Protein AF-0000000079918088 (afdb_homodimer)

Organism: NCBI:txid1990687

pLDDT: mean 91.18, std 10.27, range [28.56, 98.88]

Radius of gyration: 33.59 Å; Cα contacts (8 Å, |Δi|>4): 1574; chains: 2; bounding box: 77×83×151 Å

Sequence (794 aa):
MRFIFMSEGETPPGHTHEHRYRELVDEVLLAEEVGFDAFGTSEQHVAIGTATTSAPEVLYPYLMALTSRIRFVHLVTLLPTRINHALRVAERLATEDILSNGRVELGVGRGNTTLALRAFEVSPTENKAQQIEGLEVIRRALHNDVFSFVGEHYKIPPRSLVPRGIQTPYPPIHMATGSPESVRTAAELGVGAIVGGFYLGFEFLENMLRIYDDARDGATHTYPVQAQKLVAVGGGMHCAETRDEAVKWARSLTESVALSTDAYQRLSKLSDDYQYMGAVKHLDFNDERYMFEDSSGFIVGDPDDCVAQVQRFADLGADSLVMRIDGLPHRELMKSIELFGKYVIPKFKNPRAVVRTPAAVLDDIRAARPAHYAEVEAFESAQKETTGNSVEVGEARMRFIFMSEGETPPGHTHEHRYRELVDEVLLAEEVGFDAFGTSEQHVAIGTATTSAPEVLYPYLMALTSRIRFVHLVTLLPTRINHALRVAERLATEDILSNGRVELGVGRGNTTLALRAFEVSPTENKAQQIEGLEVIRRALHNDVFSFVGEHYKIPPRSLVPRGIQTPYPPIHMATGSPESVRTAAELGVGAIVGGFYLGFEFLENMLRIYDDARDGATHTYPVQAQKLVAVGGGMHCAETRDEAVKWARSLTESVALSTDAYQRLSKLSDDYQYMGAVKHLDFNDERYMFEDSSGFIVGDPDDCVAQVQRFADLGADSLVMRIDGLPHRELMKSIELFGKYVIPKFKNPRAVVRTPAAVLDDIRAARPAHYAEVEAFESAQKETTGNSVEVGEAR

Secondary structure (DSSP, 8-state):
-EEEEE------TT--HHHHHHHHHHHHHHHHHTT--EEEE----S-TTT---S-HHHHHHHHHHH-SS-EEEEEEEE--TTT--HHHHHHHHHHHHHHTTS-EEEEEE----HHHHHHTT--TTTHHHHHHHHHHHHHHHHH-SSEEEESSS-EEEEE--SS--SSSS-S-EEEEE-SHHHHHHHHHHT-EEEEE-TT--HHHHHHHHHHHHHHHHH---SS-----EEEEE-SEEEE-SSHHHHHHHHHHHHHHHHHHHHHHHHHHHH-GGGGGGGGGGG--TT-HHIIIIISSSEEEESHHHHHHHHHHHHHTT-SEEEEE--SS-HHHHHHHHHHHHHHTHHHHH-GGGSPPPHHHHHHHHHHHHHHHHHHHHHHHHHHHHHHHHTTTTTTT-/-EEEEE------TT--HHHHHHHHHHHHHHHHHTT--EEEE----S-TTT---S-HHHHHHHHHHH-SS-EEEEEEEE--TTT--HHHHHHHHHHHHHHTTS-EEEEEE----HHHHHHTT--TTTHHHHHHHHHHHHHHHHH-SSEEEESSS-EEEEE--SS--SSSS-S-EEEEE-SHHHHHHHHHHT-EEEEE-TT--HHHHHHHHHHHHHHHHH---SS-----EEEEE-SEEEE-SSHHHHHHHHHHHHHHHHHHHHHHHHHHHH-GGGGGGGGGGG--TT-HHIIIIISSSEEEESHHHHHHHHHHHHHTT-SEEEEE--SS-HHHHHHHHHHHHHHTHHHHH-GGGSPPPHHHHHHHHHHHHHHHHHHHHHHHHHHHHHHHHHHTTTTT-

Structure (mmCIF, N/CA/C/O backbone):
data_AF-0000000079918088-model_v1
#
loop_
_entity.id
_entity.type
_entity.pdbx_description
1 polymer 'LLM class flavin-dependent oxidoreductase'
#
loop_
_atom_site.group_PDB
_atom_site.id
_atom_site.type_symbol
_atom_site.label_atom_id
_atom_site.label_alt_id
_atom_site.label_comp_id
_atom_site.label_asym_id
_atom_site.label_entity_id
_atom_site.label_seq_id
_atom_site.pdbx_PDB_ins_code
_atom_site.Cartn_x
_atom_site.Cartn_y
_atom_site.Cartn_z
_atom_site.occupancy
_atom_site.B_iso_or_equiv
_atom_site.auth_seq_id
_atom_site.auth_comp_id
_atom_site.auth_asym_id
_atom_site.auth_atom_id
_atom_site.pdbx_PDB_model_num
ATOM 1 N N . MET A 1 1 ? 6.457 22.484 17.672 1 94.5 1 MET A N 1
ATOM 2 C CA . MET A 1 1 ? 5.664 22.516 16.453 1 94.5 1 MET A CA 1
ATOM 3 C C . MET A 1 1 ? 6.105 21.438 15.484 1 94.5 1 MET A C 1
ATOM 5 O O . MET A 1 1 ? 7.305 21.219 15.273 1 94.5 1 MET A O 1
ATOM 9 N N . ARG A 1 2 ? 5.141 20.688 14.922 1 97.56 2 ARG A N 1
ATOM 10 C CA . ARG A 1 2 ? 5.41 19.672 13.914 1 97.56 2 ARG A CA 1
ATOM 11 C C . ARG A 1 2 ? 5.148 20.203 12.516 1 97.56 2 ARG A C 1
ATOM 13 O O . ARG A 1 2 ? 4.172 20.922 12.289 1 97.56 2 ARG A O 1
ATOM 20 N N . PHE A 1 3 ? 6.023 19.844 11.602 1 98.69 3 PHE A N 1
ATOM 21 C CA . PHE A 1 3 ? 5.922 20.297 10.219 1 98.69 3 PHE A CA 1
ATOM 22 C C . PHE A 1 3 ? 5.668 19.125 9.289 1 98.69 3 PHE A C 1
ATOM 24 O O . PHE A 1 3 ? 6.531 18.266 9.117 1 98.69 3 PHE A O 1
ATOM 31 N N . ILE A 1 4 ? 4.512 19.125 8.672 1 98.81 4 ILE A N 1
ATOM 32 C CA . ILE A 1 4 ? 4.09 18.031 7.805 1 98.81 4 ILE A CA 1
ATOM 33 C C . ILE A 1 4 ? 4.086 18.5 6.352 1 98.81 4 ILE A C 1
ATOM 35 O O . ILE A 1 4 ? 3.391 19.453 5.996 1 98.81 4 ILE A O 1
ATOM 39 N N . PHE A 1 5 ? 4.883 17.875 5.527 1 98.81 5 PHE A N 1
ATOM 40 C CA . PHE A 1 5 ? 4.91 18.062 4.082 1 98.81 5 PHE A CA 1
ATOM 41 C C . PHE A 1 5 ? 3.754 17.328 3.416 1 98.81 5 PHE A C 1
ATOM 43 O O . PHE A 1 5 ? 3.68 16.094 3.469 1 98.81 5 PHE A O 1
ATOM 50 N N . MET A 1 6 ? 2.852 18.078 2.828 1 98.5 6 MET A N 1
ATOM 51 C CA . MET A 1 6 ? 1.74 17.469 2.102 1 98.5 6 MET A CA 1
ATOM 52 C C . MET A 1 6 ? 1.882 17.703 0.6 1 98.5 6 MET A C 1
ATOM 54 O O . MET A 1 6 ? 2.236 18.797 0.167 1 98.5 6 MET A O 1
ATOM 58 N N . SER A 1 7 ? 1.634 16.719 -0.163 1 97.56 7 SER A N 1
ATOM 59 C CA . SER A 1 7 ? 1.56 16.812 -1.617 1 97.56 7 SER A CA 1
ATOM 60 C C . SER A 1 7 ? 0.504 15.867 -2.18 1 97.56 7 SER A C 1
ATOM 62 O O . SER A 1 7 ? 0.25 14.805 -1.608 1 97.56 7 SER A O 1
ATOM 64 N N . GLU A 1 8 ? -0.082 16.266 -3.229 1 94.62 8 GLU A N 1
ATOM 65 C CA . GLU A 1 8 ? -1.061 15.414 -3.9 1 94.62 8 GLU A CA 1
ATOM 66 C C . GLU A 1 8 ? -0.537 14.93 -5.25 1 94.62 8 GLU A C 1
ATOM 68 O O . GLU A 1 8 ? -1.305 14.43 -6.078 1 94.62 8 GLU A O 1
ATOM 73 N N . GLY A 1 9 ? 0.716 15.156 -5.465 1 94.69 9 GLY A N 1
ATOM 74 C CA . GLY A 1 9 ? 1.315 14.711 -6.715 1 94.69 9 GLY A CA 1
ATOM 75 C C . GLY A 1 9 ? 0.743 15.422 -7.93 1 94.69 9 GLY A C 1
ATOM 76 O O . GLY A 1 9 ? 0.465 14.781 -8.945 1 94.69 9 GLY A O 1
ATOM 77 N N . GLU A 1 10 ? 0.461 16.672 -7.773 1 92.5 10 GLU A N 1
ATOM 78 C CA . GLU A 1 10 ? -0.076 17.406 -8.906 1 92.5 10 GLU A CA 1
ATOM 79 C C . GLU A 1 10 ? 0.817 17.266 -10.133 1 92.5 10 GLU A C 1
ATOM 81 O O . GLU A 1 10 ? 2.033 17.453 -10.047 1 92.5 10 GLU A O 1
ATOM 86 N N . THR A 1 11 ? 0.196 16.875 -11.234 1 89.88 11 THR A N 1
ATOM 87 C CA . THR A 1 11 ? 0.924 16.609 -12.469 1 89.88 11 THR A CA 1
ATOM 88 C C . THR A 1 11 ? 0.431 17.516 -13.594 1 89.88 11 THR A C 1
ATOM 90 O O . THR A 1 11 ? -0.7 17.375 -14.062 1 89.88 11 THR A O 1
ATOM 93 N N . PRO A 1 12 ? 1.243 18.438 -13.992 1 84.81 12 PRO A N 1
ATOM 94 C CA . PRO A 1 12 ? 0.819 19.344 -15.07 1 84.81 12 PRO A CA 1
ATOM 95 C C . PRO A 1 12 ? 0.65 18.625 -16.406 1 84.81 12 PRO A C 1
ATOM 97 O O . PRO A 1 12 ? 1.329 17.625 -16.672 1 84.81 12 PRO A O 1
ATOM 100 N N . PRO A 1 13 ? -0.231 19.219 -17.219 1 86.25 13 PRO A N 1
ATOM 101 C CA . PRO A 1 13 ? -0.379 18.656 -18.562 1 86.25 13 PRO A CA 1
ATOM 102 C C . PRO A 1 13 ? 0.953 18.531 -19.297 1 86.25 13 PRO A C 1
ATOM 104 O O . PRO A 1 13 ? 1.807 19.422 -19.203 1 86.25 13 PRO A O 1
ATOM 107 N N . GLY A 1 14 ? 1.109 17.469 -19.969 1 85.75 14 GLY A N 1
ATOM 108 C CA . GLY A 1 14 ? 2.33 17.219 -20.719 1 85.75 14 GLY A CA 1
ATOM 109 C C . GLY A 1 14 ? 3.324 16.359 -19.984 1 85.75 14 GLY A C 1
ATOM 110 O O . GLY A 1 14 ? 4.262 15.82 -20.578 1 85.75 14 GLY A O 1
ATOM 111 N N . HIS A 1 15 ? 3.105 16.188 -18.688 1 88.06 15 HIS A N 1
ATOM 112 C CA . HIS A 1 15 ? 3.969 15.32 -17.891 1 88.06 15 HIS A CA 1
ATOM 113 C C . HIS A 1 15 ? 3.34 13.945 -17.688 1 88.06 15 HIS A C 1
ATOM 115 O O . HIS A 1 15 ? 2.16 13.75 -17.984 1 88.06 15 HIS A O 1
ATOM 121 N N . THR A 1 16 ? 4.141 13 -17.266 1 91 16 THR A N 1
ATOM 122 C CA . THR A 1 16 ? 3.641 11.672 -16.938 1 91 16 THR A CA 1
ATOM 123 C C . THR A 1 16 ? 3.527 11.492 -15.43 1 91 16 THR A C 1
ATOM 125 O O . THR A 1 16 ? 4.324 12.047 -14.672 1 91 16 THR A O 1
ATOM 128 N N . HIS A 1 17 ? 2.598 10.719 -15.031 1 94.06 17 HIS A N 1
ATOM 129 C CA . HIS A 1 17 ? 2.465 10.406 -13.609 1 94.06 17 HIS A CA 1
ATOM 130 C C . HIS A 1 17 ? 3.697 9.68 -13.086 1 94.06 17 HIS A C 1
ATOM 132 O O . HIS A 1 17 ? 4.117 9.891 -11.953 1 94.06 17 HIS A O 1
ATOM 138 N N . GLU A 1 18 ? 4.262 8.852 -13.953 1 93.06 18 GLU A N 1
ATOM 139 C CA . GLU A 1 18 ? 5.484 8.141 -13.594 1 93.06 18 GLU A CA 1
ATOM 140 C C . GLU A 1 18 ? 6.586 9.117 -13.18 1 93.06 18 GLU A C 1
ATOM 142 O O . GLU A 1 18 ? 7.184 8.961 -12.109 1 93.06 18 GLU A O 1
ATOM 147 N N . HIS A 1 19 ? 6.824 10.031 -14.031 1 93 19 HIS A N 1
ATOM 148 C CA . HIS A 1 19 ? 7.871 11.008 -13.742 1 93 19 HIS A CA 1
ATOM 149 C C . HIS A 1 19 ? 7.539 11.82 -12.492 1 93 19 HIS A C 1
ATOM 151 O O . HIS A 1 19 ? 8.422 12.102 -11.68 1 93 19 HIS A O 1
ATOM 157 N N . ARG A 1 20 ? 6.309 12.156 -12.312 1 94.88 20 ARG A N 1
ATOM 158 C CA . ARG A 1 20 ? 5.898 12.938 -11.156 1 94.88 20 ARG A CA 1
ATOM 159 C C . ARG A 1 20 ? 6.125 12.156 -9.859 1 94.88 20 ARG A C 1
ATOM 161 O O . ARG A 1 20 ? 6.551 12.727 -8.852 1 94.88 20 ARG A O 1
ATOM 168 N N . TYR A 1 21 ? 5.816 10.875 -9.891 1 96.38 21 TYR A N 1
ATOM 169 C CA . TYR A 1 21 ? 6.02 10.047 -8.703 1 96.38 21 TYR A CA 1
ATOM 170 C C . TYR A 1 21 ? 7.5 9.961 -8.344 1 96.38 21 TYR A C 1
ATOM 172 O O . TYR A 1 21 ? 7.863 9.969 -7.168 1 96.38 21 TYR A O 1
ATOM 180 N N . ARG A 1 22 ? 8.367 9.875 -9.359 1 95.44 22 ARG A N 1
ATOM 181 C CA . ARG A 1 22 ? 9.797 9.891 -9.086 1 95.44 22 ARG A CA 1
ATOM 182 C C . ARG A 1 22 ? 10.211 11.195 -8.414 1 95.44 22 ARG A C 1
ATOM 184 O O . ARG A 1 22 ? 10.977 11.188 -7.453 1 95.44 22 ARG A O 1
ATOM 191 N N . GLU A 1 23 ? 9.664 12.258 -8.922 1 96.44 23 GLU A N 1
ATOM 192 C CA . GLU A 1 23 ? 9.938 13.562 -8.328 1 96.44 23 GLU A CA 1
ATOM 193 C C . GLU A 1 23 ? 9.438 13.625 -6.891 1 96.44 23 GLU A C 1
ATOM 195 O O . GLU A 1 23 ? 10.109 14.164 -6.012 1 96.44 23 GLU A O 1
ATOM 200 N N . LEU A 1 24 ? 8.266 13.094 -6.73 1 98 24 LEU A N 1
ATOM 201 C CA . LEU A 1 24 ? 7.672 13.102 -5.398 1 98 24 LEU A CA 1
ATOM 202 C C . LEU A 1 24 ? 8.539 12.328 -4.414 1 98 24 LEU A C 1
ATOM 204 O O . LEU A 1 24 ? 8.711 12.75 -3.266 1 98 24 LEU A O 1
ATOM 208 N N . VAL A 1 25 ? 9.07 11.172 -4.852 1 98.12 25 VAL A N 1
ATOM 209 C CA . VAL A 1 25 ? 9.977 10.391 -4.012 1 98.12 25 VAL A CA 1
ATOM 210 C C . VAL A 1 25 ? 11.172 11.25 -3.602 1 98.12 25 VAL A C 1
ATOM 212 O O . VAL A 1 25 ? 11.531 11.305 -2.422 1 98.12 25 VAL A O 1
ATOM 215 N N . ASP A 1 26 ? 11.773 12.008 -4.566 1 97.69 26 ASP A N 1
ATOM 216 C CA . ASP A 1 26 ? 12.898 12.898 -4.281 1 97.69 26 ASP A CA 1
ATOM 217 C C . ASP A 1 26 ? 12.508 13.953 -3.246 1 97.69 26 ASP A C 1
ATOM 219 O O . ASP A 1 26 ? 13.297 14.266 -2.348 1 97.69 26 ASP A O 1
ATOM 223 N N . GLU A 1 27 ? 11.352 14.469 -3.377 1 98.75 27 GLU A N 1
ATOM 224 C CA . GLU A 1 27 ? 10.867 15.523 -2.49 1 98.75 27 GLU A CA 1
ATOM 225 C C . GLU A 1 27 ? 10.734 15.023 -1.056 1 98.75 27 GLU A C 1
ATOM 227 O O . GLU A 1 27 ? 11.148 15.703 -0.115 1 98.75 27 GLU A O 1
ATOM 232 N N . VAL A 1 28 ? 10.219 13.844 -0.898 1 98.81 28 VAL A N 1
ATOM 233 C CA . VAL A 1 28 ? 10.008 13.289 0.435 1 98.81 28 VAL A CA 1
ATOM 234 C C . VAL A 1 28 ? 11.352 12.938 1.073 1 98.81 28 VAL A C 1
ATOM 236 O O . VAL A 1 28 ? 11.555 13.164 2.268 1 98.81 28 VAL A O 1
ATOM 239 N N . LEU A 1 29 ? 12.25 12.32 0.276 1 98.62 29 LEU A N 1
ATOM 240 C CA . LEU A 1 29 ? 13.578 12.008 0.794 1 98.62 29 LEU A CA 1
ATOM 241 C C . LEU A 1 29 ? 14.289 13.266 1.273 1 98.62 29 LEU A C 1
ATOM 243 O O . LEU A 1 29 ? 14.914 13.266 2.336 1 98.62 29 LEU A O 1
ATOM 247 N N . LEU A 1 30 ? 14.172 14.375 0.504 1 98.56 30 LEU A N 1
ATOM 248 C CA . LEU A 1 30 ? 14.766 15.648 0.909 1 98.56 30 LEU A CA 1
ATOM 249 C C . LEU A 1 30 ? 14.094 16.188 2.168 1 98.56 30 LEU A C 1
ATOM 251 O O . LEU A 1 30 ? 14.766 16.703 3.062 1 98.56 30 LEU A O 1
ATOM 255 N N . ALA A 1 31 ? 12.797 16.109 2.23 1 98.81 31 ALA A N 1
ATOM 256 C CA . ALA A 1 31 ? 12.062 16.578 3.402 1 98.81 31 ALA A CA 1
ATOM 257 C C . ALA A 1 31 ? 12.57 15.898 4.676 1 98.81 31 ALA A C 1
ATOM 259 O O . ALA A 1 31 ? 12.75 16.562 5.703 1 98.81 31 ALA A O 1
ATOM 260 N N . GLU A 1 32 ? 12.75 14.57 4.629 1 98.5 32 GLU A N 1
ATOM 261 C CA . GLU A 1 32 ? 13.32 13.875 5.781 1 98.5 32 GLU A CA 1
ATOM 262 C C . GLU A 1 32 ? 14.695 14.43 6.145 1 98.5 32 GLU A C 1
ATOM 264 O O . GLU A 1 32 ? 14.984 14.656 7.32 1 98.5 32 GLU A O 1
ATOM 269 N N . GLU A 1 33 ? 15.492 14.664 5.16 1 97.44 33 GLU A N 1
ATOM 270 C CA . GLU A 1 33 ? 16.875 15.102 5.359 1 97.44 33 GLU A CA 1
ATOM 271 C C . GLU A 1 33 ? 16.922 16.469 6.055 1 97.44 33 GLU A C 1
ATOM 273 O O . GLU A 1 33 ? 17.797 16.703 6.891 1 97.44 33 GLU A O 1
ATOM 278 N N . VAL A 1 34 ? 15.938 17.312 5.73 1 97.56 34 VAL A N 1
ATOM 279 C CA . VAL A 1 34 ? 16.109 18.688 6.16 1 97.56 34 VAL A CA 1
ATOM 280 C C . VAL A 1 34 ? 15.172 18.984 7.34 1 97.56 34 VAL A C 1
ATOM 282 O O . VAL A 1 34 ? 14.984 20.141 7.715 1 97.56 34 VAL A O 1
ATOM 285 N N . GLY A 1 35 ? 14.477 17.984 7.875 1 96.81 35 GLY A N 1
ATOM 286 C CA . GLY A 1 35 ? 13.961 18.172 9.219 1 96.81 35 GLY A CA 1
ATOM 287 C C . GLY A 1 35 ? 12.445 18.141 9.281 1 96.81 35 GLY A C 1
ATOM 288 O O . GLY A 1 35 ? 11.859 18.297 10.359 1 96.81 35 GLY A O 1
ATOM 289 N N . PHE A 1 36 ? 11.758 17.891 8.164 1 98.69 36 PHE A N 1
ATOM 290 C CA . PHE A 1 36 ? 10.312 17.703 8.242 1 98.69 36 PHE A CA 1
ATOM 291 C C . PHE A 1 36 ? 9.961 16.516 9.109 1 98.69 36 PHE A C 1
ATOM 293 O O . PHE A 1 36 ? 10.688 15.516 9.125 1 98.69 36 PHE A O 1
ATOM 300 N N . ASP A 1 37 ? 8.883 16.609 9.82 1 98.69 37 ASP A N 1
ATOM 301 C CA . ASP A 1 37 ? 8.508 15.594 10.789 1 98.69 37 ASP A CA 1
ATOM 302 C C . ASP A 1 37 ? 7.719 14.461 10.125 1 98.69 37 ASP A C 1
ATOM 304 O O . ASP A 1 37 ? 7.785 13.312 10.57 1 98.69 37 ASP A O 1
ATOM 308 N N . ALA A 1 38 ? 6.953 14.844 9.125 1 98.88 38 ALA A N 1
ATOM 309 C CA . ALA A 1 38 ? 6.078 13.852 8.5 1 98.88 38 ALA A CA 1
ATOM 310 C C . ALA A 1 38 ? 5.762 14.234 7.059 1 98.88 38 ALA A C 1
ATOM 312 O O . ALA A 1 38 ? 5.914 15.391 6.668 1 98.88 38 ALA A O 1
ATOM 313 N N . PHE A 1 39 ? 5.484 13.312 6.301 1 98.88 39 PHE A N 1
ATOM 314 C CA . PHE A 1 39 ? 4.898 13.445 4.973 1 98.88 39 PHE A CA 1
ATOM 315 C C . PHE A 1 39 ? 3.477 12.898 4.949 1 98.88 39 PHE A C 1
ATOM 317 O O . PHE A 1 39 ? 3.174 11.914 5.629 1 98.88 39 PHE A O 1
ATOM 324 N N . GLY A 1 40 ? 2.617 13.516 4.164 1 98.62 40 GLY A N 1
ATOM 325 C CA . GLY A 1 40 ? 1.285 12.977 3.941 1 98.62 40 GLY A CA 1
ATOM 326 C C . GLY A 1 40 ? 0.677 13.414 2.623 1 98.62 40 GLY A C 1
ATOM 327 O O . GLY A 1 40 ? 1.138 14.383 2.014 1 98.62 40 GLY A O 1
ATOM 328 N N . THR A 1 41 ? -0.298 12.656 2.137 1 96.75 41 THR A N 1
ATOM 329 C CA . THR A 1 41 ? -1.066 13.031 0.954 1 96.75 41 THR A CA 1
ATOM 330 C C . THR A 1 41 ? -2.547 12.719 1.152 1 96.75 41 THR A C 1
ATOM 332 O O . THR A 1 41 ? -2.91 11.914 2.014 1 96.75 41 THR A O 1
ATOM 335 N N . SER A 1 42 ? -3.387 13.477 0.457 1 93.75 42 SER A N 1
ATOM 336 C CA . SER A 1 42 ? -4.816 13.188 0.438 1 93.75 42 SER A CA 1
ATOM 337 C C . SER A 1 42 ? -5.125 12 -0.468 1 93.75 42 SER A C 1
ATOM 339 O O . SER A 1 42 ? -4.383 11.719 -1.412 1 93.75 42 SER A O 1
ATOM 341 N N . GLU A 1 43 ? -6.09 11.273 -0.11 1 95.94 43 GLU A N 1
ATOM 342 C CA . GLU A 1 43 ? -6.68 10.289 -1.016 1 95.94 43 GLU A CA 1
ATOM 343 C C . GLU A 1 43 ? -7.633 10.961 -2.006 1 95.94 43 GLU A C 1
ATOM 345 O O . GLU A 1 43 ? -8.688 11.461 -1.617 1 95.94 43 GLU A O 1
ATOM 350 N N . GLN A 1 44 ? -7.238 11.023 -3.258 1 92.25 44 GLN A N 1
ATOM 351 C CA . GLN A 1 44 ? -8.031 11.656 -4.309 1 92.25 44 GLN A CA 1
ATOM 352 C C . GLN A 1 44 ? -8.328 10.672 -5.441 1 92.25 44 GLN A C 1
ATOM 354 O O . GLN A 1 44 ? -7.434 9.953 -5.891 1 92.25 44 GLN A O 1
ATOM 359 N N . HIS A 1 45 ? -9.586 10.648 -5.82 1 93.06 45 HIS A N 1
ATOM 360 C CA . HIS A 1 45 ? -10 9.68 -6.828 1 93.06 45 HIS A CA 1
ATOM 361 C C . HIS A 1 45 ? -10.469 10.367 -8.102 1 93.06 45 HIS A C 1
ATOM 363 O O . HIS A 1 45 ? -11.234 11.336 -8.039 1 93.06 45 HIS A O 1
ATOM 369 N N . VAL A 1 46 ? -9.992 9.852 -9.227 1 89.62 46 VAL A N 1
ATOM 370 C CA . VAL A 1 46 ? -10.391 10.289 -10.562 1 89.62 46 VAL A CA 1
ATOM 371 C C . VAL A 1 46 ? -10.281 11.812 -10.656 1 89.62 46 VAL A C 1
ATOM 373 O O . VAL A 1 46 ? -11.148 12.469 -11.242 1 89.62 46 VAL A O 1
ATOM 376 N N . ALA A 1 47 ? -9.305 12.391 -10.016 1 82.19 47 ALA A N 1
ATOM 377 C CA . ALA A 1 47 ? -9.086 13.836 -9.969 1 82.19 47 ALA A CA 1
ATOM 378 C C . ALA A 1 47 ? -8.195 14.289 -11.117 1 82.19 47 ALA A C 1
ATOM 380 O O . ALA A 1 47 ? -7.004 14.547 -10.93 1 82.19 47 ALA A O 1
ATOM 381 N N . ILE A 1 48 ? -8.797 14.531 -12.164 1 76.56 48 ILE A N 1
ATOM 382 C CA . ILE A 1 48 ? -8.055 14.844 -13.383 1 76.56 48 ILE A CA 1
ATOM 383 C C . ILE A 1 48 ? -7.391 16.203 -13.258 1 76.56 48 ILE A C 1
ATOM 385 O O . ILE A 1 48 ? -8.047 17.188 -12.914 1 76.56 48 ILE A O 1
ATOM 389 N N . GLY A 1 49 ? -6.113 16.25 -13.445 1 74.19 49 GLY A N 1
ATOM 390 C CA . GLY A 1 49 ? -5.383 17.516 -13.555 1 74.19 49 GLY A CA 1
ATOM 391 C C . GLY A 1 49 ? -5.016 18.109 -12.203 1 74.19 49 GLY A C 1
ATOM 392 O O . GLY A 1 49 ? -4.359 19.141 -12.141 1 74.19 49 GLY A O 1
ATOM 393 N N . THR A 1 50 ? -5.375 17.531 -11.125 1 77 50 THR A N 1
ATOM 394 C CA . THR A 1 50 ? -5.156 18.156 -9.828 1 77 50 THR A CA 1
ATOM 395 C C . THR A 1 50 ? -4.383 17.234 -8.898 1 77 50 THR A C 1
ATOM 397 O O . THR A 1 50 ? -3.307 17.594 -8.406 1 77 50 THR A O 1
ATOM 400 N N . ALA A 1 51 ? -4.855 16.062 -8.703 1 88.94 51 ALA A N 1
ATOM 401 C CA . ALA A 1 51 ? -4.258 15.148 -7.734 1 88.94 51 ALA A CA 1
ATOM 402 C C . ALA A 1 51 ? -4.082 13.75 -8.336 1 88.94 51 ALA A C 1
ATOM 404 O O . ALA A 1 51 ? -4.938 13.281 -9.086 1 88.94 51 ALA A O 1
ATOM 405 N N . THR A 1 52 ? -2.963 13.133 -8.008 1 93.12 52 THR A N 1
ATOM 406 C CA . THR A 1 52 ? -2.695 11.805 -8.562 1 93.12 52 THR A CA 1
ATOM 407 C C . THR A 1 52 ? -2.533 10.781 -7.441 1 93.12 52 THR A C 1
ATOM 409 O O . THR A 1 52 ? -2.205 9.617 -7.699 1 93.12 52 THR A O 1
ATOM 412 N N . THR A 1 53 ? -2.75 11.203 -6.25 1 95.38 53 THR A N 1
ATOM 413 C CA . THR A 1 53 ? -2.553 10.328 -5.102 1 95.38 53 THR A CA 1
ATOM 414 C C . THR A 1 53 ? -3.863 9.656 -4.707 1 95.38 53 THR A C 1
ATOM 416 O O . THR A 1 53 ? -4.465 10 -3.688 1 95.38 53 THR A O 1
ATOM 419 N N . SER A 1 54 ? -4.27 8.656 -5.434 1 95.06 54 SER A N 1
ATOM 420 C CA . SER A 1 54 ? -5.516 7.941 -5.168 1 95.06 54 SER A CA 1
ATOM 421 C C . SER A 1 54 ? -5.309 6.832 -4.148 1 95.06 54 SER A C 1
ATOM 423 O O . SER A 1 54 ? -6.266 6.355 -3.535 1 95.06 54 SER A O 1
ATOM 425 N N . ALA A 1 55 ? -4.02 6.398 -3.969 1 97.25 55 ALA A N 1
ATOM 426 C CA . ALA A 1 55 ? -3.723 5.25 -3.115 1 97.25 55 ALA A CA 1
ATOM 427 C C . ALA A 1 55 ? -2.527 5.531 -2.209 1 97.25 55 ALA A C 1
ATOM 429 O O . ALA A 1 55 ? -1.501 4.855 -2.297 1 97.25 55 ALA A O 1
ATOM 430 N N . PRO A 1 56 ? -2.711 6.43 -1.256 1 98 56 PRO A N 1
ATOM 431 C CA . PRO A 1 56 ? -1.615 6.695 -0.321 1 98 56 PRO A CA 1
ATOM 432 C C . PRO A 1 56 ? -1.128 5.438 0.394 1 98 56 PRO A C 1
ATOM 434 O O . PRO A 1 56 ? 0.059 5.324 0.71 1 98 56 PRO A O 1
ATOM 437 N N . GLU A 1 57 ? -2.018 4.477 0.686 1 97.62 57 GLU A N 1
ATOM 438 C CA . GLU A 1 57 ? -1.683 3.246 1.393 1 97.62 57 GLU A CA 1
ATOM 439 C C . GLU A 1 57 ? -0.699 2.398 0.591 1 97.62 57 GLU A C 1
ATOM 441 O O . GLU A 1 57 ? -0.064 1.492 1.136 1 97.62 57 GLU A O 1
ATOM 446 N N . VAL A 1 58 ? -0.604 2.639 -0.682 1 97.38 58 VAL A N 1
ATOM 447 C CA . VAL A 1 58 ? 0.346 1.962 -1.558 1 97.38 58 VAL A CA 1
ATOM 448 C C . VAL A 1 58 ? 1.643 2.766 -1.635 1 97.38 58 VAL A C 1
ATOM 450 O O . VAL A 1 58 ? 2.736 2.203 -1.547 1 97.38 58 VAL A O 1
ATOM 453 N N . LEU A 1 59 ? 1.564 4.09 -1.767 1 97.81 59 LEU A N 1
ATOM 454 C CA . LEU A 1 59 ? 2.695 4.996 -1.936 1 97.81 59 LEU A CA 1
ATOM 455 C C . LEU A 1 59 ? 3.564 5.023 -0.682 1 97.81 59 LEU A C 1
ATOM 457 O O . LEU A 1 59 ? 4.793 5.008 -0.773 1 97.81 59 LEU A O 1
ATOM 461 N N . TYR A 1 60 ? 2.969 5.031 0.474 1 98.69 60 TYR A N 1
ATOM 462 C CA . TYR A 1 60 ? 3.674 5.238 1.733 1 98.69 60 TYR A CA 1
ATOM 463 C C . TYR A 1 60 ? 4.652 4.102 2.008 1 98.69 60 TYR A C 1
ATOM 465 O O . TYR A 1 60 ? 5.816 4.34 2.328 1 98.69 60 TYR A O 1
ATOM 473 N N . PRO A 1 61 ? 4.176 2.812 1.857 1 98.38 61 PRO A N 1
ATOM 474 C CA . PRO A 1 61 ? 5.125 1.736 2.152 1 98.38 61 PRO A CA 1
ATOM 475 C C . PRO A 1 61 ? 6.383 1.809 1.293 1 98.38 61 PRO A C 1
ATOM 477 O O . PRO A 1 61 ? 7.48 1.51 1.772 1 98.38 61 PRO A O 1
ATOM 480 N N . TYR A 1 62 ? 6.297 2.205 0.038 1 98.44 62 TYR A N 1
ATOM 481 C CA . TYR A 1 62 ? 7.469 2.41 -0.801 1 98.44 62 TYR A CA 1
ATOM 482 C C . TYR A 1 62 ? 8.414 3.436 -0.18 1 98.44 62 TYR A C 1
ATOM 484 O O . TYR A 1 62 ? 9.617 3.201 -0.083 1 98.44 62 TYR A O 1
ATOM 492 N N . LEU A 1 63 ? 7.859 4.535 0.284 1 98.62 63 LEU A N 1
ATOM 493 C CA . LEU A 1 63 ? 8.633 5.613 0.89 1 98.62 63 LEU A CA 1
ATOM 494 C C . LEU A 1 63 ? 9.164 5.199 2.258 1 98.62 63 LEU A C 1
ATOM 496 O O . LEU A 1 63 ? 10.258 5.613 2.654 1 98.62 63 LEU A O 1
ATOM 500 N N . MET A 1 64 ? 8.367 4.363 3.014 1 98.44 64 MET A N 1
ATOM 501 C CA . MET A 1 64 ? 8.805 3.854 4.309 1 98.44 64 MET A CA 1
ATOM 502 C C . MET A 1 64 ? 10.086 3.043 4.172 1 98.44 64 MET A C 1
ATOM 504 O O . MET A 1 64 ? 10.969 3.113 5.035 1 98.44 64 MET A O 1
ATOM 508 N N . ALA A 1 65 ? 10.195 2.252 3.104 1 97.88 65 ALA A N 1
ATOM 509 C CA . ALA A 1 65 ? 11.383 1.431 2.863 1 97.88 65 ALA A CA 1
ATOM 510 C C . ALA A 1 65 ? 12.602 2.301 2.58 1 97.88 65 ALA A C 1
ATOM 512 O O . ALA A 1 65 ? 13.734 1.894 2.848 1 97.88 65 ALA A O 1
ATOM 513 N N . LEU A 1 66 ? 12.398 3.576 2.066 1 97.56 66 LEU A N 1
ATOM 514 C CA . LEU A 1 66 ? 13.484 4.441 1.615 1 97.56 66 LEU A CA 1
ATOM 515 C C . LEU A 1 66 ? 13.828 5.477 2.68 1 97.56 66 LEU A C 1
ATOM 517 O O . LEU A 1 66 ? 14.758 6.273 2.5 1 97.56 66 LEU A O 1
ATOM 521 N N . THR A 1 67 ? 13.023 5.551 3.793 1 97.94 67 THR A N 1
ATOM 522 C CA . THR A 1 67 ? 13.227 6.527 4.855 1 97.94 67 THR A CA 1
ATOM 523 C C . THR A 1 67 ? 13.367 5.84 6.211 1 97.94 67 THR A C 1
ATOM 525 O O . THR A 1 67 ? 13.125 4.637 6.324 1 97.94 67 THR A O 1
ATOM 528 N N . SER A 1 68 ? 13.758 6.613 7.266 1 95.75 68 SER A N 1
ATOM 529 C CA . SER A 1 68 ? 14.031 5.965 8.547 1 95.75 68 SER A CA 1
ATOM 530 C C . SER A 1 68 ? 13.453 6.773 9.703 1 95.75 68 SER A C 1
ATOM 532 O O . SER A 1 68 ? 13.305 6.258 10.812 1 95.75 68 SER A O 1
ATOM 534 N N . ARG A 1 69 ? 13.109 8.008 9.445 1 96.31 69 ARG A N 1
ATOM 535 C CA . ARG A 1 69 ? 12.742 8.867 10.562 1 96.31 69 ARG A CA 1
ATOM 536 C C . ARG A 1 69 ? 11.383 9.523 10.328 1 96.31 69 ARG A C 1
ATOM 538 O O . ARG A 1 69 ? 10.555 9.594 11.242 1 96.31 69 ARG A O 1
ATOM 545 N N . ILE A 1 70 ? 11.195 10.102 9.117 1 98.44 70 ILE A N 1
ATOM 546 C CA . ILE A 1 70 ? 10 10.875 8.82 1 98.44 70 ILE A CA 1
ATOM 547 C C . ILE A 1 70 ? 8.758 10.008 9.016 1 98.44 70 ILE A C 1
ATOM 549 O O . ILE A 1 70 ? 8.773 8.812 8.695 1 98.44 70 ILE A O 1
ATOM 553 N N . ARG A 1 71 ? 7.746 10.531 9.625 1 98.69 71 ARG A N 1
ATOM 554 C CA . ARG A 1 71 ? 6.484 9.812 9.812 1 98.69 71 ARG A CA 1
ATOM 555 C C . ARG A 1 71 ? 5.578 9.984 8.594 1 98.69 71 ARG A C 1
ATOM 557 O O . ARG A 1 71 ? 5.848 10.812 7.723 1 98.69 71 ARG A O 1
ATOM 564 N N . PHE A 1 72 ? 4.566 9.141 8.516 1 98.88 72 PHE A N 1
ATOM 565 C CA . PHE A 1 72 ? 3.615 9.172 7.41 1 98.88 72 PHE A CA 1
ATOM 566 C C . PHE A 1 72 ? 2.193 9.352 7.926 1 98.88 72 PHE A C 1
ATOM 568 O O . PHE A 1 72 ? 1.711 8.539 8.719 1 98.88 72 PHE A O 1
ATOM 575 N N . VAL A 1 73 ? 1.489 10.422 7.508 1 98.81 73 VAL A N 1
ATOM 576 C CA . VAL A 1 73 ? 0.133 10.719 7.957 1 98.81 73 VAL A CA 1
ATOM 577 C C . VAL A 1 73 ? -0.832 10.633 6.777 1 98.81 73 VAL A C 1
ATOM 579 O O . VAL A 1 73 ? -0.67 11.352 5.781 1 98.81 73 VAL A O 1
ATOM 582 N N . HIS A 1 74 ? -1.798 9.727 6.805 1 98.75 74 HIS A N 1
ATOM 583 C CA . HIS A 1 74 ? -2.877 9.781 5.824 1 98.75 74 HIS A CA 1
ATOM 584 C C . HIS A 1 74 ? -3.682 11.062 5.961 1 98.75 74 HIS A C 1
ATOM 586 O O . HIS A 1 74 ? -4.289 11.312 7.008 1 98.75 74 HIS A O 1
ATOM 592 N N . LEU A 1 75 ? -3.803 11.938 4.891 1 97.75 75 LEU A N 1
ATOM 593 C CA . LEU A 1 75 ? -4.445 13.25 4.965 1 97.75 75 LEU A CA 1
ATOM 594 C C . LEU A 1 75 ? -5.504 13.398 3.881 1 97.75 75 LEU A C 1
ATOM 596 O O . LEU A 1 75 ? -5.359 14.219 2.973 1 97.75 75 LEU A O 1
ATOM 600 N N . VAL A 1 76 ? -6.375 12.664 3.832 1 97.12 76 VAL A N 1
ATOM 601 C CA . VAL A 1 76 ? -6.902 11.703 4.801 1 97.12 76 VAL A CA 1
ATOM 602 C C . VAL A 1 76 ? -7.457 10.484 4.07 1 97.12 76 VAL A C 1
ATOM 604 O O . VAL A 1 76 ? -7.742 10.547 2.873 1 97.12 76 VAL A O 1
ATOM 607 N N . THR A 1 77 ? -7.598 9.383 4.672 1 98.25 77 THR A N 1
ATOM 608 C CA . THR A 1 77 ? -8.32 8.203 4.195 1 98.25 77 THR A CA 1
ATOM 609 C C . THR A 1 77 ? -9.828 8.438 4.246 1 98.25 77 THR A C 1
ATOM 611 O O . THR A 1 77 ? -10.352 8.891 5.262 1 98.25 77 THR A O 1
ATOM 614 N N . LEU A 1 78 ? -10.562 8.18 3.154 1 97.38 78 LEU A N 1
ATOM 615 C CA . LEU A 1 78 ? -12 8.391 3.076 1 97.38 78 LEU A CA 1
ATOM 616 C C . LEU A 1 78 ? -12.75 7.172 3.604 1 97.38 78 LEU A C 1
ATOM 618 O O . LEU A 1 78 ? -12.492 6.043 3.182 1 97.38 78 LEU A O 1
ATOM 622 N N . LEU A 1 79 ? -13.789 7.395 4.445 1 96.69 79 LEU A N 1
ATOM 623 C CA . LEU A 1 79 ? -14.352 6.258 5.168 1 96.69 79 LEU A CA 1
ATOM 624 C C . LEU A 1 79 ? -15.797 6.012 4.746 1 96.69 79 LEU A C 1
ATOM 626 O O . LEU A 1 79 ? -16.578 5.43 5.504 1 96.69 79 LEU A O 1
ATOM 630 N N . PRO A 1 80 ? -16.25 6.57 3.678 1 94.56 80 PRO A N 1
ATOM 631 C CA . PRO A 1 80 ? -17.453 5.906 3.18 1 94.56 80 PRO A CA 1
ATOM 632 C C . PRO A 1 80 ? -17.25 4.418 2.914 1 94.56 80 PRO A C 1
ATOM 634 O O . PRO A 1 80 ? -16.203 4.023 2.387 1 94.56 80 PRO A O 1
ATOM 637 N N . THR A 1 81 ? -18.219 3.58 3.223 1 93.5 81 THR A N 1
ATOM 638 C CA . THR A 1 81 ? -18.062 2.131 3.25 1 93.5 81 THR A CA 1
ATOM 639 C C . THR A 1 81 ? -17.703 1.597 1.866 1 93.5 81 THR A C 1
ATOM 641 O O . THR A 1 81 ? -17 0.601 1.743 1 93.5 81 THR A O 1
ATOM 644 N N . ARG A 1 82 ? -18.125 2.266 0.839 1 93.5 82 ARG A N 1
ATOM 645 C CA . ARG A 1 82 ? -17.906 1.779 -0.521 1 93.5 82 ARG A CA 1
ATOM 646 C C . ARG A 1 82 ? -16.531 2.189 -1.038 1 93.5 82 ARG A C 1
ATOM 648 O O . ARG A 1 82 ? -16.062 1.66 -2.047 1 93.5 82 ARG A O 1
ATOM 655 N N . ILE A 1 83 ? -15.898 3.145 -0.412 1 95.62 83 ILE A N 1
ATOM 656 C CA . ILE A 1 83 ? -14.562 3.576 -0.819 1 95.62 83 ILE A CA 1
ATOM 657 C C . ILE A 1 83 ? -13.508 2.787 -0.05 1 95.62 83 ILE A C 1
ATOM 659 O O . ILE A 1 83 ? -12.641 2.146 -0.651 1 95.62 83 ILE A O 1
ATOM 663 N N . ASN A 1 84 ? -13.625 2.82 1.208 1 97.5 84 ASN A N 1
ATOM 664 C CA . ASN A 1 84 ? -12.766 2.047 2.102 1 97.5 84 ASN A CA 1
ATOM 665 C C . ASN A 1 84 ? -13.57 1.386 3.217 1 97.5 84 ASN A C 1
ATOM 667 O O . ASN A 1 84 ? -14.117 2.07 4.082 1 97.5 84 ASN A O 1
ATOM 671 N N . HIS A 1 85 ? -13.594 0.07 3.229 1 97.25 85 HIS A N 1
ATOM 672 C CA . HIS A 1 85 ? -14.133 -0.604 4.406 1 97.25 85 HIS A CA 1
ATOM 673 C C . HIS A 1 85 ? -13.234 -0.38 5.621 1 97.25 85 HIS A C 1
ATOM 675 O O . HIS A 1 85 ? -12.016 -0.546 5.543 1 97.25 85 HIS A O 1
ATOM 681 N N . ALA A 1 86 ? -13.859 -0.037 6.766 1 97.94 86 ALA A N 1
ATOM 682 C CA . ALA A 1 86 ? -13.109 0.341 7.957 1 97.94 86 ALA A CA 1
ATOM 683 C C . ALA A 1 86 ? -12.164 -0.776 8.391 1 97.94 86 ALA A C 1
ATOM 685 O O . ALA A 1 86 ? -11.039 -0.514 8.82 1 97.94 86 ALA A O 1
ATOM 686 N N . LEU A 1 87 ? -12.602 -2.008 8.281 1 96.88 87 LEU A N 1
ATOM 687 C CA . LEU A 1 87 ? -11.766 -3.143 8.648 1 96.88 87 LEU A CA 1
ATOM 688 C C . LEU A 1 87 ? -10.531 -3.219 7.758 1 96.88 87 LEU A C 1
ATOM 690 O O . LEU A 1 87 ? -9.438 -3.545 8.234 1 96.88 87 LEU A O 1
ATOM 694 N N . ARG A 1 88 ? -10.656 -2.979 6.449 1 98.12 88 ARG A N 1
ATOM 695 C CA . ARG A 1 88 ? -9.523 -2.941 5.531 1 98.12 88 ARG A CA 1
ATOM 696 C C . ARG A 1 88 ? -8.547 -1.835 5.914 1 98.12 88 ARG A C 1
ATOM 698 O O . ARG A 1 88 ? -7.328 -2.023 5.852 1 98.12 88 ARG A O 1
ATOM 705 N N . VAL A 1 89 ? -9.109 -0.693 6.285 1 98.56 89 VAL A N 1
ATOM 706 C CA . VAL A 1 89 ? -8.266 0.425 6.688 1 98.56 89 VAL A CA 1
ATOM 707 C C . VAL A 1 89 ? -7.441 0.033 7.91 1 98.56 89 VAL A C 1
ATOM 709 O O . VAL A 1 89 ? -6.242 0.31 7.973 1 98.56 89 VAL A O 1
ATOM 712 N N . ALA A 1 90 ? -8.078 -0.594 8.898 1 98.31 90 ALA A N 1
ATOM 713 C CA . ALA A 1 90 ? -7.371 -1.044 10.094 1 98.31 90 ALA A CA 1
ATOM 714 C C . ALA A 1 90 ? -6.25 -2.016 9.727 1 98.31 90 ALA A C 1
ATOM 716 O O . ALA A 1 90 ? -5.141 -1.919 10.258 1 98.31 90 ALA A O 1
ATOM 717 N N . GLU A 1 91 ? -6.512 -2.943 8.852 1 97.75 91 GLU A N 1
ATOM 718 C CA . GLU A 1 91 ? -5.523 -3.932 8.43 1 97.75 91 GLU A CA 1
ATOM 719 C C . GLU A 1 91 ? -4.355 -3.268 7.707 1 97.75 91 GLU A C 1
ATOM 721 O O . GLU A 1 91 ? -3.193 -3.596 7.965 1 97.75 91 GLU A O 1
ATOM 726 N N . ARG A 1 92 ? -4.652 -2.396 6.789 1 98.56 92 ARG A N 1
ATOM 727 C CA . ARG A 1 92 ? -3.613 -1.677 6.062 1 98.56 92 ARG A CA 1
ATOM 728 C C . ARG A 1 92 ? -2.756 -0.848 7.016 1 98.56 92 ARG A C 1
ATOM 730 O O . ARG A 1 92 ? -1.53 -0.822 6.891 1 98.56 92 ARG A O 1
ATOM 737 N N . LEU A 1 93 ? -3.451 -0.173 7.949 1 98.56 93 LEU A N 1
ATOM 738 C CA . LEU A 1 93 ? -2.736 0.662 8.906 1 98.56 93 LEU A CA 1
ATOM 739 C C . LEU A 1 93 ? -1.81 -0.181 9.773 1 98.56 93 LEU A C 1
ATOM 741 O O . LEU A 1 93 ? -0.669 0.211 10.039 1 98.56 93 LEU A O 1
ATOM 745 N N . ALA A 1 94 ? -2.293 -1.29 10.258 1 97.69 94 ALA A N 1
ATOM 746 C CA . ALA A 1 94 ? -1.462 -2.186 11.062 1 97.69 94 ALA A CA 1
ATOM 747 C C . ALA A 1 94 ? -0.245 -2.658 10.273 1 97.69 94 ALA A C 1
ATOM 749 O O . ALA A 1 94 ? 0.861 -2.734 10.812 1 97.69 94 ALA A O 1
ATOM 750 N N . THR A 1 95 ? -0.437 -3.012 9.023 1 98.06 95 THR A N 1
ATOM 751 C CA . THR A 1 95 ? 0.66 -3.424 8.156 1 98.06 95 THR A CA 1
ATOM 752 C C . THR A 1 95 ? 1.665 -2.289 7.98 1 98.06 95 THR A C 1
ATOM 754 O O . THR A 1 95 ? 2.873 -2.5 8.102 1 98.06 95 THR A O 1
ATOM 757 N N . GLU A 1 96 ? 1.197 -1.071 7.699 1 98.56 96 GLU A N 1
ATOM 758 C CA . GLU A 1 96 ? 2.062 0.1 7.59 1 98.56 96 GLU A CA 1
ATOM 759 C C . GLU A 1 96 ? 2.83 0.343 8.883 1 98.56 96 GLU A C 1
ATOM 761 O O . GLU A 1 96 ? 4 0.728 8.852 1 98.56 96 GLU A O 1
ATOM 766 N N . ASP A 1 97 ? 2.105 0.201 9.992 1 98.31 97 ASP A N 1
ATOM 767 C CA . ASP A 1 97 ? 2.711 0.391 11.305 1 98.31 97 ASP A CA 1
ATOM 768 C C . ASP A 1 97 ? 3.918 -0.524 11.492 1 98.31 97 ASP A C 1
ATOM 770 O O . ASP A 1 97 ? 4.98 -0.076 11.922 1 98.31 97 ASP A O 1
ATOM 774 N N . ILE A 1 98 ? 3.799 -1.757 11.078 1 97.31 98 ILE A N 1
ATOM 775 C CA . ILE A 1 98 ? 4.879 -2.732 11.18 1 97.31 98 ILE A CA 1
ATOM 776 C C . ILE A 1 98 ? 6.008 -2.354 10.227 1 97.31 98 ILE A C 1
ATOM 778 O O . ILE A 1 98 ? 7.168 -2.244 10.633 1 97.31 98 ILE A O 1
ATOM 782 N N . LEU A 1 99 ? 5.664 -2.09 8.945 1 97.5 99 LEU A N 1
ATOM 783 C CA . LEU A 1 99 ? 6.664 -1.847 7.914 1 97.5 99 LEU A CA 1
ATOM 784 C C . LEU A 1 99 ? 7.457 -0.577 8.211 1 97.5 99 LEU A C 1
ATOM 786 O O . LEU A 1 99 ? 8.641 -0.49 7.895 1 97.5 99 LEU A O 1
ATOM 790 N N . SER A 1 100 ? 6.844 0.401 8.852 1 97.62 100 SER A N 1
ATOM 791 C CA . SER A 1 100 ? 7.48 1.686 9.125 1 97.62 100 SER A CA 1
ATOM 792 C C . SER A 1 100 ? 8.156 1.688 10.492 1 97.62 100 SER A C 1
ATOM 794 O O . SER A 1 100 ? 8.797 2.668 10.875 1 97.62 100 SER A O 1
ATOM 796 N N . ASN A 1 101 ? 7.996 0.575 11.211 1 96.38 101 ASN A N 1
ATOM 797 C CA . ASN A 1 101 ? 8.469 0.505 12.586 1 96.38 101 ASN A CA 1
ATOM 798 C C . ASN A 1 101 ? 7.844 1.598 13.453 1 96.38 101 ASN A C 1
ATOM 800 O O . ASN A 1 101 ? 8.555 2.314 14.156 1 96.38 101 ASN A O 1
ATOM 804 N N . GLY A 1 102 ? 6.516 1.819 13.281 1 97.56 102 GLY A N 1
ATOM 805 C CA . GLY A 1 102 ? 5.75 2.682 14.164 1 97.56 102 GLY A CA 1
ATOM 806 C C . GLY A 1 102 ? 5.703 4.125 13.703 1 97.56 102 GLY A C 1
ATOM 807 O O . GLY A 1 102 ? 5.578 5.043 14.516 1 97.56 102 GLY A O 1
ATOM 808 N N . ARG A 1 103 ? 5.785 4.414 12.398 1 98.38 103 ARG A N 1
ATOM 809 C CA . ARG A 1 103 ? 5.891 5.793 11.93 1 98.38 103 ARG A CA 1
ATOM 810 C C . ARG A 1 103 ? 4.645 6.207 11.156 1 98.38 103 ARG A C 1
ATOM 812 O O . ARG A 1 103 ? 4.688 7.145 10.352 1 98.38 103 ARG A O 1
ATOM 819 N N . VAL A 1 104 ? 3.506 5.477 11.297 1 98.69 104 VAL A N 1
ATOM 820 C CA . VAL A 1 104 ? 2.324 5.812 10.516 1 98.69 104 VAL A CA 1
ATOM 821 C C . VAL A 1 104 ? 1.26 6.43 11.414 1 98.69 104 VAL A C 1
ATOM 823 O O . VAL A 1 104 ? 1.179 6.109 12.602 1 98.69 104 VAL A O 1
ATOM 826 N N . GLU A 1 105 ? 0.486 7.406 10.906 1 98.81 105 GLU A N 1
ATOM 827 C CA . GLU A 1 105 ? -0.691 8.031 11.508 1 98.81 105 GLU A CA 1
ATO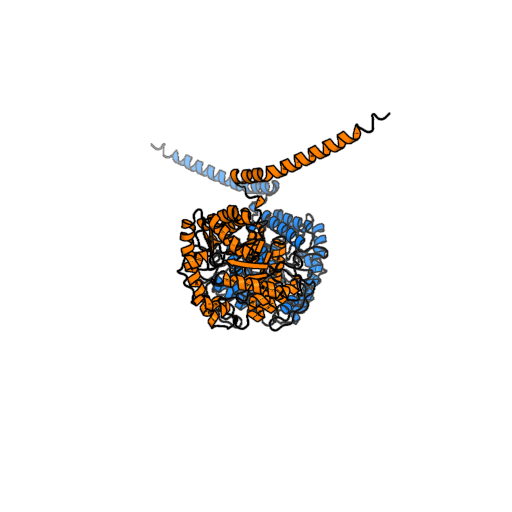M 828 C C . GLU A 1 105 ? -1.871 8.023 10.539 1 98.81 105 GLU A C 1
ATOM 830 O O . GLU A 1 105 ? -1.683 7.941 9.32 1 98.81 105 GLU A O 1
ATOM 835 N N . LEU A 1 106 ? -3.049 8.062 11.102 1 98.81 106 LEU A N 1
ATOM 836 C CA . LEU A 1 106 ? -4.242 7.957 10.273 1 98.81 106 LEU A CA 1
ATOM 837 C C . LEU A 1 106 ? -5.102 9.211 10.391 1 98.81 106 LEU A C 1
ATOM 839 O O . LEU A 1 106 ? -5.621 9.508 11.469 1 98.81 106 LEU A O 1
ATOM 843 N N . GLY A 1 107 ? -5.199 9.992 9.352 1 98.75 107 GLY A N 1
ATOM 844 C CA . GLY A 1 107 ? -6.281 10.953 9.203 1 98.75 107 GLY A CA 1
ATOM 845 C C . GLY A 1 107 ? -7.48 10.391 8.469 1 98.75 107 GLY A C 1
ATOM 846 O O . GLY A 1 107 ? -7.328 9.656 7.484 1 98.75 107 GLY A O 1
ATOM 847 N N . VAL A 1 108 ? -8.672 10.711 8.891 1 98.38 108 VAL A N 1
ATOM 848 C CA . VAL A 1 108 ? -9.875 10.188 8.25 1 98.38 108 VAL A CA 1
ATOM 849 C C . VAL A 1 108 ? -10.773 11.352 7.832 1 98.38 108 VAL A C 1
ATOM 851 O O . VAL A 1 108 ? -10.711 12.438 8.414 1 98.38 108 VAL A O 1
ATOM 854 N N . GLY A 1 109 ? -11.594 11.125 6.84 1 96.06 109 GLY A N 1
ATOM 855 C CA . GLY A 1 109 ? -12.57 12.086 6.352 1 96.06 109 GLY A CA 1
ATOM 856 C C . GLY A 1 109 ? -13.711 11.438 5.594 1 96.06 109 GLY A C 1
ATOM 857 O O . GLY A 1 109 ? -13.688 10.234 5.336 1 96.06 109 GLY A O 1
ATOM 858 N N . ARG A 1 110 ? -14.695 12.172 5.25 1 89.31 110 ARG A N 1
ATOM 859 C CA . ARG A 1 110 ? -15.898 11.625 4.633 1 89.31 110 ARG A CA 1
ATOM 860 C C . ARG A 1 110 ? -15.859 11.789 3.117 1 89.31 110 ARG A C 1
ATOM 862 O O . ARG A 1 110 ? -16.656 11.172 2.398 1 89.31 110 ARG A O 1
ATOM 869 N N . GLY A 1 111 ? -14.922 12.453 2.617 1 83.94 111 GLY A N 1
ATOM 870 C CA . GLY A 1 111 ? -14.883 12.758 1.195 1 83.94 111 GLY A CA 1
ATOM 871 C C . GLY A 1 111 ? -15.648 14.016 0.833 1 83.94 111 GLY A C 1
ATOM 872 O O . GLY A 1 111 ? -16.719 14.281 1.396 1 83.94 111 GLY A O 1
ATOM 873 N N . ASN A 1 112 ? -15.062 14.898 -0.103 1 72.88 112 ASN A N 1
ATOM 874 C CA . ASN A 1 112 ? -15.703 16.188 -0.357 1 72.88 112 ASN A CA 1
ATOM 875 C C . ASN A 1 112 ? -15.719 16.516 -1.845 1 72.88 112 ASN A C 1
ATOM 877 O O . ASN A 1 112 ? -15.891 17.672 -2.223 1 72.88 112 ASN A O 1
ATOM 881 N N . THR A 1 113 ? -15.461 15.516 -2.625 1 77.44 113 THR A N 1
ATOM 882 C CA . THR A 1 113 ? -15.57 15.758 -4.059 1 77.44 113 THR A CA 1
ATOM 883 C C . THR A 1 113 ? -16.734 14.969 -4.652 1 77.44 113 THR A C 1
ATOM 885 O O . THR A 1 113 ? -16.766 13.742 -4.555 1 77.44 113 THR A O 1
ATOM 888 N N . THR A 1 114 ? -17.547 15.695 -5.285 1 77.88 114 THR A N 1
ATOM 889 C CA . THR A 1 114 ? -18.719 15.062 -5.867 1 77.88 114 THR A CA 1
ATOM 890 C C . THR A 1 114 ? -18.328 14.055 -6.938 1 77.88 114 THR A C 1
ATOM 892 O O . THR A 1 114 ? -18.984 13.023 -7.105 1 77.88 114 THR A O 1
ATOM 895 N N . LEU A 1 115 ? -17.297 14.344 -7.605 1 79.06 115 LEU A N 1
ATOM 896 C CA . LEU A 1 115 ? -16.797 13.438 -8.641 1 79.06 115 LEU A CA 1
ATOM 897 C C . LEU A 1 115 ? -16.453 12.078 -8.055 1 79.06 115 LEU A C 1
ATOM 899 O O . LEU A 1 115 ? -16.891 11.047 -8.578 1 79.06 115 LEU A O 1
ATOM 903 N N . ALA A 1 116 ? -15.766 12.086 -6.992 1 83.81 116 ALA A N 1
ATOM 904 C CA . ALA A 1 116 ? -15.375 10.844 -6.344 1 83.81 116 ALA A CA 1
ATOM 905 C C . ALA A 1 116 ? -16.578 10.133 -5.73 1 83.81 116 ALA A C 1
ATOM 907 O O . ALA A 1 116 ? -16.75 8.922 -5.891 1 83.81 116 ALA A O 1
ATOM 908 N N . LEU A 1 117 ? -17.406 10.906 -5.066 1 86.19 117 LEU A N 1
ATOM 909 C CA . LEU A 1 117 ? -18.562 10.312 -4.398 1 86.19 117 LEU A CA 1
ATOM 910 C C . LEU A 1 117 ? -19.484 9.625 -5.402 1 86.19 117 LEU A C 1
ATOM 912 O O . LEU A 1 117 ? -19.938 8.508 -5.164 1 86.19 117 LEU A O 1
ATOM 916 N N . ARG A 1 118 ? -19.656 10.25 -6.496 1 86.69 118 ARG A N 1
ATOM 917 C CA . ARG A 1 118 ? -20.516 9.68 -7.523 1 86.69 118 ARG A CA 1
ATOM 918 C C . ARG A 1 118 ? -19.875 8.438 -8.148 1 86.69 118 ARG A C 1
ATOM 920 O O . ARG A 1 118 ? -20.562 7.461 -8.438 1 86.69 118 ARG A O 1
ATOM 927 N N . ALA A 1 119 ? -18.578 8.508 -8.328 1 89.5 119 ALA A N 1
ATOM 928 C CA . ALA A 1 119 ? -17.859 7.371 -8.914 1 89.5 119 ALA A CA 1
ATOM 929 C C . ALA A 1 119 ? -17.984 6.129 -8.031 1 89.5 119 ALA A C 1
ATOM 931 O O . ALA A 1 119 ? -18.016 5.004 -8.531 1 89.5 119 ALA A O 1
ATOM 932 N N . PHE A 1 120 ? -18.094 6.316 -6.75 1 93.25 120 PHE A N 1
ATOM 933 C CA . PHE A 1 120 ? -18.172 5.211 -5.805 1 93.25 120 PHE A CA 1
ATOM 934 C C . PHE A 1 120 ? -19.609 5.004 -5.332 1 93.25 120 PHE A C 1
ATOM 936 O O . PHE A 1 120 ? -19.875 4.188 -4.445 1 93.25 120 PHE A O 1
ATOM 943 N N . GLU A 1 121 ? -20.562 5.828 -5.828 1 91.44 121 GLU A N 1
ATOM 944 C CA . GLU A 1 121 ? -21.984 5.734 -5.484 1 91.44 121 GLU A CA 1
ATOM 945 C C . GLU A 1 121 ? -22.203 5.965 -3.992 1 91.44 121 GLU A C 1
ATOM 947 O O . GLU A 1 121 ? -22.906 5.203 -3.34 1 91.44 121 GLU A O 1
ATOM 952 N N . VAL A 1 122 ? -21.547 6.945 -3.508 1 90.38 122 VAL A N 1
ATOM 953 C CA . VAL A 1 122 ? -21.703 7.32 -2.107 1 90.38 122 VAL A CA 1
ATOM 954 C C . VAL A 1 122 ? -22.625 8.531 -1.995 1 90.38 122 VAL A C 1
ATOM 956 O O . VAL A 1 122 ? -22.422 9.539 -2.684 1 90.38 122 VAL A O 1
ATOM 959 N N . SER A 1 123 ? -23.656 8.422 -1.136 1 87.81 123 SER A N 1
ATOM 960 C CA . SER A 1 123 ? -24.547 9.539 -0.882 1 87.81 123 SER A CA 1
ATOM 961 C C . SER A 1 123 ? -23.922 10.547 0.082 1 87.81 123 SER A C 1
ATOM 963 O O . SER A 1 123 ? -23.438 10.164 1.152 1 87.81 123 SER A O 1
ATOM 965 N N . PRO A 1 124 ? -23.938 11.797 -0.244 1 84.62 124 PRO A N 1
ATOM 966 C CA . PRO A 1 124 ? -23.391 12.828 0.647 1 84.62 124 PRO A CA 1
ATOM 967 C C . PRO A 1 124 ? -24.156 12.93 1.965 1 84.62 124 PRO A C 1
ATOM 969 O O . PRO A 1 124 ? -23.641 13.469 2.945 1 84.62 124 PRO A O 1
ATOM 972 N N . THR A 1 125 ? -25.312 12.406 2 1 85.44 125 THR A N 1
ATOM 973 C CA . THR A 1 125 ? -26.125 12.539 3.199 1 85.44 125 THR A CA 1
ATOM 974 C C . THR A 1 125 ? -25.781 11.438 4.207 1 85.44 125 THR A C 1
ATOM 976 O O . THR A 1 125 ? -26.172 11.523 5.375 1 85.44 125 THR A O 1
ATOM 979 N N . GLU A 1 126 ? -25.047 10.43 3.754 1 87.94 126 GLU A N 1
ATOM 980 C CA . GLU A 1 126 ? -24.797 9.289 4.633 1 87.94 126 GLU A CA 1
ATOM 981 C C . GLU A 1 126 ? -23.328 9.203 5.016 1 87.94 126 GLU A C 1
ATOM 983 O O . GLU A 1 126 ? -22.953 8.438 5.906 1 87.94 126 GLU A O 1
ATOM 988 N N . ASN A 1 127 ? -22.516 9.977 4.371 1 90.12 127 ASN A N 1
ATOM 989 C CA . ASN A 1 127 ? -21.078 9.75 4.477 1 90.12 127 ASN A CA 1
ATOM 990 C C . ASN A 1 127 ? -20.547 10.18 5.836 1 90.12 127 ASN A C 1
ATOM 992 O O . ASN A 1 127 ? -19.547 9.641 6.312 1 90.12 127 ASN A O 1
ATOM 996 N N . LYS A 1 128 ? -21.219 11.133 6.535 1 91.31 128 LYS A N 1
ATOM 997 C CA . LYS A 1 128 ? -20.781 11.508 7.871 1 91.31 128 LYS A CA 1
ATOM 998 C C . LYS A 1 128 ? -20.969 10.359 8.859 1 91.31 128 LYS A C 1
ATOM 1000 O O . LYS A 1 128 ? -20.047 10.016 9.602 1 91.31 128 LYS A O 1
ATOM 1005 N N . ALA A 1 129 ? -22.188 9.773 8.852 1 94.19 129 ALA A N 1
ATOM 1006 C CA . ALA A 1 129 ? -22.469 8.648 9.742 1 94.19 129 ALA A CA 1
ATOM 1007 C C . ALA A 1 129 ? -21.547 7.473 9.453 1 94.19 129 ALA A C 1
ATOM 1009 O O . ALA A 1 129 ? -21.094 6.781 10.375 1 94.19 129 ALA A O 1
ATOM 1010 N N . GLN A 1 130 ? -21.25 7.238 8.188 1 95.62 130 GLN A N 1
ATOM 1011 C CA . GLN A 1 130 ? -20.344 6.172 7.789 1 95.62 130 GLN A CA 1
ATOM 1012 C C . GLN A 1 130 ? -18.938 6.422 8.336 1 95.62 130 GLN A C 1
ATOM 1014 O O . GLN A 1 130 ? -18.281 5.5 8.82 1 95.62 130 GLN A O 1
ATOM 1019 N N . GLN A 1 131 ? -18.5 7.652 8.281 1 96.38 131 GLN A N 1
ATOM 1020 C CA . GLN A 1 131 ? -17.188 8.016 8.789 1 96.38 131 GLN A CA 1
ATOM 1021 C C . GLN A 1 131 ? -17.078 7.75 10.289 1 96.38 131 GLN A C 1
ATOM 1023 O O . GLN A 1 131 ? -16.094 7.176 10.758 1 96.38 131 GLN A O 1
ATOM 1028 N N . ILE A 1 132 ? -18.047 8.141 11.023 1 96.38 132 ILE A N 1
ATOM 1029 C CA . ILE A 1 132 ? -18.016 8.047 12.484 1 96.38 132 ILE A CA 1
ATOM 1030 C C . ILE A 1 132 ? -18.047 6.578 12.906 1 96.38 132 ILE A C 1
ATOM 1032 O O . ILE A 1 132 ? -17.25 6.152 13.75 1 96.38 132 ILE A O 1
ATOM 1036 N N . GLU A 1 133 ? -18.922 5.762 12.289 1 97.31 133 GLU A N 1
ATOM 1037 C CA . GLU A 1 133 ? -18.938 4.336 12.594 1 97.31 133 GLU A CA 1
ATOM 1038 C C . GLU A 1 133 ? -17.625 3.666 12.188 1 97.31 133 GLU A C 1
ATOM 1040 O O . GLU A 1 133 ? -17.109 2.814 12.914 1 97.31 133 GLU A O 1
ATOM 1045 N N . GLY A 1 134 ? -17.188 4.051 10.992 1 98.12 134 GLY A N 1
ATOM 1046 C CA . GLY A 1 134 ? -15.938 3.49 10.523 1 98.12 134 GLY A CA 1
ATOM 1047 C C . GLY A 1 134 ? -14.773 3.771 11.461 1 98.12 134 GLY A C 1
ATOM 1048 O O . GLY A 1 134 ? -13.961 2.885 11.734 1 98.12 134 GLY A O 1
ATOM 1049 N N . LEU A 1 135 ? -14.695 4.996 11.945 1 98.06 135 LEU A N 1
ATOM 1050 C CA . LEU A 1 135 ? -13.641 5.375 12.883 1 98.06 135 LEU A CA 1
ATOM 1051 C C . LEU A 1 135 ? -13.711 4.523 14.148 1 98.06 135 LEU A C 1
ATOM 1053 O O . LEU A 1 135 ? -12.68 4.082 14.656 1 98.06 135 LEU A O 1
ATOM 1057 N N . GLU A 1 136 ? -14.883 4.273 14.609 1 97.56 136 GLU A N 1
ATOM 1058 C CA . GLU A 1 136 ? -15.047 3.434 15.797 1 97.56 136 GLU A CA 1
ATOM 1059 C C . GLU A 1 136 ? -14.617 1.996 15.516 1 97.56 136 GLU A C 1
ATOM 1061 O O . GLU A 1 136 ? -13.953 1.369 16.344 1 97.56 136 GLU A O 1
ATOM 1066 N N . VAL A 1 137 ? -15 1.5 14.391 1 97.81 137 VAL A N 1
ATOM 1067 C CA . VAL A 1 137 ? -14.594 0.154 14 1 97.81 137 VAL A CA 1
ATOM 1068 C C . VAL A 1 137 ? -13.07 0.062 13.984 1 97.81 137 VAL A C 1
ATOM 1070 O O . VAL A 1 137 ? -12.492 -0.89 14.516 1 97.81 137 VAL A O 1
ATOM 1073 N N . ILE A 1 138 ? -12.398 1.034 13.391 1 98.56 138 ILE A N 1
ATOM 1074 C CA . ILE A 1 138 ? -10.945 1.059 13.289 1 98.56 138 ILE A CA 1
ATOM 1075 C C . ILE A 1 138 ? -10.328 1.066 14.688 1 98.56 138 ILE A C 1
ATOM 1077 O O . ILE A 1 138 ? -9.414 0.287 14.977 1 98.56 138 ILE A O 1
ATOM 1081 N N . ARG A 1 139 ? -10.805 1.907 15.57 1 97.56 139 ARG A N 1
ATOM 1082 C CA . ARG A 1 139 ? -10.25 2.029 16.906 1 97.56 139 ARG A CA 1
ATOM 1083 C C . ARG A 1 139 ? -10.438 0.741 17.703 1 97.56 139 ARG A C 1
ATOM 1085 O O . ARG A 1 139 ? -9.523 0.276 18.375 1 97.56 139 ARG A O 1
ATOM 1092 N N . ARG A 1 140 ? -11.633 0.125 17.594 1 96.69 140 ARG A N 1
ATOM 1093 C CA . ARG A 1 140 ? -11.883 -1.134 18.297 1 96.69 140 ARG A CA 1
ATOM 1094 C C . ARG A 1 140 ? -10.961 -2.234 17.781 1 96.69 140 ARG A C 1
ATOM 1096 O O . ARG A 1 140 ? -10.406 -3.004 18.578 1 96.69 140 ARG A O 1
ATOM 1103 N N . ALA A 1 141 ? -10.852 -2.289 16.469 1 96.81 141 ALA A N 1
ATOM 1104 C CA . ALA A 1 141 ? -10.055 -3.342 15.852 1 96.81 141 ALA A CA 1
ATOM 1105 C C . ALA A 1 141 ? -8.586 -3.229 16.266 1 96.81 141 ALA A C 1
ATOM 1107 O O . ALA A 1 141 ? -7.914 -4.242 16.469 1 96.81 141 ALA A O 1
ATOM 1108 N N . LEU A 1 142 ? -8.062 -2.012 16.391 1 96.62 142 LEU A N 1
ATOM 1109 C CA . LEU A 1 142 ? -6.652 -1.79 16.672 1 96.62 142 LEU A CA 1
ATOM 1110 C C . LEU A 1 142 ? -6.387 -1.874 18.172 1 96.62 142 LEU A C 1
ATOM 1112 O O . LEU A 1 142 ? -5.316 -2.318 18.594 1 96.62 142 LEU A O 1
ATOM 1116 N N . HIS A 1 143 ? -7.297 -1.444 18.984 1 94.81 143 HIS A N 1
ATOM 1117 C CA . HIS A 1 143 ? -7.102 -1.321 20.422 1 94.81 143 HIS A CA 1
ATOM 1118 C C . HIS A 1 143 ? -7.336 -2.654 21.125 1 94.81 143 HIS A C 1
ATOM 1120 O O . HIS A 1 143 ? -6.617 -2.998 22.078 1 94.81 143 HIS A O 1
ATOM 1126 N N . ASN A 1 144 ? -8.352 -3.428 20.703 1 93.56 144 ASN A N 1
ATOM 1127 C CA . ASN A 1 144 ? -8.789 -4.621 21.422 1 93.56 144 ASN A CA 1
ATOM 1128 C C . ASN A 1 144 ? -8.219 -5.891 20.797 1 93.56 144 ASN A C 1
ATOM 1130 O O . ASN A 1 144 ? -8 -5.953 19.578 1 93.56 144 ASN A O 1
ATOM 1134 N N . ASP A 1 145 ? -7.992 -6.871 21.625 1 90.69 145 ASP A N 1
ATOM 1135 C CA . ASP A 1 145 ? -7.578 -8.18 21.109 1 90.69 145 ASP A CA 1
ATOM 1136 C C . ASP A 1 145 ? -8.68 -8.82 20.281 1 90.69 145 ASP A C 1
ATOM 1138 O O . ASP A 1 145 ? -8.422 -9.312 19.172 1 90.69 145 ASP A O 1
ATOM 1142 N N . VAL A 1 146 ? -9.898 -8.805 20.844 1 94.69 146 VAL A N 1
ATOM 1143 C CA . VAL A 1 146 ? -11.117 -9.227 20.156 1 94.69 146 VAL A CA 1
ATOM 1144 C C . VAL A 1 146 ? -12.094 -8.055 20.094 1 94.69 146 VAL A C 1
ATOM 1146 O O . VAL A 1 146 ? -12.289 -7.332 21.062 1 94.69 146 VAL A O 1
ATOM 1149 N N . PHE A 1 147 ? -12.703 -7.832 18.938 1 94.81 147 PHE A N 1
ATOM 1150 C CA . PHE A 1 147 ? -13.633 -6.719 18.766 1 94.81 147 PHE A CA 1
ATOM 1151 C C . PHE A 1 147 ? -14.867 -7.152 17.984 1 94.81 147 PHE A C 1
ATOM 1153 O O . PHE A 1 147 ? -14.875 -8.211 17.359 1 94.81 147 PHE A O 1
ATOM 1160 N N . SER A 1 148 ? -15.891 -6.477 18.109 1 96.06 148 SER A N 1
ATOM 1161 C CA . SER A 1 148 ? -17.125 -6.57 17.328 1 96.06 148 SER A CA 1
ATOM 1162 C C . SER A 1 148 ? -17.797 -5.207 17.188 1 96.06 148 SER A C 1
ATOM 1164 O O . SER A 1 148 ? -17.422 -4.254 17.875 1 96.06 148 SER A O 1
ATOM 1166 N N . PHE A 1 149 ? -18.719 -5.102 16.266 1 95.81 149 PHE A N 1
ATOM 1167 C CA . PHE A 1 149 ? -19.422 -3.842 16.078 1 95.81 149 PHE A CA 1
ATOM 1168 C C . PHE A 1 149 ? -20.766 -4.07 15.414 1 95.81 149 PHE A C 1
ATOM 1170 O O . PHE A 1 149 ? -20.875 -4.875 14.492 1 95.81 149 PHE A O 1
ATOM 1177 N N . VAL A 1 150 ? -21.75 -3.443 15.914 1 97.06 150 VAL A N 1
ATOM 1178 C CA . VAL A 1 150 ? -23.078 -3.422 15.289 1 97.06 150 VAL A CA 1
ATOM 1179 C C . VAL A 1 150 ? -23.578 -1.984 15.211 1 97.06 150 VAL A C 1
ATOM 1181 O O . VAL A 1 150 ? -23.797 -1.335 16.234 1 97.06 150 VAL A O 1
ATOM 1184 N N . GLY A 1 151 ? -23.672 -1.473 14.078 1 96.62 151 GLY A N 1
ATOM 1185 C CA . GLY A 1 151 ? -24.266 -0.174 13.797 1 96.62 151 GLY A CA 1
ATOM 1186 C C . GLY A 1 151 ? -25.094 -0.161 12.531 1 96.62 151 GLY A C 1
ATOM 1187 O O . GLY A 1 151 ? -25.531 -1.213 12.055 1 96.62 151 GLY A O 1
ATOM 1188 N N . GLU A 1 152 ? -25.422 0.97 12.023 1 96.06 152 GLU A N 1
ATOM 1189 C CA . GLU A 1 152 ? -26.219 1.12 10.812 1 96.06 152 GLU A CA 1
ATOM 1190 C C . GLU A 1 152 ? -25.453 0.647 9.578 1 96.06 152 GLU A C 1
ATOM 1192 O O . GLU A 1 152 ? -26.016 0.013 8.695 1 96.06 152 GLU A O 1
ATOM 1197 N N . HIS A 1 153 ? -24.156 0.847 9.555 1 95.5 153 HIS A N 1
ATOM 1198 C CA . HIS A 1 153 ? -23.391 0.669 8.328 1 95.5 153 HIS A CA 1
ATOM 1199 C C . HIS A 1 153 ? -22.453 -0.525 8.438 1 95.5 153 HIS A C 1
ATOM 1201 O O . HIS A 1 153 ? -21.938 -1.009 7.43 1 95.5 153 HIS A O 1
ATOM 1207 N N . TYR A 1 154 ? -22.203 -1.004 9.656 1 95.5 154 TYR A N 1
ATOM 1208 C CA . TYR A 1 154 ? -21.328 -2.145 9.898 1 95.5 154 TYR A CA 1
ATOM 1209 C C . TYR A 1 154 ? -21.984 -3.145 10.844 1 95.5 154 TYR A C 1
ATOM 1211 O O . TYR A 1 154 ? -22.625 -2.758 11.82 1 95.5 154 TYR A O 1
ATOM 1219 N N . LYS A 1 155 ? -21.938 -4.457 10.57 1 96.19 155 LYS A N 1
ATOM 1220 C CA . LYS A 1 155 ? -22.25 -5.586 11.445 1 96.19 155 LYS A CA 1
ATOM 1221 C C . LYS A 1 155 ? -21.125 -6.625 11.422 1 96.19 155 LYS A C 1
ATOM 1223 O O . LYS A 1 155 ? -21.203 -7.605 10.68 1 96.19 155 LYS A O 1
ATOM 1228 N N . ILE A 1 156 ? -20.109 -6.391 12.234 1 94.19 156 ILE A N 1
ATOM 1229 C CA . ILE A 1 156 ? -18.922 -7.246 12.281 1 94.19 156 ILE A CA 1
ATOM 1230 C C . ILE A 1 156 ? -19 -8.156 13.508 1 94.19 156 ILE A C 1
ATOM 1232 O O . ILE A 1 156 ? -19.016 -7.672 14.641 1 94.19 156 ILE A O 1
ATOM 1236 N N . PRO A 1 157 ? -19.062 -9.477 13.336 1 94.12 157 PRO A N 1
ATOM 1237 C CA . PRO A 1 157 ? -19.031 -10.391 14.484 1 94.12 157 PRO A CA 1
ATOM 1238 C C . PRO A 1 157 ? -17.688 -10.391 15.203 1 94.12 157 PRO A C 1
ATOM 1240 O O . PRO A 1 157 ? -16.734 -9.75 14.742 1 94.12 157 PRO A O 1
ATOM 1243 N N . PRO A 1 158 ? -17.547 -11.016 16.328 1 93.75 158 PRO A N 1
ATOM 1244 C CA . PRO A 1 158 ? -16.281 -11.047 17.047 1 93.75 158 PRO A CA 1
ATOM 1245 C C . PRO A 1 158 ? -15.125 -11.562 16.188 1 93.75 158 PRO A C 1
ATOM 1247 O O . PRO A 1 158 ? -15.227 -12.648 15.609 1 93.75 158 PRO A O 1
ATOM 1250 N N . ARG A 1 159 ? -14.148 -10.75 16.031 1 92.62 159 ARG A N 1
ATOM 1251 C CA . ARG A 1 159 ? -12.93 -11.039 15.273 1 92.62 159 ARG A CA 1
ATOM 1252 C C . ARG A 1 159 ? -11.703 -10.469 15.977 1 92.62 159 ARG A C 1
ATOM 1254 O O . ARG A 1 159 ? -11.828 -9.719 16.953 1 92.62 159 ARG A O 1
ATOM 1261 N N . SER A 1 160 ? -10.547 -10.891 15.57 1 92.75 160 SER A N 1
ATOM 1262 C CA . SER A 1 160 ? -9.266 -10.297 15.945 1 92.75 160 SER A CA 1
ATOM 1263 C C . SER A 1 160 ? -8.508 -9.805 14.719 1 92.75 160 SER A C 1
ATOM 1265 O O . SER A 1 160 ? -8.469 -10.477 13.688 1 92.75 160 SER A O 1
ATOM 1267 N N . LEU A 1 161 ? -8.055 -8.57 14.852 1 93.81 161 LEU A N 1
ATOM 1268 C CA . LEU A 1 161 ? -7.332 -7.977 13.734 1 93.81 161 LEU A CA 1
ATOM 1269 C C . LEU A 1 161 ? -6.02 -8.719 13.484 1 93.81 161 LEU A C 1
ATOM 1271 O O . LEU A 1 161 ? -5.293 -9.039 14.43 1 93.81 161 LEU A O 1
ATOM 1275 N N . VAL A 1 162 ? -5.656 -9.039 12.242 1 92.56 162 VAL A N 1
ATOM 1276 C CA . VAL A 1 162 ? -4.402 -9.617 11.789 1 92.56 162 VAL A CA 1
ATOM 1277 C C . VAL A 1 162 ? -3.912 -8.883 10.539 1 92.56 162 VAL A C 1
ATOM 1279 O O . VAL A 1 162 ? -4.652 -8.742 9.562 1 92.56 162 VAL A O 1
ATOM 1282 N N . PRO A 1 163 ? -2.682 -8.383 10.555 1 95 163 PRO A N 1
ATOM 1283 C CA . PRO A 1 163 ? -1.681 -8.469 11.625 1 95 163 PRO A CA 1
ATOM 1284 C C . PRO A 1 163 ? -1.942 -7.484 12.758 1 95 163 PRO A C 1
ATOM 1286 O O . PRO A 1 163 ? -2.791 -6.602 12.633 1 95 163 PRO A O 1
ATOM 1289 N N . ARG A 1 164 ? -1.263 -7.691 13.844 1 93 164 ARG A N 1
ATOM 1290 C CA . ARG A 1 164 ? -1.247 -6.723 14.938 1 93 164 ARG A CA 1
ATOM 1291 C C . ARG A 1 164 ? -0.111 -5.719 14.758 1 93 164 ARG A C 1
ATOM 1293 O O . ARG A 1 164 ? 1.032 -6.105 14.508 1 93 164 ARG A O 1
ATOM 1300 N N . GLY A 1 165 ? -0.466 -4.43 14.875 1 93.62 165 GLY A N 1
ATOM 1301 C CA . GLY A 1 165 ? 0.523 -3.369 14.742 1 93.62 165 GLY A CA 1
ATOM 1302 C C . GLY A 1 165 ? 1.422 -3.242 15.961 1 93.62 165 GLY A C 1
ATOM 1303 O O . GLY A 1 165 ? 1.367 -4.074 16.859 1 93.62 165 GLY A O 1
ATOM 1304 N N . ILE A 1 166 ? 2.291 -2.199 16 1 93.25 166 ILE A N 1
ATOM 1305 C CA . ILE A 1 166 ? 3.303 -2.145 17.047 1 93.25 166 ILE A CA 1
ATOM 1306 C C . ILE A 1 166 ? 3.057 -0.928 17.938 1 93.25 166 ILE A C 1
ATOM 1308 O O . ILE A 1 166 ? 3.402 -0.938 19.125 1 93.25 166 ILE A O 1
ATOM 1312 N N . GLN A 1 167 ? 2.449 0.164 17.438 1 94.88 167 GLN A N 1
ATOM 1313 C CA . GLN A 1 167 ? 2.184 1.34 18.266 1 94.88 167 GLN A CA 1
ATOM 1314 C C . GLN A 1 167 ? 1.069 1.067 19.266 1 94.88 167 GLN A C 1
ATOM 1316 O O . GLN A 1 167 ? 0.088 0.393 18.953 1 94.88 167 GLN A O 1
ATOM 1321 N N . THR A 1 168 ? 1.194 1.503 20.375 1 91.31 168 THR A N 1
ATOM 1322 C CA . THR A 1 168 ? 0.198 1.401 21.438 1 91.31 168 THR A CA 1
ATOM 1323 C C . THR A 1 168 ? -0.323 2.783 21.828 1 91.31 168 THR A C 1
ATOM 1325 O O . THR A 1 168 ? 0.447 3.742 21.906 1 91.31 168 THR A O 1
ATOM 1328 N N . PRO A 1 169 ? -1.512 2.906 22.125 1 92.62 169 PRO A N 1
ATOM 1329 C CA . PRO A 1 169 ? -2.578 1.912 21.984 1 92.62 169 PRO A CA 1
ATOM 1330 C C . PRO A 1 169 ? -2.912 1.608 20.531 1 92.62 169 PRO A C 1
ATOM 1332 O O . PRO A 1 169 ? -3.479 0.555 20.234 1 92.62 169 PRO A O 1
ATOM 1335 N N . TYR A 1 170 ? -2.752 2.422 19.672 1 95.06 170 TYR A N 1
ATOM 1336 C CA . TYR A 1 170 ? -2.814 2.359 18.219 1 95.06 170 TYR A CA 1
ATOM 1337 C C . TYR A 1 170 ? -2.18 3.594 17.594 1 95.06 170 TYR A C 1
ATOM 1339 O O . TYR A 1 170 ? -1.871 4.562 18.297 1 95.06 170 TYR A O 1
ATOM 1347 N N . PRO A 1 171 ? -1.857 3.547 16.266 1 97.69 171 PRO A N 1
ATOM 1348 C CA . PRO A 1 171 ? -1.304 4.746 15.633 1 97.69 171 PRO A CA 1
ATOM 1349 C C . PRO A 1 171 ? -2.174 5.984 15.852 1 97.69 171 PRO A C 1
ATOM 1351 O O . PRO A 1 171 ? -3.402 5.879 15.898 1 97.69 171 PRO A O 1
ATOM 1354 N N . PRO A 1 172 ? -1.549 7.203 16.031 1 98.25 172 PRO A N 1
ATOM 1355 C CA . PRO A 1 172 ? -2.334 8.43 16.203 1 98.25 172 PRO A CA 1
ATOM 1356 C C . PRO A 1 172 ? -3.396 8.602 15.125 1 98.25 172 PRO A C 1
ATOM 1358 O O . PRO A 1 172 ? -3.143 8.312 13.953 1 98.25 172 PRO A O 1
ATOM 1361 N N . ILE A 1 173 ? -4.543 8.992 15.555 1 98.56 173 ILE A N 1
ATOM 1362 C CA . ILE A 1 173 ? -5.668 9.195 14.648 1 98.56 173 ILE A CA 1
ATOM 1363 C C . ILE A 1 173 ? -6.066 10.672 14.648 1 98.56 173 ILE A C 1
ATOM 1365 O O . ILE A 1 173 ? -6.113 11.312 15.703 1 98.56 173 ILE A O 1
ATOM 1369 N N . HIS A 1 174 ? -6.312 11.219 13.484 1 98.69 174 HIS A N 1
ATOM 1370 C CA . HIS A 1 174 ? -6.809 12.562 13.25 1 98.69 174 HIS A CA 1
ATOM 1371 C C . HIS A 1 174 ? -8.086 12.547 12.414 1 98.69 174 HIS A C 1
ATOM 1373 O O . HIS A 1 174 ? -8.398 11.539 11.781 1 98.69 174 HIS A O 1
ATOM 1379 N N . MET A 1 175 ? -8.812 13.625 12.492 1 98.06 175 MET A N 1
ATOM 1380 C CA . MET A 1 175 ? -10.031 13.75 11.703 1 98.06 175 MET A CA 1
ATOM 1381 C C . MET A 1 175 ? -10.055 15.078 10.945 1 98.06 175 MET A C 1
ATOM 1383 O O . MET A 1 175 ? -9.766 16.125 11.516 1 98.06 175 MET A O 1
ATOM 1387 N N . ALA A 1 176 ? -10.281 14.977 9.633 1 96.38 176 ALA A N 1
ATOM 1388 C CA . ALA A 1 176 ? -10.516 16.203 8.875 1 96.38 176 ALA A CA 1
ATOM 1389 C C . ALA A 1 176 ? -11.75 16.938 9.383 1 96.38 176 ALA A C 1
ATOM 1391 O O . ALA A 1 176 ? -12.797 16.328 9.609 1 96.38 176 ALA A O 1
ATOM 1392 N N . THR A 1 177 ? -11.594 18.266 9.586 1 93.69 177 THR A N 1
ATOM 1393 C CA . THR A 1 177 ? -12.695 19.062 10.109 1 93.69 177 THR A CA 1
ATOM 1394 C C . THR A 1 177 ? -12.898 20.312 9.266 1 93.69 177 THR A C 1
ATOM 1396 O O . THR A 1 177 ? -11.93 20.938 8.812 1 93.69 177 THR A O 1
ATOM 1399 N N . GLY A 1 178 ? -14.156 20.562 8.961 1 84.56 178 GLY A N 1
ATOM 1400 C CA . GLY A 1 178 ? -14.461 21.75 8.164 1 84.56 178 GLY A CA 1
ATOM 1401 C C . GLY A 1 178 ? -15.5 22.641 8.812 1 84.56 178 GLY A C 1
ATOM 1402 O O . GLY A 1 178 ? -15.828 23.703 8.281 1 84.56 178 GLY A O 1
ATOM 1403 N N . SER A 1 179 ? -16.016 22.266 9.992 1 87.12 179 SER A N 1
ATOM 1404 C CA . SER A 1 179 ? -17.016 23.016 10.719 1 87.12 179 SER A CA 1
ATOM 1405 C C . SER A 1 179 ? -16.766 22.984 12.219 1 87.12 179 SER A C 1
ATOM 1407 O O . SER A 1 179 ? -16.047 22.109 12.711 1 87.12 179 SER A O 1
ATOM 1409 N N . PRO A 1 180 ? -17.375 23.984 12.914 1 91.5 180 PRO A N 1
ATOM 1410 C CA . PRO A 1 180 ? -17.266 23.922 14.375 1 91.5 180 PRO A CA 1
ATOM 1411 C C . PRO A 1 180 ? -17.75 22.578 14.938 1 91.5 180 PRO A C 1
ATOM 1413 O O . PRO A 1 180 ? -17.141 22.047 15.875 1 91.5 180 PRO A O 1
ATOM 1416 N N . GLU A 1 181 ? -18.75 22.078 14.328 1 92.69 181 GLU A N 1
ATOM 1417 C CA . GLU A 1 181 ? -19.312 20.828 14.812 1 92.69 181 GLU A CA 1
ATOM 1418 C C . GLU A 1 181 ? -18.328 19.672 14.625 1 92.69 181 GLU A C 1
ATOM 1420 O O . GLU A 1 181 ? -18.172 18.828 15.516 1 92.69 181 GLU A O 1
ATOM 1425 N N . SER A 1 182 ? -17.703 19.625 13.461 1 93.62 182 SER A N 1
ATOM 1426 C CA . SER A 1 182 ? -16.75 18.547 13.219 1 93.62 182 SER A CA 1
ATOM 1427 C C . SER A 1 182 ? -15.516 18.703 14.102 1 93.62 182 SER A C 1
ATOM 1429 O O . SER A 1 182 ? -14.922 17.703 14.516 1 93.62 182 SER A O 1
ATOM 1431 N N . VAL A 1 183 ? -15.109 19.922 14.398 1 96.25 183 VAL A N 1
ATOM 1432 C CA . VAL A 1 183 ? -14 20.172 15.312 1 96.25 183 VAL A CA 1
ATOM 1433 C C . VAL A 1 183 ? -14.352 19.656 16.703 1 96.25 183 VAL A C 1
ATOM 1435 O O . VAL A 1 183 ? -13.555 18.984 17.359 1 96.25 183 VAL A O 1
ATOM 1438 N N . ARG A 1 184 ? -15.547 19.969 17.156 1 97.06 184 ARG A N 1
ATOM 1439 C CA . ARG A 1 184 ? -16.016 19.484 18.453 1 97.06 184 ARG A CA 1
ATOM 1440 C C . ARG A 1 184 ? -16.031 17.969 18.5 1 97.06 184 ARG A C 1
ATOM 1442 O O . ARG A 1 184 ? -15.617 17.375 19.5 1 97.06 184 ARG A O 1
ATOM 1449 N N . THR A 1 185 ? -16.469 17.391 17.438 1 96.56 185 THR A N 1
ATOM 1450 C CA . THR A 1 185 ? -16.562 15.93 17.375 1 96.56 185 THR A CA 1
ATOM 1451 C C . THR A 1 185 ? -15.172 15.297 17.516 1 96.56 185 THR A C 1
ATOM 1453 O O . THR A 1 185 ? -14.992 14.344 18.266 1 96.56 185 THR A O 1
ATOM 1456 N N . ALA A 1 186 ? -14.203 15.82 16.781 1 97.94 186 ALA A N 1
ATOM 1457 C CA . ALA A 1 186 ? -12.844 15.305 16.891 1 97.94 186 ALA A CA 1
ATOM 1458 C C . ALA A 1 186 ? -12.312 15.422 18.312 1 97.94 186 ALA A C 1
ATOM 1460 O O . ALA A 1 186 ? -11.727 14.469 18.844 1 97.94 186 ALA A O 1
ATOM 1461 N N . ALA A 1 187 ? -12.57 16.547 18.922 1 98.19 187 ALA A N 1
ATOM 1462 C CA . ALA A 1 187 ? -12.117 16.812 20.281 1 98.19 187 ALA A CA 1
ATOM 1463 C C . ALA A 1 187 ? -12.766 15.836 21.266 1 98.19 187 ALA A C 1
ATOM 1465 O O . ALA A 1 187 ? -12.094 15.289 22.141 1 98.19 187 ALA A O 1
ATOM 1466 N N . GLU A 1 188 ? -14.031 15.664 21.125 1 97.62 188 GLU A N 1
ATOM 1467 C CA . GLU A 1 188 ? -14.789 14.805 22.016 1 97.62 188 GLU A CA 1
ATOM 1468 C C . GLU A 1 188 ? -14.359 13.344 21.859 1 97.62 188 GLU A C 1
ATOM 1470 O O . GLU A 1 188 ? -14.391 12.578 22.828 1 97.62 188 GLU A O 1
ATOM 1475 N N . LEU A 1 189 ? -13.914 12.992 20.703 1 96.69 189 LEU A N 1
ATOM 1476 C CA . LEU A 1 189 ? -13.414 11.641 20.453 1 96.69 189 LEU A CA 1
ATOM 1477 C C . LEU A 1 189 ? -11.992 11.484 20.984 1 96.69 189 LEU A C 1
ATOM 1479 O O . LEU A 1 189 ? -11.477 10.367 21.062 1 96.69 189 LEU A O 1
ATOM 1483 N N . GLY A 1 190 ? -11.359 12.617 21.281 1 97.31 190 GLY A N 1
ATOM 1484 C CA . GLY A 1 190 ? -10 12.594 21.781 1 97.31 190 GLY A CA 1
ATOM 1485 C C . GLY A 1 190 ? -8.961 12.375 20.703 1 97.31 190 GLY A C 1
ATOM 1486 O O . GLY A 1 190 ? -7.867 11.875 20.969 1 97.31 190 GLY A O 1
ATOM 1487 N N . VAL A 1 191 ? -9.297 12.602 19.453 1 98 191 VAL A N 1
ATOM 1488 C CA . VAL A 1 191 ? -8.359 12.43 18.344 1 98 191 VAL A CA 1
ATOM 1489 C C . VAL A 1 191 ? -7.914 13.797 17.828 1 98 191 VAL A C 1
ATOM 1491 O O . VAL A 1 191 ? -8.469 14.828 18.219 1 98 191 VAL A O 1
ATOM 1494 N N . GLY A 1 192 ? -6.867 13.852 17.047 1 98.5 192 GLY A N 1
ATOM 1495 C CA . GLY A 1 192 ? -6.43 15.109 16.453 1 98.5 192 GLY A CA 1
ATOM 1496 C C . GLY A 1 192 ? -7.441 15.703 15.5 1 98.5 192 GLY A C 1
ATOM 1497 O O . GLY A 1 192 ? -8.203 14.977 14.859 1 98.5 192 GLY A O 1
ATOM 1498 N N . ALA A 1 193 ? -7.453 16.984 15.391 1 98.62 193 ALA A N 1
ATOM 1499 C CA . ALA A 1 193 ? -8.289 17.688 14.422 1 98.62 193 ALA A CA 1
ATOM 1500 C C . ALA A 1 193 ? -7.438 18.359 13.352 1 98.62 193 ALA A C 1
ATOM 1502 O O . ALA A 1 193 ? -6.57 19.188 13.656 1 98.62 193 ALA A O 1
ATOM 1503 N N . ILE A 1 194 ? -7.66 17.906 12.141 1 98.12 194 ILE A N 1
ATOM 1504 C CA . ILE A 1 194 ? -7.094 18.641 11.016 1 98.12 194 ILE A CA 1
ATOM 1505 C C . ILE A 1 194 ? -8 19.812 10.648 1 98.12 194 ILE A C 1
ATOM 1507 O O . ILE A 1 194 ? -9.07 19.625 10.055 1 98.12 194 ILE A O 1
ATOM 1511 N N . VAL A 1 195 ? -7.578 20.969 10.961 1 94.88 195 VAL A N 1
ATOM 1512 C CA . VAL A 1 195 ? -8.422 22.156 10.836 1 94.88 195 VAL A CA 1
ATOM 1513 C C . VAL A 1 195 ? -8.055 22.922 9.57 1 94.88 195 VAL A C 1
ATOM 1515 O O . VAL A 1 195 ? -6.938 23.422 9.438 1 94.88 195 VAL A O 1
ATOM 1518 N N . GLY A 1 196 ? -9.047 22.891 8.719 1 86.31 196 GLY A N 1
ATOM 1519 C CA . GLY A 1 196 ? -8.891 23.719 7.539 1 86.31 196 GLY A CA 1
ATOM 1520 C C . GLY A 1 196 ? -9.336 25.156 7.754 1 86.31 196 GLY A C 1
ATOM 1521 O O . GLY A 1 196 ? -10.328 25.406 8.445 1 86.31 196 GLY A O 1
ATOM 1522 N N . GLY A 1 197 ? -8.539 26.172 7.395 1 78.38 197 GLY A N 1
ATOM 1523 C CA . GLY A 1 197 ? -8.898 27.578 7.566 1 78.38 197 GLY A CA 1
ATOM 1524 C C . GLY A 1 197 ? -9.805 28.109 6.469 1 78.38 197 GLY A C 1
ATOM 1525 O O . GLY A 1 197 ? -10.461 29.125 6.641 1 78.38 197 GLY A O 1
ATOM 1526 N N . PHE A 1 198 ? -9.961 27.344 5.324 1 79.31 198 PHE A N 1
ATOM 1527 C CA . PHE A 1 198 ? -10.789 27.688 4.176 1 79.31 198 PHE A CA 1
ATOM 1528 C C . PHE A 1 198 ? -10.523 29.125 3.723 1 79.31 198 PHE A C 1
ATOM 1530 O O . PHE A 1 198 ? -11.43 29.812 3.252 1 79.31 198 PHE A O 1
ATOM 1537 N N . TYR A 1 199 ? -9.414 29.594 4.074 1 87.94 199 TYR A N 1
ATOM 1538 C CA . TYR A 1 199 ? -8.938 30.922 3.693 1 87.94 199 TYR A CA 1
ATOM 1539 C C . TYR A 1 199 ? -9.758 32 4.375 1 87.94 199 TYR A C 1
ATOM 1541 O O . TYR A 1 199 ? -9.891 33.125 3.848 1 87.94 199 TYR A O 1
ATOM 1549 N N . LEU A 1 200 ? -10.375 31.703 5.492 1 87.69 200 LEU A N 1
ATOM 1550 C CA . LEU A 1 200 ? -11.266 32.656 6.156 1 87.69 200 LEU A CA 1
ATOM 1551 C C . LEU A 1 200 ? -10.523 33.469 7.211 1 87.69 200 LEU A C 1
ATOM 1553 O O . LEU A 1 200 ? -11.133 34.188 7.984 1 87.69 200 LEU A O 1
ATOM 1557 N N . GLY A 1 201 ? -9.227 33.219 7.305 1 91.5 201 GLY A N 1
ATOM 1558 C CA . GLY A 1 201 ? -8.391 34.125 8.109 1 91.5 201 GLY A CA 1
ATOM 1559 C C . GLY A 1 201 ? -8.055 33.531 9.469 1 91.5 201 GLY A C 1
ATOM 1560 O O . GLY A 1 201 ? -8.594 32.5 9.859 1 91.5 201 GLY A O 1
ATOM 1561 N N . PHE A 1 202 ? -7.18 34.188 10.164 1 95 202 PHE A N 1
ATOM 1562 C CA . PHE A 1 202 ? -6.621 33.688 11.422 1 95 202 PHE A CA 1
ATOM 1563 C C . PHE A 1 202 ? -7.652 33.781 12.539 1 95 202 PHE A C 1
ATOM 1565 O O . PHE A 1 202 ? -7.602 33 13.5 1 95 202 PHE A O 1
ATOM 1572 N N . GLU A 1 203 ? -8.609 34.719 12.422 1 93.38 203 GLU A N 1
ATOM 1573 C CA . GLU A 1 203 ? -9.656 34.781 13.438 1 93.38 203 GLU A CA 1
ATOM 1574 C C . GLU A 1 203 ? -10.539 33.531 13.422 1 93.38 203 GLU A C 1
ATOM 1576 O O . GLU A 1 203 ? -10.883 33 14.477 1 93.38 203 GLU A O 1
ATOM 1581 N N . PHE A 1 204 ? -10.852 33.219 12.234 1 91.81 204 PHE A N 1
ATOM 1582 C CA . PHE A 1 204 ? -11.617 31.969 12.094 1 91.81 204 PHE A CA 1
ATOM 1583 C C . PHE A 1 204 ? -10.852 30.797 12.656 1 91.81 204 PHE A C 1
ATOM 1585 O O . PHE A 1 204 ? -11.398 29.984 13.414 1 91.81 204 PHE A O 1
ATOM 1592 N N . LEU A 1 205 ? -9.633 30.703 12.305 1 95.31 205 LEU A N 1
ATOM 1593 C CA . LEU A 1 205 ? -8.781 29.625 12.773 1 95.31 205 LEU A CA 1
ATOM 1594 C C . LEU A 1 205 ? -8.695 29.609 14.297 1 95.31 205 LEU A C 1
ATOM 1596 O O . LEU A 1 205 ? -8.82 28.547 14.922 1 95.31 205 LEU A O 1
ATOM 1600 N N . GLU A 1 206 ? -8.5 30.766 14.852 1 96.5 206 GLU A N 1
ATOM 1601 C CA . GLU A 1 206 ? -8.438 30.875 16.312 1 96.5 206 GLU A CA 1
ATOM 1602 C C . GLU A 1 206 ? -9.703 30.344 16.969 1 96.5 206 GLU A C 1
ATOM 1604 O O . GLU A 1 206 ? -9.633 29.641 17.969 1 96.5 206 GLU A O 1
ATOM 1609 N N . ASN A 1 207 ? -10.797 30.703 16.438 1 95.94 207 ASN A N 1
ATOM 1610 C CA . ASN A 1 207 ? -12.078 30.234 16.953 1 95.94 207 ASN A CA 1
ATOM 1611 C C . ASN A 1 207 ? -12.18 28.703 16.891 1 95.94 207 ASN A C 1
ATOM 1613 O O . ASN A 1 207 ? -12.609 28.078 17.859 1 95.94 207 ASN A O 1
ATOM 1617 N N . MET A 1 208 ? -11.781 28.141 15.781 1 96.19 208 MET A N 1
ATOM 1618 C CA . MET A 1 208 ? -11.844 26.703 15.609 1 96.19 208 MET A CA 1
ATOM 1619 C C . MET A 1 208 ? -10.938 26 16.625 1 96.19 208 MET A C 1
ATOM 1621 O O . MET A 1 208 ? -11.336 25 17.219 1 96.19 208 MET A O 1
ATOM 1625 N N . LEU A 1 209 ? -9.734 26.5 16.812 1 97.81 209 LEU A N 1
ATOM 1626 C CA . LEU A 1 209 ? -8.781 25.891 17.734 1 97.81 209 LEU A CA 1
ATOM 1627 C C . LEU A 1 209 ? -9.273 26.016 19.172 1 97.81 209 LEU A C 1
ATOM 1629 O O . LEU A 1 209 ? -9.07 25.094 19.969 1 97.81 209 LEU A O 1
ATOM 1633 N N . ARG A 1 210 ? -9.938 27.109 19.469 1 97.75 210 ARG A N 1
ATOM 1634 C CA . ARG A 1 210 ? -10.523 27.281 20.797 1 97.75 210 ARG A CA 1
ATOM 1635 C C . ARG A 1 210 ? -11.641 26.266 21.047 1 97.75 210 ARG A C 1
ATOM 1637 O O . ARG A 1 210 ? -11.727 25.688 22.125 1 97.75 210 ARG A O 1
ATOM 1644 N N . ILE A 1 211 ? -12.492 26.109 20.062 1 97.5 211 ILE A N 1
ATOM 1645 C CA . ILE A 1 211 ? -13.57 25.125 20.156 1 97.5 211 ILE A CA 1
ATOM 1646 C C . ILE A 1 211 ? -12.992 23.75 20.438 1 97.5 211 ILE A C 1
ATOM 1648 O O . ILE A 1 211 ? -13.516 23 21.266 1 97.5 211 ILE A O 1
ATOM 1652 N N . TYR A 1 212 ? -11.922 23.391 19.75 1 98.19 212 TYR A N 1
ATOM 1653 C CA . TYR A 1 212 ? -11.273 22.094 19.969 1 98.19 212 TYR A CA 1
ATOM 1654 C C . TYR A 1 212 ? -10.836 21.938 21.422 1 98.19 212 TYR A C 1
ATOM 1656 O O . TYR A 1 212 ? -11.133 20.938 22.062 1 98.19 212 TYR A O 1
ATOM 1664 N N . ASP A 1 213 ? -10.125 22.953 21.984 1 97.94 213 ASP A N 1
ATOM 1665 C CA . ASP A 1 213 ? -9.617 22.906 23.344 1 97.94 213 ASP A CA 1
ATOM 1666 C C . ASP A 1 213 ? -10.758 22.781 24.359 1 97.94 213 ASP A C 1
ATOM 1668 O O . ASP A 1 213 ? -10.711 21.953 25.266 1 97.94 213 ASP A O 1
ATOM 1672 N N . ASP A 1 214 ? -11.781 23.578 24.156 1 97.62 214 ASP A N 1
ATOM 1673 C CA . ASP A 1 214 ? -12.914 23.578 25.078 1 97.62 214 ASP A CA 1
ATOM 1674 C C . ASP A 1 214 ? -13.625 22.234 25.078 1 97.62 214 ASP A C 1
ATOM 1676 O O . ASP A 1 214 ? -13.953 21.688 26.141 1 97.62 214 ASP A O 1
ATOM 1680 N N . ALA A 1 215 ? -13.836 21.734 23.875 1 97.69 215 ALA A N 1
ATOM 1681 C CA . ALA A 1 215 ? -14.562 20.484 23.734 1 97.69 215 ALA A CA 1
ATOM 1682 C C . ALA A 1 215 ? -13.75 19.312 24.281 1 97.69 215 ALA A C 1
ATOM 1684 O O . ALA A 1 215 ? -14.305 18.391 24.891 1 97.69 215 ALA A O 1
ATOM 1685 N N . ARG A 1 216 ? -12.5 19.281 24.031 1 96.75 216 ARG A N 1
ATOM 1686 C CA . ARG A 1 216 ? -11.617 18.234 24.531 1 96.75 216 ARG A CA 1
ATOM 1687 C C . ARG A 1 216 ? -11.641 18.172 26.047 1 96.75 216 ARG A C 1
ATOM 1689 O O . ARG A 1 216 ? -11.766 17.094 26.625 1 96.75 216 ARG A O 1
ATOM 1696 N N . ASP A 1 217 ? -11.547 19.281 26.703 1 94.44 217 ASP A N 1
ATOM 1697 C CA . ASP A 1 217 ? -11.453 19.375 28.156 1 94.44 217 ASP A CA 1
ATOM 1698 C C . ASP A 1 217 ? -12.766 18.984 28.812 1 94.44 217 ASP A C 1
ATOM 1700 O O . ASP A 1 217 ? -12.773 18.5 29.953 1 94.44 217 ASP A O 1
ATOM 1704 N N . GLY A 1 218 ? -13.836 19.125 28.125 1 93.56 218 GLY A N 1
ATOM 1705 C CA . GLY A 1 218 ? -15.148 18.844 28.688 1 93.56 218 GLY A CA 1
ATOM 1706 C C . GLY A 1 218 ? -15.617 17.422 28.438 1 93.56 218 GLY A C 1
ATOM 1707 O O . GLY A 1 218 ? -16.656 17 28.953 1 93.56 218 GLY A O 1
ATOM 1708 N N . ALA A 1 219 ? -14.836 16.703 27.719 1 94.62 219 ALA A N 1
ATOM 1709 C CA . ALA A 1 219 ? -15.328 15.406 27.266 1 94.62 219 ALA A CA 1
ATOM 1710 C C . ALA A 1 219 ? -14.711 14.266 28.094 1 94.62 219 ALA A C 1
ATOM 1712 O O . ALA A 1 219 ? -13.641 14.43 28.672 1 94.62 219 ALA A O 1
ATOM 1713 N N . THR A 1 220 ? -15.484 13.156 28.172 1 94.25 220 THR A N 1
ATOM 1714 C CA . THR A 1 220 ? -14.945 11.875 28.641 1 94.25 220 THR A CA 1
ATOM 1715 C C . THR A 1 220 ? -14.508 11.016 27.453 1 94.25 220 THR A C 1
ATOM 1717 O O . THR A 1 220 ? -15.227 10.906 26.453 1 94.25 220 THR A O 1
ATOM 1720 N N . HIS A 1 221 ? -13.344 10.5 27.609 1 92.5 221 HIS A N 1
ATOM 1721 C CA . HIS A 1 221 ? -12.773 9.773 26.484 1 92.5 221 HIS A CA 1
ATOM 1722 C C . HIS A 1 221 ? -12.68 8.281 26.797 1 92.5 221 HIS A C 1
ATOM 1724 O O . HIS A 1 221 ? -12.18 7.887 27.844 1 92.5 221 HIS A O 1
ATOM 1730 N N . THR A 1 222 ? -13.164 7.465 25.875 1 89 222 THR A N 1
ATOM 1731 C CA . THR A 1 222 ? -13.156 6.008 25.969 1 89 222 THR A CA 1
ATOM 1732 C C . THR A 1 222 ? -11.75 5.453 25.766 1 89 222 THR A C 1
ATOM 1734 O O . THR A 1 222 ? -11.383 4.441 26.375 1 89 222 THR A O 1
ATOM 1737 N N . TYR A 1 223 ? -10.977 6.047 24.875 1 92.5 223 TYR A N 1
ATOM 1738 C CA . TYR A 1 223 ? -9.602 5.66 24.562 1 92.5 223 TYR A CA 1
ATOM 1739 C C . TYR A 1 223 ? -8.617 6.703 25.062 1 92.5 223 TYR A C 1
ATOM 1741 O O . TYR A 1 223 ? -9 7.832 25.375 1 92.5 223 TYR A O 1
ATOM 1749 N N . PRO A 1 224 ? -7.316 6.297 25.297 1 91.5 224 PRO A N 1
ATOM 1750 C CA . PRO A 1 224 ? -6.324 7.324 25.609 1 91.5 224 PRO A CA 1
ATOM 1751 C C . PRO A 1 224 ? -6.34 8.484 24.625 1 91.5 224 PRO A C 1
ATOM 1753 O O . PRO A 1 224 ? -6.398 8.266 23.406 1 91.5 224 PRO A O 1
ATOM 1756 N N . VAL A 1 225 ? -6.281 9.664 25.109 1 94.75 225 VAL A N 1
ATOM 1757 C CA . VAL A 1 225 ? -6.422 10.883 24.328 1 94.75 225 VAL A CA 1
ATOM 1758 C C . VAL A 1 225 ? -5.184 11.078 23.453 1 94.75 225 VAL A C 1
ATOM 1760 O O . VAL A 1 225 ? -4.055 10.945 23.938 1 94.75 225 VAL A O 1
ATOM 1763 N N . GLN A 1 226 ? -5.383 11.312 22.203 1 95.75 226 GLN A N 1
ATOM 1764 C CA . GLN A 1 226 ? -4.332 11.625 21.234 1 95.75 226 GLN A CA 1
ATOM 1765 C C . GLN A 1 226 ? -4.535 13.008 20.625 1 95.75 226 GLN A C 1
ATOM 1767 O O . GLN A 1 226 ? -4.238 13.219 19.453 1 95.75 226 GLN A O 1
ATOM 1772 N N . ALA A 1 227 ? -4.934 13.859 21.406 1 94.88 227 ALA A N 1
ATOM 1773 C CA . ALA A 1 227 ? -5.312 15.203 20.969 1 94.88 227 ALA A CA 1
ATOM 1774 C C . ALA A 1 227 ? -4.141 15.922 20.312 1 94.88 227 ALA A C 1
ATOM 1776 O O . ALA A 1 227 ? -3.029 15.93 20.844 1 94.88 227 ALA A O 1
ATOM 1777 N N . GLN A 1 228 ? -4.422 16.484 19.188 1 97.38 228 GLN A N 1
ATOM 1778 C CA . GLN A 1 228 ? -3.484 17.312 18.422 1 97.38 228 GLN A CA 1
ATOM 1779 C C . GLN A 1 228 ? -4.223 18.297 17.531 1 97.38 228 GLN A C 1
ATOM 1781 O O . GLN A 1 228 ? -5.18 17.938 16.844 1 97.38 228 GLN A O 1
ATOM 1786 N N . LYS A 1 229 ? -3.844 19.516 17.594 1 98.38 229 LYS A N 1
ATOM 1787 C CA . LYS A 1 229 ? -4.348 20.547 16.688 1 98.38 229 LYS A CA 1
ATOM 1788 C C . LYS A 1 229 ? -3.465 20.656 15.445 1 98.38 229 LYS A C 1
ATOM 1790 O O . LYS A 1 229 ? -2.395 21.266 15.484 1 98.38 229 LYS A O 1
ATOM 1795 N N . LEU A 1 230 ? -3.904 20.078 14.344 1 98.5 230 LEU A N 1
ATOM 1796 C CA . LEU A 1 230 ? -3.223 20.188 13.055 1 98.5 230 LEU A CA 1
ATOM 1797 C C . LEU A 1 230 ? -3.867 21.25 12.18 1 98.5 230 LEU A C 1
ATOM 1799 O O . LEU A 1 230 ? -5.055 21.156 11.852 1 98.5 230 LEU A O 1
ATOM 1803 N N . VAL A 1 231 ? -3.133 22.234 11.82 1 97.94 231 VAL A N 1
ATOM 1804 C CA . VAL A 1 231 ? -3.658 23.297 10.961 1 97.94 231 VAL A CA 1
ATOM 1805 C C . VAL A 1 231 ? -3.215 23.062 9.516 1 97.94 231 VAL A C 1
ATOM 1807 O O . VAL A 1 231 ? -2.025 22.875 9.25 1 97.94 231 VAL A O 1
ATOM 1810 N N . ALA A 1 232 ? -4.176 23.062 8.648 1 96.75 232 ALA A N 1
ATOM 1811 C CA . ALA A 1 232 ? -3.887 22.844 7.23 1 96.75 232 ALA A CA 1
ATOM 1812 C C . ALA A 1 232 ? -3.623 24.172 6.516 1 96.75 232 ALA A C 1
ATOM 1814 O O . ALA A 1 232 ? -4.473 25.062 6.52 1 96.75 232 ALA A O 1
ATOM 1815 N N . VAL A 1 233 ? -2.486 24.281 5.961 1 96 233 VAL A N 1
ATOM 1816 C CA . VAL A 1 233 ? -2.139 25.344 5.023 1 96 233 VAL A CA 1
ATOM 1817 C C . VAL A 1 233 ? -2.314 24.844 3.59 1 96 233 VAL A C 1
ATOM 1819 O O . VAL A 1 233 ? -1.334 24.531 2.912 1 96 233 VAL A O 1
ATOM 1822 N N . GLY A 1 234 ? -3.551 24.875 3.154 1 92.5 234 GLY A N 1
ATOM 1823 C CA . GLY A 1 234 ? -3.957 24.172 1.953 1 92.5 234 GLY A CA 1
ATOM 1824 C C . GLY A 1 234 ? -3.629 24.922 0.676 1 92.5 234 GLY A C 1
ATOM 1825 O O . GLY A 1 234 ? -3.51 24.312 -0.392 1 92.5 234 GLY A O 1
ATOM 1826 N N . GLY A 1 235 ? -3.533 26.219 0.773 1 91.62 235 GLY A N 1
ATOM 1827 C CA . GLY A 1 235 ? -3.236 27 -0.415 1 91.62 235 GLY A CA 1
ATOM 1828 C C . GLY A 1 235 ? -1.834 26.781 -0.944 1 91.62 235 GLY A C 1
ATOM 1829 O O . GLY A 1 235 ? -1.62 26.75 -2.158 1 91.62 235 GLY A O 1
ATOM 1830 N N . GLY A 1 236 ? -0.912 26.688 0.087 1 94.94 236 GLY A N 1
ATOM 1831 C CA . GLY A 1 236 ? 0.443 26.391 -0.346 1 94.94 236 GLY A CA 1
ATOM 1832 C C . GLY A 1 236 ? 1.506 27.016 0.542 1 94.94 236 GLY A C 1
ATOM 1833 O O . GLY A 1 236 ? 1.34 28.125 1.03 1 94.94 236 GLY A O 1
ATOM 1834 N N . MET A 1 237 ? 2.533 26.297 0.701 1 97.69 237 MET A N 1
ATOM 1835 C CA . MET A 1 237 ? 3.766 26.812 1.298 1 97.69 237 MET A CA 1
ATOM 1836 C C . MET A 1 237 ? 4.871 26.906 0.254 1 97.69 237 MET A C 1
ATOM 1838 O O . MET A 1 237 ? 5.141 25.953 -0.472 1 97.69 237 MET A O 1
ATOM 1842 N N . HIS A 1 238 ? 5.43 28.031 0.115 1 98.25 238 HIS A N 1
ATOM 1843 C CA . HIS A 1 238 ? 6.562 28.219 -0.784 1 98.25 238 HIS A CA 1
ATOM 1844 C C . HIS A 1 238 ? 7.59 29.172 -0.18 1 98.25 238 HIS A C 1
ATOM 1846 O O . HIS A 1 238 ? 7.301 30.359 0.029 1 98.25 238 HIS A O 1
ATOM 1852 N N . CYS A 1 239 ? 8.711 28.625 0.073 1 98.5 239 CYS A N 1
ATOM 1853 C CA . CYS A 1 239 ? 9.859 29.359 0.592 1 98.5 239 CYS A CA 1
ATOM 1854 C C . CYS A 1 239 ? 10.93 29.531 -0.482 1 98.5 239 CYS A C 1
ATOM 1856 O O . CYS A 1 239 ? 11.383 28.547 -1.076 1 98.5 239 CYS A O 1
ATOM 1858 N N . ALA A 1 240 ? 11.258 30.75 -0.795 1 98.12 240 ALA A N 1
ATOM 1859 C CA . ALA A 1 240 ? 12.297 31.062 -1.775 1 98.12 240 ALA A CA 1
ATOM 1860 C C . ALA A 1 240 ? 13.375 31.953 -1.167 1 98.12 240 ALA A C 1
ATOM 1862 O O . ALA A 1 240 ? 13.297 32.344 0.005 1 98.12 240 ALA A O 1
ATOM 1863 N N . GLU A 1 241 ? 14.406 32.281 -1.979 1 96.94 241 GLU A N 1
ATOM 1864 C CA . GLU A 1 241 ? 15.523 33.062 -1.482 1 96.94 241 GLU A CA 1
ATOM 1865 C C . GLU A 1 241 ? 15.078 34.5 -1.179 1 96.94 241 GLU A C 1
ATOM 1867 O O . GLU A 1 241 ? 15.609 35.125 -0.262 1 96.94 241 GLU A O 1
ATOM 1872 N N . THR A 1 242 ? 14.117 34.938 -1.964 1 97.88 242 THR A N 1
ATOM 1873 C CA . THR A 1 242 ? 13.562 36.25 -1.734 1 97.88 242 THR A CA 1
ATOM 1874 C C . THR A 1 242 ? 12.039 36.219 -1.691 1 97.88 242 THR A C 1
ATOM 1876 O O . THR A 1 242 ? 11.422 35.344 -2.305 1 97.88 242 THR A O 1
ATOM 1879 N N . ARG A 1 243 ? 11.523 37.188 -0.968 1 96.44 243 ARG A N 1
ATOM 1880 C CA . ARG A 1 243 ? 10.07 37.312 -0.9 1 96.44 243 ARG A CA 1
ATOM 1881 C C . ARG A 1 243 ? 9.477 37.5 -2.291 1 96.44 243 ARG A C 1
ATOM 1883 O O . ARG A 1 243 ? 8.453 36.875 -2.611 1 96.44 243 ARG A O 1
ATOM 1890 N N . ASP A 1 244 ? 10.133 38.281 -3.162 1 96.81 244 ASP A N 1
ATOM 1891 C CA . ASP A 1 244 ? 9.625 38.531 -4.5 1 96.81 244 ASP A CA 1
ATOM 1892 C C . ASP A 1 244 ? 9.539 37.25 -5.328 1 96.81 244 ASP A C 1
ATOM 1894 O O . ASP A 1 244 ? 8.555 37.031 -6.035 1 96.81 244 ASP A O 1
ATOM 1898 N N . GLU A 1 245 ? 10.523 36.5 -5.23 1 96.31 245 GLU A N 1
ATOM 1899 C CA . GLU A 1 245 ? 10.523 35.25 -5.949 1 96.31 245 GLU A CA 1
ATOM 1900 C C . GLU A 1 245 ? 9.422 34.312 -5.441 1 96.31 245 GLU A C 1
ATOM 1902 O O . GLU A 1 245 ? 8.727 33.656 -6.23 1 96.31 245 GLU A O 1
ATOM 1907 N N . ALA A 1 246 ? 9.266 34.219 -4.145 1 97.12 246 ALA A N 1
ATOM 1908 C CA . ALA A 1 246 ? 8.234 33.375 -3.547 1 97.12 246 ALA A CA 1
ATOM 1909 C C . ALA A 1 246 ? 6.844 33.781 -4.008 1 97.12 246 ALA A C 1
ATOM 1911 O O . ALA A 1 246 ? 6.031 32.938 -4.391 1 97.12 246 ALA A O 1
ATOM 1912 N N . VAL A 1 247 ? 6.621 35.062 -3.957 1 95.56 247 VAL A N 1
ATOM 1913 C CA . VAL A 1 247 ? 5.312 35.625 -4.312 1 95.56 247 VAL A CA 1
ATOM 1914 C C . VAL A 1 247 ? 5.031 35.375 -5.789 1 95.56 247 VAL A C 1
ATOM 1916 O O . VAL A 1 247 ? 3.902 35.031 -6.168 1 95.56 247 VAL A O 1
ATOM 1919 N N . LYS A 1 248 ? 6.023 35.531 -6.605 1 94.5 248 LYS A N 1
ATOM 1920 C CA . LYS A 1 248 ? 5.875 35.25 -8.039 1 94.5 248 LYS A CA 1
ATOM 1921 C C . LYS A 1 248 ? 5.359 33.844 -8.289 1 94.5 248 LYS A C 1
ATOM 1923 O O . LYS A 1 248 ? 4.41 33.656 -9.055 1 94.5 248 LYS A O 1
ATOM 1928 N N . TRP A 1 249 ? 5.922 32.906 -7.668 1 93.12 249 TRP A N 1
ATOM 1929 C CA . TRP A 1 249 ? 5.523 31.516 -7.84 1 93.12 249 TRP A CA 1
ATOM 1930 C C . TRP A 1 249 ? 4.168 31.25 -7.195 1 93.12 249 TRP A C 1
ATOM 1932 O O . TRP A 1 249 ? 3.336 30.531 -7.754 1 93.12 249 TRP A O 1
ATOM 1942 N N . ALA A 1 250 ? 3.928 31.844 -6.07 1 92.81 250 ALA A N 1
ATOM 1943 C CA . ALA A 1 250 ? 2.717 31.578 -5.297 1 92.81 250 ALA A CA 1
ATOM 1944 C C . ALA A 1 250 ? 1.48 32.094 -6.02 1 92.81 250 ALA A C 1
ATOM 1946 O O . ALA A 1 250 ? 0.366 31.625 -5.781 1 92.81 250 ALA A O 1
ATOM 1947 N N . ARG A 1 251 ? 1.642 33.062 -6.895 1 91.19 251 ARG A N 1
ATOM 1948 C CA . ARG A 1 251 ? 0.53 33.562 -7.688 1 91.19 251 ARG A CA 1
ATOM 1949 C C . ARG A 1 251 ? -0.129 32.438 -8.492 1 91.19 251 ARG A C 1
ATOM 1951 O O . ARG A 1 251 ? -1.354 32.406 -8.633 1 91.19 251 ARG A O 1
ATOM 1958 N N . SER A 1 252 ? 0.644 31.578 -9 1 87.25 252 SER A N 1
ATOM 1959 C CA . SER A 1 252 ? 0.09 30.453 -9.75 1 87.25 252 SER A CA 1
ATOM 1960 C C . SER A 1 252 ? -0.689 29.516 -8.844 1 87.25 252 SER A C 1
ATOM 1962 O O . SER A 1 252 ? -1.655 28.875 -9.281 1 87.25 252 SER A O 1
ATOM 1964 N N . LEU A 1 253 ? -0.318 29.406 -7.617 1 88.69 253 LEU A N 1
ATOM 1965 C CA . LEU A 1 253 ? -1.012 28.547 -6.664 1 88.69 253 LEU A CA 1
ATOM 1966 C C . LEU A 1 253 ? -2.393 29.109 -6.336 1 88.69 253 LEU A C 1
ATOM 1968 O O . LEU A 1 253 ? -3.354 28.344 -6.188 1 88.69 253 LEU A O 1
ATOM 1972 N N . THR A 1 254 ? -2.471 30.391 -6.266 1 83.25 254 THR A N 1
ATOM 1973 C CA . THR A 1 254 ? -3.746 31.016 -5.961 1 83.25 254 THR A CA 1
ATOM 1974 C C . THR A 1 254 ? -4.762 30.75 -7.066 1 83.25 254 THR A C 1
ATOM 1976 O O . THR A 1 254 ? -5.957 30.609 -6.797 1 83.25 254 THR A O 1
ATOM 1979 N N . GLU A 1 255 ? -4.301 30.609 -8.211 1 76.88 255 GLU A N 1
ATOM 1980 C CA . GLU A 1 255 ? -5.18 30.312 -9.336 1 76.88 255 GLU A CA 1
ATOM 1981 C C . GLU A 1 255 ? -5.77 28.906 -9.211 1 76.88 255 GLU A C 1
ATOM 1983 O O . GLU A 1 255 ? -6.957 28.703 -9.469 1 76.88 255 GLU A O 1
ATOM 1988 N N . SER A 1 256 ? -4.965 28.031 -8.812 1 76.25 256 SER A N 1
ATOM 1989 C CA . SER A 1 256 ? -5.41 26.656 -8.617 1 76.25 256 SER A CA 1
ATOM 1990 C C . SER A 1 256 ? -6.418 26.547 -7.477 1 76.25 256 SER A C 1
ATOM 1992 O O . SER A 1 256 ? -7.383 25.781 -7.555 1 76.25 256 SER A O 1
ATOM 1994 N N . VAL A 1 257 ? -6.18 27.297 -6.465 1 78.56 257 VAL A N 1
ATOM 1995 C CA . VAL A 1 257 ? -7.066 27.297 -5.305 1 78.56 257 VAL A CA 1
ATOM 1996 C C . VAL A 1 257 ? -8.438 27.828 -5.711 1 78.56 257 VAL A C 1
ATOM 1998 O O . VAL A 1 257 ? -9.469 27.312 -5.277 1 78.56 257 VAL A O 1
ATOM 2001 N N . ALA A 1 258 ? -8.43 28.812 -6.508 1 73.75 258 ALA A N 1
ATOM 2002 C CA . ALA A 1 258 ? -9.695 29.391 -6.961 1 73.75 258 ALA A CA 1
ATOM 2003 C C . ALA A 1 258 ? -10.539 28.359 -7.684 1 73.75 258 ALA A C 1
ATOM 2005 O O . ALA A 1 258 ? -11.75 28.266 -7.465 1 73.75 258 ALA A O 1
ATOM 2006 N N . LEU A 1 259 ? -9.906 27.531 -8.375 1 66.69 259 LEU A N 1
ATOM 2007 C CA . LEU A 1 259 ? -10.602 26.469 -9.102 1 66.69 259 LEU A CA 1
ATOM 2008 C C . LEU A 1 259 ? -11.172 25.422 -8.133 1 66.69 259 LEU A C 1
ATOM 2010 O O . LEU A 1 259 ? -12.297 24.969 -8.305 1 66.69 259 LEU A O 1
ATOM 2014 N N . SER A 1 260 ? -10.469 25.125 -7.148 1 69.31 260 SER A N 1
ATOM 2015 C CA . SER A 1 260 ? -10.883 24.125 -6.168 1 69.31 260 SER A CA 1
ATOM 2016 C C . SER A 1 260 ? -12.047 24.641 -5.324 1 69.31 260 SER A C 1
ATOM 2018 O O . SER A 1 260 ? -12.922 23.859 -4.918 1 69.31 260 SER A O 1
ATOM 2020 N N . THR A 1 261 ? -12.102 25.938 -5.082 1 68.56 261 THR A N 1
ATOM 2021 C CA . THR A 1 261 ? -13.133 26.516 -4.234 1 68.56 261 THR A CA 1
ATOM 2022 C C . THR A 1 261 ? -14.484 26.484 -4.93 1 68.56 261 THR A C 1
ATOM 2024 O O . THR A 1 261 ? -15.531 26.406 -4.273 1 68.56 261 THR A O 1
ATOM 2027 N N . ASP A 1 262 ? -14.422 26.422 -6.215 1 69.25 262 ASP A N 1
ATOM 2028 C CA . ASP A 1 262 ? -15.672 26.234 -6.945 1 69.25 262 ASP A CA 1
ATOM 2029 C C . ASP A 1 262 ? -16.328 24.891 -6.59 1 69.25 262 ASP A C 1
ATOM 2031 O O . ASP A 1 262 ? -17.547 24.812 -6.465 1 69.25 262 ASP A O 1
ATOM 2035 N N . ALA A 1 263 ? -15.484 24 -6.32 1 67.12 263 ALA A N 1
ATOM 2036 C CA . ALA A 1 263 ? -15.992 22.688 -5.926 1 67.12 263 ALA A CA 1
ATOM 2037 C C . ALA A 1 263 ? -16.641 22.75 -4.547 1 67.12 263 ALA A C 1
ATOM 2039 O O . ALA A 1 263 ? -17.672 22.109 -4.316 1 67.12 263 ALA A O 1
ATOM 2040 N N . TYR A 1 264 ? -16.125 23.562 -3.688 1 69.81 264 TYR A N 1
ATOM 2041 C CA . TYR A 1 264 ? -16.672 23.719 -2.348 1 69.81 264 TYR A CA 1
ATOM 2042 C C . TYR A 1 264 ? -18.062 24.328 -2.402 1 69.81 264 TYR A C 1
ATOM 2044 O O . TYR A 1 264 ? -18.969 23.922 -1.671 1 69.81 264 TYR A O 1
ATOM 2052 N N . GLN A 1 265 ? -18.188 25.234 -3.258 1 70.94 265 GLN A N 1
ATOM 2053 C CA . GLN A 1 265 ? -19.469 25.891 -3.396 1 70.94 265 GLN A CA 1
ATOM 2054 C C . GLN A 1 265 ? -20.547 24.906 -3.877 1 70.94 265 GLN A C 1
ATOM 2056 O O . GLN A 1 265 ? -21.672 24.922 -3.387 1 70.94 265 GLN A O 1
ATOM 2061 N N . ARG A 1 266 ? -20.141 24.109 -4.727 1 71.31 266 ARG A N 1
ATOM 2062 C CA . ARG A 1 266 ? -21.078 23.125 -5.25 1 71.31 266 ARG A CA 1
ATOM 2063 C C . ARG A 1 266 ? -21.484 22.141 -4.168 1 71.31 266 ARG A C 1
ATOM 2065 O O . ARG A 1 266 ? -22.672 21.828 -4.016 1 71.31 266 ARG A O 1
ATOM 2072 N N . LEU A 1 267 ? -20.578 21.766 -3.398 1 69.31 267 LEU A N 1
ATOM 2073 C CA . LEU A 1 267 ? -20.844 20.797 -2.33 1 69.31 267 LEU A CA 1
ATOM 2074 C C . LEU A 1 267 ? -21.75 21.406 -1.271 1 69.31 267 LEU A C 1
ATOM 2076 O O . LEU A 1 267 ? -22.625 20.719 -0.731 1 69.31 267 LEU A O 1
ATOM 2080 N N . SER A 1 268 ? -21.531 22.625 -0.953 1 72.5 268 SER A N 1
ATOM 2081 C CA . SER A 1 268 ? -22.297 23.297 0.085 1 72.5 268 SER A CA 1
ATOM 2082 C C . SER A 1 268 ? -23.781 23.344 -0.266 1 72.5 268 SER A C 1
ATOM 2084 O O . SER A 1 268 ? -24.641 23.453 0.62 1 72.5 268 SER A O 1
ATOM 2086 N N . LYS A 1 269 ? -24.109 23.141 -1.515 1 75.25 269 LYS A N 1
ATOM 2087 C CA . LYS A 1 269 ? -25.5 23.156 -1.967 1 75.25 269 LYS A CA 1
ATOM 2088 C C . LYS A 1 269 ? -26.109 21.75 -1.932 1 75.25 269 LYS A C 1
ATOM 2090 O O . LYS A 1 269 ? -27.328 21.609 -1.97 1 75.25 269 LYS A O 1
ATOM 2095 N N . LEU A 1 270 ? -25.25 20.812 -1.802 1 71.56 270 LEU A N 1
ATOM 2096 C CA . LEU A 1 270 ? -25.75 19.438 -1.903 1 71.56 270 LEU A CA 1
ATOM 2097 C C . LEU A 1 270 ? -26.156 18.906 -0.535 1 71.56 270 LEU A C 1
ATOM 2099 O O . LEU A 1 270 ? -27.016 18.031 -0.44 1 71.56 270 LEU A O 1
ATOM 2103 N N . SER A 1 271 ? -25.516 19.375 0.525 1 69.69 271 SER A N 1
ATOM 2104 C CA . SER A 1 271 ? -25.828 18.906 1.871 1 69.69 271 SER A CA 1
ATOM 2105 C C . SER A 1 271 ? -25.562 19.984 2.914 1 69.69 271 SER A C 1
ATOM 2107 O O . SER A 1 271 ? -24.609 20.75 2.797 1 69.69 271 SER A O 1
ATOM 2109 N N . ASP A 1 272 ? -26.375 19.969 3.877 1 69.69 272 ASP A N 1
ATOM 2110 C CA . ASP A 1 272 ? -26.234 20.922 4.984 1 69.69 272 ASP A CA 1
ATOM 2111 C C . ASP A 1 272 ? -24.906 20.703 5.719 1 69.69 272 ASP A C 1
ATOM 2113 O O . ASP A 1 272 ? -24.344 21.656 6.277 1 69.69 272 ASP A O 1
ATOM 2117 N N . ASP A 1 273 ? -24.453 19.594 5.543 1 67.69 273 ASP A N 1
ATOM 2118 C CA . ASP A 1 273 ? -23.234 19.234 6.266 1 67.69 273 ASP A CA 1
ATOM 2119 C C . ASP A 1 273 ? -22.031 19.953 5.672 1 67.69 273 ASP A C 1
ATOM 2121 O O . ASP A 1 273 ? -20.984 20.078 6.324 1 67.69 273 ASP A O 1
ATOM 2125 N N . TYR A 1 274 ? -22.25 20.516 4.48 1 68.38 274 TYR A N 1
ATOM 2126 C CA . TYR A 1 274 ? -21.141 21.172 3.805 1 68.38 274 TYR A CA 1
ATOM 2127 C C . TYR A 1 274 ? -21.359 22.688 3.752 1 68.38 274 TYR A C 1
ATOM 2129 O O . TYR A 1 274 ? -20.656 23.406 3.043 1 68.38 274 TYR A O 1
ATOM 2137 N N . GLN A 1 275 ? -22.297 23.188 4.434 1 69.75 275 GLN A N 1
ATOM 2138 C CA . GLN A 1 275 ? -22.703 24.594 4.352 1 69.75 275 GLN A CA 1
ATOM 2139 C C . GLN A 1 275 ? -21.531 25.516 4.648 1 69.75 275 GLN A C 1
ATOM 2141 O O . GLN A 1 275 ? -21.422 26.578 4.039 1 69.75 275 GLN A O 1
ATOM 2146 N N . TYR A 1 276 ? -20.703 25.125 5.496 1 69 276 TYR A N 1
ATOM 2147 C CA . TYR A 1 276 ? -19.609 25.984 5.938 1 69 276 TYR A CA 1
ATOM 2148 C C . TYR A 1 276 ? -18.594 26.203 4.816 1 69 276 TYR A C 1
ATOM 2150 O O . TYR A 1 276 ? -17.938 27.234 4.766 1 69 276 TYR A O 1
ATOM 2158 N N . MET A 1 277 ? -18.562 25.312 3.936 1 68.75 277 MET A N 1
ATOM 2159 C CA . MET A 1 277 ? -17.625 25.422 2.816 1 68.75 277 MET A CA 1
ATOM 2160 C C . MET A 1 277 ? -18.078 26.516 1.845 1 68.75 277 MET A C 1
ATOM 2162 O O . MET A 1 277 ? -17.281 26.984 1.026 1 68.75 277 MET A O 1
ATOM 2166 N N . GLY A 1 278 ? -19.297 26.938 2.023 1 71.94 278 GLY A N 1
ATOM 2167 C CA . GLY A 1 278 ? -19.859 27.969 1.149 1 71.94 278 GLY A CA 1
ATOM 2168 C C . GLY A 1 278 ? -19.391 29.359 1.495 1 71.94 278 GLY A C 1
ATOM 2169 O O . GLY A 1 278 ? -19.516 30.281 0.683 1 71.94 278 GLY A O 1
ATOM 2170 N N . ALA A 1 279 ? -18.797 29.562 2.633 1 71.81 279 ALA A N 1
ATOM 2171 C CA . ALA A 1 279 ? -18.359 30.891 3.07 1 71.81 279 ALA A CA 1
ATOM 2172 C C . ALA A 1 279 ? -17.219 31.406 2.201 1 71.81 279 ALA A C 1
ATOM 2174 O O . ALA A 1 279 ? -16.938 32.594 2.168 1 71.81 279 ALA A O 1
ATOM 2175 N N . VAL A 1 280 ? -16.719 30.516 1.43 1 76.38 280 VAL A N 1
ATOM 2176 C CA . VAL A 1 280 ? -15.57 30.859 0.597 1 76.38 280 VAL A CA 1
ATOM 2177 C C . VAL A 1 280 ? -16.016 31.719 -0.581 1 76.38 280 VAL A C 1
ATOM 2179 O O . VAL A 1 280 ? -15.211 32.375 -1.217 1 76.38 280 VAL A O 1
ATOM 2182 N N . LYS A 1 281 ? -17.266 31.75 -0.819 1 73.81 281 LYS A N 1
ATOM 2183 C CA . LYS A 1 281 ? -17.812 32.469 -1.977 1 73.81 281 LYS A CA 1
ATOM 2184 C C . LYS A 1 281 ? -17.547 33.969 -1.877 1 73.81 281 LYS A C 1
ATOM 2186 O O . LYS A 1 281 ? -17.516 34.656 -2.893 1 73.81 281 LYS A O 1
ATOM 2191 N N . HIS A 1 282 ? -17.281 34.438 -0.731 1 76.62 282 HIS A N 1
ATOM 2192 C CA . HIS A 1 282 ? -17.141 35.875 -0.542 1 76.62 282 HIS A CA 1
ATOM 2193 C C . HIS A 1 282 ? -15.68 36.312 -0.59 1 76.62 282 HIS A C 1
ATOM 2195 O O . HIS A 1 282 ? -15.367 37.5 -0.527 1 76.62 282 HIS A O 1
ATOM 2201 N N . LEU A 1 283 ? -14.883 35.406 -0.814 1 81.94 283 LEU A N 1
ATOM 2202 C CA . LEU A 1 283 ? -13.461 35.688 -0.782 1 81.94 283 LEU A CA 1
ATOM 2203 C C . LEU A 1 283 ? -12.969 36.188 -2.146 1 81.94 283 LEU A C 1
ATOM 2205 O O . LEU A 1 283 ? -13.414 35.656 -3.18 1 81.94 283 LEU A O 1
ATOM 2209 N N . ASP A 1 284 ? -12.148 37.25 -2.105 1 83.31 284 ASP A N 1
ATOM 2210 C CA . ASP A 1 284 ? -11.438 37.688 -3.303 1 83.31 284 ASP A CA 1
ATOM 2211 C C . ASP A 1 284 ? -10.07 37.031 -3.406 1 83.31 284 ASP A C 1
ATOM 2213 O O . ASP A 1 284 ? -9.094 37.5 -2.822 1 83.31 284 ASP A O 1
ATOM 2217 N N . PHE A 1 285 ? -9.969 36.062 -4.23 1 81.62 285 PHE A N 1
ATOM 2218 C CA . PHE A 1 285 ? -8.742 35.281 -4.355 1 81.62 285 PHE A CA 1
ATOM 2219 C C . PHE A 1 285 ? -7.676 36.062 -5.105 1 81.62 285 PHE A C 1
ATOM 2221 O O . PHE A 1 285 ? -6.512 35.656 -5.145 1 81.62 285 PHE A O 1
ATOM 2228 N N . ASN A 1 286 ? -8.07 37.219 -5.613 1 83.56 286 ASN A N 1
ATOM 2229 C CA . ASN A 1 286 ? -7.113 38.062 -6.309 1 83.56 286 ASN A CA 1
ATOM 2230 C C . ASN A 1 286 ? -6.438 39.031 -5.352 1 83.56 286 ASN A C 1
ATOM 2232 O O . ASN A 1 286 ? -5.48 39.719 -5.727 1 83.56 286 ASN A O 1
ATOM 2236 N N . ASP A 1 287 ? -6.953 39.094 -4.172 1 89.88 287 ASP A N 1
ATOM 2237 C CA . ASP A 1 287 ? -6.301 39.906 -3.145 1 89.88 287 ASP A CA 1
ATOM 2238 C C . ASP A 1 287 ? -5.066 39.188 -2.592 1 89.88 287 ASP A C 1
ATOM 2240 O O . ASP A 1 287 ? -5.156 38.469 -1.599 1 89.88 287 ASP A O 1
ATOM 2244 N N . GLU A 1 288 ? -4.051 39.5 -3.148 1 89.81 288 GLU A N 1
ATOM 2245 C CA . GLU A 1 288 ? -2.797 38.812 -2.84 1 89.81 288 GLU A CA 1
ATOM 2246 C C . GLU A 1 288 ? -2.395 39.031 -1.386 1 89.81 288 GLU A C 1
ATOM 2248 O O . GLU A 1 288 ? -1.932 38.094 -0.716 1 89.81 288 GLU A O 1
ATOM 2253 N N . ARG A 1 289 ? -2.508 40.25 -0.988 1 90.62 289 ARG A N 1
ATOM 2254 C CA . ARG A 1 289 ? -2.139 40.562 0.389 1 90.62 289 ARG A CA 1
ATOM 2255 C C . ARG A 1 289 ? -2.939 39.719 1.376 1 90.62 289 ARG A C 1
ATOM 2257 O O . ARG A 1 289 ? -2.371 39.125 2.291 1 90.62 289 ARG A O 1
ATOM 2264 N N . TYR A 1 290 ? -4.188 39.719 1.175 1 92.38 290 TYR A N 1
ATOM 2265 C CA . TYR A 1 290 ? -5.031 38.906 2.061 1 92.38 290 TYR A CA 1
ATOM 2266 C C . TYR A 1 290 ? -4.676 37.438 1.969 1 92.38 290 TYR A C 1
ATOM 2268 O O . TYR A 1 290 ? -4.539 36.75 2.99 1 92.38 290 TYR A O 1
ATOM 2276 N N . MET A 1 291 ? -4.504 36.969 0.743 1 91.44 291 MET A N 1
ATOM 2277 C CA . MET A 1 291 ? -4.277 35.531 0.541 1 91.44 291 MET A CA 1
ATOM 2278 C C . MET A 1 291 ? -2.973 35.094 1.192 1 91.44 291 MET A C 1
ATOM 2280 O O . MET A 1 291 ? -2.936 34.094 1.89 1 91.44 291 MET A O 1
ATOM 2284 N N . PHE A 1 292 ? -1.945 35.875 1.092 1 93.06 292 PHE A N 1
ATOM 2285 C CA . PHE A 1 292 ? -0.621 35.438 1.501 1 93.06 292 PHE A CA 1
ATOM 2286 C C . PHE A 1 292 ? -0.325 35.844 2.936 1 93.06 292 PHE A C 1
ATOM 2288 O O . PHE A 1 292 ? 0.574 35.281 3.576 1 93.06 292 PHE A O 1
ATOM 2295 N N . GLU A 1 293 ? -1.144 36.75 3.492 1 91.12 293 GLU A N 1
ATOM 2296 C CA . GLU A 1 293 ? -0.773 37.281 4.809 1 91.12 293 GLU A CA 1
ATOM 2297 C C . GLU A 1 293 ? -1.86 36.969 5.84 1 91.12 293 GLU A C 1
ATOM 2299 O O . GLU A 1 293 ? -1.567 36.781 7.02 1 91.12 293 GLU A O 1
ATOM 2304 N N . ASP A 1 294 ? -3.129 36.938 5.348 1 92.94 294 ASP A N 1
ATOM 2305 C CA . ASP A 1 294 ? -4.168 37 6.371 1 92.94 294 ASP A CA 1
ATOM 2306 C C . ASP A 1 294 ? -5.141 35.844 6.238 1 92.94 294 ASP A C 1
ATOM 2308 O O . ASP A 1 294 ? -5.934 35.594 7.141 1 92.94 294 ASP A O 1
ATOM 2312 N N . SER A 1 295 ? -5.086 35.094 5.211 1 92.5 295 SER A N 1
ATOM 2313 C CA . SER A 1 295 ? -6.098 34.062 4.934 1 92.5 295 SER A CA 1
ATOM 2314 C C . SER A 1 295 ? -5.875 32.812 5.781 1 92.5 295 SER A C 1
ATOM 2316 O O . SER A 1 295 ? -6.758 31.969 5.887 1 92.5 295 SER A O 1
ATOM 2318 N N . SER A 1 296 ? -4.641 32.625 6.328 1 94.31 296 SER A N 1
ATOM 2319 C CA . SER A 1 296 ? -4.18 31.453 7.035 1 94.31 296 SER A CA 1
ATOM 2320 C C . SER A 1 296 ? -4.082 30.25 6.098 1 94.31 296 SER A C 1
ATOM 2322 O O . SER A 1 296 ? -4.008 29.109 6.551 1 94.31 296 SER A O 1
ATOM 2324 N N . GLY A 1 297 ? -4.129 30.547 4.793 1 94.56 297 GLY A N 1
ATOM 2325 C CA . GLY A 1 297 ? -4.113 29.453 3.828 1 94.56 297 GLY A CA 1
ATOM 2326 C C . GLY A 1 297 ? -2.783 29.312 3.117 1 94.56 297 GLY A C 1
ATOM 2327 O O . GLY A 1 297 ? -2.574 28.344 2.379 1 94.56 297 GLY A O 1
ATOM 2328 N N . PHE A 1 298 ? -1.87 30.25 3.365 1 96.19 298 PHE A N 1
ATOM 2329 C CA . PHE A 1 298 ? -0.585 30.234 2.678 1 96.19 298 PHE A CA 1
ATOM 2330 C C . PHE A 1 298 ? 0.551 30.562 3.639 1 96.19 298 PHE A C 1
ATOM 2332 O O . PHE A 1 298 ? 0.343 31.25 4.641 1 96.19 298 PHE A O 1
ATOM 2339 N N . ILE A 1 299 ? 1.693 30.031 3.428 1 97.62 299 ILE A N 1
ATOM 2340 C CA . ILE A 1 299 ? 2.984 30.469 3.949 1 97.62 299 ILE A CA 1
ATOM 2341 C C . ILE A 1 299 ? 3.943 30.75 2.795 1 97.62 299 ILE A C 1
ATOM 2343 O O . ILE A 1 299 ? 4.441 29.812 2.158 1 97.62 299 ILE A O 1
ATOM 2347 N N . VAL A 1 300 ? 4.156 32.031 2.543 1 97.88 300 VAL A N 1
ATOM 2348 C CA . VAL A 1 300 ? 4.879 32.375 1.331 1 97.88 300 VAL A CA 1
ATOM 2349 C C . VAL A 1 300 ? 5.891 33.5 1.647 1 97.88 300 VAL A C 1
ATOM 2351 O O . VAL A 1 300 ? 5.547 34.5 2.283 1 97.88 300 VAL A O 1
ATOM 2354 N N . GLY A 1 301 ? 7.125 33.312 1.201 1 98.12 301 GLY A N 1
ATOM 2355 C CA . GLY A 1 301 ? 8.141 34.344 1.354 1 98.12 301 GLY A CA 1
ATOM 2356 C C . GLY A 1 301 ? 9.547 33.781 1.505 1 98.12 301 GLY A C 1
ATOM 2357 O O . GLY A 1 301 ? 9.781 32.625 1.19 1 98.12 301 GLY A O 1
ATOM 2358 N N . ASP A 1 302 ? 10.445 34.625 1.798 1 97.81 302 ASP A N 1
ATOM 2359 C CA . ASP A 1 302 ? 11.766 34.156 2.178 1 97.81 302 ASP A CA 1
ATOM 2360 C C . ASP A 1 302 ? 11.742 33.5 3.561 1 97.81 302 ASP A C 1
ATOM 2362 O O . ASP A 1 302 ? 10.695 33.438 4.207 1 97.81 302 ASP A O 1
ATOM 2366 N N . PRO A 1 303 ? 12.812 32.875 4.078 1 97.38 303 PRO A N 1
ATOM 2367 C CA . PRO A 1 303 ? 12.797 32.156 5.355 1 97.38 303 PRO A CA 1
ATOM 2368 C C . PRO A 1 303 ? 12.305 33.031 6.512 1 97.38 303 PRO A C 1
ATOM 2370 O O . PRO A 1 303 ? 11.555 32.562 7.371 1 97.38 303 PRO A O 1
ATOM 2373 N N . ASP A 1 304 ? 12.672 34.312 6.535 1 97.19 304 ASP A N 1
ATOM 2374 C CA . ASP A 1 304 ? 12.227 35.188 7.613 1 97.19 304 ASP A CA 1
ATOM 2375 C C . ASP A 1 304 ? 10.711 35.406 7.566 1 97.19 304 ASP A C 1
ATOM 2377 O O . ASP A 1 304 ? 10.047 35.406 8.609 1 97.19 304 ASP A O 1
ATOM 2381 N N . ASP A 1 305 ? 10.203 35.625 6.383 1 97.62 305 ASP A N 1
ATOM 2382 C CA . ASP A 1 305 ? 8.758 35.719 6.211 1 97.62 305 ASP A CA 1
ATOM 2383 C C . ASP A 1 305 ? 8.062 34.438 6.719 1 97.62 305 ASP A C 1
ATOM 2385 O O . ASP A 1 305 ? 7.055 34.531 7.422 1 97.62 305 ASP A O 1
ATOM 2389 N N . CYS A 1 306 ? 8.578 33.312 6.316 1 98.44 306 CYS A N 1
ATOM 2390 C CA . CYS A 1 306 ? 7.984 32.031 6.688 1 98.44 306 CYS A CA 1
ATOM 2391 C C . CYS A 1 306 ? 8.016 31.844 8.203 1 98.44 306 CYS A C 1
ATOM 2393 O O . CYS A 1 306 ? 7.047 31.375 8.789 1 98.44 306 CYS A O 1
ATOM 2395 N N . VAL A 1 307 ? 9.141 32.188 8.852 1 97.56 307 VAL A N 1
ATOM 2396 C CA . VAL A 1 307 ? 9.25 32.094 10.305 1 97.56 307 VAL A CA 1
ATOM 2397 C C . VAL A 1 307 ? 8.156 32.906 10.969 1 97.56 307 VAL A C 1
ATOM 2399 O O . VAL A 1 307 ? 7.496 32.438 11.898 1 97.56 307 VAL A O 1
ATOM 2402 N N . ALA A 1 308 ? 8.023 34.156 10.469 1 97.75 308 ALA A N 1
ATOM 2403 C CA . ALA A 1 308 ? 7.02 35.062 11.039 1 97.75 308 ALA A CA 1
ATOM 2404 C C . ALA A 1 308 ? 5.621 34.469 10.891 1 97.75 308 ALA A C 1
ATOM 2406 O O . ALA A 1 308 ? 4.805 34.562 11.812 1 97.75 308 ALA A O 1
ATOM 2407 N N . GLN A 1 309 ? 5.352 33.969 9.789 1 97.38 309 GLN A N 1
ATOM 2408 C CA . GLN A 1 309 ? 4.035 33.375 9.539 1 97.38 309 GLN A CA 1
ATOM 2409 C C . GLN A 1 309 ? 3.818 32.125 10.398 1 97.38 309 GLN A C 1
ATOM 2411 O O . GLN A 1 309 ? 2.746 31.953 10.977 1 97.38 309 GLN A O 1
ATOM 2416 N N . VAL A 1 310 ? 4.793 31.203 10.438 1 98.31 310 VAL A N 1
ATOM 2417 C CA . VAL A 1 310 ? 4.699 30.016 11.273 1 98.31 310 VAL A CA 1
ATOM 2418 C C . VAL A 1 310 ? 4.465 30.422 12.727 1 98.31 310 VAL A C 1
ATOM 2420 O O . VAL A 1 310 ? 3.701 29.781 13.445 1 98.31 310 VAL A O 1
ATOM 2423 N N . GLN A 1 311 ? 5.145 31.5 13.156 1 97.81 311 GLN A N 1
ATOM 2424 C CA . GLN A 1 311 ? 4.992 31.984 14.523 1 97.81 311 GLN A CA 1
ATOM 2425 C C . GLN A 1 311 ? 3.539 32.312 14.828 1 97.81 311 GLN A C 1
ATOM 2427 O O . GLN A 1 311 ? 3.066 32.125 15.945 1 97.81 311 GLN A O 1
ATOM 2432 N N . ARG A 1 312 ? 2.816 32.906 13.883 1 97.38 312 ARG A N 1
ATOM 2433 C CA . ARG A 1 312 ? 1.408 33.219 14.086 1 97.38 312 ARG A CA 1
ATOM 2434 C C . ARG A 1 312 ? 0.6 31.969 14.414 1 97.38 312 ARG A C 1
ATOM 2436 O O . ARG A 1 312 ? -0.264 32 15.297 1 97.38 312 ARG A O 1
ATOM 2443 N N . PHE A 1 313 ? 0.849 30.891 13.664 1 97.94 313 PHE A N 1
ATOM 2444 C CA . PHE A 1 313 ? 0.168 29.641 13.945 1 97.94 313 PHE A CA 1
ATOM 2445 C C . PHE A 1 313 ? 0.555 29.109 15.32 1 97.94 313 PHE A C 1
ATOM 2447 O O . PHE A 1 313 ? -0.297 28.609 16.062 1 97.94 313 PHE A O 1
ATOM 2454 N N . ALA A 1 314 ? 1.855 29.172 15.625 1 97.31 314 ALA A N 1
ATOM 2455 C CA . ALA A 1 314 ? 2.344 28.719 16.922 1 97.31 314 ALA A CA 1
ATOM 2456 C C . ALA A 1 314 ? 1.674 29.484 18.062 1 97.31 314 ALA A C 1
ATOM 2458 O O . ALA A 1 314 ? 1.3 28.906 19.078 1 97.31 314 ALA A O 1
ATOM 2459 N N . ASP A 1 315 ? 1.516 30.766 17.875 1 97.44 315 ASP A N 1
ATOM 2460 C CA . ASP A 1 315 ? 0.917 31.625 18.891 1 97.44 315 ASP A CA 1
ATOM 2461 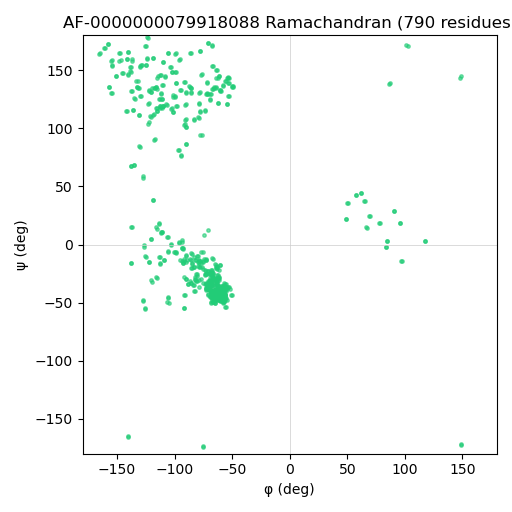C C . ASP A 1 315 ? -0.541 31.234 19.141 1 97.44 315 ASP A C 1
ATOM 2463 O O . ASP A 1 315 ? -1.062 31.453 20.25 1 97.44 315 ASP A O 1
ATOM 2467 N N . LEU A 1 316 ? -1.176 30.734 18.125 1 96.88 316 LEU A N 1
ATOM 2468 C CA . LEU A 1 316 ? -2.566 30.312 18.25 1 96.88 316 LEU A CA 1
ATOM 2469 C C . LEU A 1 316 ? -2.66 28.938 18.906 1 96.88 316 LEU A C 1
ATOM 2471 O O . LEU A 1 316 ? -3.758 28.453 19.203 1 96.88 316 LEU A O 1
ATOM 2475 N N . GLY A 1 317 ? -1.55 28.297 19.062 1 97.12 317 GLY A N 1
ATOM 2476 C CA . GLY A 1 317 ? -1.547 27.031 19.766 1 97.12 317 GLY A CA 1
ATOM 2477 C C . GLY A 1 317 ? -1.621 25.828 18.828 1 97.12 317 GLY A C 1
ATOM 2478 O O . GLY A 1 317 ? -1.946 24.719 19.25 1 97.12 317 GLY A O 1
ATOM 2479 N N . ALA A 1 318 ? -1.304 26.031 17.578 1 97.75 318 ALA A N 1
ATOM 2480 C CA . ALA A 1 318 ? -1.223 24.906 16.641 1 97.75 318 ALA A CA 1
ATOM 2481 C C . ALA A 1 318 ? -0.11 23.938 17.047 1 97.75 318 ALA A C 1
ATOM 2483 O O . ALA A 1 318 ? 0.977 24.359 17.453 1 97.75 318 ALA A O 1
ATOM 2484 N N . ASP A 1 319 ? -0.4 22.641 17.016 1 98 319 ASP A N 1
ATOM 2485 C CA . ASP A 1 319 ? 0.604 21.625 17.328 1 98 319 ASP A CA 1
ATOM 2486 C C . ASP A 1 319 ? 1.377 21.234 16.062 1 98 319 ASP A C 1
ATOM 2488 O O . ASP A 1 319 ? 2.539 20.828 16.156 1 98 319 ASP A O 1
ATOM 2492 N N . SER A 1 320 ? 0.705 21.234 14.945 1 98.38 320 SER A N 1
ATOM 2493 C CA . SER A 1 320 ? 1.264 20.812 13.664 1 98.38 320 SER A CA 1
ATOM 2494 C C . SER A 1 320 ? 0.782 21.719 12.531 1 98.38 320 SER A C 1
ATOM 2496 O O . SER A 1 320 ? -0.344 22.219 12.562 1 98.38 320 SER A O 1
ATOM 2498 N N . LEU A 1 321 ? 1.622 21.906 11.594 1 98.56 321 LEU A N 1
ATOM 2499 C CA . LEU A 1 321 ? 1.245 22.531 10.336 1 98.56 321 LEU A CA 1
ATOM 2500 C C . LEU A 1 321 ? 1.289 21.531 9.195 1 98.56 321 LEU A C 1
ATOM 2502 O O . LEU A 1 321 ? 2.32 20.891 8.961 1 98.56 321 LEU A O 1
ATOM 2506 N N . VAL A 1 322 ? 0.163 21.281 8.57 1 98.69 322 VAL A N 1
ATOM 2507 C CA . VAL A 1 322 ? 0.085 20.5 7.34 1 98.69 322 VAL A CA 1
ATOM 2508 C C . VAL A 1 322 ? 0.225 21.438 6.133 1 98.69 322 VAL A C 1
ATOM 2510 O O . VAL A 1 322 ? -0.71 22.156 5.789 1 98.69 322 VAL A O 1
ATOM 2513 N N . MET A 1 323 ? 1.347 21.375 5.477 1 98.38 323 MET A N 1
ATOM 2514 C CA . MET A 1 323 ? 1.664 22.375 4.465 1 98.38 323 MET A CA 1
ATOM 2515 C C . MET A 1 323 ? 1.69 21.766 3.072 1 98.38 323 MET A C 1
ATOM 2517 O O . MET A 1 323 ? 2.498 20.875 2.799 1 98.38 323 MET A O 1
ATOM 2521 N N . ARG A 1 324 ? 0.856 22.25 2.275 1 96.94 324 ARG A N 1
ATOM 2522 C CA . ARG A 1 324 ? 0.856 21.797 0.892 1 96.94 324 ARG A CA 1
ATOM 2523 C C . ARG A 1 324 ? 2.045 22.359 0.125 1 96.94 324 ARG A C 1
ATOM 2525 O O . ARG A 1 324 ? 2.182 23.578 -0.001 1 96.94 324 ARG A O 1
ATOM 2532 N N . ILE A 1 325 ? 2.91 21.594 -0.315 1 97.62 325 ILE A N 1
ATOM 2533 C CA . ILE A 1 325 ? 4.039 21.906 -1.185 1 97.62 325 ILE A CA 1
ATOM 2534 C C . ILE A 1 325 ? 3.908 21.156 -2.5 1 97.62 325 ILE A C 1
ATOM 2536 O O . ILE A 1 325 ? 4.371 20.016 -2.611 1 97.62 325 ILE A O 1
ATOM 2540 N N . ASP A 1 326 ? 3.277 21.766 -3.432 1 95.69 326 ASP A N 1
ATOM 2541 C CA . ASP A 1 326 ? 2.873 21.141 -4.688 1 95.69 326 ASP A CA 1
ATOM 2542 C C . ASP A 1 326 ? 2.584 22.188 -5.758 1 95.69 326 ASP A C 1
ATOM 2544 O O . ASP A 1 326 ? 2.607 23.391 -5.477 1 95.69 326 ASP A O 1
ATOM 2548 N N . GLY A 1 327 ? 2.426 21.797 -6.992 1 92.44 327 GLY A N 1
ATOM 2549 C CA . GLY A 1 327 ? 1.865 22.656 -8.031 1 92.44 327 GLY A CA 1
ATOM 2550 C C . GLY A 1 327 ? 2.895 23.562 -8.68 1 92.44 327 GLY A C 1
ATOM 2551 O O . GLY A 1 327 ? 2.543 24.453 -9.453 1 92.44 327 GLY A O 1
ATOM 2552 N N . LEU A 1 328 ? 4.121 23.453 -8.312 1 94.75 328 LEU A N 1
ATOM 2553 C CA . LEU A 1 328 ? 5.215 24.203 -8.906 1 94.75 328 LEU A CA 1
ATOM 2554 C C . LEU A 1 328 ? 6.238 23.266 -9.547 1 94.75 328 LEU A C 1
ATOM 2556 O O . LEU A 1 328 ? 6.223 22.062 -9.297 1 94.75 328 LEU A O 1
ATOM 2560 N N . PRO A 1 329 ? 7.059 23.797 -10.453 1 93.19 329 PRO A N 1
ATOM 2561 C CA . PRO A 1 329 ? 8.102 22.938 -11.031 1 93.19 329 PRO A CA 1
ATOM 2562 C C . PRO A 1 329 ? 8.977 22.281 -9.977 1 93.19 329 PRO A C 1
ATOM 2564 O O . PRO A 1 329 ? 9.297 22.891 -8.961 1 93.19 329 PRO A O 1
ATOM 2567 N N . HIS A 1 330 ? 9.344 21.078 -10.273 1 95.94 330 HIS A N 1
ATOM 2568 C CA . HIS A 1 330 ? 10.062 20.234 -9.328 1 95.94 330 HIS A CA 1
ATOM 2569 C C . HIS A 1 330 ? 11.258 20.969 -8.734 1 95.94 330 HIS A C 1
ATOM 2571 O O . HIS A 1 330 ? 11.508 20.891 -7.527 1 95.94 330 HIS A O 1
ATOM 2577 N N . ARG A 1 331 ? 11.992 21.672 -9.57 1 95.38 331 ARG A N 1
ATOM 2578 C CA . ARG A 1 331 ? 13.18 22.391 -9.109 1 95.38 331 ARG A CA 1
ATOM 2579 C C . ARG A 1 331 ? 12.812 23.406 -8.031 1 95.38 331 ARG A C 1
ATOM 2581 O O . ARG A 1 331 ? 13.539 23.562 -7.043 1 95.38 331 ARG A O 1
ATOM 2588 N N . GLU A 1 332 ? 11.734 24.078 -8.172 1 96.25 332 GLU A N 1
ATOM 2589 C CA . GLU A 1 332 ? 11.297 25.078 -7.207 1 96.25 332 GLU A CA 1
ATOM 2590 C C . GLU A 1 332 ? 10.781 24.422 -5.926 1 96.25 332 GLU A C 1
ATOM 2592 O O . GLU A 1 332 ? 10.977 24.953 -4.832 1 96.25 332 GLU A O 1
ATOM 2597 N N . LEU A 1 333 ? 10.094 23.344 -6.074 1 97.94 333 LEU A N 1
ATOM 2598 C CA . LEU A 1 333 ? 9.625 22.609 -4.902 1 97.94 333 LEU A CA 1
ATOM 2599 C C . LEU A 1 333 ? 10.797 22.125 -4.059 1 97.94 333 LEU A C 1
ATOM 2601 O O . LEU A 1 333 ? 10.789 22.266 -2.834 1 97.94 333 LEU A O 1
ATOM 2605 N N . MET A 1 334 ? 11.789 21.562 -4.719 1 98.5 334 MET A N 1
ATOM 2606 C CA . MET A 1 334 ? 12.969 21.078 -4.016 1 98.5 334 MET A CA 1
ATOM 2607 C C . MET A 1 334 ? 13.664 22.219 -3.27 1 98.5 334 MET A C 1
ATOM 2609 O O . MET A 1 334 ? 14.055 22.062 -2.115 1 98.5 334 MET A O 1
ATOM 2613 N N . LYS A 1 335 ? 13.797 23.359 -3.941 1 97.62 335 LYS A N 1
ATOM 2614 C CA . LYS A 1 335 ? 14.391 24.531 -3.316 1 97.62 335 LYS A CA 1
ATOM 2615 C C . LYS A 1 335 ? 13.586 24.984 -2.102 1 97.62 335 LYS A C 1
ATOM 2617 O O . LYS A 1 335 ? 14.148 25.297 -1.055 1 97.62 335 LYS A O 1
ATOM 2622 N N . SER A 1 336 ? 12.32 25.031 -2.258 1 98.69 336 SER A N 1
ATOM 2623 C CA . SER A 1 336 ? 11.414 25.438 -1.185 1 98.69 336 SER A CA 1
ATOM 2624 C C . SER A 1 336 ? 11.539 24.516 0.022 1 98.69 336 SER A C 1
ATOM 2626 O O . SER A 1 336 ? 11.625 24.969 1.16 1 98.69 336 SER A O 1
ATOM 2628 N N . ILE A 1 337 ? 11.508 23.203 -0.225 1 98.88 337 ILE A N 1
ATOM 2629 C CA . ILE A 1 337 ? 11.641 22.203 0.827 1 98.88 337 ILE A CA 1
ATOM 2630 C C . ILE A 1 337 ? 12.969 22.391 1.554 1 98.88 337 ILE A C 1
ATOM 2632 O O . ILE A 1 337 ? 13.016 22.391 2.787 1 98.88 337 ILE A O 1
ATOM 2636 N N . GLU A 1 338 ? 13.992 22.594 0.823 1 98.44 338 GLU A N 1
ATOM 2637 C CA . GLU A 1 338 ? 15.328 22.734 1.401 1 98.44 338 GLU A CA 1
ATOM 2638 C C . GLU A 1 338 ? 15.422 23.984 2.268 1 98.44 338 GLU A C 1
ATOM 2640 O O . GLU A 1 338 ? 15.891 23.922 3.406 1 98.44 338 GLU A O 1
ATOM 2645 N N . LEU A 1 339 ? 15 25.125 1.738 1 98.38 339 LEU A N 1
ATOM 2646 C CA . LEU A 1 339 ? 15.086 26.391 2.453 1 98.38 339 LEU A CA 1
ATOM 2647 C C . LEU A 1 339 ? 14.25 26.359 3.73 1 98.38 339 LEU A C 1
ATOM 2649 O O . LEU A 1 339 ? 14.727 26.75 4.797 1 98.38 339 LEU A O 1
ATOM 2653 N N . PHE A 1 340 ? 13.055 25.906 3.617 1 98.69 340 PHE A N 1
ATOM 2654 C CA . PHE A 1 340 ? 12.172 25.844 4.781 1 98.69 340 PHE A CA 1
ATOM 2655 C C . PHE A 1 340 ? 12.758 24.906 5.844 1 98.69 340 PHE A C 1
ATOM 2657 O O . PHE A 1 340 ? 12.758 25.25 7.027 1 98.69 340 PHE A O 1
ATOM 2664 N N . GLY A 1 341 ? 13.195 23.734 5.457 1 98.38 341 GLY A N 1
ATOM 2665 C CA . GLY A 1 341 ? 13.758 22.75 6.363 1 98.38 341 GLY A CA 1
ATOM 2666 C C . GLY A 1 341 ? 15 23.25 7.086 1 98.38 341 GLY A C 1
ATOM 2667 O O . GLY A 1 341 ? 15.117 23.094 8.305 1 98.38 341 GLY A O 1
ATOM 2668 N N . LYS A 1 342 ? 15.891 23.922 6.402 1 95.75 342 LYS A N 1
ATOM 2669 C CA . LYS A 1 342 ? 17.188 24.312 6.945 1 95.75 342 LYS A CA 1
ATOM 2670 C C . LYS A 1 342 ? 17.078 25.578 7.773 1 95.75 342 LYS A C 1
ATOM 2672 O O . LYS A 1 342 ? 17.812 25.75 8.758 1 95.75 342 LYS A O 1
ATOM 2677 N N . TYR A 1 343 ? 16.109 26.422 7.375 1 95.75 343 TYR A N 1
ATOM 2678 C CA . TYR A 1 343 ? 16.219 27.75 7.949 1 95.75 343 TYR A CA 1
ATOM 2679 C C . TYR A 1 343 ? 14.953 28.125 8.719 1 95.75 343 TYR A C 1
ATOM 2681 O O . TYR A 1 343 ? 14.953 29.078 9.5 1 95.75 343 TYR A O 1
ATOM 2689 N N . VAL A 1 344 ? 13.859 27.438 8.547 1 98 344 VAL A N 1
ATOM 2690 C CA . VAL A 1 344 ? 12.625 27.766 9.25 1 98 344 VAL A CA 1
ATOM 2691 C C . VAL A 1 344 ? 12.375 26.766 10.367 1 98 344 VAL A C 1
ATOM 2693 O O . VAL A 1 344 ? 12.234 27.141 11.531 1 98 344 VAL A O 1
ATOM 2696 N N . ILE A 1 345 ? 12.43 25.469 10.094 1 98.06 345 ILE A N 1
ATOM 2697 C CA . ILE A 1 345 ? 12.062 24.391 11.016 1 98.06 345 ILE A CA 1
ATOM 2698 C C . ILE A 1 345 ? 12.93 24.453 12.266 1 98.06 345 ILE A C 1
ATOM 2700 O O . ILE A 1 345 ? 12.422 24.391 13.383 1 98.06 345 ILE A O 1
ATOM 2704 N N . PRO A 1 346 ? 14.258 24.703 12.18 1 94 346 PRO A N 1
ATOM 2705 C CA . PRO A 1 346 ? 15.094 24.688 13.383 1 94 346 PRO A CA 1
ATOM 2706 C C . PRO A 1 346 ? 14.703 25.766 14.383 1 94 346 PRO A C 1
ATOM 2708 O O . PRO A 1 346 ? 14.898 25.594 15.594 1 94 346 PRO A O 1
ATOM 2711 N N . LYS A 1 347 ? 14.133 26.828 13.938 1 94.69 347 LYS A N 1
ATOM 2712 C CA . LYS A 1 347 ? 13.75 27.922 14.82 1 94.69 347 LYS A CA 1
ATOM 2713 C C . LYS A 1 347 ? 12.609 27.5 15.742 1 94.69 347 LYS A C 1
ATOM 2715 O O . LYS A 1 347 ? 12.391 28.125 16.797 1 94.69 347 LYS A O 1
ATOM 2720 N N . PHE A 1 348 ? 11.914 26.531 15.352 1 96.5 348 PHE A N 1
ATOM 2721 C CA . PHE A 1 348 ? 10.758 26.109 16.125 1 96.5 348 PHE A CA 1
ATOM 2722 C C . PHE A 1 348 ? 11.016 24.766 16.812 1 96.5 348 PHE A C 1
ATOM 2724 O O . PHE A 1 348 ? 10.273 24.359 17.703 1 96.5 348 PHE A O 1
ATOM 2731 N N . LYS A 1 349 ? 12.047 24.047 16.438 1 91.38 349 LYS A N 1
ATOM 2732 C CA . LYS A 1 349 ? 12.352 22.75 17.016 1 91.38 349 LYS A CA 1
ATOM 2733 C C . LYS A 1 349 ? 13.539 22.828 17.969 1 91.38 349 LYS A C 1
ATOM 2735 O O . LYS A 1 349 ? 13.531 22.188 19.031 1 91.38 349 LYS A O 1
ATOM 2740 N N . ASN A 1 350 ? 14.57 23.516 17.516 1 84 350 ASN A N 1
ATOM 2741 C CA . ASN A 1 350 ? 15.797 23.641 18.297 1 84 350 ASN A CA 1
ATOM 2742 C C . ASN A 1 350 ? 16.344 25.062 18.234 1 84 350 ASN A C 1
ATOM 2744 O O . ASN A 1 350 ? 17.469 25.281 17.781 1 84 350 ASN A O 1
ATOM 2748 N N . PRO A 1 351 ? 15.547 25.891 18.844 1 83 351 PRO A N 1
ATOM 2749 C CA . PRO A 1 351 ? 15.969 27.297 18.703 1 83 351 PRO A CA 1
ATOM 2750 C C . PRO A 1 351 ? 17.344 27.562 19.312 1 83 351 PRO A C 1
ATOM 2752 O O . PRO A 1 351 ? 18.094 28.391 18.797 1 83 351 PRO A O 1
ATOM 2755 N N . ARG A 1 352 ? 17.734 26.828 20.297 1 79.75 352 ARG A N 1
ATOM 2756 C CA . ARG A 1 352 ? 19.016 27.062 20.953 1 79.75 352 ARG A CA 1
ATOM 2757 C C . ARG A 1 352 ? 20.172 26.594 20.062 1 79.75 352 ARG A C 1
ATOM 2759 O O . ARG A 1 352 ? 21.312 27 20.266 1 79.75 352 ARG A O 1
ATOM 2766 N N . ALA A 1 353 ? 19.828 25.734 19.203 1 76.94 353 ALA A N 1
ATOM 2767 C CA . ALA A 1 353 ? 20.859 25.203 18.312 1 76.94 353 ALA A CA 1
ATOM 2768 C C . ALA A 1 353 ? 21.062 26.109 17.109 1 76.94 353 ALA A C 1
ATOM 2770 O O . ALA A 1 353 ? 22.016 25.938 16.344 1 76.94 353 ALA A O 1
ATOM 2771 N N . VAL A 1 354 ? 20.203 27.078 16.984 1 80.94 354 VAL A N 1
ATOM 2772 C CA . VAL A 1 354 ? 20.375 28.016 15.891 1 80.94 354 VAL A CA 1
ATOM 2773 C C . VAL A 1 354 ? 21.453 29.031 16.234 1 80.94 354 VAL A C 1
ATOM 2775 O O . VAL A 1 354 ? 21.359 29.75 17.234 1 80.94 354 VAL A O 1
ATOM 2778 N N . VAL A 1 355 ? 22.484 29.094 15.414 1 82.25 355 VAL A N 1
ATOM 2779 C CA . VAL A 1 355 ? 23.656 29.922 15.703 1 82.25 355 VAL A CA 1
ATOM 2780 C C . VAL A 1 355 ? 23.281 31.391 15.625 1 82.25 355 VAL A C 1
ATOM 2782 O O . VAL A 1 355 ? 22.672 31.828 14.648 1 82.25 355 VAL A O 1
ATOM 2785 N N . ARG A 1 356 ? 23.641 32.094 16.672 1 86.31 356 ARG A N 1
ATOM 2786 C CA . ARG A 1 356 ? 23.422 33.531 16.766 1 86.31 356 ARG A CA 1
ATOM 2787 C C . ARG A 1 356 ? 24.656 34.312 16.344 1 86.31 356 ARG A C 1
ATOM 2789 O O . ARG A 1 356 ? 25.75 33.75 16.234 1 86.31 356 ARG A O 1
ATOM 2796 N N . THR A 1 357 ? 24.344 35.562 15.992 1 87.5 357 THR A N 1
ATOM 2797 C CA . THR A 1 357 ? 25.5 36.406 15.672 1 87.5 357 THR A CA 1
ATOM 2798 C C . THR A 1 357 ? 26.406 36.562 16.891 1 87.5 357 THR A C 1
ATOM 2800 O O . THR A 1 357 ? 25.922 36.594 18.031 1 87.5 357 THR A O 1
ATOM 2803 N N . PRO A 1 358 ? 27.703 36.594 16.578 1 82.19 358 PRO A N 1
ATOM 2804 C CA . PRO A 1 358 ? 28.609 36.844 17.719 1 82.19 358 PRO A CA 1
ATOM 2805 C C . PRO A 1 358 ? 28.234 38.062 18.516 1 82.19 358 PRO A C 1
ATOM 2807 O O . PRO A 1 358 ? 28.297 38.062 19.75 1 82.19 358 PRO A O 1
ATOM 2810 N N . ALA A 1 359 ? 27.812 39.031 17.797 1 91.38 359 ALA A N 1
ATOM 2811 C CA . ALA A 1 359 ? 27.438 40.281 18.469 1 91.38 359 ALA A CA 1
ATOM 2812 C C . ALA A 1 359 ? 26.281 40.031 19.438 1 91.38 359 ALA A C 1
ATOM 2814 O O . ALA A 1 359 ? 26.297 40.562 20.562 1 91.38 359 ALA A O 1
ATOM 2815 N N . ALA A 1 360 ? 25.344 39.281 19.031 1 87.81 360 ALA A N 1
ATOM 2816 C CA . ALA A 1 360 ? 24.188 39 19.891 1 87.81 360 ALA A CA 1
ATOM 2817 C C . ALA A 1 360 ? 24.594 38.219 21.109 1 87.81 360 ALA A C 1
ATOM 2819 O O . ALA A 1 360 ? 24.109 38.469 22.219 1 87.81 360 ALA A O 1
ATOM 2820 N N . VAL A 1 361 ? 25.438 37.281 20.953 1 86.75 361 VAL A N 1
ATOM 2821 C CA . VAL A 1 361 ? 25.922 36.438 22.062 1 86.75 361 VAL A CA 1
ATOM 2822 C C . VAL A 1 361 ? 26.766 37.281 23.016 1 86.75 361 VAL A C 1
ATOM 2824 O O . VAL A 1 361 ? 26.625 37.156 24.234 1 86.75 361 VAL A O 1
ATOM 2827 N N . LEU A 1 362 ? 27.578 38 22.438 1 88.31 362 LEU A N 1
ATOM 2828 C CA . LEU A 1 362 ? 28.453 38.844 23.234 1 88.31 362 LEU A CA 1
ATOM 2829 C C . LEU A 1 362 ? 27.641 39.844 24.062 1 88.31 362 LEU A C 1
ATOM 2831 O O . LEU A 1 362 ? 27.984 40.156 25.203 1 88.31 362 LEU A O 1
ATOM 2835 N N . ASP A 1 363 ? 26.609 40.312 23.484 1 92 363 ASP A N 1
ATOM 2836 C CA . ASP A 1 363 ? 25.719 41.219 24.219 1 92 363 ASP A CA 1
ATOM 2837 C C . ASP A 1 363 ? 25.125 40.531 25.438 1 92 363 ASP A C 1
ATOM 2839 O O . ASP A 1 363 ? 25.062 41.094 26.531 1 92 363 ASP A O 1
ATOM 2843 N N . ASP A 1 364 ? 24.734 39.344 25.312 1 89.38 364 ASP A N 1
ATOM 2844 C CA . ASP A 1 364 ? 24.188 38.562 26.422 1 89.38 364 ASP A CA 1
ATOM 2845 C C . ASP A 1 364 ? 25.25 38.312 27.484 1 89.38 364 ASP A C 1
ATOM 2847 O O . ASP A 1 364 ? 24.969 38.375 28.688 1 89.38 364 ASP A O 1
ATOM 2851 N N . ILE A 1 365 ? 26.422 37.938 26.984 1 88.81 365 ILE A N 1
ATOM 2852 C CA . ILE A 1 365 ? 27.531 37.719 27.891 1 88.81 365 ILE A CA 1
ATOM 2853 C C . ILE A 1 365 ? 27.812 38.969 28.703 1 88.81 365 ILE A C 1
ATOM 2855 O O . ILE A 1 365 ? 27.953 38.906 29.938 1 88.81 365 ILE A O 1
ATOM 2859 N N . ARG A 1 366 ? 27.844 40.094 28.078 1 92.5 366 ARG A N 1
ATOM 2860 C CA . ARG A 1 366 ? 28.109 41.375 28.734 1 92.5 366 ARG A CA 1
ATOM 2861 C C . ARG A 1 366 ? 27.016 41.688 29.75 1 92.5 366 ARG A C 1
ATOM 2863 O O . ARG A 1 366 ? 27.312 42.188 30.844 1 92.5 366 ARG A O 1
ATOM 2870 N N . ALA A 1 367 ? 25.844 41.375 29.406 1 92.56 367 ALA A N 1
ATOM 2871 C CA . ALA A 1 367 ? 24.719 41.656 30.281 1 92.56 367 ALA A CA 1
ATOM 2872 C C . ALA A 1 367 ? 24.75 40.781 31.531 1 92.56 367 ALA A C 1
ATOM 2874 O O . ALA A 1 367 ? 24.25 41.156 32.594 1 92.56 367 ALA A O 1
ATOM 2875 N N . ALA A 1 368 ? 25.406 39.656 31.391 1 89.75 368 ALA A N 1
ATOM 2876 C CA . ALA A 1 368 ? 25.422 38.688 32.469 1 89.75 368 ALA A CA 1
ATOM 2877 C C . ALA A 1 368 ? 26.641 38.906 33.375 1 89.75 368 ALA A C 1
ATOM 2879 O O . ALA A 1 368 ? 26.703 38.375 34.5 1 89.75 368 ALA A O 1
ATOM 2880 N N . ARG A 1 369 ? 27.578 39.625 32.906 1 89.88 369 ARG A N 1
ATOM 2881 C CA . ARG A 1 369 ? 28.875 39.75 33.562 1 89.88 369 ARG A CA 1
ATOM 2882 C C . ARG A 1 369 ? 28.719 40.312 34.969 1 89.88 369 ARG A C 1
ATOM 2884 O O . ARG A 1 369 ? 29.328 39.812 35.906 1 89.88 369 ARG A O 1
ATOM 2891 N N . PRO A 1 370 ? 27.844 41.375 35.188 1 91.44 370 PRO A N 1
ATOM 2892 C CA . PRO A 1 370 ? 27.75 41.938 36.531 1 91.44 370 PRO A CA 1
ATOM 2893 C C . PRO A 1 370 ? 27.297 40.906 37.562 1 91.44 370 PRO A C 1
ATOM 2895 O O . PRO A 1 370 ? 27.828 40.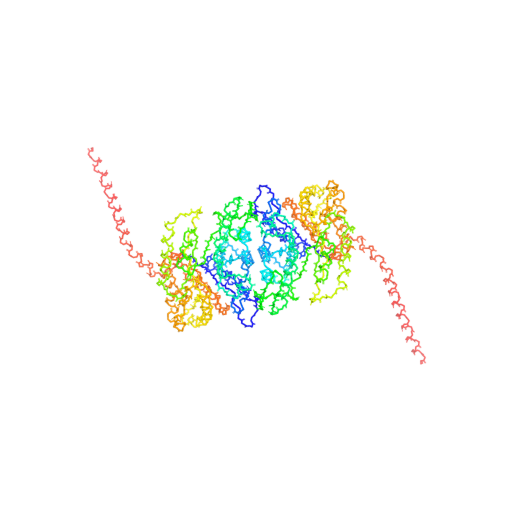875 38.688 1 91.44 370 PRO A O 1
ATOM 2898 N N . ALA A 1 371 ? 26.391 40.156 37.281 1 89.12 371 ALA A N 1
ATOM 2899 C CA . ALA A 1 371 ? 25.906 39.156 38.188 1 89.12 371 ALA A CA 1
ATOM 2900 C C . ALA A 1 371 ? 27.016 38.156 38.562 1 89.12 371 ALA A C 1
ATOM 2902 O O . ALA A 1 371 ? 27.125 37.688 39.688 1 89.12 371 ALA A O 1
ATOM 2903 N N . HIS A 1 372 ? 27.781 37.781 37.562 1 87.19 372 HIS A N 1
ATOM 2904 C CA . HIS A 1 372 ? 28.891 36.875 37.781 1 87.19 372 HIS A CA 1
ATOM 2905 C C . HIS A 1 372 ? 29.906 37.469 38.75 1 87.19 372 HIS A C 1
ATOM 2907 O O . HIS A 1 372 ? 30.344 36.781 39.688 1 87.19 372 HIS A O 1
ATOM 2913 N N . TYR A 1 373 ? 30.172 38.688 38.594 1 90.44 373 TYR A N 1
ATOM 2914 C CA . TYR A 1 373 ? 31.188 39.344 39.406 1 90.44 373 TYR A CA 1
ATOM 2915 C C . TYR A 1 373 ? 30.641 39.594 40.812 1 90.44 373 TYR A C 1
ATOM 2917 O O . TYR A 1 373 ? 31.391 39.531 41.812 1 90.44 373 TYR A O 1
ATOM 2925 N N . ALA A 1 374 ? 29.375 39.844 40.938 1 89.88 374 ALA A N 1
ATOM 2926 C CA . ALA A 1 374 ? 28.734 39.938 42.25 1 89.88 374 ALA A CA 1
ATOM 2927 C C . ALA A 1 374 ? 28.812 38.594 43 1 89.88 374 ALA A C 1
ATOM 2929 O O . ALA A 1 374 ? 29.047 38.562 44.219 1 89.88 374 ALA A O 1
ATOM 2930 N N . GLU A 1 375 ? 28.672 37.531 42.25 1 90.31 375 GLU A N 1
ATOM 2931 C CA . GLU A 1 375 ? 28.797 36.188 42.812 1 90.31 375 GLU A CA 1
ATOM 2932 C C . GLU A 1 375 ? 30.219 35.906 43.281 1 90.31 375 GLU A C 1
ATOM 2934 O O . GLU A 1 375 ? 30.438 35.312 44.344 1 90.31 375 GLU A O 1
ATOM 2939 N N . VAL A 1 376 ? 31.125 36.344 42.438 1 88.12 376 VAL A N 1
ATOM 2940 C CA . VAL A 1 376 ? 32.531 36.188 42.812 1 88.12 376 VAL A CA 1
ATOM 2941 C C . VAL A 1 376 ? 32.844 36.969 44.062 1 88.12 376 VAL A C 1
ATOM 2943 O O . VAL A 1 376 ? 33.469 36.438 45 1 88.12 376 VAL A O 1
ATOM 2946 N N . GLU A 1 377 ? 32.406 38.219 44.25 1 90.88 377 GLU A N 1
ATOM 2947 C CA . GLU A 1 377 ? 32.625 39.062 45.438 1 90.88 377 GLU A CA 1
ATOM 2948 C C . GLU A 1 377 ? 31.984 38.469 46.688 1 90.88 377 GLU A C 1
ATOM 2950 O O . GLU A 1 377 ? 32.594 38.5 47.75 1 90.88 377 GLU A O 1
ATOM 2955 N N . ALA A 1 378 ? 30.875 38.031 46.562 1 89.06 378 ALA A N 1
ATOM 2956 C CA . ALA A 1 378 ? 30.172 37.406 47.688 1 89.06 378 ALA A CA 1
ATOM 2957 C C . ALA A 1 378 ? 30.922 36.156 48.188 1 89.06 378 ALA A C 1
ATOM 2959 O O . ALA A 1 378 ? 31.016 35.938 49.406 1 89.06 378 ALA A O 1
ATOM 2960 N N . PHE A 1 379 ? 31.453 35.469 47.156 1 88.62 379 PHE A N 1
ATOM 2961 C CA . PHE A 1 379 ? 32.219 34.281 47.469 1 88.62 379 PHE A CA 1
ATOM 2962 C C . PHE A 1 379 ? 33.5 34.625 48.219 1 88.62 379 PHE A C 1
ATOM 2964 O O . PHE A 1 379 ? 33.812 34 49.219 1 88.62 379 PHE A O 1
ATOM 2971 N N . GLU A 1 380 ? 34.125 35.688 47.719 1 90.12 380 GLU A N 1
ATOM 2972 C CA . GLU A 1 380 ? 35.406 36.125 48.312 1 90.12 380 GLU A CA 1
ATOM 2973 C C . GLU A 1 380 ? 35.188 36.719 49.719 1 90.12 380 GLU A C 1
ATOM 2975 O O . GLU A 1 380 ? 35.969 36.5 50.625 1 90.12 380 GLU A O 1
ATOM 2980 N N . SER A 1 381 ? 34.188 37.375 50.062 1 89.69 381 SER A N 1
ATOM 2981 C CA . SER A 1 381 ? 33.844 37.969 51.344 1 89.69 381 SER A CA 1
ATOM 2982 C C . SER A 1 381 ? 33.5 36.875 52.375 1 89.69 381 SER A C 1
ATOM 2984 O O . SER A 1 381 ? 33.875 36.969 53.531 1 89.69 381 SER A O 1
ATOM 2986 N N . ALA A 1 382 ? 32.969 35.875 51.906 1 88.38 382 ALA A N 1
ATOM 2987 C CA . ALA A 1 382 ? 32.594 34.75 52.781 1 88.38 382 ALA A CA 1
ATOM 2988 C C . ALA A 1 382 ? 33.844 34 53.219 1 88.38 382 ALA A C 1
ATOM 2990 O O . ALA A 1 382 ? 33.938 33.531 54.375 1 88.38 382 ALA A O 1
ATOM 2991 N N . GLN A 1 383 ? 34.688 34.031 52.281 1 80.62 383 GLN A N 1
ATOM 2992 C CA . GLN A 1 383 ? 35.938 33.344 52.594 1 80.62 383 GLN A CA 1
ATOM 2993 C C . GLN A 1 383 ? 36.75 34.156 53.594 1 80.62 383 GLN A C 1
ATOM 2995 O O . GLN A 1 383 ? 37.375 33.562 54.5 1 80.62 383 GLN A O 1
ATOM 3000 N N . LYS A 1 384 ? 36.75 35.406 53.625 1 84.56 384 LYS A N 1
ATOM 3001 C CA . LYS A 1 384 ? 37.5 36.281 54.531 1 84.56 384 LYS A CA 1
ATOM 3002 C C . LYS A 1 384 ? 36.906 36.219 55.938 1 84.56 384 LYS A C 1
ATOM 3004 O O . LYS A 1 384 ? 37.625 36.188 56.938 1 84.56 384 LYS A O 1
ATOM 3009 N N . GLU A 1 385 ? 35.656 36.125 56.031 1 77.19 385 GLU A N 1
ATOM 3010 C CA . GLU A 1 385 ? 35 36 57.344 1 77.19 385 GLU A CA 1
ATOM 3011 C C . GLU A 1 385 ? 35.281 34.656 58 1 77.19 385 GLU A C 1
ATOM 3013 O O . GLU A 1 385 ? 35.469 34.562 59.188 1 77.19 385 GLU A O 1
ATOM 3018 N N . THR A 1 386 ? 35.5 33.625 57.25 1 75 386 THR A N 1
ATOM 3019 C CA . THR A 1 386 ? 35.781 32.312 57.812 1 75 386 THR A CA 1
ATOM 3020 C C . THR A 1 386 ? 37.219 32.219 58.219 1 75 386 THR A C 1
ATOM 3022 O O . THR A 1 386 ? 37.531 31.562 59.25 1 75 386 THR A O 1
ATOM 3025 N N . THR A 1 387 ? 38.094 32.875 57.562 1 74.56 387 THR A N 1
ATOM 3026 C CA . THR A 1 387 ? 39.5 32.844 57.906 1 74.56 387 THR A CA 1
ATOM 3027 C C . THR A 1 387 ? 39.781 33.812 59.062 1 74.56 387 THR A C 1
ATOM 3029 O O . THR A 1 387 ? 40.656 33.531 59.906 1 74.56 387 THR A O 1
ATOM 3032 N N . GLY A 1 388 ? 39.094 34.844 59.156 1 66.56 388 GLY A N 1
ATOM 3033 C CA . GLY A 1 388 ? 39.25 35.781 60.25 1 66.56 388 GLY A CA 1
ATOM 3034 C C . GLY A 1 388 ? 38.719 35.219 61.562 1 66.56 388 GLY A C 1
ATOM 3035 O O . GLY A 1 388 ? 39.312 35.5 62.625 1 66.56 388 GLY A O 1
ATOM 3036 N N . ASN A 1 389 ? 37.781 34.5 61.688 1 63.81 389 ASN A N 1
ATOM 3037 C CA . ASN A 1 389 ? 37.25 33.906 62.938 1 63.81 389 ASN A CA 1
ATOM 3038 C C . ASN A 1 389 ? 38.125 32.719 63.406 1 63.81 389 ASN A C 1
ATOM 3040 O O . ASN A 1 389 ? 38.062 32.344 64.562 1 63.81 389 ASN A O 1
ATOM 3044 N N . SER A 1 390 ? 38.875 32.125 62.688 1 58.03 390 SER A N 1
ATOM 3045 C CA . SER A 1 390 ? 39.719 31.016 63.156 1 58.03 390 SER A CA 1
ATOM 3046 C C . SER A 1 390 ? 41 31.547 63.812 1 58.03 390 SER A C 1
ATOM 3048 O O . SER A 1 390 ? 41.688 30.812 64.5 1 58.03 390 SER A O 1
ATOM 3050 N N . VAL A 1 391 ? 41.469 32.781 63.812 1 58.09 391 VAL A N 1
ATOM 3051 C CA . VAL A 1 391 ? 42.656 33.312 64.438 1 58.09 391 VAL A CA 1
ATOM 3052 C C . VAL A 1 391 ? 42.344 33.812 65.875 1 58.09 391 VAL A C 1
ATOM 3054 O O . VAL A 1 391 ? 43.188 33.781 66.75 1 58.09 391 VAL A O 1
ATOM 3057 N N . GLU A 1 392 ? 41.188 34.25 66.125 1 52.38 392 GLU A N 1
ATOM 3058 C CA . GLU A 1 392 ? 40.969 34.812 67.5 1 52.38 392 GLU A CA 1
ATOM 3059 C C . GLU A 1 392 ? 40.781 33.688 68.5 1 52.38 392 GLU A C 1
ATOM 3061 O O . GLU A 1 392 ? 40.875 33.938 69.75 1 52.38 392 GLU A O 1
ATOM 3066 N N . VAL A 1 393 ? 40.531 32.5 68.25 1 53.78 393 VAL A N 1
ATOM 3067 C CA . VAL A 1 393 ? 40.375 31.469 69.25 1 53.78 393 VAL A CA 1
ATOM 3068 C C . VAL A 1 393 ? 41.719 30.906 69.688 1 53.78 393 VAL A C 1
ATOM 3070 O O . VAL A 1 393 ? 41.844 30.25 70.688 1 53.78 393 VAL A O 1
ATOM 3073 N N . GLY A 1 394 ? 42.719 31.141 68.812 1 45.84 394 GLY A N 1
ATOM 3074 C CA . GLY A 1 394 ? 43.969 30.469 69.188 1 45.84 394 GLY A CA 1
ATOM 3075 C C . GLY A 1 394 ? 44.75 31.234 70.25 1 45.84 394 GLY A C 1
ATOM 3076 O O . GLY A 1 394 ? 45.75 30.719 70.75 1 45.84 394 GLY A O 1
ATOM 3077 N N . GLU A 1 395 ? 44.594 32.562 70.312 1 42.91 395 GLU A N 1
ATOM 3078 C CA . GLU A 1 395 ? 45.594 33.188 71.188 1 42.91 395 GLU A CA 1
ATOM 3079 C C . GLU A 1 395 ? 45.094 33.25 72.625 1 42.91 395 GLU A C 1
ATOM 3081 O O . GLU A 1 395 ? 45.781 33.75 73.5 1 42.91 395 GLU A O 1
ATOM 3086 N N . ALA A 1 396 ? 43.938 33.062 73 1 41.06 396 ALA A N 1
ATOM 3087 C CA . ALA A 1 396 ? 43.594 33.219 74.438 1 41.06 396 ALA A CA 1
ATOM 3088 C C . ALA A 1 396 ? 44.125 32.031 75.25 1 41.06 396 ALA A C 1
ATOM 3090 O O . ALA A 1 396 ? 43.906 31.953 76.438 1 41.06 396 ALA A O 1
ATOM 3091 N N . ARG A 1 397 ? 45 31.062 74.625 1 28.56 397 ARG A N 1
ATOM 3092 C CA . ARG A 1 397 ? 45.75 30.422 75.75 1 28.56 397 ARG A CA 1
ATOM 3093 C C . ARG A 1 397 ? 47.031 31.188 76.062 1 28.56 397 ARG A C 1
ATOM 3095 O O . ARG A 1 397 ? 47.719 31.656 75.125 1 28.56 397 ARG A O 1
ATOM 3102 N N . MET B 1 1 ? 9.812 -21.578 -17.906 1 94.5 1 MET B N 1
ATOM 3103 C CA . MET B 1 1 ? 9 -21.734 -16.703 1 94.5 1 MET B CA 1
ATOM 3104 C C . MET B 1 1 ? 9.266 -20.594 -15.727 1 94.5 1 MET B C 1
ATOM 3106 O O . MET B 1 1 ? 10.414 -20.219 -15.5 1 94.5 1 MET B O 1
ATOM 3110 N N . ARG B 1 2 ? 8.188 -20.016 -15.188 1 97.62 2 ARG B N 1
ATOM 3111 C CA . ARG B 1 2 ? 8.297 -18.953 -14.18 1 97.62 2 ARG B CA 1
ATOM 3112 C C . ARG B 1 2 ? 8.109 -19.531 -12.773 1 97.62 2 ARG B C 1
ATOM 3114 O O . ARG B 1 2 ? 7.246 -20.375 -12.555 1 97.62 2 ARG B O 1
ATOM 3121 N N . PHE B 1 3 ? 8.914 -19.047 -11.859 1 98.69 3 PHE B N 1
ATOM 3122 C CA . PHE B 1 3 ? 8.867 -19.5 -10.477 1 98.69 3 PHE B CA 1
ATOM 3123 C C . PHE B 1 3 ? 8.445 -18.375 -9.547 1 98.69 3 PHE B C 1
ATOM 3125 O O . PHE B 1 3 ? 9.172 -17.391 -9.375 1 98.69 3 PHE B O 1
ATOM 3132 N N . ILE B 1 4 ? 7.293 -18.547 -8.93 1 98.81 4 ILE B N 1
ATOM 3133 C CA . ILE B 1 4 ? 6.715 -17.531 -8.062 1 98.81 4 ILE B CA 1
ATOM 3134 C C . ILE B 1 4 ? 6.77 -17.984 -6.609 1 98.81 4 ILE B C 1
ATOM 3136 O O . ILE B 1 4 ? 6.219 -19.031 -6.258 1 98.81 4 ILE B O 1
ATOM 3140 N N . PHE B 1 5 ? 7.469 -17.234 -5.785 1 98.81 5 PHE B N 1
ATOM 3141 C CA . PHE B 1 5 ? 7.516 -17.422 -4.34 1 98.81 5 PHE B CA 1
ATOM 3142 C C . PHE B 1 5 ? 6.258 -16.859 -3.682 1 98.81 5 PHE B C 1
ATOM 3144 O O . PHE B 1 5 ? 6.008 -15.656 -3.736 1 98.81 5 PHE B O 1
ATOM 3151 N N . MET B 1 6 ? 5.477 -17.734 -3.098 1 98.5 6 MET B N 1
ATOM 3152 C CA . MET B 1 6 ? 4.285 -17.297 -2.373 1 98.5 6 MET B CA 1
ATOM 3153 C C . MET B 1 6 ? 4.453 -17.5 -0.873 1 98.5 6 MET B C 1
ATOM 3155 O O . MET B 1 6 ? 4.965 -18.531 -0.437 1 98.5 6 MET B O 1
ATOM 3159 N N . SER B 1 7 ? 4.059 -16.562 -0.117 1 97.56 7 SER B N 1
ATOM 3160 C CA . SER B 1 7 ? 3.992 -16.672 1.338 1 97.56 7 SER B CA 1
ATOM 3161 C C . SER B 1 7 ? 2.809 -15.883 1.894 1 97.56 7 SER B C 1
ATOM 3163 O O . SER B 1 7 ? 2.406 -14.875 1.321 1 97.56 7 SER B O 1
ATOM 3165 N N . GLU B 1 8 ? 2.279 -16.375 2.939 1 94.62 8 GLU B N 1
ATOM 3166 C CA . GLU B 1 8 ? 1.185 -15.672 3.607 1 94.62 8 GLU B CA 1
ATOM 3167 C C . GLU B 1 8 ? 1.625 -15.117 4.957 1 94.62 8 GLU B C 1
ATOM 3169 O O . GLU B 1 8 ? 0.789 -14.742 5.785 1 94.62 8 GLU B O 1
ATOM 3174 N N . GLY B 1 9 ? 2.906 -15.156 5.184 1 94.75 9 GLY B N 1
ATOM 3175 C CA . GLY B 1 9 ? 3.43 -14.641 6.438 1 94.75 9 GLY B CA 1
ATOM 3176 C C . GLY B 1 9 ? 2.953 -15.422 7.652 1 94.75 9 GLY B C 1
ATOM 3177 O O . GLY B 1 9 ? 2.572 -14.828 8.664 1 94.75 9 GLY B O 1
ATOM 3178 N N . GLU B 1 10 ? 2.85 -16.688 7.492 1 92.44 10 GLU B N 1
ATOM 3179 C CA . GLU B 1 10 ? 2.414 -17.516 8.625 1 92.44 10 GLU B CA 1
ATOM 3180 C C . GLU B 1 10 ? 3.268 -17.234 9.859 1 92.44 10 GLU B C 1
ATOM 3182 O O . GLU B 1 10 ? 4.496 -17.234 9.781 1 92.44 10 GLU B O 1
ATOM 3187 N N . THR B 1 11 ? 2.588 -16.953 10.953 1 89.94 11 THR B N 1
ATOM 3188 C CA . THR B 1 11 ? 3.262 -16.578 12.195 1 89.94 11 THR B CA 1
ATOM 3189 C C . THR B 1 11 ? 2.898 -17.547 13.312 1 89.94 11 THR B C 1
ATOM 3191 O O . THR B 1 11 ? 1.756 -17.578 13.773 1 89.94 11 THR B O 1
ATOM 3194 N N . PRO B 1 12 ? 3.826 -18.328 13.727 1 84.75 12 PRO B N 1
ATOM 3195 C CA . PRO B 1 12 ? 3.533 -19.281 14.797 1 84.75 12 PRO B CA 1
ATOM 3196 C C . PRO B 1 12 ? 3.254 -18.609 16.141 1 84.75 12 PRO B C 1
ATOM 3198 O O . PRO B 1 12 ? 3.777 -17.516 16.406 1 84.75 12 PRO B O 1
ATOM 3201 N N . PRO B 1 13 ? 2.477 -19.328 16.953 1 86.38 13 PRO B N 1
ATOM 3202 C CA . PRO B 1 13 ? 2.24 -18.797 18.281 1 86.38 13 PRO B CA 1
ATOM 3203 C C . PRO B 1 13 ? 3.533 -18.469 19.031 1 86.38 13 PRO B C 1
ATOM 3205 O O . PRO B 1 13 ? 4.508 -19.219 18.938 1 86.38 13 PRO B O 1
ATOM 3208 N N . GLY B 1 14 ? 3.531 -17.391 19.703 1 85.94 14 GLY B N 1
ATOM 3209 C CA . GLY B 1 14 ? 4.699 -16.969 20.453 1 85.94 14 GLY B CA 1
ATOM 3210 C C . GLY B 1 14 ? 5.559 -15.961 19.719 1 85.94 14 GLY B C 1
ATOM 3211 O O . GLY B 1 14 ? 6.402 -15.297 20.328 1 85.94 14 GLY B O 1
ATOM 3212 N N . HIS B 1 15 ? 5.324 -15.82 18.422 1 88.12 15 HIS B N 1
ATOM 3213 C CA . HIS B 1 15 ? 6.059 -14.844 17.625 1 88.12 15 HIS B CA 1
ATOM 3214 C C . HIS B 1 15 ? 5.238 -13.578 17.406 1 88.12 15 HIS B C 1
ATOM 3216 O O . HIS B 1 15 ? 4.043 -13.547 17.719 1 88.12 15 HIS B O 1
ATOM 3222 N N . THR B 1 16 ? 5.895 -12.531 17 1 91 16 THR B N 1
ATOM 3223 C CA . THR B 1 16 ? 5.211 -11.289 16.672 1 91 16 THR B CA 1
ATOM 3224 C C . THR B 1 16 ? 5.082 -11.125 15.164 1 91 16 THR B C 1
ATOM 3226 O O . THR B 1 16 ? 5.953 -11.562 14.414 1 91 16 THR B O 1
ATOM 3229 N N . HIS B 1 17 ? 4.055 -10.508 14.758 1 94.12 17 HIS B N 1
ATOM 3230 C CA . HIS B 1 17 ? 3.887 -10.219 13.336 1 94.12 17 HIS B CA 1
ATOM 3231 C C . HIS B 1 17 ? 5.004 -9.32 12.828 1 94.12 17 HIS B C 1
ATOM 3233 O O . HIS B 1 17 ? 5.457 -9.477 11.688 1 94.12 17 HIS B O 1
ATOM 3239 N N . GLU B 1 18 ? 5.434 -8.414 13.688 1 93.06 18 GLU B N 1
ATOM 3240 C CA . GLU B 1 18 ? 6.547 -7.535 13.336 1 93.06 18 GLU B CA 1
ATOM 3241 C C . GLU B 1 18 ? 7.777 -8.336 12.922 1 93.06 18 GLU B C 1
ATOM 3243 O O . GLU B 1 18 ? 8.352 -8.102 11.859 1 93.06 18 GLU B O 1
ATOM 3248 N N . HIS B 1 19 ? 8.141 -9.211 13.781 1 93 19 HIS B N 1
ATOM 3249 C CA . HIS B 1 19 ? 9.32 -10.023 13.5 1 93 19 HIS B CA 1
ATOM 3250 C C . HIS B 1 19 ? 9.117 -10.875 12.25 1 93 19 HIS B C 1
ATOM 3252 O O . HIS B 1 19 ? 10.039 -11.023 11.445 1 93 19 HIS B O 1
ATOM 3258 N N . ARG B 1 20 ? 7.957 -11.391 12.07 1 94.88 20 ARG B N 1
ATOM 3259 C CA . ARG B 1 20 ? 7.668 -12.219 10.906 1 94.88 20 ARG B CA 1
ATOM 3260 C C . ARG B 1 20 ? 7.789 -11.414 9.617 1 94.88 20 ARG B C 1
ATOM 3262 O O . ARG B 1 20 ? 8.297 -11.914 8.609 1 94.88 20 ARG B O 1
ATOM 3269 N N . TYR B 1 21 ? 7.289 -10.188 9.641 1 96.31 21 TYR B N 1
ATOM 3270 C CA . TYR B 1 21 ? 7.383 -9.344 8.453 1 96.31 21 TYR B CA 1
ATOM 3271 C C . TYR B 1 21 ? 8.836 -9.047 8.109 1 96.31 21 TYR B C 1
ATOM 3273 O O . TYR B 1 21 ? 9.203 -8.992 6.93 1 96.31 21 TYR B O 1
ATOM 3281 N N . ARG B 1 22 ? 9.672 -8.836 9.133 1 95.5 22 ARG B N 1
ATOM 3282 C CA . ARG B 1 22 ? 11.094 -8.648 8.867 1 95.5 22 ARG B CA 1
ATOM 3283 C C . ARG B 1 22 ? 11.695 -9.875 8.195 1 95.5 22 ARG B C 1
ATOM 3285 O O . ARG B 1 22 ? 12.469 -9.758 7.238 1 95.5 22 ARG B O 1
ATOM 3292 N N . GLU B 1 23 ? 11.312 -11.008 8.703 1 96.5 23 GLU B N 1
ATOM 3293 C CA . GLU B 1 23 ? 11.773 -12.258 8.109 1 96.5 23 GLU B CA 1
ATOM 3294 C C . GLU B 1 23 ? 11.289 -12.391 6.664 1 96.5 23 GLU B C 1
ATOM 3296 O O . GLU B 1 23 ? 12.047 -12.82 5.789 1 96.5 23 GLU B O 1
ATOM 3301 N N . LEU B 1 24 ? 10.062 -12.039 6.504 1 98.06 24 LEU B N 1
ATOM 3302 C CA . LEU B 1 24 ? 9.484 -12.133 5.168 1 98.06 24 LEU B CA 1
ATOM 3303 C C . LEU B 1 24 ? 10.234 -11.242 4.184 1 98.06 24 LEU B C 1
ATOM 3305 O O . LEU B 1 24 ? 10.469 -11.633 3.039 1 98.06 24 LEU B O 1
ATOM 3309 N N . VAL B 1 25 ? 10.594 -10.016 4.625 1 98.12 25 VAL B N 1
ATOM 3310 C CA . VAL B 1 25 ? 11.375 -9.109 3.791 1 98.12 25 VAL B CA 1
ATOM 3311 C C . VAL B 1 25 ? 12.688 -9.789 3.387 1 98.12 25 VAL B C 1
ATOM 3313 O O . VAL B 1 25 ? 13.055 -9.789 2.211 1 98.12 25 VAL B O 1
ATOM 3316 N N . ASP B 1 26 ? 13.391 -10.453 4.355 1 97.75 26 ASP B N 1
ATOM 3317 C CA . ASP B 1 26 ? 14.633 -11.172 4.074 1 97.75 26 ASP B CA 1
ATOM 3318 C C . ASP B 1 26 ? 14.406 -12.273 3.039 1 97.75 26 ASP B C 1
ATOM 3320 O O . ASP B 1 26 ? 15.234 -12.469 2.145 1 97.75 26 ASP B O 1
ATOM 3324 N N . GLU B 1 27 ? 13.328 -12.953 3.158 1 98.75 27 GLU B N 1
ATOM 3325 C CA . GLU B 1 27 ? 13.016 -14.062 2.271 1 98.75 27 GLU B CA 1
ATOM 3326 C C . GLU B 1 27 ? 12.82 -13.586 0.834 1 98.75 27 GLU B C 1
ATOM 3328 O O . GLU B 1 27 ? 13.336 -14.203 -0.104 1 98.75 27 GLU B O 1
ATOM 3333 N N . VAL B 1 28 ? 12.133 -12.484 0.677 1 98.81 28 VAL B N 1
ATOM 3334 C CA . VAL B 1 28 ? 11.844 -11.969 -0.657 1 98.81 28 VAL B CA 1
ATOM 3335 C C . VAL B 1 28 ? 13.125 -11.43 -1.288 1 98.81 28 VAL B C 1
ATOM 3337 O O . VAL B 1 28 ? 13.375 -11.625 -2.48 1 98.81 28 VAL B O 1
ATOM 3340 N N . LEU B 1 29 ? 13.93 -10.695 -0.494 1 98.62 29 LEU B N 1
ATOM 3341 C CA . LEU B 1 29 ? 15.203 -10.195 -1.006 1 98.62 29 LEU B CA 1
ATOM 3342 C C . LEU B 1 29 ? 16.094 -11.336 -1.479 1 98.62 29 LEU B C 1
ATOM 3344 O O . LEU B 1 29 ? 16.703 -11.25 -2.541 1 98.62 29 LEU B O 1
ATOM 3348 N N . LEU B 1 30 ? 16.125 -12.453 -0.704 1 98.56 30 LEU B N 1
ATOM 3349 C CA . LEU B 1 30 ? 16.906 -13.625 -1.105 1 98.56 30 LEU B CA 1
ATOM 3350 C C . LEU B 1 30 ? 16.328 -14.25 -2.369 1 98.56 30 LEU B C 1
ATOM 3352 O O . LEU B 1 30 ? 17.062 -14.664 -3.258 1 98.56 30 LEU B O 1
ATOM 3356 N N . ALA B 1 31 ? 15.023 -14.352 -2.439 1 98.81 31 ALA B N 1
ATOM 3357 C CA . ALA B 1 31 ? 14.375 -14.93 -3.615 1 98.81 31 ALA B CA 1
ATOM 3358 C C . ALA B 1 31 ? 14.781 -14.188 -4.883 1 98.81 31 ALA B C 1
ATOM 3360 O O . ALA B 1 31 ? 15.07 -14.805 -5.91 1 98.81 31 ALA B O 1
ATOM 3361 N N . GLU B 1 32 ? 14.773 -12.844 -4.84 1 98.5 32 GLU B N 1
ATOM 3362 C CA . GLU B 1 32 ? 15.242 -12.07 -5.992 1 98.5 32 GLU B CA 1
ATOM 3363 C C . GLU B 1 32 ? 16.688 -12.422 -6.344 1 98.5 32 GLU B C 1
ATOM 3365 O O . GLU B 1 32 ? 17.016 -12.602 -7.516 1 98.5 32 GLU B O 1
ATOM 3370 N N . GLU B 1 33 ? 17.5 -12.547 -5.352 1 97.44 33 GLU B N 1
ATOM 3371 C CA . GLU B 1 33 ? 18.938 -12.781 -5.543 1 97.44 33 GLU B CA 1
ATOM 3372 C C . GLU B 1 33 ? 19.188 -14.117 -6.238 1 97.44 33 GLU B C 1
ATOM 3374 O O . GLU B 1 33 ? 20.078 -14.227 -7.07 1 97.44 33 GLU B O 1
ATOM 3379 N N . VAL B 1 34 ? 18.328 -15.094 -5.926 1 97.62 34 VAL B N 1
ATOM 3380 C CA . VAL B 1 34 ? 18.703 -16.438 -6.355 1 97.62 34 VAL B CA 1
ATOM 3381 C C . VAL B 1 34 ? 17.828 -16.859 -7.539 1 97.62 34 VAL B C 1
ATOM 3383 O O . VAL B 1 34 ? 17.812 -18.031 -7.922 1 97.62 34 VAL B O 1
ATOM 3386 N N . GLY B 1 35 ? 17 -15.984 -8.078 1 96.88 35 GLY B N 1
ATOM 3387 C CA . GLY B 1 35 ? 16.516 -16.234 -9.43 1 96.88 35 GLY B CA 1
ATOM 3388 C C . GLY B 1 35 ? 15.008 -16.422 -9.5 1 96.88 35 GLY B C 1
ATOM 3389 O O . GLY B 1 35 ? 14.461 -16.672 -10.578 1 96.88 35 GLY B O 1
ATOM 3390 N N . PHE B 1 36 ? 14.281 -16.281 -8.383 1 98.69 36 PHE B N 1
ATOM 3391 C CA . PHE B 1 36 ? 12.828 -16.312 -8.469 1 98.69 36 PHE B CA 1
ATOM 3392 C C . PHE B 1 36 ? 12.312 -15.172 -9.344 1 98.69 36 PHE B C 1
ATOM 3394 O O . PHE B 1 36 ? 12.891 -14.078 -9.359 1 98.69 36 PHE B O 1
ATOM 3401 N N . ASP B 1 37 ? 11.266 -15.422 -10.055 1 98.69 37 ASP B N 1
ATOM 3402 C CA . ASP B 1 37 ? 10.75 -14.461 -11.031 1 98.69 37 ASP B CA 1
ATOM 3403 C C . ASP B 1 37 ? 9.805 -13.461 -10.367 1 98.69 37 ASP B C 1
ATOM 3405 O O . ASP B 1 37 ? 9.711 -12.305 -10.805 1 98.69 37 ASP B O 1
ATOM 3409 N N . ALA B 1 38 ? 9.094 -13.945 -9.375 1 98.88 38 ALA B N 1
ATOM 3410 C CA . ALA B 1 38 ? 8.086 -13.094 -8.75 1 98.88 38 ALA B CA 1
ATOM 3411 C C . ALA B 1 38 ? 7.82 -13.523 -7.312 1 98.88 38 ALA B C 1
ATOM 3413 O O . ALA B 1 38 ? 8.148 -14.641 -6.918 1 98.88 38 ALA B O 1
ATOM 3414 N N . PHE B 1 39 ? 7.402 -12.641 -6.559 1 98.88 39 PHE B N 1
ATOM 3415 C CA . PHE B 1 39 ? 6.832 -12.867 -5.234 1 98.88 39 PHE B CA 1
ATOM 3416 C C . PHE B 1 39 ? 5.348 -12.523 -5.219 1 98.88 39 PHE B C 1
ATOM 3418 O O . PHE B 1 39 ? 4.91 -11.594 -5.898 1 98.88 39 PHE B O 1
ATOM 3425 N N . GLY B 1 40 ? 4.578 -13.266 -4.43 1 98.62 40 GLY B N 1
ATOM 3426 C CA . GLY B 1 40 ? 3.182 -12.922 -4.215 1 98.62 40 GLY B CA 1
ATOM 3427 C C . GLY B 1 40 ? 2.635 -13.453 -2.902 1 98.62 40 GLY B C 1
ATOM 3428 O O . GLY B 1 40 ? 3.223 -14.344 -2.293 1 98.62 40 GLY B O 1
ATOM 3429 N N . THR B 1 41 ? 1.566 -12.836 -2.424 1 96.81 41 THR B N 1
ATOM 3430 C CA . THR B 1 41 ? 0.853 -13.312 -1.246 1 96.81 41 THR B CA 1
ATOM 3431 C C . THR B 1 41 ? -0.656 -13.227 -1.454 1 96.81 41 THR B C 1
ATOM 3433 O O . THR B 1 41 ? -1.126 -12.484 -2.32 1 96.81 41 THR B O 1
ATOM 3436 N N . SER B 1 42 ? -1.383 -14.094 -0.756 1 93.81 42 SER B N 1
ATOM 3437 C CA . SER B 1 42 ? -2.84 -14.016 -0.745 1 93.81 42 SER B CA 1
ATOM 3438 C C . SER B 1 42 ? -3.326 -12.891 0.159 1 93.81 42 SER B C 1
ATOM 3440 O O . SER B 1 42 ? -2.641 -12.508 1.112 1 93.81 42 SER B O 1
ATOM 3442 N N . GLU B 1 43 ? -4.379 -12.297 -0.211 1 96 43 GLU B N 1
ATOM 3443 C CA . GLU B 1 43 ? -5.109 -11.414 0.692 1 96 43 GLU B CA 1
ATOM 3444 C C . GLU B 1 43 ? -5.957 -12.211 1.677 1 96 43 GLU B C 1
ATOM 3446 O O . GLU B 1 43 ? -6.926 -12.867 1.282 1 96 43 GLU B O 1
ATOM 3451 N N . GLN B 1 44 ? -5.574 -12.227 2.926 1 92.25 44 GLN B N 1
ATOM 3452 C CA . GLN B 1 44 ? -6.277 -12.961 3.973 1 92.25 44 GLN B CA 1
ATOM 3453 C C . GLN B 1 44 ? -6.711 -12.031 5.102 1 92.25 44 GLN B C 1
ATOM 3455 O O . GLN B 1 44 ? -5.934 -11.188 5.555 1 92.25 44 GLN B O 1
ATOM 3460 N N . HIS B 1 45 ? -7.969 -12.203 5.488 1 93.06 45 HIS B N 1
ATOM 3461 C CA . HIS B 1 45 ? -8.516 -11.297 6.492 1 93.06 45 HIS B CA 1
ATOM 3462 C C . HIS B 1 45 ? -8.891 -12.047 7.766 1 93.06 45 HIS B C 1
ATOM 3464 O O . HIS B 1 45 ? -9.508 -13.117 7.703 1 93.06 45 HIS B O 1
ATOM 3470 N N . VAL B 1 46 ? -8.508 -11.461 8.891 1 89.69 46 VAL B N 1
ATOM 3471 C CA . VAL B 1 46 ? -8.844 -11.953 10.219 1 89.69 46 VAL B CA 1
ATOM 3472 C C . VAL B 1 46 ? -8.516 -13.445 10.32 1 89.69 46 VAL B C 1
ATOM 3474 O O . VAL B 1 46 ? -9.281 -14.211 10.898 1 89.69 46 VAL B O 1
ATOM 3477 N N . ALA B 1 47 ? -7.461 -13.875 9.688 1 82.44 47 ALA B N 1
ATOM 3478 C CA . ALA B 1 47 ? -7.039 -15.273 9.648 1 82.44 47 ALA B CA 1
ATOM 3479 C C . ALA B 1 47 ? -6.098 -15.594 10.805 1 82.44 47 ALA B C 1
ATOM 3481 O O . ALA B 1 47 ? -4.879 -15.672 10.617 1 82.44 47 ALA B O 1
ATOM 3482 N N . ILE B 1 48 ? -6.652 -15.922 11.836 1 76.75 48 ILE B N 1
ATOM 3483 C CA . ILE B 1 48 ? -5.879 -16.125 13.062 1 76.75 48 ILE B CA 1
ATOM 3484 C C . ILE B 1 48 ? -5.02 -17.375 12.93 1 76.75 48 ILE B C 1
ATOM 3486 O O . ILE B 1 48 ? -5.523 -18.438 12.586 1 76.75 48 ILE B O 1
ATOM 3490 N N . GLY B 1 49 ? -3.75 -17.234 13.141 1 74.25 49 GLY B N 1
ATOM 3491 C CA . GLY B 1 49 ? -2.844 -18.375 13.25 1 74.25 49 GLY B CA 1
ATOM 3492 C C . GLY B 1 49 ? -2.379 -18.891 11.906 1 74.25 49 GLY B C 1
ATOM 3493 O O . GLY B 1 49 ? -1.577 -19.828 11.852 1 74.25 49 GLY B O 1
ATOM 3494 N N . THR B 1 50 ? -2.803 -18.375 10.82 1 77.31 50 THR B N 1
ATOM 3495 C CA . THR B 1 50 ? -2.477 -18.969 9.531 1 77.31 50 THR B CA 1
ATOM 3496 C C . THR B 1 50 ? -1.844 -17.938 8.602 1 77.31 50 THR B C 1
ATOM 3498 O O . THR B 1 50 ? -0.701 -18.094 8.172 1 77.31 50 THR B O 1
ATOM 3501 N N . ALA B 1 51 ? -2.504 -16.859 8.383 1 88.94 51 ALA B N 1
ATOM 3502 C CA . ALA B 1 51 ? -2.045 -15.867 7.418 1 88.94 51 ALA B CA 1
ATOM 3503 C C . ALA B 1 51 ? -2.078 -14.469 8.016 1 88.94 51 ALA B C 1
ATOM 3505 O O . ALA B 1 51 ? -2.996 -14.125 8.766 1 88.94 51 ALA B O 1
ATOM 3506 N N . THR B 1 52 ? -1.063 -13.68 7.699 1 93.19 52 THR B N 1
ATOM 3507 C CA . THR B 1 52 ? -0.993 -12.336 8.25 1 93.19 52 THR B CA 1
ATOM 3508 C C . THR B 1 52 ? -0.977 -11.289 7.137 1 93.19 52 THR B C 1
ATOM 3510 O O . THR B 1 52 ? -0.82 -10.094 7.395 1 93.19 52 THR B O 1
ATOM 3513 N N . THR B 1 53 ? -1.128 -11.75 5.941 1 95.31 53 THR B N 1
ATOM 3514 C CA . THR B 1 53 ? -1.05 -10.852 4.793 1 95.31 53 THR B CA 1
ATOM 3515 C C . THR B 1 53 ? -2.439 -10.367 4.391 1 95.31 53 THR B C 1
ATOM 3517 O O . THR B 1 53 ? -2.971 -10.781 3.357 1 95.31 53 THR B O 1
ATOM 3520 N N . SER B 1 54 ? -2.998 -9.453 5.133 1 95.12 54 SER B N 1
ATOM 3521 C CA . SER B 1 54 ? -4.328 -8.922 4.863 1 95.12 54 SER B CA 1
ATOM 3522 C C . SER B 1 54 ? -4.273 -7.789 3.842 1 95.12 54 SER B C 1
ATOM 3524 O O . SER B 1 54 ? -5.285 -7.457 3.219 1 95.12 54 SER B O 1
ATOM 3526 N N . ALA B 1 55 ? -3.055 -7.176 3.674 1 97.25 55 ALA B N 1
ATOM 3527 C CA . ALA B 1 55 ? -2.924 -5.996 2.822 1 97.25 55 ALA B CA 1
ATOM 3528 C C . ALA B 1 55 ? -1.694 -6.102 1.924 1 97.25 55 ALA B C 1
ATOM 3530 O O . ALA B 1 55 ? -0.777 -5.285 2.016 1 97.25 55 ALA B O 1
ATOM 3531 N N . PRO B 1 56 ? -1.741 -7.023 0.973 1 98 56 PRO B N 1
ATOM 3532 C CA . PRO B 1 56 ? -0.614 -7.133 0.044 1 98 56 PRO B CA 1
ATOM 3533 C C . PRO B 1 56 ? -0.31 -5.816 -0.671 1 98 56 PRO B C 1
ATOM 3535 O O . PRO B 1 56 ? 0.85 -5.535 -0.984 1 98 56 PRO B O 1
ATOM 3538 N N . GLU B 1 57 ? -1.327 -4.996 -0.969 1 97.62 57 GLU B N 1
ATOM 3539 C CA . GLU B 1 57 ? -1.167 -3.729 -1.678 1 97.62 57 GLU B CA 1
ATOM 3540 C C . GLU B 1 57 ? -0.321 -2.748 -0.872 1 97.62 57 GLU B C 1
ATOM 3542 O O . GLU B 1 57 ? 0.179 -1.76 -1.414 1 97.62 57 GLU B O 1
ATOM 3547 N N . VAL B 1 58 ? -0.199 -2.967 0.403 1 97.31 58 VAL B N 1
ATOM 3548 C CA . VAL B 1 58 ? 0.641 -2.16 1.282 1 97.31 58 VAL B CA 1
ATOM 3549 C C . VAL B 1 58 ? 2.039 -2.77 1.364 1 97.31 58 VAL B C 1
ATOM 3551 O O . VAL B 1 58 ? 3.041 -2.055 1.282 1 97.31 58 VAL B O 1
ATOM 3554 N N . LEU B 1 59 ? 2.15 -4.09 1.494 1 97.81 59 LEU B N 1
ATOM 3555 C CA . LEU B 1 59 ? 3.398 -4.824 1.669 1 97.81 59 LEU B CA 1
ATOM 3556 C C . LEU B 1 59 ? 4.266 -4.727 0.42 1 97.81 59 LEU B C 1
ATOM 3558 O O . LEU B 1 59 ? 5.48 -4.535 0.516 1 97.81 59 LEU B O 1
ATOM 3562 N N . TYR B 1 60 ? 3.684 -4.82 -0.741 1 98.69 60 TYR B N 1
ATOM 3563 C CA . TYR B 1 60 ? 4.418 -4.922 -1.996 1 98.69 60 TYR B CA 1
ATOM 3564 C C . TYR B 1 60 ? 5.223 -3.656 -2.266 1 98.69 60 TYR B C 1
ATOM 3566 O O . TYR B 1 60 ? 6.41 -3.723 -2.584 1 98.69 60 TYR B O 1
ATOM 3574 N N . PRO B 1 61 ? 4.559 -2.449 -2.111 1 98.38 61 PRO B N 1
ATOM 3575 C CA . PRO B 1 61 ? 5.344 -1.248 -2.402 1 98.38 61 PRO B CA 1
ATOM 3576 C C . PRO B 1 61 ? 6.594 -1.138 -1.535 1 98.38 61 PRO B C 1
ATOM 3578 O O . PRO B 1 61 ? 7.641 -0.681 -2.008 1 98.38 61 PRO B O 1
ATOM 3581 N N . TYR B 1 62 ? 6.562 -1.543 -0.279 1 98.44 62 TYR B N 1
ATOM 3582 C CA . TYR B 1 62 ? 7.754 -1.576 0.566 1 98.44 62 TYR B CA 1
ATOM 3583 C C . TYR B 1 62 ? 8.836 -2.455 -0.05 1 98.44 62 TYR B C 1
ATOM 3585 O O . TYR B 1 62 ? 10 -2.049 -0.14 1 98.44 62 TYR B O 1
ATOM 3593 N N . LEU B 1 63 ? 8.453 -3.619 -0.516 1 98.62 63 LEU B N 1
ATOM 3594 C CA . LEU B 1 63 ? 9.383 -4.574 -1.116 1 98.62 63 LEU B CA 1
ATOM 3595 C C . LEU B 1 63 ? 9.852 -4.086 -2.48 1 98.62 63 LEU B C 1
ATOM 3597 O O . LEU B 1 63 ? 11 -4.336 -2.873 1 98.62 63 LEU B O 1
ATOM 3601 N N . MET B 1 64 ? 8.953 -3.367 -3.24 1 98.44 64 MET B N 1
ATOM 3602 C CA . MET B 1 64 ? 9.32 -2.799 -4.535 1 98.44 64 MET B CA 1
ATOM 3603 C C . MET B 1 64 ? 10.477 -1.812 -4.387 1 98.44 64 MET B C 1
ATOM 3605 O O . MET B 1 64 ? 11.367 -1.758 -5.242 1 98.44 64 MET B O 1
ATOM 3609 N N . ALA B 1 65 ? 10.453 -1.015 -3.312 1 97.94 65 ALA B N 1
ATOM 3610 C CA . ALA B 1 65 ? 11.508 -0.033 -3.064 1 97.94 65 ALA B CA 1
ATOM 3611 C C . ALA B 1 65 ? 12.836 -0.718 -2.775 1 97.94 65 ALA B C 1
ATOM 3613 O O . ALA B 1 65 ? 13.906 -0.151 -3.033 1 97.94 65 ALA B O 1
ATOM 3614 N N . LEU B 1 66 ? 12.82 -2.016 -2.275 1 97.62 66 LEU B N 1
ATOM 3615 C CA . LEU B 1 66 ? 14.016 -2.717 -1.819 1 97.62 66 LEU B CA 1
ATOM 3616 C C . LEU B 1 66 ? 14.508 -3.691 -2.881 1 97.62 66 LEU B C 1
ATOM 3618 O O . LEU B 1 66 ? 15.531 -4.359 -2.691 1 97.62 66 LEU B O 1
ATOM 3622 N N . THR B 1 67 ? 13.742 -3.871 -4 1 97.94 67 THR B N 1
ATOM 3623 C CA . THR B 1 67 ? 14.086 -4.812 -5.062 1 97.94 67 THR B CA 1
ATOM 3624 C C . THR B 1 67 ? 14.133 -4.109 -6.414 1 97.94 67 THR B C 1
ATOM 3626 O O . THR B 1 67 ? 13.727 -2.949 -6.531 1 97.94 67 THR B O 1
ATOM 3629 N N . SER B 1 68 ? 14.625 -4.824 -7.473 1 95.81 68 SER B N 1
ATOM 3630 C CA . SER B 1 68 ? 14.812 -4.148 -8.75 1 95.81 68 SER B CA 1
ATOM 3631 C C . SER B 1 68 ? 14.359 -5.027 -9.914 1 95.81 68 SER B C 1
ATOM 3633 O O . SER B 1 68 ? 14.148 -4.539 -11.023 1 95.81 68 SER B O 1
ATOM 3635 N N . ARG B 1 69 ? 14.195 -6.297 -9.656 1 96.31 69 ARG B N 1
ATOM 3636 C CA . ARG B 1 69 ? 13.969 -7.203 -10.773 1 96.31 69 ARG B CA 1
ATOM 3637 C C . ARG B 1 69 ? 12.719 -8.047 -10.547 1 96.31 69 ARG B C 1
ATOM 3639 O O . ARG B 1 69 ? 11.914 -8.227 -11.469 1 96.31 69 ARG B O 1
ATOM 3646 N N . ILE B 1 70 ? 12.617 -8.648 -9.344 1 98.44 70 ILE B N 1
ATOM 3647 C CA . ILE B 1 70 ? 11.539 -9.586 -9.055 1 98.44 70 ILE B CA 1
ATOM 3648 C C . ILE B 1 70 ? 10.188 -8.906 -9.258 1 98.44 70 ILE B C 1
ATOM 3650 O O . ILE B 1 70 ? 10.031 -7.723 -8.938 1 98.44 70 ILE B O 1
ATOM 3654 N N . ARG B 1 71 ? 9.258 -9.57 -9.867 1 98.69 71 ARG B N 1
ATOM 3655 C CA . ARG B 1 71 ? 7.91 -9.039 -10.055 1 98.69 71 ARG B CA 1
ATOM 3656 C C . ARG B 1 71 ? 7.031 -9.344 -8.844 1 98.69 71 ARG B C 1
ATOM 3658 O O . ARG B 1 71 ? 7.414 -10.125 -7.973 1 98.69 71 ARG B O 1
ATOM 3665 N N . PHE B 1 72 ? 5.91 -8.648 -8.773 1 98.88 72 PHE B N 1
ATOM 3666 C CA . PHE B 1 72 ? 4.965 -8.82 -7.676 1 98.88 72 PHE B CA 1
ATOM 3667 C C . PHE B 1 72 ? 3.586 -9.203 -8.203 1 98.88 72 PHE B C 1
ATOM 3669 O O . PHE B 1 72 ? 2.998 -8.477 -9.008 1 98.88 72 PHE B O 1
ATOM 3676 N N . VAL B 1 73 ? 3.039 -10.359 -7.777 1 98.81 73 VAL B N 1
ATOM 3677 C CA . VAL B 1 73 ? 1.741 -10.852 -8.234 1 98.81 73 VAL B CA 1
ATOM 3678 C C . VAL B 1 73 ? 0.768 -10.906 -7.059 1 98.81 73 VAL B C 1
ATOM 3680 O O . VAL B 1 73 ? 1.026 -11.578 -6.062 1 98.81 73 VAL B O 1
ATOM 3683 N N . HIS B 1 74 ? -0.319 -10.141 -7.098 1 98.75 74 HIS B N 1
ATOM 3684 C CA . HIS B 1 74 ? -1.385 -10.352 -6.125 1 98.75 74 HIS B CA 1
ATOM 3685 C C . HIS B 1 74 ? -1.994 -11.742 -6.27 1 98.75 74 HIS B C 1
ATOM 3687 O O . HIS B 1 74 ? -2.549 -12.078 -7.32 1 98.75 74 HIS B O 1
ATOM 3693 N N . LEU B 1 75 ? -1.998 -12.625 -5.195 1 97.75 75 LEU B N 1
ATOM 3694 C CA . LEU B 1 75 ? -2.439 -14.016 -5.281 1 97.75 75 LEU B CA 1
ATOM 3695 C C . LEU B 1 75 ? -3.479 -14.32 -4.207 1 97.75 75 LEU B C 1
ATOM 3697 O O . LEU B 1 75 ? -3.229 -15.125 -3.307 1 97.75 75 LEU B O 1
ATOM 3701 N N . VAL B 1 76 ? -4.445 -13.711 -4.152 1 97.12 76 VAL B N 1
ATOM 3702 C CA . VAL B 1 76 ? -5.105 -12.836 -5.125 1 97.12 76 VAL B CA 1
ATOM 3703 C C . VAL B 1 76 ? -5.836 -11.711 -4.398 1 97.12 76 VAL B C 1
ATOM 3705 O O . VAL B 1 76 ? -6.117 -11.82 -3.201 1 97.12 76 VAL B O 1
ATOM 3708 N N . THR B 1 77 ? -6.117 -10.641 -4.996 1 98.25 77 THR B N 1
ATOM 3709 C CA . THR B 1 77 ? -7.008 -9.586 -4.523 1 98.25 77 THR B CA 1
ATOM 3710 C C . THR B 1 77 ? -8.461 -10.031 -4.582 1 98.25 77 THR B C 1
ATOM 3712 O O . THR B 1 77 ? -8.914 -10.555 -5.602 1 98.25 77 THR B O 1
ATOM 3715 N N . LEU B 1 78 ? -9.234 -9.883 -3.504 1 97.38 78 LEU B N 1
ATOM 3716 C CA . LEU B 1 78 ? -10.633 -10.297 -3.434 1 97.38 78 LEU B CA 1
ATOM 3717 C C . LEU B 1 78 ? -11.555 -9.203 -3.965 1 97.38 78 LEU B C 1
ATOM 3719 O O . LEU B 1 78 ? -11.461 -8.047 -3.537 1 97.38 78 LEU B O 1
ATOM 3723 N N . LEU B 1 79 ? -12.539 -9.562 -4.812 1 96.75 79 LEU B N 1
ATOM 3724 C CA . LEU B 1 79 ? -13.258 -8.516 -5.535 1 96.75 79 LEU B CA 1
ATOM 3725 C C . LEU B 1 79 ? -14.727 -8.477 -5.121 1 96.75 79 LEU B C 1
ATOM 3727 O O . LEU B 1 79 ? -15.57 -7.992 -5.875 1 96.75 79 LEU B O 1
ATOM 3731 N N . PRO B 1 80 ? -15.102 -9.117 -4.062 1 94.62 80 PRO B N 1
ATOM 3732 C CA . PRO B 1 80 ? -16.391 -8.641 -3.566 1 94.62 80 PRO B CA 1
ATOM 3733 C C . PRO B 1 80 ? -16.406 -7.137 -3.295 1 94.62 80 PRO B C 1
ATOM 3735 O O . PRO B 1 80 ? -15.43 -6.594 -2.762 1 94.62 80 PRO B O 1
ATOM 3738 N N . THR B 1 81 ? -17.484 -6.445 -3.613 1 93.56 81 THR B N 1
ATOM 3739 C CA . THR B 1 81 ? -17.547 -4.988 -3.643 1 93.56 81 THR B CA 1
ATOM 3740 C C . THR B 1 81 ? -17.281 -4.41 -2.256 1 93.56 81 THR B C 1
ATOM 3742 O O . THR B 1 81 ? -16.719 -3.32 -2.131 1 93.56 81 THR B O 1
ATOM 3745 N N . ARG B 1 82 ? -17.594 -5.137 -1.228 1 93.56 82 ARG B N 1
ATOM 3746 C CA . ARG B 1 82 ? -17.453 -4.629 0.133 1 93.56 82 ARG B CA 1
ATOM 3747 C C . ARG B 1 82 ? -16.047 -4.832 0.657 1 93.56 82 ARG B C 1
ATOM 3749 O O . ARG B 1 82 ? -15.656 -4.242 1.669 1 93.56 82 ARG B O 1
ATOM 3756 N N . ILE B 1 83 ? -15.266 -5.676 0.032 1 95.69 83 ILE B N 1
ATOM 3757 C CA . ILE B 1 83 ? -13.891 -5.91 0.446 1 95.69 83 ILE B CA 1
ATOM 3758 C C . ILE B 1 83 ? -12.953 -4.977 -0.318 1 95.69 83 ILE B C 1
ATOM 3760 O O . ILE B 1 83 ? -12.195 -4.219 0.288 1 95.69 83 ILE B O 1
ATOM 3764 N N . ASN B 1 84 ? -13.055 -5.027 -1.581 1 97.5 84 ASN B N 1
ATOM 3765 C CA . ASN B 1 84 ? -12.312 -4.137 -2.471 1 97.5 84 ASN B CA 1
ATOM 3766 C C . ASN B 1 84 ? -13.203 -3.598 -3.588 1 97.5 84 ASN B C 1
ATOM 3768 O O . ASN B 1 84 ? -13.641 -4.352 -4.457 1 97.5 84 ASN B O 1
ATOM 3772 N N . HIS B 1 85 ? -13.422 -2.297 -3.598 1 97.25 85 HIS B N 1
ATOM 3773 C CA . HIS B 1 85 ? -14.039 -1.706 -4.781 1 97.25 85 HIS B CA 1
ATOM 3774 C C . HIS B 1 85 ? -13.109 -1.799 -5.988 1 97.25 85 HIS B C 1
ATOM 3776 O O . HIS B 1 85 ? -11.93 -1.459 -5.898 1 97.25 85 HIS B O 1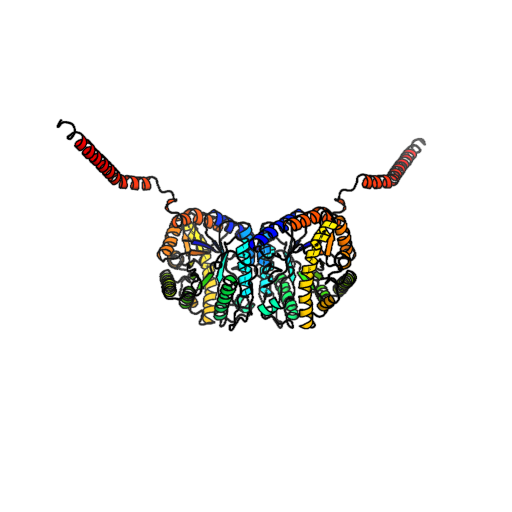
ATOM 3782 N N . ALA B 1 86 ? -13.672 -2.23 -7.129 1 97.88 86 ALA B N 1
ATOM 3783 C CA . ALA B 1 86 ? -12.867 -2.496 -8.32 1 97.88 86 ALA B CA 1
ATOM 3784 C C . ALA B 1 86 ? -12.086 -1.254 -8.742 1 97.88 86 ALA B C 1
ATOM 3786 O O . ALA B 1 86 ? -10.93 -1.353 -9.164 1 97.88 86 ALA B O 1
ATOM 3787 N N . LEU B 1 87 ? -12.695 -0.098 -8.641 1 96.81 87 LEU B N 1
ATOM 3788 C CA . LEU B 1 87 ? -12.023 1.145 -9.008 1 96.81 87 LEU B CA 1
ATOM 3789 C C . LEU B 1 87 ? -10.82 1.402 -8.102 1 96.81 87 LEU B C 1
ATOM 3791 O O . LEU B 1 87 ? -9.789 1.883 -8.57 1 96.81 87 LEU B O 1
ATOM 3795 N N . ARG B 1 88 ? -10.922 1.139 -6.793 1 98.12 88 ARG B N 1
ATOM 3796 C CA . ARG B 1 88 ? -9.797 1.266 -5.871 1 98.12 88 ARG B CA 1
ATOM 3797 C C . ARG B 1 88 ? -8.672 0.312 -6.246 1 98.12 88 ARG B C 1
ATOM 3799 O O . ARG B 1 88 ? -7.492 0.676 -6.176 1 98.12 88 ARG B O 1
ATOM 3806 N N . VAL B 1 89 ? -9.062 -0.893 -6.625 1 98.56 89 VAL B N 1
ATOM 3807 C CA . VAL B 1 89 ? -8.062 -1.877 -7.023 1 98.56 89 VAL B CA 1
ATOM 3808 C C . VAL B 1 89 ? -7.297 -1.37 -8.242 1 98.56 89 VAL B C 1
ATOM 3810 O O . VAL B 1 89 ? -6.07 -1.471 -8.297 1 98.56 89 VAL B O 1
ATOM 3813 N N . ALA B 1 90 ? -8.016 -0.844 -9.234 1 98.31 90 ALA B N 1
ATOM 3814 C CA . ALA B 1 90 ? -7.367 -0.296 -10.422 1 98.31 90 ALA B CA 1
ATOM 3815 C C . ALA B 1 90 ? -6.398 0.825 -10.055 1 98.31 90 ALA B C 1
ATOM 3817 O O . ALA B 1 90 ? -5.281 0.888 -10.578 1 98.31 90 ALA B O 1
ATOM 3818 N N . GLU B 1 91 ? -6.801 1.716 -9.18 1 97.75 91 GLU B N 1
ATOM 3819 C CA . GLU B 1 91 ? -5.969 2.836 -8.75 1 97.75 91 GLU B CA 1
ATOM 3820 C C . GLU B 1 91 ? -4.719 2.348 -8.023 1 97.75 91 GLU B C 1
ATOM 3822 O O . GLU B 1 91 ? -3.615 2.84 -8.273 1 97.75 91 GLU B O 1
ATOM 3827 N N . ARG B 1 92 ? -4.895 1.435 -7.105 1 98.56 92 ARG B N 1
ATOM 3828 C CA . ARG B 1 92 ? -3.764 0.873 -6.371 1 98.56 92 ARG B CA 1
ATOM 3829 C C . ARG B 1 92 ? -2.791 0.174 -7.316 1 98.56 92 ARG B C 1
ATOM 3831 O O . ARG B 1 92 ? -1.575 0.324 -7.188 1 98.56 92 ARG B O 1
ATOM 3838 N N . LEU B 1 93 ? -3.373 -0.587 -8.25 1 98.56 93 LEU B N 1
ATOM 3839 C CA . LEU B 1 93 ? -2.541 -1.311 -9.211 1 98.56 93 LEU B CA 1
ATOM 3840 C C . LEU B 1 93 ? -1.741 -0.342 -10.07 1 98.56 93 LEU B C 1
ATOM 3842 O O . LEU B 1 93 ? -0.556 -0.565 -10.328 1 98.56 93 LEU B O 1
ATOM 3846 N N . ALA B 1 94 ? -2.385 0.687 -10.555 1 97.69 94 ALA B N 1
ATOM 3847 C CA . ALA B 1 94 ? -1.688 1.694 -11.352 1 97.69 94 ALA B CA 1
ATOM 3848 C C . ALA B 1 94 ? -0.555 2.336 -10.555 1 97.69 94 ALA B C 1
ATOM 3850 O O . ALA B 1 94 ? 0.532 2.57 -11.086 1 97.69 94 ALA B O 1
ATOM 3851 N N . THR B 1 95 ? -0.801 2.652 -9.312 1 98.12 95 THR B N 1
ATOM 3852 C CA . THR B 1 95 ? 0.221 3.219 -8.438 1 98.12 95 THR B CA 1
ATOM 3853 C C . THR B 1 95 ? 1.378 2.24 -8.25 1 98.12 95 THR B C 1
ATOM 3855 O O . THR B 1 95 ? 2.545 2.623 -8.367 1 98.12 95 THR B O 1
ATOM 3858 N N . GLU B 1 96 ? 1.094 0.965 -7.977 1 98.62 96 GLU B N 1
ATOM 3859 C CA . GLU B 1 96 ? 2.117 -0.068 -7.863 1 98.62 96 GLU B CA 1
ATOM 3860 C C . GLU B 1 96 ? 2.922 -0.195 -9.156 1 98.62 96 GLU B C 1
ATOM 3862 O O . GLU B 1 96 ? 4.137 -0.405 -9.117 1 98.62 96 GLU B O 1
ATOM 3867 N N . ASP B 1 97 ? 2.189 -0.152 -10.266 1 98.31 97 ASP B N 1
ATOM 3868 C CA . ASP B 1 97 ? 2.822 -0.249 -11.578 1 98.31 97 ASP B CA 1
ATOM 3869 C C . ASP B 1 97 ? 3.887 0.833 -11.75 1 98.31 97 ASP B C 1
ATOM 3871 O O . ASP B 1 97 ? 5.008 0.545 -12.18 1 98.31 97 ASP B O 1
ATOM 3875 N N . ILE B 1 98 ? 3.584 2.037 -11.336 1 97.38 98 ILE B N 1
ATOM 3876 C CA . ILE B 1 98 ? 4.512 3.158 -11.43 1 97.38 98 ILE B CA 1
ATOM 3877 C C . ILE B 1 98 ? 5.68 2.943 -10.469 1 97.38 98 ILE B C 1
ATOM 3879 O O . ILE B 1 98 ? 6.844 3.004 -10.875 1 97.38 98 ILE B O 1
ATOM 3883 N N . LEU B 1 99 ? 5.371 2.621 -9.195 1 97.5 99 LEU B N 1
ATOM 3884 C CA . LEU B 1 99 ? 6.391 2.527 -8.164 1 97.5 99 LEU B CA 1
ATOM 3885 C C . LEU B 1 99 ? 7.359 1.387 -8.453 1 97.5 99 LEU B C 1
ATOM 3887 O O . LEU B 1 99 ? 8.547 1.472 -8.125 1 97.5 99 LEU B O 1
ATOM 3891 N N . SER B 1 100 ? 6.906 0.333 -9.102 1 97.62 100 SER B N 1
ATOM 3892 C CA . SER B 1 100 ? 7.727 -0.845 -9.367 1 97.62 100 SER B CA 1
ATOM 3893 C C . SER B 1 100 ? 8.398 -0.749 -10.734 1 97.62 100 SER B C 1
ATOM 3895 O O . SER B 1 100 ? 9.188 -1.625 -11.109 1 97.62 100 SER B O 1
ATOM 3897 N N . ASN B 1 101 ? 8.078 0.33 -11.445 1 96.44 101 ASN B N 1
ATOM 3898 C CA . ASN B 1 101 ? 8.547 0.467 -12.828 1 96.44 101 ASN B CA 1
ATOM 3899 C C . ASN B 1 101 ? 8.086 -0.704 -13.688 1 96.44 101 ASN B C 1
ATOM 3901 O O . ASN B 1 101 ? 8.891 -1.306 -14.406 1 96.44 101 ASN B O 1
ATOM 3905 N N . GLY B 1 102 ? 6.801 -1.118 -13.523 1 97.5 102 GLY B N 1
ATOM 3906 C CA . GLY B 1 102 ? 6.176 -2.082 -14.414 1 97.5 102 GLY B CA 1
ATOM 3907 C C . GLY B 1 102 ? 6.34 -3.518 -13.953 1 97.5 102 GLY B C 1
ATOM 3908 O O . GLY B 1 102 ? 6.359 -4.441 -14.766 1 97.5 102 GLY B O 1
ATOM 3909 N N . ARG B 1 103 ? 6.453 -3.791 -12.656 1 98.38 103 ARG B N 1
ATOM 3910 C CA . ARG B 1 103 ? 6.754 -5.141 -12.188 1 98.38 103 ARG B CA 1
ATOM 3911 C C . ARG B 1 103 ? 5.578 -5.73 -11.414 1 98.38 103 ARG B C 1
ATOM 3913 O O . ARG B 1 103 ? 5.754 -6.648 -10.617 1 98.38 103 ARG B O 1
ATOM 3920 N N . VAL B 1 104 ? 4.348 -5.18 -11.562 1 98.69 104 VAL B N 1
ATOM 3921 C CA . VAL B 1 104 ? 3.223 -5.684 -10.781 1 98.69 104 VAL B CA 1
ATOM 3922 C C . VAL B 1 104 ? 2.262 -6.449 -11.688 1 98.69 104 VAL B C 1
ATOM 3924 O O . VAL B 1 104 ? 2.141 -6.137 -12.875 1 98.69 104 VAL B O 1
ATOM 3927 N N . GLU B 1 105 ? 1.628 -7.527 -11.188 1 98.81 105 GLU B N 1
ATOM 3928 C CA . GLU B 1 105 ? 0.558 -8.312 -11.797 1 98.81 105 GLU B CA 1
ATOM 3929 C C . GLU B 1 105 ? -0.617 -8.477 -10.836 1 98.81 105 GLU B C 1
ATOM 3931 O O . GLU B 1 105 ? -0.452 -8.367 -9.617 1 98.81 105 GLU B O 1
ATOM 3936 N N . LEU B 1 106 ? -1.767 -8.68 -11.414 1 98.81 106 LEU B N 1
ATOM 3937 C CA . LEU B 1 106 ? -2.969 -8.75 -10.594 1 98.81 106 LEU B CA 1
ATOM 3938 C C . LEU B 1 106 ? -3.635 -10.117 -10.711 1 98.81 106 LEU B C 1
ATOM 3940 O O . LEU B 1 106 ? -4.09 -10.492 -11.797 1 98.81 106 LEU B O 1
ATOM 3944 N N . GLY B 1 107 ? -3.637 -10.891 -9.664 1 98.69 107 GLY B N 1
ATOM 3945 C CA . GLY B 1 107 ? -4.566 -12 -9.523 1 98.69 107 GLY B CA 1
ATOM 3946 C C . GLY B 1 107 ? -5.844 -11.617 -8.797 1 98.69 107 GLY B C 1
ATOM 3947 O O . GLY B 1 107 ? -5.805 -10.875 -7.812 1 98.69 107 GLY B O 1
ATOM 3948 N N . VAL B 1 108 ? -6.969 -12.102 -9.227 1 98.38 108 VAL B N 1
ATOM 3949 C CA . VAL B 1 108 ? -8.234 -11.766 -8.594 1 98.38 108 VAL B CA 1
ATOM 3950 C C . VAL B 1 108 ? -8.961 -13.039 -8.18 1 98.38 108 VAL B C 1
ATOM 3952 O O . VAL B 1 108 ? -8.742 -14.109 -8.758 1 98.38 108 VAL B O 1
ATOM 3955 N N . GLY B 1 109 ? -9.812 -12.945 -7.195 1 95.94 109 GLY B N 1
ATOM 3956 C CA . GLY B 1 109 ? -10.641 -14.031 -6.711 1 95.94 109 GLY B CA 1
ATOM 3957 C C . GLY B 1 109 ? -11.867 -13.555 -5.957 1 95.94 109 GLY B C 1
ATOM 3958 O O . GLY B 1 109 ? -12.023 -12.359 -5.703 1 95.94 109 GLY B O 1
ATOM 3959 N N . ARG B 1 110 ? -12.727 -14.422 -5.613 1 89.19 110 ARG B N 1
ATOM 3960 C CA . ARG B 1 110 ? -14 -14.062 -4.996 1 89.19 110 ARG B CA 1
ATOM 3961 C C . ARG B 1 110 ? -13.945 -14.227 -3.482 1 89.19 110 ARG B C 1
ATOM 3963 O O . ARG B 1 110 ? -14.82 -13.727 -2.766 1 89.19 110 ARG B O 1
ATOM 3970 N N . GLY B 1 111 ? -12.93 -14.758 -2.984 1 83.81 111 GLY B N 1
ATOM 3971 C CA . GLY B 1 111 ? -12.852 -15.055 -1.562 1 83.81 111 GLY B CA 1
ATOM 3972 C C . GLY B 1 111 ? -13.43 -16.406 -1.206 1 83.81 111 GLY B C 1
ATOM 3973 O O . GLY B 1 111 ? -14.438 -16.828 -1.776 1 83.81 111 GLY B O 1
ATOM 3974 N N . ASN B 1 112 ? -12.719 -17.188 -0.254 1 72.5 112 ASN B N 1
ATOM 3975 C CA . ASN B 1 112 ? -13.156 -18.547 -0.006 1 72.5 112 ASN B CA 1
ATOM 3976 C C . ASN B 1 112 ? -13.141 -18.891 1.482 1 72.5 112 ASN B C 1
ATOM 3978 O O . ASN B 1 112 ? -13.133 -20.062 1.858 1 72.5 112 ASN B O 1
ATOM 3982 N N . THR B 1 113 ? -13.047 -17.859 2.258 1 77.44 113 THR B N 1
ATOM 3983 C CA . THR B 1 113 ? -13.133 -18.109 3.691 1 77.44 113 THR B CA 1
ATOM 3984 C C . THR B 1 113 ? -14.398 -17.5 4.273 1 77.44 113 THR B C 1
ATOM 3986 O O . THR B 1 113 ? -14.617 -16.281 4.168 1 77.44 113 THR B O 1
ATOM 3989 N N . THR B 1 114 ? -15.109 -18.328 4.91 1 77.88 114 THR B N 1
ATOM 3990 C CA . THR B 1 114 ? -16.375 -17.875 5.48 1 77.88 114 THR B CA 1
ATOM 3991 C C . THR B 1 114 ? -16.125 -16.828 6.555 1 77.88 114 THR B C 1
ATOM 3993 O O . THR B 1 114 ? -16.922 -15.898 6.715 1 77.88 114 THR B O 1
ATOM 3996 N N . LEU B 1 115 ? -15.078 -16.969 7.23 1 78.94 115 LEU B N 1
ATOM 3997 C CA . LEU B 1 115 ? -14.734 -16 8.273 1 78.94 115 LEU B CA 1
ATOM 3998 C C . LEU B 1 115 ? -14.578 -14.609 7.688 1 78.94 115 LEU B C 1
ATOM 4000 O O . LEU B 1 115 ? -15.148 -13.648 8.211 1 78.94 115 LEU B O 1
ATOM 4004 N N . ALA B 1 116 ? -13.891 -14.516 6.629 1 83.88 116 ALA B N 1
ATOM 4005 C CA . ALA B 1 116 ? -13.672 -13.227 5.98 1 83.88 116 ALA B CA 1
ATOM 4006 C C . ALA B 1 116 ? -14.961 -12.703 5.359 1 83.88 116 ALA B C 1
ATOM 4008 O O . ALA B 1 116 ? -15.297 -11.523 5.52 1 83.88 116 ALA B O 1
ATOM 4009 N N . LEU B 1 117 ? -15.664 -13.57 4.688 1 86.06 117 LEU B N 1
ATOM 4010 C CA . LEU B 1 117 ? -16.891 -13.148 4.012 1 86.06 117 LEU B CA 1
ATOM 4011 C C . LEU B 1 117 ? -17.891 -12.602 5.012 1 86.06 117 LEU B C 1
ATOM 4013 O O . LEU B 1 117 ? -18.516 -11.562 4.766 1 86.06 117 LEU B O 1
ATOM 4017 N N . ARG B 1 118 ? -17.984 -13.25 6.105 1 86.75 118 ARG B N 1
ATOM 4018 C CA . ARG B 1 118 ? -18.938 -12.805 7.129 1 86.75 118 ARG B CA 1
ATOM 4019 C C . ARG B 1 118 ? -18.484 -11.484 7.75 1 86.75 118 ARG B C 1
ATOM 4021 O O . ARG B 1 118 ? -19.312 -10.617 8.031 1 86.75 118 ARG B O 1
ATOM 4028 N N . ALA B 1 119 ? -17.188 -11.359 7.941 1 89.56 119 ALA B N 1
ATOM 4029 C CA . ALA B 1 119 ? -16.656 -10.133 8.531 1 89.56 119 ALA B CA 1
ATOM 4030 C C . ALA B 1 119 ? -16.938 -8.93 7.645 1 89.56 119 ALA B C 1
ATOM 4032 O O . ALA B 1 119 ? -17.125 -7.812 8.141 1 89.56 119 ALA B O 1
ATOM 4033 N N . PHE B 1 120 ? -17.016 -9.125 6.363 1 93.25 120 PHE B N 1
ATOM 4034 C CA . PHE B 1 120 ? -17.25 -8.047 5.414 1 93.25 120 PHE B CA 1
ATOM 4035 C C . PHE B 1 120 ? -18.703 -8.047 4.934 1 93.25 120 PHE B C 1
ATOM 4037 O O . PHE B 1 120 ? -19.062 -7.277 4.047 1 93.25 120 PHE B O 1
ATOM 4044 N N . GLU B 1 121 ? -19.516 -9 5.422 1 91.62 121 GLU B N 1
ATOM 4045 C CA . GLU B 1 121 ? -20.938 -9.117 5.07 1 91.62 121 GLU B CA 1
ATOM 4046 C C . GLU B 1 121 ? -21.109 -9.383 3.576 1 91.62 121 GLU B C 1
ATOM 4048 O O . GLU B 1 121 ? -21.922 -8.727 2.92 1 91.62 121 GLU B O 1
ATOM 4053 N N . VAL B 1 122 ? -20.328 -10.25 3.092 1 90.44 122 VAL B N 1
ATOM 4054 C CA . VAL B 1 122 ? -20.406 -10.648 1.691 1 90.44 122 VAL B CA 1
ATOM 4055 C C . VAL B 1 122 ? -21.141 -11.977 1.575 1 90.44 122 VAL B C 1
ATOM 4057 O O . VAL B 1 122 ? -20.812 -12.945 2.266 1 90.44 122 VAL B O 1
ATOM 4060 N N . SER B 1 123 ? -22.188 -12.023 0.717 1 87.69 123 SER B N 1
ATOM 4061 C CA . SER B 1 123 ? -22.906 -13.258 0.458 1 87.69 123 SER B CA 1
ATOM 4062 C C . SER B 1 123 ? -22.125 -14.164 -0.499 1 87.69 123 SER B C 1
ATOM 4064 O O . SER B 1 123 ? -21.703 -13.719 -1.567 1 87.69 123 SER B O 1
ATOM 4066 N N . PRO B 1 124 ? -21.969 -15.406 -0.17 1 84.5 124 PRO B N 1
ATOM 4067 C CA . PRO B 1 124 ? -21.266 -16.344 -1.057 1 84.5 124 PRO B CA 1
ATOM 4068 C C . PRO B 1 124 ? -22 -16.562 -2.377 1 84.5 124 PRO B C 1
ATOM 4070 O O . PRO B 1 124 ? -21.406 -17.016 -3.354 1 84.5 124 PRO B O 1
ATOM 4073 N N . THR B 1 125 ? -23.219 -16.203 -2.426 1 85.38 125 THR B N 1
ATOM 4074 C CA . THR B 1 125 ? -24 -16.453 -3.629 1 85.38 125 THR B CA 1
ATOM 4075 C C . THR B 1 125 ? -23.828 -15.328 -4.637 1 85.38 125 THR B C 1
ATOM 4077 O O . THR B 1 125 ? -24.188 -15.469 -5.805 1 85.38 125 THR B O 1
ATOM 4080 N N . GLU B 1 126 ? -23.234 -14.219 -4.176 1 87.88 126 GLU B N 1
ATOM 4081 C CA . GLU B 1 126 ? -23.156 -13.055 -5.059 1 87.88 126 GLU B CA 1
ATOM 4082 C C . GLU B 1 126 ? -21.719 -12.75 -5.434 1 87.88 126 GLU B C 1
ATOM 4084 O O . GLU B 1 126 ? -21.453 -11.938 -6.324 1 87.88 126 GLU B O 1
ATOM 4089 N N . ASN B 1 127 ? -20.797 -13.391 -4.785 1 90.19 127 ASN B N 1
ATOM 4090 C CA . ASN B 1 127 ? -19.406 -12.953 -4.879 1 90.19 127 ASN B CA 1
ATOM 4091 C C . ASN B 1 127 ? -18.812 -13.297 -6.238 1 90.19 127 ASN B C 1
ATOM 4093 O O . ASN B 1 127 ? -17.906 -12.609 -6.711 1 90.19 127 ASN B O 1
ATOM 4097 N N . LYS B 1 128 ? -19.344 -14.344 -6.938 1 91.25 128 LYS B N 1
ATOM 4098 C CA . LYS B 1 128 ? -18.844 -14.648 -8.273 1 91.25 128 LYS B CA 1
ATOM 4099 C C . LYS B 1 128 ? -19.188 -13.539 -9.258 1 91.25 128 LYS B C 1
ATOM 4101 O O . LYS B 1 128 ? -18.328 -13.062 -10 1 91.25 128 LYS B O 1
ATOM 4106 N N . ALA B 1 129 ? -20.484 -13.141 -9.266 1 94.12 129 ALA B N 1
ATOM 4107 C CA . ALA B 1 129 ? -20.922 -12.07 -10.156 1 94.12 129 ALA B CA 1
ATOM 4108 C C . ALA B 1 129 ? -20.188 -10.773 -9.859 1 94.12 129 ALA B C 1
ATOM 4110 O O . ALA B 1 129 ? -19.844 -10.023 -10.781 1 94.12 129 ALA B O 1
ATOM 4111 N N . GLN B 1 130 ? -19.922 -10.492 -8.594 1 95.56 130 GLN B N 1
ATOM 4112 C CA . GLN B 1 130 ? -19.172 -9.305 -8.195 1 95.56 130 GLN B CA 1
ATOM 4113 C C . GLN B 1 130 ? -17.75 -9.352 -8.734 1 95.56 130 GLN B C 1
ATOM 4115 O O . GLN B 1 130 ? -17.234 -8.336 -9.219 1 95.56 130 GLN B O 1
ATOM 4120 N N . GLN B 1 131 ? -17.141 -10.5 -8.68 1 96.31 131 GLN B N 1
ATOM 4121 C CA . GLN B 1 131 ? -15.789 -10.672 -9.18 1 96.31 131 GLN B CA 1
ATOM 4122 C C . GLN B 1 131 ? -15.711 -10.391 -10.68 1 96.31 131 GLN B C 1
ATOM 4124 O O . GLN B 1 131 ? -14.82 -9.68 -11.141 1 96.31 131 GLN B O 1
ATOM 4129 N N . ILE B 1 132 ? -16.609 -10.922 -11.422 1 96.31 132 ILE B N 1
ATOM 4130 C CA . ILE B 1 132 ? -16.578 -10.82 -12.875 1 96.31 132 ILE B CA 1
ATOM 4131 C C . ILE B 1 132 ? -16.812 -9.375 -13.297 1 96.31 132 ILE B C 1
ATOM 4133 O O . ILE B 1 132 ? -16.094 -8.836 -14.141 1 96.31 132 ILE B O 1
ATOM 4137 N N . GLU B 1 133 ? -17.812 -8.688 -12.695 1 97.25 133 GLU B N 1
ATOM 4138 C CA . GLU B 1 133 ? -18.031 -7.277 -13 1 97.25 133 GLU B CA 1
ATOM 4139 C C . GLU B 1 133 ? -16.828 -6.43 -12.586 1 97.25 133 GLU B C 1
ATOM 4141 O O . GLU B 1 133 ? -16.438 -5.512 -13.312 1 97.25 133 GLU B O 1
ATOM 4146 N N . GLY B 1 134 ? -16.344 -6.746 -11.375 1 98.06 134 GLY B N 1
ATOM 4147 C CA . GLY B 1 134 ? -15.188 -6.016 -10.906 1 98.06 134 GLY B CA 1
ATOM 4148 C C . GLY B 1 134 ? -13.992 -6.121 -11.836 1 98.06 134 GLY B C 1
ATOM 4149 O O . GLY B 1 134 ? -13.312 -5.129 -12.102 1 98.06 134 GLY B O 1
ATOM 4150 N N . LEU B 1 135 ? -13.742 -7.32 -12.328 1 98.06 135 LEU B N 1
ATOM 4151 C CA . LEU B 1 135 ? -12.641 -7.543 -13.258 1 98.06 135 LEU B CA 1
ATOM 4152 C C . LEU B 1 135 ? -12.82 -6.707 -14.523 1 98.06 135 LEU B C 1
ATOM 4154 O O . LEU B 1 135 ? -11.859 -6.121 -15.031 1 98.06 135 LEU B O 1
ATOM 4158 N N . GLU B 1 136 ? -14.016 -6.629 -14.984 1 97.5 136 GLU B N 1
ATOM 4159 C CA . GLU B 1 136 ? -14.289 -5.824 -16.172 1 97.5 136 GLU B CA 1
ATOM 4160 C C . GLU B 1 136 ? -14.07 -4.34 -15.891 1 97.5 136 GLU B C 1
ATOM 4162 O O . GLU B 1 136 ? -13.5 -3.623 -16.719 1 97.5 136 GLU B O 1
ATOM 4167 N N . VAL B 1 137 ? -14.531 -3.896 -14.766 1 97.75 137 VAL B N 1
ATOM 4168 C CA . VAL B 1 137 ? -14.32 -2.508 -14.375 1 97.75 137 VAL B CA 1
ATOM 4169 C C . VAL B 1 137 ? -12.828 -2.197 -14.352 1 97.75 137 VAL B C 1
ATOM 4171 O O . VAL B 1 137 ? -12.391 -1.172 -14.875 1 97.75 137 VAL B O 1
ATOM 4174 N N . ILE B 1 138 ? -12.031 -3.064 -13.75 1 98.56 138 ILE B N 1
ATOM 4175 C CA . ILE B 1 138 ? -10.586 -2.879 -13.641 1 98.56 138 ILE B CA 1
ATOM 4176 C C . ILE B 1 138 ? -9.969 -2.797 -15.031 1 98.56 138 ILE B C 1
ATOM 4178 O O . ILE B 1 138 ? -9.18 -1.895 -15.312 1 98.56 138 ILE B O 1
ATOM 4182 N N . ARG B 1 139 ? -10.312 -3.697 -15.922 1 97.5 139 ARG B N 1
ATOM 4183 C CA . ARG B 1 139 ? -9.742 -3.736 -17.266 1 97.5 139 ARG B CA 1
ATOM 4184 C C . ARG B 1 139 ? -10.109 -2.49 -18.047 1 97.5 139 ARG B C 1
ATOM 4186 O O . ARG B 1 139 ? -9.266 -1.897 -18.719 1 97.5 139 ARG B O 1
ATOM 4193 N N . ARG B 1 140 ? -11.375 -2.062 -17.953 1 96.69 140 ARG B N 1
ATOM 4194 C CA . ARG B 1 140 ? -11.805 -0.853 -18.656 1 96.69 140 ARG B CA 1
ATOM 4195 C C . ARG B 1 140 ? -11.055 0.369 -18.141 1 96.69 140 ARG B C 1
ATOM 4197 O O . ARG B 1 140 ? -10.609 1.21 -18.922 1 96.69 140 ARG B O 1
ATOM 4204 N N . ALA B 1 141 ? -10.961 0.446 -16.828 1 96.81 141 ALA B N 1
ATOM 4205 C CA . ALA B 1 141 ? -10.328 1.603 -16.203 1 96.81 141 ALA B CA 1
ATOM 4206 C C . ALA B 1 141 ? -8.859 1.701 -16.609 1 96.81 141 ALA B C 1
ATOM 4208 O O . ALA B 1 141 ? -8.336 2.801 -16.812 1 96.81 141 ALA B O 1
ATOM 4209 N N . LEU B 1 142 ? -8.164 0.573 -16.719 1 96.56 142 LEU B N 1
ATOM 4210 C CA . LEU B 1 142 ? -6.734 0.558 -17 1 96.56 142 LEU B CA 1
ATOM 4211 C C . LEU B 1 142 ? -6.473 0.682 -18.5 1 96.56 142 LEU B C 1
ATOM 4213 O O . LEU B 1 142 ? -5.477 1.274 -18.906 1 96.56 142 LEU B O 1
ATOM 4217 N N . HIS B 1 143 ? -7.301 0.122 -19.312 1 94.75 143 HIS B N 1
ATOM 4218 C CA . HIS B 1 143 ? -7.082 0.031 -20.75 1 94.75 143 HIS B CA 1
ATOM 4219 C C . HIS B 1 143 ? -7.5 1.317 -21.453 1 94.75 143 HIS B C 1
ATOM 4221 O O . HIS B 1 143 ? -6.832 1.764 -22.391 1 94.75 143 HIS B O 1
ATOM 4227 N N . ASN B 1 144 ? -8.633 1.943 -21.047 1 93.62 144 ASN B N 1
ATOM 4228 C CA . ASN B 1 144 ? -9.234 3.057 -21.766 1 93.62 144 ASN B CA 1
ATOM 4229 C C . ASN B 1 144 ? -8.859 4.398 -21.141 1 93.62 144 ASN B C 1
ATOM 4231 O O . ASN B 1 144 ? -8.672 4.496 -19.922 1 93.62 144 ASN B O 1
ATOM 4235 N N . ASP B 1 145 ? -8.766 5.402 -21.969 1 90.56 145 ASP B N 1
ATOM 4236 C CA . ASP B 1 145 ? -8.547 6.758 -21.453 1 90.56 145 ASP B CA 1
ATOM 4237 C C . ASP B 1 145 ? -9.734 7.23 -20.625 1 90.56 145 ASP B C 1
ATOM 4239 O O . ASP B 1 145 ? -9.555 7.754 -19.516 1 90.56 145 ASP B O 1
ATOM 4243 N N . VAL B 1 146 ? -10.93 7.047 -21.203 1 94.62 146 VAL B N 1
ATOM 4244 C CA . VAL B 1 146 ? -12.203 7.281 -20.531 1 94.62 146 VAL B CA 1
ATOM 4245 C C . VAL B 1 146 ? -13 5.98 -20.453 1 94.62 146 VAL B C 1
ATOM 4247 O O . VAL B 1 146 ? -13.07 5.238 -21.438 1 94.62 146 VAL B O 1
ATOM 4250 N N . PHE B 1 147 ? -13.578 5.672 -19.297 1 94.75 147 PHE B N 1
ATOM 4251 C CA . PHE B 1 147 ? -14.336 4.438 -19.141 1 94.75 147 PHE B CA 1
ATOM 4252 C C . PHE B 1 147 ? -15.633 4.688 -18.375 1 94.75 147 PHE B C 1
ATOM 4254 O O . PHE B 1 147 ? -15.797 5.738 -17.75 1 94.75 147 PHE B O 1
ATOM 4261 N N . SER B 1 148 ? -16.547 3.867 -18.484 1 96 148 SER B N 1
ATOM 4262 C CA . SER B 1 148 ? -17.781 3.783 -17.719 1 96 148 SER B CA 1
ATOM 4263 C C . SER B 1 148 ? -18.25 2.34 -17.578 1 96 148 SER B C 1
ATOM 4265 O O . SER B 1 148 ? -17.734 1.447 -18.25 1 96 148 SER B O 1
ATOM 4267 N N . PHE B 1 149 ? -19.156 2.1 -16.672 1 95.94 149 PHE B N 1
ATOM 4268 C CA . PHE B 1 149 ? -19.672 0.749 -16.5 1 95.94 149 PHE B CA 1
ATOM 4269 C C . PHE B 1 149 ? -21.047 0.781 -15.836 1 95.94 149 PHE B C 1
ATOM 4271 O O . PHE B 1 149 ? -21.281 1.562 -14.906 1 95.94 149 PHE B O 1
ATOM 4278 N N . VAL B 1 150 ? -21.922 0.019 -16.344 1 97.06 150 VAL B N 1
ATOM 4279 C CA . VAL B 1 150 ? -23.234 -0.194 -15.727 1 97.06 150 VAL B CA 1
ATOM 4280 C C . VAL B 1 150 ? -23.531 -1.689 -15.648 1 97.06 150 VAL B C 1
ATOM 4282 O O . VAL B 1 150 ? -23.625 -2.361 -16.672 1 97.06 150 VAL B O 1
ATOM 4285 N N . GLY B 1 151 ? -23.562 -2.209 -14.508 1 96.56 151 GLY B N 1
ATOM 4286 C CA . GLY B 1 151 ? -23.953 -3.58 -14.227 1 96.56 151 GLY B CA 1
ATOM 4287 C C . GLY B 1 151 ? -24.781 -3.719 -12.969 1 96.56 151 GLY B C 1
ATOM 4288 O O . GLY B 1 151 ? -25.375 -2.742 -12.492 1 96.56 151 GLY B O 1
ATOM 4289 N N . GLU B 1 152 ? -24.938 -4.887 -12.469 1 96.06 152 GLU B N 1
ATOM 4290 C CA . GLU B 1 152 ? -25.719 -5.156 -11.266 1 96.06 152 GLU B CA 1
ATOM 4291 C C . GLU B 1 152 ? -25.031 -4.578 -10.031 1 96.06 152 GLU B C 1
ATOM 4293 O O . GLU B 1 152 ? -25.703 -4.035 -9.141 1 96.06 152 GLU B O 1
ATOM 4298 N N . HIS B 1 153 ? -23.719 -4.594 -10 1 95.5 153 HIS B N 1
ATOM 4299 C CA . HIS B 1 153 ? -23 -4.309 -8.766 1 95.5 153 HIS B CA 1
ATOM 4300 C C . HIS B 1 153 ? -22.234 -2.99 -8.867 1 95.5 153 HIS B C 1
ATOM 4302 O O . HIS B 1 153 ? -21.812 -2.436 -7.855 1 95.5 153 HIS B O 1
ATOM 4308 N N . TYR B 1 154 ? -22.062 -2.482 -10.086 1 95.44 154 TYR B N 1
ATOM 4309 C CA . TYR B 1 154 ? -21.359 -1.229 -10.32 1 95.44 154 TYR B CA 1
ATOM 4310 C C . TYR B 1 154 ? -22.141 -0.331 -11.266 1 95.44 154 TYR B C 1
ATOM 4312 O O . TYR B 1 154 ? -22.719 -0.806 -12.25 1 95.44 154 TYR B O 1
ATOM 4320 N N . LYS B 1 155 ? -22.281 0.982 -11 1 96.19 155 LYS B N 1
ATOM 4321 C CA . LYS B 1 155 ? -22.75 2.057 -11.875 1 96.19 155 LYS B CA 1
ATOM 4322 C C . LYS B 1 155 ? -21.781 3.242 -11.836 1 96.19 155 LYS B C 1
ATOM 4324 O O . LYS B 1 155 ? -22 4.199 -11.094 1 96.19 155 LYS B O 1
ATOM 4329 N N . ILE B 1 156 ? -20.734 3.162 -12.656 1 94.19 156 ILE B N 1
ATOM 4330 C CA . ILE B 1 156 ? -19.688 4.176 -12.695 1 94.19 156 ILE B CA 1
ATOM 4331 C C . ILE B 1 156 ? -19.875 5.066 -13.922 1 94.19 156 ILE B C 1
ATOM 4333 O O . ILE B 1 156 ? -19.812 4.59 -15.055 1 94.19 156 ILE B O 1
ATOM 4337 N N . PRO B 1 157 ? -20.141 6.371 -13.742 1 93.94 157 PRO B N 1
ATOM 4338 C CA . PRO B 1 157 ? -20.234 7.281 -14.891 1 93.94 157 PRO B CA 1
ATOM 4339 C C . PRO B 1 157 ? -18.906 7.48 -15.594 1 93.94 157 PRO B C 1
ATOM 4341 O O . PRO B 1 157 ? -17.875 6.98 -15.125 1 93.94 157 PRO B O 1
ATOM 4344 N N . PRO B 1 158 ? -18.859 8.109 -16.719 1 93.69 158 PRO B N 1
ATOM 4345 C CA . PRO B 1 158 ? -17.594 8.32 -17.438 1 93.69 158 PRO B CA 1
ATOM 4346 C C . PRO B 1 158 ? -16.531 9.008 -16.562 1 93.69 158 PRO B C 1
ATOM 4348 O O . PRO B 1 158 ? -16.797 10.062 -15.992 1 93.69 158 PRO B O 1
ATOM 4351 N N . ARG B 1 159 ? -15.445 8.336 -16.406 1 92.62 159 ARG B N 1
ATOM 4352 C CA . ARG B 1 159 ? -14.289 8.797 -15.641 1 92.62 159 ARG B CA 1
ATOM 4353 C C . ARG B 1 159 ? -12.984 8.414 -16.328 1 92.62 159 ARG B C 1
ATOM 4355 O O . ARG B 1 159 ? -12.992 7.652 -17.312 1 92.62 159 ARG B O 1
ATOM 4362 N N . SER B 1 160 ? -11.898 9 -15.906 1 92.75 160 SER B N 1
ATOM 4363 C CA . SER B 1 160 ? -10.547 8.594 -16.281 1 92.75 160 SER B CA 1
ATOM 4364 C C . SER B 1 160 ? -9.727 8.211 -15.047 1 92.75 160 SER B C 1
ATOM 4366 O O . SER B 1 160 ? -9.789 8.883 -14.016 1 92.75 160 SER B O 1
ATOM 4368 N N . LEU B 1 161 ? -9.094 7.055 -15.18 1 93.81 161 LEU B N 1
ATOM 4369 C CA . LEU B 1 161 ? -8.305 6.574 -14.055 1 93.81 161 LEU B CA 1
ATOM 4370 C C . LEU B 1 161 ? -7.113 7.492 -13.797 1 93.81 161 LEU B C 1
ATOM 4372 O O . LEU B 1 161 ? -6.438 7.922 -14.734 1 93.81 161 LEU B O 1
ATOM 4376 N N . VAL B 1 162 ? -6.82 7.871 -12.562 1 92.56 162 VAL B N 1
ATOM 4377 C CA . VAL B 1 162 ? -5.664 8.633 -12.094 1 92.56 162 VAL B CA 1
ATOM 4378 C C . VAL B 1 162 ? -5.082 7.969 -10.844 1 92.56 162 VAL B C 1
ATOM 4380 O O . VAL B 1 162 ? -5.805 7.719 -9.875 1 92.56 162 VAL B O 1
ATOM 4383 N N . PRO B 1 163 ? -3.799 7.652 -10.852 1 94.94 163 PRO B N 1
ATOM 4384 C CA . PRO B 1 163 ? -2.809 7.883 -11.906 1 94.94 163 PRO B CA 1
ATOM 4385 C C . PRO B 1 163 ? -2.918 6.871 -13.047 1 94.94 163 PRO B C 1
ATOM 4387 O O . PRO B 1 163 ? -3.631 5.871 -12.922 1 94.94 163 PRO B O 1
ATOM 4390 N N . ARG B 1 164 ? -2.27 7.18 -14.125 1 93.06 164 ARG B N 1
ATOM 4391 C CA . ARG B 1 164 ? -2.105 6.223 -15.219 1 93.06 164 ARG B CA 1
ATOM 4392 C C . ARG B 1 164 ? -0.839 5.395 -15.031 1 93.06 164 ARG B C 1
ATOM 4394 O O . ARG B 1 164 ? 0.233 5.938 -14.766 1 93.06 164 ARG B O 1
ATOM 4401 N N . GLY B 1 165 ? -1.005 4.055 -15.164 1 93.62 165 GLY B N 1
ATOM 4402 C CA . GLY B 1 165 ? 0.125 3.15 -15.031 1 93.62 165 GLY B CA 1
ATOM 4403 C C . GLY B 1 165 ? 1.042 3.158 -16.234 1 93.62 165 GLY B C 1
ATOM 4404 O O . GLY B 1 165 ? 0.874 3.975 -17.141 1 93.62 165 GLY B O 1
ATOM 4405 N N . ILE B 1 166 ? 2.059 2.266 -16.266 1 93.31 166 ILE B N 1
ATOM 4406 C CA . ILE B 1 166 ? 3.078 2.352 -17.312 1 93.31 166 ILE B CA 1
ATOM 4407 C C . ILE B 1 166 ? 3.008 1.117 -18.203 1 93.31 166 ILE B C 1
ATOM 4409 O O . ILE B 1 166 ? 3.342 1.183 -19.391 1 93.31 166 ILE B O 1
ATOM 4413 N N . GLN B 1 167 ? 2.564 -0.062 -17.703 1 94.75 167 GLN B N 1
ATOM 4414 C CA . GLN B 1 167 ? 2.473 -1.264 -18.531 1 94.75 167 GLN B CA 1
ATOM 4415 C C . GLN B 1 167 ? 1.335 -1.153 -19.531 1 94.75 167 GLN B C 1
ATOM 4417 O O . GLN B 1 167 ? 0.265 -0.63 -19.219 1 94.75 167 GLN B O 1
ATOM 4422 N N . THR B 1 168 ? 1.538 -1.561 -20.641 1 91.25 168 THR B N 1
ATOM 4423 C CA . THR B 1 168 ? 0.541 -1.6 -21.703 1 91.25 168 THR B CA 1
ATOM 4424 C C . THR B 1 168 ? 0.227 -3.041 -22.094 1 91.25 168 THR B C 1
ATOM 4426 O O . THR B 1 168 ? 1.127 -3.881 -22.172 1 91.25 168 THR B O 1
ATOM 4429 N N . PRO B 1 169 ? -0.928 -3.336 -22.422 1 92.69 169 PRO B N 1
ATOM 4430 C CA . PRO B 1 169 ? -2.125 -2.504 -22.281 1 92.69 169 PRO B CA 1
ATOM 4431 C C . PRO B 1 169 ? -2.506 -2.258 -20.828 1 92.69 169 PRO B C 1
ATOM 4433 O O . PRO B 1 169 ? -3.223 -1.301 -20.531 1 92.69 169 PRO B O 1
ATOM 4436 N N . TYR B 1 170 ? -2.234 -3.053 -19.984 1 95.06 170 TYR B N 1
ATOM 4437 C CA . TYR B 1 170 ? -2.312 -3.002 -18.516 1 95.06 170 TYR B CA 1
ATOM 4438 C C . TYR B 1 170 ? -1.51 -4.133 -17.891 1 95.06 170 TYR B C 1
ATOM 4440 O O . TYR B 1 170 ? -1.057 -5.043 -18.594 1 95.06 170 TYR B O 1
ATOM 4448 N N . PRO B 1 171 ? -1.211 -4.047 -16.562 1 97.62 171 PRO B N 1
ATOM 4449 C CA . PRO B 1 171 ? -0.493 -5.152 -15.93 1 97.62 171 PRO B CA 1
ATOM 4450 C C . PRO B 1 171 ? -1.174 -6.504 -16.141 1 97.62 171 PRO B C 1
ATOM 4452 O O . PRO B 1 171 ? -2.404 -6.574 -16.203 1 97.62 171 PRO B O 1
ATOM 4455 N N . PRO B 1 172 ? -0.375 -7.617 -16.328 1 98.19 172 PRO B N 1
ATOM 4456 C CA . PRO B 1 172 ? -0.974 -8.945 -16.5 1 98.19 172 PRO B CA 1
ATOM 4457 C C . PRO B 1 172 ? -2.006 -9.266 -15.43 1 98.19 172 PRO B C 1
ATOM 4459 O O . PRO B 1 172 ? -1.801 -8.945 -14.258 1 98.19 172 PRO B O 1
ATOM 4462 N N . ILE B 1 173 ? -3.092 -9.82 -15.867 1 98.56 173 ILE B N 1
ATOM 4463 C CA . ILE B 1 173 ? -4.18 -10.18 -14.969 1 98.56 173 ILE B CA 1
ATOM 4464 C C . ILE B 1 173 ? -4.363 -11.695 -14.969 1 98.56 173 ILE B C 1
ATOM 4466 O O . ILE B 1 173 ? -4.316 -12.336 -16.016 1 98.56 173 ILE B O 1
ATOM 4470 N N . HIS B 1 174 ? -4.52 -12.273 -13.797 1 98.69 174 HIS B N 1
ATOM 4471 C CA . HIS B 1 174 ? -4.82 -13.688 -13.57 1 98.69 174 HIS B CA 1
ATOM 4472 C C . HIS B 1 174 ? -6.09 -13.852 -12.742 1 98.69 174 HIS B C 1
ATOM 4474 O O . HIS B 1 174 ? -6.551 -12.898 -12.109 1 98.69 174 HIS B O 1
ATOM 4480 N N . MET B 1 175 ? -6.668 -15.016 -12.828 1 98.06 175 MET B N 1
ATOM 4481 C CA . MET B 1 175 ? -7.859 -15.32 -12.047 1 98.06 175 MET B CA 1
ATOM 4482 C C . MET B 1 175 ? -7.695 -16.641 -11.289 1 98.06 175 MET B C 1
ATOM 4484 O O . MET B 1 175 ? -7.258 -17.641 -11.859 1 98.06 175 MET B O 1
ATOM 4488 N N . ALA B 1 176 ? -7.938 -16.578 -9.977 1 96.31 176 ALA B N 1
ATOM 4489 C CA . ALA B 1 176 ? -7.992 -17.812 -9.219 1 96.31 176 ALA B CA 1
ATOM 4490 C C . ALA B 1 176 ? -9.102 -18.734 -9.734 1 96.31 176 ALA B C 1
ATOM 4492 O O . ALA B 1 176 ? -10.227 -18.281 -9.961 1 96.31 176 ALA B O 1
ATOM 4493 N N . THR B 1 177 ? -8.758 -20 -9.93 1 93.56 177 THR B N 1
ATOM 4494 C CA . THR B 1 177 ? -9.727 -20.953 -10.453 1 93.56 177 THR B CA 1
ATOM 4495 C C . THR B 1 177 ? -9.742 -22.234 -9.609 1 93.56 177 THR B C 1
ATOM 4497 O O . THR B 1 177 ? -8.695 -22.688 -9.148 1 93.56 177 THR B O 1
ATOM 4500 N N . GLY B 1 178 ? -10.961 -22.672 -9.32 1 84.38 178 GLY B N 1
ATOM 4501 C CA . GLY B 1 178 ? -11.094 -23.875 -8.531 1 84.38 178 GLY B CA 1
ATOM 4502 C C . GLY B 1 178 ? -11.984 -24.922 -9.188 1 84.38 178 GLY B C 1
ATOM 4503 O O . GLY B 1 178 ? -12.148 -26.016 -8.664 1 84.38 178 GLY B O 1
ATOM 4504 N N . SER B 1 179 ? -12.555 -24.609 -10.367 1 87.06 179 SER B N 1
ATOM 4505 C CA . SER B 1 179 ? -13.445 -25.516 -11.094 1 87.06 179 SER B CA 1
ATOM 4506 C C . SER B 1 179 ? -13.188 -25.438 -12.602 1 87.06 179 SER B C 1
ATOM 4508 O O . SER B 1 179 ? -12.602 -24.469 -13.086 1 87.06 179 SER B O 1
ATOM 4510 N N . PRO B 1 180 ? -13.641 -26.516 -13.297 1 91.44 180 PRO B N 1
ATOM 4511 C CA . PRO B 1 180 ? -13.547 -26.422 -14.75 1 91.44 180 PRO B CA 1
ATOM 4512 C C . PRO B 1 180 ? -14.211 -25.172 -15.32 1 91.44 180 PRO B C 1
ATOM 4514 O O . PRO B 1 180 ? -13.68 -24.562 -16.25 1 91.44 180 PRO B O 1
ATOM 4517 N N . GLU B 1 181 ? -15.273 -24.812 -14.719 1 92.56 181 GLU B N 1
ATOM 4518 C CA . GLU B 1 181 ? -16.016 -23.641 -15.195 1 92.56 181 GLU B CA 1
ATOM 4519 C C . GLU B 1 181 ? -15.195 -22.375 -15.008 1 92.56 181 GLU B C 1
ATOM 4521 O O . GLU B 1 181 ? -15.156 -21.516 -15.891 1 92.56 181 GLU B O 1
ATOM 4526 N N . SER B 1 182 ? -14.594 -22.234 -13.836 1 93.5 182 SER B N 1
ATOM 4527 C CA . SER B 1 182 ? -13.805 -21.031 -13.594 1 93.5 182 SER B CA 1
ATOM 4528 C C . SER B 1 182 ? -12.555 -21 -14.461 1 93.5 182 SER B C 1
ATOM 4530 O O . SER B 1 182 ? -12.109 -19.938 -14.883 1 93.5 182 SER B O 1
ATOM 4532 N N . VAL B 1 183 ? -11.977 -22.156 -14.766 1 96.19 183 VAL B N 1
ATOM 4533 C CA . VAL B 1 183 ? -10.836 -22.25 -15.672 1 96.19 183 VAL B CA 1
ATOM 4534 C C . VAL B 1 183 ? -11.258 -21.797 -17.078 1 96.19 183 VAL B C 1
ATOM 4536 O O . VAL B 1 183 ? -10.562 -21 -17.719 1 96.19 183 VAL B O 1
ATOM 4539 N N . ARG B 1 184 ? -12.398 -22.266 -17.516 1 97.06 184 ARG B N 1
ATOM 4540 C CA . ARG B 1 184 ? -12.93 -21.859 -18.812 1 97.06 184 ARG B CA 1
ATOM 4541 C C . ARG B 1 184 ? -13.156 -20.359 -18.875 1 97.06 184 ARG B C 1
ATOM 4543 O O . ARG B 1 184 ? -12.82 -19.719 -19.859 1 97.06 184 ARG B O 1
ATOM 4550 N N . THR B 1 185 ? -13.68 -19.844 -17.812 1 96.5 185 THR B N 1
ATOM 4551 C CA . THR B 1 185 ? -13.977 -18.406 -17.75 1 96.5 185 THR B CA 1
ATOM 4552 C C . THR B 1 185 ? -12.695 -17.594 -17.891 1 96.5 185 THR B C 1
ATOM 4554 O O . THR B 1 185 ? -12.648 -16.625 -18.641 1 96.5 185 THR B O 1
ATOM 4557 N N . ALA B 1 186 ? -11.656 -17.969 -17.141 1 97.88 186 ALA B N 1
ATOM 4558 C CA . ALA B 1 186 ? -10.383 -17.266 -17.234 1 97.88 186 ALA B CA 1
ATOM 4559 C C . ALA B 1 186 ? -9.836 -17.297 -18.656 1 97.88 186 ALA B C 1
ATOM 4561 O O . ALA B 1 186 ? -9.391 -16.281 -19.188 1 97.88 186 ALA B O 1
ATOM 4562 N N . ALA B 1 187 ? -9.938 -18.453 -19.281 1 98.12 187 ALA B N 1
ATOM 4563 C CA . ALA B 1 187 ? -9.445 -18.641 -20.641 1 98.12 187 ALA B CA 1
ATOM 4564 C C . ALA B 1 187 ? -10.219 -17.781 -21.625 1 98.12 187 ALA B C 1
ATOM 4566 O O . ALA B 1 187 ? -9.633 -17.141 -22.5 1 98.12 187 ALA B O 1
ATOM 4567 N N . GLU B 1 188 ? -11.492 -17.781 -21.484 1 97.56 188 GLU B N 1
ATOM 4568 C CA . GLU B 1 188 ? -12.359 -17.031 -22.391 1 97.56 188 GLU B CA 1
ATOM 4569 C C . GLU B 1 188 ? -12.148 -15.531 -22.234 1 97.56 188 GLU B C 1
ATOM 4571 O O . GLU B 1 188 ? -12.281 -14.781 -23.203 1 97.56 188 GLU B O 1
ATOM 4576 N N . LEU B 1 189 ? -11.773 -15.125 -21.062 1 96.69 189 LEU B N 1
ATOM 4577 C CA . LEU B 1 189 ? -11.469 -13.719 -20.812 1 96.69 189 LEU B CA 1
ATOM 4578 C C . LEU B 1 189 ? -10.078 -13.359 -21.328 1 96.69 189 LEU B C 1
ATOM 4580 O O . LEU B 1 189 ? -9.734 -12.18 -21.422 1 96.69 189 LEU B O 1
ATOM 4584 N N . GLY B 1 190 ? -9.289 -14.398 -21.641 1 97.25 190 GLY B N 1
ATOM 4585 C CA . GLY B 1 190 ? -7.941 -14.172 -22.141 1 97.25 190 GLY B CA 1
ATOM 4586 C C . GLY B 1 190 ? -6.957 -13.805 -21.047 1 97.25 190 GLY B C 1
ATOM 4587 O O . GLY B 1 190 ? -5.941 -13.156 -21.297 1 97.25 190 GLY B O 1
ATOM 4588 N N . VAL B 1 191 ? -7.254 -14.078 -19.781 1 98 191 VAL B N 1
ATOM 4589 C CA . VAL B 1 191 ? -6.359 -13.773 -18.672 1 98 191 VAL B CA 1
ATOM 4590 C C . VAL B 1 191 ? -5.723 -15.062 -18.156 1 98 191 VAL B C 1
ATOM 4592 O O . VAL B 1 191 ? -6.117 -16.156 -18.547 1 98 191 VAL B O 1
ATOM 4595 N N . GLY B 1 192 ? -4.68 -14.969 -17.375 1 98.5 192 GLY B N 1
ATOM 4596 C CA . GLY B 1 192 ? -4.066 -16.141 -16.781 1 98.5 192 GLY B CA 1
ATOM 4597 C C . GLY B 1 192 ? -4.992 -16.875 -15.828 1 98.5 192 GLY B C 1
ATOM 4598 O O . GLY B 1 192 ? -5.859 -16.266 -15.203 1 98.5 192 GLY B O 1
ATOM 4599 N N . ALA B 1 193 ? -4.824 -18.156 -15.719 1 98.56 193 ALA B N 1
ATOM 4600 C CA . ALA B 1 193 ? -5.551 -18.969 -14.758 1 98.56 193 ALA B CA 1
ATOM 4601 C C . ALA B 1 193 ? -4.617 -19.516 -13.68 1 98.56 193 ALA B C 1
ATOM 4603 O O . ALA B 1 193 ? -3.637 -20.188 -13.977 1 98.56 193 ALA B O 1
ATOM 4604 N N . ILE B 1 194 ? -4.91 -19.109 -12.469 1 98.12 194 ILE B N 1
ATOM 4605 C CA . ILE B 1 194 ? -4.246 -19.75 -11.336 1 98.12 194 ILE B CA 1
ATOM 4606 C C . ILE B 1 194 ? -4.98 -21.031 -10.977 1 98.12 194 ILE B C 1
ATOM 4608 O O . ILE B 1 194 ? -6.066 -21 -10.391 1 98.12 194 ILE B O 1
ATOM 4612 N N . VAL B 1 195 ? -4.391 -22.109 -11.273 1 94.81 195 VAL B N 1
ATOM 4613 C CA . VAL B 1 195 ? -5.055 -23.406 -11.156 1 94.81 195 VAL B CA 1
ATOM 4614 C C . VAL B 1 195 ? -4.59 -24.109 -9.883 1 94.81 195 VAL B C 1
ATOM 4616 O O . VAL B 1 195 ? -3.41 -24.438 -9.742 1 94.81 195 VAL B O 1
ATOM 4619 N N . GLY B 1 196 ? -5.578 -24.219 -9.047 1 86.25 196 GLY B N 1
ATOM 4620 C CA . GLY B 1 196 ? -5.312 -25.016 -7.855 1 86.25 196 GLY B CA 1
ATOM 4621 C C . GLY B 1 196 ? -5.551 -26.5 -8.07 1 86.25 196 GLY B C 1
ATOM 4622 O O . GLY B 1 196 ? -6.492 -26.891 -8.766 1 86.25 196 GLY B O 1
ATOM 4623 N N . GLY B 1 197 ? -4.617 -27.406 -7.695 1 78.25 197 GLY B N 1
ATOM 4624 C CA . GLY B 1 197 ? -4.77 -28.844 -7.867 1 78.25 197 GLY B CA 1
ATOM 4625 C C . GLY B 1 197 ? -5.59 -29.484 -6.77 1 78.25 197 GLY B C 1
ATOM 4626 O O . GLY B 1 197 ? -6.09 -30.594 -6.938 1 78.25 197 GLY B O 1
ATOM 4627 N N . PHE B 1 198 ? -5.863 -28.766 -5.625 1 79.19 198 PHE B N 1
ATOM 4628 C CA . PHE B 1 198 ? -6.637 -29.219 -4.477 1 79.19 198 PHE B CA 1
ATOM 4629 C C . PHE B 1 198 ? -6.172 -30.594 -4.023 1 79.19 198 PHE B C 1
ATOM 4631 O O . PHE B 1 198 ? -6.973 -31.406 -3.555 1 79.19 198 PHE B O 1
ATOM 4638 N N . TYR B 1 199 ? -5.008 -30.922 -4.371 1 87.94 199 TYR B N 1
ATOM 4639 C CA . TYR B 1 199 ? -4.344 -32.156 -3.988 1 87.94 199 TYR B CA 1
ATOM 4640 C C . TYR B 1 199 ? -4.996 -33.344 -4.672 1 87.94 199 TYR B C 1
ATOM 4642 O O . TYR B 1 199 ? -4.969 -34.469 -4.148 1 87.94 199 TYR B O 1
ATOM 4650 N N . LEU B 1 200 ? -5.645 -33.125 -5.801 1 87.62 200 LEU B N 1
ATOM 4651 C CA . LEU B 1 200 ? -6.395 -34.188 -6.469 1 87.62 200 LEU B CA 1
ATOM 4652 C C . LEU B 1 200 ? -5.531 -34.875 -7.52 1 87.62 200 LEU B C 1
ATOM 4654 O O . LEU B 1 200 ? -6.031 -35.688 -8.297 1 87.62 200 LEU B O 1
ATOM 4658 N N . GLY B 1 201 ? -4.273 -34.469 -7.602 1 91.5 201 GLY B N 1
ATOM 4659 C CA . GLY B 1 201 ? -3.322 -35.219 -8.406 1 91.5 201 GLY B CA 1
ATOM 4660 C C . GLY B 1 201 ? -3.062 -34.594 -9.766 1 91.5 201 GLY B C 1
ATOM 4661 O O . GLY B 1 201 ? -3.744 -33.656 -10.156 1 91.5 201 GLY B O 1
ATOM 4662 N N . PHE B 1 202 ? -2.104 -35.125 -10.453 1 95 202 PHE B N 1
ATOM 4663 C CA . PHE B 1 202 ? -1.614 -34.562 -11.711 1 95 202 PHE B CA 1
ATOM 4664 C C . PHE B 1 202 ? -2.617 -34.812 -12.836 1 95 202 PHE B C 1
ATOM 4666 O O . PHE B 1 202 ? -2.672 -34.031 -13.789 1 95 202 PHE B O 1
ATOM 4673 N N . GLU B 1 203 ? -3.43 -35.844 -12.727 1 93.38 203 GLU B N 1
ATOM 4674 C CA . GLU B 1 203 ? -4.449 -36.094 -13.742 1 93.38 203 GLU B CA 1
ATOM 4675 C C . GLU B 1 203 ? -5.5 -34.969 -13.727 1 93.38 203 GLU B C 1
ATOM 4677 O O . GLU B 1 203 ? -5.91 -34.5 -14.789 1 93.38 203 GLU B O 1
ATOM 4682 N N . PHE B 1 204 ? -5.871 -34.688 -12.555 1 91.81 204 PHE B N 1
ATOM 4683 C CA . PHE B 1 204 ? -6.805 -33.594 -12.414 1 91.81 204 PHE B CA 1
ATOM 4684 C C . PHE B 1 204 ? -6.211 -32.312 -12.984 1 91.81 204 PHE B C 1
ATOM 4686 O O . PHE B 1 204 ? -6.867 -31.594 -13.742 1 91.81 204 PHE B O 1
ATOM 4693 N N . LEU B 1 205 ? -5.02 -32.031 -12.625 1 95.25 205 LEU B N 1
ATOM 4694 C CA . LEU B 1 205 ? -4.328 -30.844 -13.086 1 95.25 205 LEU B CA 1
ATOM 4695 C C . LEU B 1 205 ? -4.238 -30.828 -14.609 1 95.25 205 LEU B C 1
ATOM 4697 O O . LEU B 1 205 ? -4.508 -29.797 -15.242 1 95.25 205 LEU B O 1
ATOM 4701 N N . GLU B 1 206 ? -3.877 -31.938 -15.164 1 96.5 206 GLU B N 1
ATOM 4702 C CA . GLU B 1 206 ? -3.787 -32.062 -16.625 1 96.5 206 GLU B CA 1
ATOM 4703 C C . GLU B 1 206 ? -5.113 -31.703 -17.281 1 96.5 206 GLU B C 1
ATOM 4705 O O . GLU B 1 206 ? -5.141 -31 -18.297 1 96.5 206 GLU B O 1
ATOM 4710 N N . ASN B 1 207 ? -6.148 -32.219 -16.75 1 95.94 207 ASN B N 1
ATOM 4711 C CA . ASN B 1 207 ? -7.477 -31.922 -17.281 1 95.94 207 ASN B CA 1
ATOM 4712 C C . ASN B 1 207 ? -7.797 -30.438 -17.219 1 95.94 207 ASN B C 1
ATOM 4714 O O . ASN B 1 207 ? -8.305 -29.875 -18.188 1 95.94 207 ASN B O 1
ATOM 4718 N N . MET B 1 208 ? -7.5 -29.828 -16.109 1 96.12 208 MET B N 1
ATOM 4719 C CA . MET B 1 208 ? -7.77 -28.406 -15.938 1 96.12 208 MET B CA 1
ATOM 4720 C C . MET B 1 208 ? -6.969 -27.578 -16.938 1 96.12 208 MET B C 1
ATOM 4722 O O . MET B 1 208 ? -7.5 -26.641 -17.547 1 96.12 208 MET B O 1
ATOM 4726 N N . LEU B 1 209 ? -5.707 -27.906 -17.125 1 97.81 209 LEU B N 1
ATOM 4727 C CA . LEU B 1 209 ? -4.848 -27.156 -18.047 1 97.81 209 LEU B CA 1
ATOM 4728 C C . LEU B 1 209 ? -5.301 -27.344 -19.484 1 97.81 209 LEU B C 1
ATOM 4730 O O . LEU B 1 209 ? -5.234 -26.422 -20.297 1 97.81 209 LEU B O 1
ATOM 4734 N N . ARG B 1 210 ? -5.801 -28.531 -19.797 1 97.69 210 ARG B N 1
ATOM 4735 C CA . ARG B 1 210 ? -6.344 -28.781 -21.125 1 97.69 210 ARG B CA 1
ATOM 4736 C C . ARG B 1 210 ? -7.594 -27.953 -21.375 1 97.69 210 ARG B C 1
ATOM 4738 O O . ARG B 1 210 ? -7.758 -27.375 -22.453 1 97.69 210 ARG B O 1
ATOM 4745 N N . ILE B 1 211 ? -8.469 -27.906 -20.406 1 97.5 211 ILE B N 1
ATOM 4746 C CA . ILE B 1 211 ? -9.68 -27.094 -20.5 1 97.5 211 ILE B CA 1
ATOM 4747 C C . ILE B 1 211 ? -9.305 -25.641 -20.781 1 97.5 211 ILE B C 1
ATOM 4749 O O . ILE B 1 211 ? -9.93 -24.984 -21.625 1 97.5 211 ILE B O 1
ATOM 4753 N N . TYR B 1 212 ? -8.305 -25.141 -20.094 1 98.19 212 TYR B N 1
ATOM 4754 C CA . TYR B 1 212 ? -7.844 -23.766 -20.297 1 98.19 212 TYR B CA 1
ATOM 4755 C C . TYR B 1 212 ? -7.43 -23.547 -21.75 1 98.19 212 TYR B C 1
ATOM 4757 O O . TYR B 1 212 ? -7.867 -22.594 -22.391 1 98.19 212 TYR B O 1
ATOM 4765 N N . ASP B 1 213 ? -6.574 -24.438 -22.312 1 97.88 213 ASP B N 1
ATOM 4766 C CA . ASP B 1 213 ? -6.07 -24.312 -23.672 1 97.88 213 ASP B CA 1
ATOM 4767 C C . ASP B 1 213 ? -7.207 -24.375 -24.688 1 97.88 213 ASP B C 1
ATOM 4769 O O . ASP B 1 213 ? -7.277 -23.531 -25.594 1 97.88 213 ASP B O 1
ATOM 4773 N N . ASP B 1 214 ? -8.102 -25.297 -24.5 1 97.56 214 ASP B N 1
ATOM 4774 C CA . ASP B 1 214 ? -9.219 -25.469 -25.422 1 97.56 214 ASP B CA 1
ATOM 4775 C C . ASP B 1 214 ? -10.125 -24.234 -25.422 1 97.56 214 ASP B C 1
ATOM 4777 O O . ASP B 1 214 ? -10.516 -23.75 -26.484 1 97.56 214 ASP B O 1
ATOM 4781 N N . ALA B 1 215 ? -10.406 -23.781 -24.234 1 97.62 215 ALA B N 1
ATOM 4782 C CA . ALA B 1 215 ? -11.312 -22.641 -24.094 1 97.62 215 ALA B CA 1
ATOM 4783 C C . ALA B 1 215 ? -10.672 -21.375 -24.641 1 97.62 215 ALA B C 1
ATOM 4785 O O . ALA B 1 215 ? -11.352 -20.547 -25.25 1 97.62 215 ALA B O 1
ATOM 4786 N N . ARG B 1 216 ? -9.438 -21.156 -24.375 1 96.75 216 ARG B N 1
ATOM 4787 C CA . ARG B 1 216 ? -8.711 -20 -24.875 1 96.75 216 ARG B CA 1
ATOM 4788 C C . ARG B 1 216 ? -8.742 -19.938 -26.406 1 96.75 216 ARG B C 1
ATOM 4790 O O . ARG B 1 216 ? -9.023 -18.891 -26.984 1 96.75 216 ARG B O 1
ATOM 4797 N N . ASP B 1 217 ? -8.477 -21.016 -27.047 1 94.38 217 ASP B N 1
ATOM 4798 C CA . ASP B 1 217 ? -8.352 -21.094 -28.5 1 94.38 217 ASP B CA 1
ATOM 4799 C C . ASP B 1 217 ? -9.711 -20.891 -29.188 1 94.38 217 ASP B C 1
ATOM 4801 O O . ASP B 1 217 ? -9.781 -20.406 -30.312 1 94.38 217 ASP B O 1
ATOM 4805 N N . GLY B 1 218 ? -10.75 -21.188 -28.484 1 93.38 218 GLY B N 1
ATOM 4806 C CA . GLY B 1 218 ? -12.086 -21.109 -29.062 1 93.38 218 GLY B CA 1
ATOM 4807 C C . GLY B 1 218 ? -12.758 -19.766 -28.812 1 93.38 218 GLY B C 1
ATOM 4808 O O . GLY B 1 218 ? -13.844 -19.516 -29.328 1 93.38 218 GLY B O 1
ATOM 4809 N N . ALA B 1 219 ? -12.094 -18.938 -28.094 1 94.5 219 ALA B N 1
ATOM 4810 C CA . ALA B 1 219 ? -12.781 -17.734 -27.641 1 94.5 219 ALA B CA 1
ATOM 4811 C C . ALA B 1 219 ? -12.328 -16.516 -28.453 1 94.5 219 ALA B C 1
ATOM 4813 O O . ALA B 1 219 ? -11.242 -16.516 -29.031 1 94.5 219 ALA B O 1
ATOM 4814 N N . THR B 1 220 ? -13.258 -15.523 -28.547 1 94.12 220 THR B N 1
ATOM 4815 C CA . THR B 1 220 ? -12.914 -14.18 -29.016 1 94.12 220 THR B CA 1
ATOM 4816 C C . THR B 1 220 ? -12.609 -13.266 -27.828 1 94.12 220 THR B C 1
ATOM 4818 O O . THR B 1 220 ? -13.328 -13.273 -26.828 1 94.12 220 THR B O 1
ATOM 4821 N N . HIS B 1 221 ? -11.531 -12.586 -27.984 1 92.38 221 HIS B N 1
ATOM 4822 C CA . HIS B 1 221 ? -11.07 -11.781 -26.859 1 92.38 221 HIS B CA 1
ATOM 4823 C C . HIS B 1 221 ? -11.188 -10.289 -27.156 1 92.38 221 HIS B C 1
ATOM 4825 O O . HIS B 1 221 ? -10.742 -9.828 -28.203 1 92.38 221 HIS B O 1
ATOM 4831 N N . THR B 1 222 ? -11.797 -9.547 -26.234 1 88.88 222 THR B N 1
ATOM 4832 C CA . THR B 1 222 ? -12 -8.109 -26.328 1 88.88 222 THR B CA 1
ATOM 4833 C C . THR B 1 222 ? -10.695 -7.355 -26.125 1 88.88 222 THR B C 1
ATOM 4835 O O . THR B 1 222 ? -10.469 -6.305 -26.719 1 88.88 222 THR B O 1
ATOM 4838 N N . TYR B 1 223 ? -9.844 -7.836 -25.219 1 92.5 223 TYR B N 1
ATOM 4839 C CA . TYR B 1 223 ? -8.547 -7.254 -24.906 1 92.5 223 TYR B CA 1
ATOM 4840 C C . TYR B 1 223 ? -7.41 -8.148 -25.391 1 92.5 223 TYR B C 1
ATOM 4842 O O . TYR B 1 223 ? -7.625 -9.32 -25.703 1 92.5 223 TYR B O 1
ATOM 4850 N N . PRO B 1 224 ? -6.191 -7.551 -25.609 1 91.5 224 PRO B N 1
ATOM 4851 C CA . PRO B 1 224 ? -5.055 -8.422 -25.922 1 91.5 224 PRO B CA 1
ATOM 4852 C C . PRO B 1 224 ? -4.906 -9.578 -24.922 1 91.5 224 PRO B C 1
ATOM 4854 O O . PRO B 1 224 ? -5.012 -9.375 -23.719 1 91.5 224 PRO B O 1
ATOM 4857 N N . VAL B 1 225 ? -4.668 -10.742 -25.422 1 94.69 225 VAL B N 1
ATOM 4858 C CA . VAL B 1 225 ? -4.637 -11.969 -24.641 1 94.69 225 VAL B CA 1
ATOM 4859 C C . VAL B 1 225 ? -3.385 -11.984 -23.766 1 94.69 225 VAL B C 1
ATOM 4861 O O . VAL B 1 225 ? -2.285 -11.695 -24.234 1 94.69 225 VAL B O 1
ATOM 4864 N N . GLN B 1 226 ? -3.557 -12.25 -22.516 1 95.88 226 GLN B N 1
ATOM 4865 C CA . GLN B 1 226 ? -2.475 -12.398 -21.547 1 95.88 226 GLN B CA 1
ATOM 4866 C C . GLN B 1 226 ? -2.475 -13.797 -20.938 1 95.88 226 GLN B C 1
ATOM 4868 O O . GLN B 1 226 ? -2.148 -13.969 -19.75 1 95.88 226 GLN B O 1
ATOM 4873 N N . ALA B 1 227 ? -2.746 -14.695 -21.703 1 94.88 227 ALA B N 1
ATOM 4874 C CA . ALA B 1 227 ? -2.932 -16.078 -21.281 1 94.88 227 ALA B CA 1
ATOM 4875 C C . ALA B 1 227 ? -1.672 -16.625 -20.609 1 94.88 227 ALA B C 1
ATOM 4877 O O . ALA B 1 227 ? -0.568 -16.469 -21.141 1 94.88 227 ALA B O 1
ATOM 4878 N N . GLN B 1 228 ? -1.87 -17.234 -19.484 1 97.31 228 GLN B N 1
ATOM 4879 C CA . GLN B 1 228 ? -0.829 -17.922 -18.719 1 97.31 228 GLN B CA 1
ATOM 4880 C C . GLN B 1 228 ? -1.424 -19 -17.828 1 97.31 228 GLN B C 1
ATOM 4882 O O . GLN B 1 228 ? -2.434 -18.781 -17.156 1 97.31 228 GLN B O 1
ATOM 4887 N N . LYS B 1 229 ? -0.879 -20.156 -17.891 1 98.38 229 LYS B N 1
ATOM 4888 C CA . LYS B 1 229 ? -1.233 -21.234 -16.969 1 98.38 229 LYS B CA 1
ATOM 4889 C C . LYS B 1 229 ? -0.352 -21.219 -15.734 1 98.38 229 LYS B C 1
ATOM 4891 O O . LYS B 1 229 ? 0.796 -21.672 -15.773 1 98.38 229 LYS B O 1
ATOM 4896 N N . LEU B 1 230 ? -0.866 -20.703 -14.641 1 98.5 230 LEU B N 1
ATOM 4897 C CA . LEU B 1 230 ? -0.183 -20.703 -13.352 1 98.5 230 LEU B CA 1
ATOM 4898 C C . LEU B 1 230 ? -0.67 -21.859 -12.477 1 98.5 230 LEU B C 1
ATOM 4900 O O . LEU B 1 230 ? -1.858 -21.938 -12.156 1 98.5 230 LEU B O 1
ATOM 4904 N N . VAL B 1 231 ? 0.197 -22.734 -12.109 1 98 231 VAL B N 1
ATOM 4905 C CA . VAL B 1 231 ? -0.175 -23.859 -11.25 1 98 231 VAL B CA 1
ATOM 4906 C C . VAL B 1 231 ? 0.222 -23.547 -9.805 1 98 231 VAL B C 1
ATOM 4908 O O . VAL B 1 231 ? 1.371 -23.203 -9.531 1 98 231 VAL B O 1
ATOM 4911 N N . ALA B 1 232 ? -0.736 -23.688 -8.938 1 96.75 232 ALA B N 1
ATOM 4912 C CA . ALA B 1 232 ? -0.489 -23.438 -7.52 1 96.75 232 ALA B CA 1
ATOM 4913 C C . ALA B 1 232 ? -0.046 -24.719 -6.805 1 96.75 232 ALA B C 1
ATOM 4915 O O . ALA B 1 232 ? -0.765 -25.719 -6.805 1 96.75 232 ALA B O 1
ATOM 4916 N N . VAL B 1 233 ? 1.102 -24.656 -6.254 1 96.06 233 VAL B N 1
ATOM 4917 C CA . VAL B 1 233 ? 1.591 -25.656 -5.312 1 96.06 233 VAL B CA 1
ATOM 4918 C C . VAL B 1 233 ? 1.336 -25.188 -3.881 1 96.06 233 VAL B C 1
ATOM 4920 O O . VAL B 1 233 ? 2.254 -24.719 -3.201 1 96.06 233 VAL B O 1
ATOM 4923 N N . GLY B 1 234 ? 0.104 -25.406 -3.447 1 92.44 234 GLY B N 1
ATOM 4924 C CA . GLY B 1 234 ? -0.41 -24.766 -2.252 1 92.44 234 GLY B CA 1
ATOM 4925 C C . GLY B 1 234 ? 0.016 -25.453 -0.97 1 92.44 234 GLY B C 1
ATOM 4926 O O . GLY B 1 234 ? 0.034 -24.828 0.097 1 92.44 234 GLY B O 1
ATOM 4927 N N . GLY B 1 235 ? 0.309 -26.719 -1.051 1 91.5 235 GLY B N 1
ATOM 4928 C CA . GLY B 1 235 ? 0.711 -27.438 0.142 1 91.5 235 GLY B CA 1
ATOM 4929 C C . GLY B 1 235 ? 2.064 -27.016 0.676 1 91.5 235 GLY B C 1
ATOM 4930 O O . GLY B 1 235 ? 2.264 -26.938 1.89 1 91.5 235 GLY B O 1
ATOM 4931 N N . GLY B 1 236 ? 2.971 -26.812 -0.357 1 94.88 236 GLY B N 1
ATOM 4932 C CA . GLY B 1 236 ? 4.266 -26.312 0.079 1 94.88 236 GLY B CA 1
ATOM 4933 C C . GLY B 1 236 ? 5.41 -26.781 -0.804 1 94.88 236 GLY B C 1
ATOM 4934 O O . GLY B 1 236 ? 5.406 -27.906 -1.293 1 94.88 236 GLY B O 1
ATOM 4935 N N . MET B 1 237 ? 6.336 -25.922 -0.948 1 97.69 237 MET B N 1
ATOM 4936 C CA . MET B 1 237 ? 7.629 -26.25 -1.539 1 97.69 237 MET B CA 1
ATOM 4937 C C . MET B 1 237 ? 8.734 -26.203 -0.491 1 97.69 237 MET B C 1
ATOM 4939 O O . MET B 1 237 ? 8.859 -25.219 0.236 1 97.69 237 MET B O 1
ATOM 4943 N N . HIS B 1 238 ? 9.445 -27.219 -0.354 1 98.25 238 HIS B N 1
ATOM 4944 C CA . HIS B 1 238 ? 10.594 -27.25 0.55 1 98.25 238 HIS B CA 1
ATOM 4945 C C . HIS B 1 238 ? 11.75 -28.047 -0.049 1 98.25 238 HIS B C 1
ATOM 4947 O O . HIS B 1 238 ? 11.633 -29.25 -0.256 1 98.25 238 HIS B O 1
ATOM 4953 N N . CYS B 1 239 ? 12.781 -27.344 -0.302 1 98.5 239 CYS B N 1
ATOM 4954 C CA . CYS B 1 239 ? 14.031 -27.891 -0.817 1 98.5 239 CYS B CA 1
ATOM 4955 C C . CYS B 1 239 ? 15.109 -27.906 0.261 1 98.5 239 CYS B C 1
ATOM 4957 O O . CYS B 1 239 ? 15.414 -26.875 0.853 1 98.5 239 CYS B O 1
ATOM 4959 N N . ALA B 1 240 ? 15.609 -29.078 0.581 1 98.12 240 ALA B N 1
ATOM 4960 C CA . ALA B 1 240 ? 16.672 -29.234 1.566 1 98.12 240 ALA B CA 1
ATOM 4961 C C . ALA B 1 240 ? 17.875 -29.953 0.963 1 98.12 240 ALA B C 1
ATOM 4963 O O . ALA B 1 240 ? 17.844 -30.344 -0.209 1 98.12 240 ALA B O 1
ATOM 4964 N N . GLU B 1 241 ? 18.938 -30.109 1.783 1 96.88 241 GLU B N 1
ATOM 4965 C CA . GLU B 1 241 ? 20.156 -30.75 1.293 1 96.88 241 GLU B CA 1
ATOM 4966 C C . GLU B 1 241 ? 19.922 -32.219 0.99 1 96.88 241 GLU B C 1
ATOM 4968 O O . GLU B 1 241 ? 20.547 -32.781 0.077 1 96.88 241 GLU B O 1
ATOM 4973 N N . THR B 1 242 ? 19.031 -32.781 1.775 1 97.81 242 THR B N 1
ATOM 4974 C CA . THR B 1 242 ? 18.672 -34.188 1.548 1 97.81 242 THR B CA 1
ATOM 4975 C C . THR B 1 242 ? 17.156 -34.375 1.497 1 97.81 242 THR B C 1
ATOM 4977 O O . THR B 1 242 ? 16.422 -33.594 2.104 1 97.81 242 THR B O 1
ATOM 4980 N N . ARG B 1 243 ? 16.797 -35.406 0.766 1 96.5 243 ARG B N 1
ATOM 4981 C CA . ARG B 1 243 ? 15.383 -35.75 0.692 1 96.5 243 ARG B CA 1
ATOM 4982 C C . ARG B 1 243 ? 14.805 -36 2.082 1 96.5 243 ARG B C 1
ATOM 4984 O O . ARG B 1 243 ? 13.703 -35.531 2.395 1 96.5 243 ARG B O 1
ATOM 4991 N N . ASP B 1 244 ? 15.578 -36.688 2.959 1 96.88 244 ASP B N 1
ATOM 4992 C CA . ASP B 1 244 ? 15.102 -37 4.297 1 96.88 244 ASP B CA 1
ATOM 4993 C C . ASP B 1 244 ? 14.82 -35.75 5.117 1 96.88 244 ASP B C 1
ATOM 4995 O O . ASP B 1 244 ? 13.805 -35.688 5.816 1 96.88 244 ASP B O 1
ATOM 4999 N N . GLU B 1 245 ? 15.688 -34.875 5.027 1 96.38 245 GLU B N 1
ATOM 5000 C CA . GLU B 1 245 ? 15.5 -33.594 5.738 1 96.38 245 GLU B CA 1
ATOM 5001 C C . GLU B 1 245 ? 14.273 -32.844 5.219 1 96.38 245 GLU B C 1
ATOM 5003 O O . GLU B 1 245 ? 13.484 -32.312 6.004 1 96.38 245 GLU B O 1
ATOM 5008 N N . ALA B 1 246 ? 14.109 -32.781 3.93 1 97.12 246 ALA B N 1
ATOM 5009 C CA . ALA B 1 246 ? 12.977 -32.094 3.322 1 97.12 246 ALA B CA 1
ATOM 5010 C C . ALA B 1 246 ? 11.648 -32.719 3.773 1 97.12 246 ALA B C 1
ATOM 5012 O O . ALA B 1 246 ? 10.719 -31.984 4.148 1 97.12 246 ALA B O 1
ATOM 5013 N N . VAL B 1 247 ? 11.625 -34.031 3.729 1 95.62 247 VAL B N 1
ATOM 5014 C CA . VAL B 1 247 ? 10.406 -34.75 4.078 1 95.62 247 VAL B CA 1
ATOM 5015 C C . VAL B 1 247 ? 10.078 -34.531 5.555 1 95.62 247 VAL B C 1
ATOM 5017 O O . VAL B 1 247 ? 8.914 -34.375 5.922 1 95.62 247 VAL B O 1
ATOM 5020 N N . LYS B 1 248 ? 11.078 -34.531 6.375 1 94.56 248 LYS B N 1
ATOM 5021 C CA . LYS B 1 248 ? 10.883 -34.312 7.801 1 94.56 248 LYS B CA 1
ATOM 5022 C C . LYS B 1 248 ? 10.164 -32.969 8.047 1 94.56 248 LYS B C 1
ATOM 5024 O O . LYS B 1 248 ? 9.195 -32.938 8.805 1 94.56 248 LYS B O 1
ATOM 5029 N N . TRP B 1 249 ? 10.594 -31.969 7.43 1 93.19 249 TRP B N 1
ATOM 5030 C CA . TRP B 1 249 ? 9.992 -30.641 7.594 1 93.19 249 TRP B CA 1
ATOM 5031 C C . TRP B 1 249 ? 8.617 -30.578 6.941 1 93.19 249 TRP B C 1
ATOM 5033 O O . TRP B 1 249 ? 7.688 -29.984 7.496 1 93.19 249 TRP B O 1
ATOM 5043 N N . ALA B 1 250 ? 8.477 -31.203 5.82 1 92.81 250 ALA B N 1
ATOM 5044 C CA . ALA B 1 250 ? 7.246 -31.125 5.043 1 92.81 250 ALA B CA 1
ATOM 5045 C C . ALA B 1 250 ? 6.098 -31.828 5.762 1 92.81 250 ALA B C 1
ATOM 5047 O O . ALA B 1 250 ? 4.926 -31.531 5.516 1 92.81 250 ALA B O 1
ATOM 5048 N N . ARG B 1 251 ? 6.391 -32.75 6.641 1 91.19 251 ARG B N 1
ATOM 5049 C CA . ARG B 1 251 ? 5.363 -33.406 7.434 1 91.19 251 ARG B CA 1
ATOM 5050 C C . ARG B 1 251 ? 4.547 -32.406 8.234 1 91.19 251 ARG B C 1
ATOM 5052 O O . ARG B 1 251 ? 3.33 -32.531 8.367 1 91.19 251 ARG B O 1
ATOM 5059 N N . SER B 1 252 ? 5.184 -31.422 8.727 1 87.38 252 SER B N 1
ATOM 5060 C CA . SER B 1 252 ? 4.473 -30.391 9.484 1 87.38 252 SER B CA 1
ATOM 5061 C C . SER B 1 252 ? 3.568 -29.562 8.57 1 87.38 252 SER B C 1
ATOM 5063 O O . SER B 1 252 ? 2.52 -29.094 9 1 87.38 252 SER B O 1
ATOM 5065 N N . LEU B 1 253 ? 3.93 -29.406 7.352 1 88.69 253 LEU B N 1
ATOM 5066 C CA . LEU B 1 253 ? 3.123 -28.656 6.391 1 88.69 253 LEU B CA 1
ATOM 5067 C C . LEU B 1 253 ? 1.842 -29.422 6.055 1 88.69 253 LEU B C 1
ATOM 5069 O O . LEU B 1 253 ? 0.776 -28.812 5.918 1 88.69 253 LEU B O 1
ATOM 5073 N N . THR B 1 254 ? 1.961 -30.688 5.977 1 83.12 254 THR B N 1
ATOM 5074 C CA . THR B 1 254 ? 0.797 -31.516 5.664 1 83.12 254 THR B CA 1
ATOM 5075 C C . THR B 1 254 ? -0.251 -31.406 6.77 1 83.12 254 THR B C 1
ATOM 5077 O O . THR B 1 254 ? -1.452 -31.438 6.496 1 83.12 254 THR B O 1
ATOM 5080 N N . GLU B 1 255 ? 0.189 -31.219 7.918 1 76.81 255 GLU B N 1
ATOM 5081 C CA . GLU B 1 255 ? -0.725 -31.062 9.047 1 76.81 255 GLU B CA 1
ATOM 5082 C C . GLU B 1 255 ? -1.517 -29.766 8.938 1 76.81 255 GLU B C 1
ATOM 5084 O O . GLU B 1 255 ? -2.721 -29.75 9.195 1 76.81 255 GLU B O 1
ATOM 5089 N N . SER B 1 256 ? -0.846 -28.766 8.547 1 76.25 256 SER B N 1
ATOM 5090 C CA . SER B 1 256 ? -1.493 -27.469 8.367 1 76.25 256 SER B CA 1
ATOM 5091 C C . SER B 1 256 ? -2.508 -27.516 7.227 1 76.25 256 SER B C 1
ATOM 5093 O O . SER B 1 256 ? -3.576 -26.906 7.32 1 76.25 256 SER B O 1
ATOM 5095 N N . VAL B 1 257 ? -2.164 -28.203 6.211 1 78.44 257 VAL B N 1
ATOM 5096 C CA . VAL B 1 257 ? -3.045 -28.328 5.055 1 78.44 257 VAL B CA 1
ATOM 5097 C C . VAL B 1 257 ? -4.32 -29.062 5.453 1 78.44 257 VAL B C 1
ATOM 5099 O O . VAL B 1 257 ? -5.418 -28.688 5.031 1 78.44 257 VAL B O 1
ATOM 5102 N N . ALA B 1 258 ? -4.156 -30.062 6.223 1 73.62 258 ALA B N 1
ATOM 5103 C CA . ALA B 1 258 ? -5.312 -30.828 6.668 1 73.62 258 ALA B CA 1
ATOM 5104 C C . ALA B 1 258 ? -6.309 -29.938 7.414 1 73.62 258 ALA B C 1
ATOM 5106 O O . ALA B 1 258 ? -7.516 -30.047 7.199 1 73.62 258 ALA B O 1
ATOM 5107 N N . LEU B 1 259 ? -5.805 -29.047 8.117 1 66.75 259 LEU B N 1
ATOM 5108 C CA . LEU B 1 259 ? -6.648 -28.109 8.859 1 66.75 259 LEU B CA 1
ATOM 5109 C C . LEU B 1 259 ? -7.367 -27.156 7.914 1 66.75 259 LEU B C 1
ATOM 5111 O O . LEU B 1 259 ? -8.555 -26.875 8.094 1 66.75 259 LEU B O 1
ATOM 5115 N N . SER B 1 260 ? -6.719 -26.734 6.922 1 68.94 260 SER B N 1
ATOM 5116 C CA . SER B 1 260 ? -7.285 -25.797 5.961 1 68.94 260 SER B CA 1
ATOM 5117 C C . SER B 1 260 ? -8.359 -26.469 5.102 1 68.94 260 SER B C 1
ATOM 5119 O O . SER B 1 260 ? -9.328 -25.812 4.703 1 68.94 260 SER B O 1
ATOM 5121 N N . THR B 1 261 ? -8.234 -27.734 4.84 1 68 261 THR B N 1
ATOM 5122 C CA . THR B 1 261 ? -9.164 -28.453 3.975 1 68 261 THR B CA 1
ATOM 5123 C C . THR B 1 261 ? -10.516 -28.625 4.656 1 68 261 THR B C 1
ATOM 5125 O O . THR B 1 261 ? -11.547 -28.688 3.99 1 68 261 THR B O 1
ATOM 5128 N N . ASP B 1 262 ? -10.469 -28.547 5.938 1 68.75 262 ASP B N 1
ATOM 5129 C CA . ASP B 1 262 ? -11.742 -28.547 6.656 1 68.75 262 ASP B CA 1
ATOM 5130 C C . ASP B 1 262 ? -12.578 -27.328 6.297 1 68.75 262 ASP B C 1
ATOM 5132 O O . ASP B 1 262 ? -13.797 -27.422 6.152 1 68.75 262 ASP B O 1
ATOM 5136 N N . ALA B 1 263 ? -11.875 -26.312 6.035 1 66.69 263 ALA B N 1
ATOM 5137 C CA . ALA B 1 263 ? -12.562 -25.094 5.645 1 66.69 263 ALA B CA 1
ATOM 5138 C C . ALA B 1 263 ? -13.18 -25.219 4.258 1 66.69 263 ALA B C 1
ATOM 5140 O O . ALA B 1 263 ? -14.281 -24.734 4.012 1 66.69 263 ALA B O 1
ATOM 5141 N N . TYR B 1 264 ? -12.539 -25.953 3.4 1 69.44 264 TYR B N 1
ATOM 5142 C CA . TYR B 1 264 ? -13.047 -26.188 2.053 1 69.44 264 TYR B CA 1
ATOM 5143 C C . TYR B 1 264 ? -14.344 -26.984 2.088 1 69.44 264 TYR B C 1
ATOM 5145 O O . TYR B 1 264 ? -15.281 -26.703 1.347 1 69.44 264 TYR B O 1
ATOM 5153 N N . GLN B 1 265 ? -14.336 -27.891 2.941 1 70.62 265 GLN B N 1
ATOM 5154 C CA . GLN B 1 265 ? -15.531 -28.719 3.061 1 70.62 265 GLN B CA 1
ATOM 5155 C C . GLN B 1 265 ? -16.734 -27.906 3.531 1 70.62 265 GLN B C 1
ATOM 5157 O O . GLN B 1 265 ? -17.844 -28.078 3.027 1 70.62 265 GLN B O 1
ATOM 5162 N N . ARG B 1 266 ? -16.438 -27.078 4.391 1 70.75 266 ARG B N 1
ATOM 5163 C CA . ARG B 1 266 ? -17.531 -26.234 4.902 1 70.75 266 ARG B CA 1
ATOM 5164 C C . ARG B 1 266 ? -18.062 -25.312 3.82 1 70.75 266 ARG B C 1
ATOM 5166 O O . ARG B 1 266 ? -19.281 -25.172 3.652 1 70.75 266 ARG B O 1
ATOM 5173 N N . LEU B 1 267 ? -17.203 -24.797 3.074 1 68.75 267 LEU B N 1
ATOM 5174 C CA . LEU B 1 267 ? -17.594 -23.891 2.004 1 68.75 267 LEU B CA 1
ATOM 5175 C C . LEU B 1 267 ? -18.391 -24.609 0.93 1 68.75 267 LEU B C 1
ATOM 5177 O O . LEU B 1 267 ? -19.344 -24.047 0.378 1 68.75 267 LEU B O 1
ATOM 5181 N N . SER B 1 268 ? -18 -25.797 0.605 1 71.94 268 SER B N 1
ATOM 5182 C CA . SER B 1 268 ? -18.656 -26.562 -0.443 1 71.94 268 SER B CA 1
ATOM 5183 C C . SER B 1 268 ? -20.125 -26.812 -0.115 1 71.94 268 SER B C 1
ATOM 5185 O O . SER B 1 268 ? -20.938 -27.047 -1.013 1 71.94 268 SER B O 1
ATOM 5187 N N . LYS B 1 269 ? -20.469 -26.656 1.132 1 74.56 269 LYS B N 1
ATOM 5188 C CA . LYS B 1 269 ? -21.859 -26.875 1.564 1 74.56 269 LYS B CA 1
ATOM 5189 C C . LYS B 1 269 ? -22.656 -25.578 1.521 1 74.56 269 LYS B C 1
ATOM 5191 O O . LYS B 1 269 ? -23.891 -25.609 1.556 1 74.56 269 LYS B O 1
ATOM 5196 N N . LEU B 1 270 ? -21.953 -24.516 1.377 1 70.88 270 LEU B N 1
ATOM 5197 C CA . LEU B 1 270 ? -22.641 -23.234 1.474 1 70.88 270 LEU B CA 1
ATOM 5198 C C . LEU B 1 270 ? -23.109 -22.766 0.102 1 70.88 270 LEU B C 1
ATOM 5200 O O . LEU B 1 270 ? -24.094 -22.016 0.002 1 70.88 270 LEU B O 1
ATOM 5204 N N . SER B 1 271 ? -22.422 -23.156 -0.951 1 69.12 271 SER B N 1
ATOM 5205 C CA . SER B 1 271 ? -22.781 -22.719 -2.299 1 69.12 271 SER B CA 1
ATOM 5206 C C . SER B 1 271 ? -22.375 -23.766 -3.336 1 69.12 271 SER B C 1
ATOM 5208 O O . SER B 1 271 ? -21.312 -24.391 -3.209 1 69.12 271 SER B O 1
ATOM 5210 N N . ASP B 1 272 ? -23.172 -23.875 -4.312 1 69.25 272 ASP B N 1
ATOM 5211 C CA . ASP B 1 272 ? -22.891 -24.781 -5.414 1 69.25 272 ASP B CA 1
ATOM 5212 C C . ASP B 1 272 ? -21.594 -24.391 -6.137 1 69.25 272 ASP B C 1
ATOM 5214 O O . ASP B 1 272 ? -20.906 -25.25 -6.688 1 69.25 272 ASP B O 1
ATOM 5218 N N . ASP B 1 273 ? -21.312 -23.219 -5.941 1 67.31 273 ASP B N 1
ATOM 5219 C CA . ASP B 1 273 ? -20.156 -22.703 -6.652 1 67.31 273 ASP B CA 1
ATOM 5220 C C . ASP B 1 273 ? -18.859 -23.219 -6.043 1 67.31 273 ASP B C 1
ATOM 5222 O O . ASP B 1 273 ? -17.797 -23.203 -6.684 1 67.31 273 ASP B O 1
ATOM 5226 N N . TYR B 1 274 ? -19.016 -23.812 -4.852 1 67.88 274 TYR B N 1
ATOM 5227 C CA . TYR B 1 274 ? -17.828 -24.297 -4.164 1 67.88 274 TYR B CA 1
ATOM 5228 C C . TYR B 1 274 ? -17.828 -25.828 -4.102 1 67.88 274 TYR B C 1
ATOM 5230 O O . TYR B 1 274 ? -17.016 -26.422 -3.389 1 67.88 274 TYR B O 1
ATOM 5238 N N . GLN B 1 275 ? -18.672 -26.453 -4.77 1 69.44 275 GLN B N 1
ATOM 5239 C CA . GLN B 1 275 ? -18.875 -27.891 -4.684 1 69.44 275 GLN B CA 1
ATOM 5240 C C . GLN B 1 275 ? -17.578 -28.641 -4.988 1 69.44 275 GLN B C 1
ATOM 5242 O O . GLN B 1 275 ? -17.297 -29.688 -4.391 1 69.44 275 GLN B O 1
ATOM 5247 N N . TYR B 1 276 ? -16.812 -28.125 -5.824 1 68.44 276 TYR B N 1
ATOM 5248 C CA . TYR B 1 276 ? -15.594 -28.797 -6.266 1 68.44 276 TYR B CA 1
ATOM 5249 C C . TYR B 1 276 ? -14.578 -28.891 -5.133 1 68.44 276 TYR B C 1
ATOM 5251 O O . TYR B 1 276 ? -13.773 -29.812 -5.086 1 68.44 276 TYR B O 1
ATOM 5259 N N . MET B 1 277 ? -14.656 -28.016 -4.234 1 68.38 277 MET B N 1
ATOM 5260 C CA . MET B 1 277 ? -13.727 -28.016 -3.107 1 68.38 277 MET B CA 1
ATOM 5261 C C . MET B 1 277 ? -14.031 -29.156 -2.148 1 68.38 277 MET B C 1
ATOM 5263 O O . MET B 1 277 ? -13.195 -29.516 -1.323 1 68.38 277 MET B O 1
ATOM 5267 N N . GLY B 1 278 ? -15.18 -29.75 -2.352 1 71.38 278 GLY B N 1
ATOM 5268 C CA . GLY B 1 278 ? -15.594 -30.844 -1.491 1 71.38 278 GLY B CA 1
ATOM 5269 C C . GLY B 1 278 ? -14.922 -32.156 -1.837 1 71.38 278 GLY B C 1
ATOM 5270 O O . GLY B 1 278 ? -14.906 -33.094 -1.026 1 71.38 278 GLY B O 1
ATOM 5271 N N . ALA B 1 279 ? -14.297 -32.281 -2.973 1 71.62 279 ALA B N 1
ATOM 5272 C CA . ALA B 1 279 ? -13.664 -33.5 -3.412 1 71.62 279 ALA B CA 1
ATOM 5273 C C . ALA B 1 279 ? -12.461 -33.844 -2.535 1 71.62 279 ALA B C 1
ATOM 5275 O O . ALA B 1 279 ? -12.023 -35 -2.502 1 71.62 279 ALA B O 1
ATOM 5276 N N . VAL B 1 280 ? -12.094 -32.906 -1.762 1 76.12 280 VAL B N 1
ATOM 5277 C CA . VAL B 1 280 ? -10.922 -33.094 -0.917 1 76.12 280 VAL B CA 1
ATOM 5278 C C . VAL B 1 280 ? -11.258 -34 0.252 1 76.12 280 VAL B C 1
ATOM 5280 O O . VAL B 1 280 ? -10.359 -34.562 0.895 1 76.12 280 VAL B O 1
ATOM 5283 N N . LYS B 1 281 ? -12.484 -34.219 0.485 1 73.38 281 LYS B N 1
ATOM 5284 C CA . LYS B 1 281 ? -12.922 -35 1.633 1 73.38 281 LYS B CA 1
ATOM 5285 C C . LYS B 1 281 ? -12.438 -36.469 1.527 1 73.38 281 LYS B C 1
ATOM 5287 O O . LYS B 1 281 ? -12.32 -37.156 2.537 1 73.38 281 LYS B O 1
ATOM 5292 N N . HIS B 1 282 ? -12.102 -36.875 0.379 1 76.5 282 HIS B N 1
ATOM 5293 C CA . HIS B 1 282 ? -11.75 -38.281 0.181 1 76.5 282 HIS B CA 1
ATOM 5294 C C . HIS B 1 282 ? -10.242 -38.5 0.239 1 76.5 282 HIS B C 1
ATOM 5296 O O . HIS B 1 282 ? -9.766 -39.625 0.174 1 76.5 282 HIS B O 1
ATOM 5302 N N . LEU B 1 283 ? -9.602 -37.469 0.471 1 81.81 283 LEU B N 1
ATOM 5303 C CA . LEU B 1 283 ? -8.141 -37.562 0.448 1 81.81 283 LEU B CA 1
ATOM 5304 C C . LEU B 1 283 ? -7.602 -37.969 1.815 1 81.81 283 LEU B C 1
ATOM 5306 O O . LEU B 1 283 ? -8.117 -37.531 2.846 1 81.81 283 LEU B O 1
ATOM 5310 N N . ASP B 1 284 ? -6.633 -38.906 1.775 1 83.06 284 ASP B N 1
ATOM 5311 C CA . ASP B 1 284 ? -5.871 -39.25 2.977 1 83.06 284 ASP B CA 1
ATOM 5312 C C . ASP B 1 284 ? -4.621 -38.375 3.086 1 83.06 284 ASP B C 1
ATOM 5314 O O . ASP B 1 284 ? -3.582 -38.688 2.504 1 83.06 284 ASP B O 1
ATOM 5318 N N . PHE B 1 285 ? -4.66 -37.438 3.914 1 81.38 285 PHE B N 1
ATOM 5319 C CA . PHE B 1 285 ? -3.562 -36.5 4.043 1 81.38 285 PHE B CA 1
ATOM 5320 C C . PHE B 1 285 ? -2.393 -37.094 4.801 1 81.38 285 PHE B C 1
ATOM 5322 O O . PHE B 1 285 ? -1.305 -36.531 4.848 1 81.38 285 PHE B O 1
ATOM 5329 N N . ASN B 1 286 ? -2.621 -38.281 5.309 1 83.38 286 ASN B N 1
ATOM 5330 C CA . ASN B 1 286 ? -1.55 -38.969 6.008 1 83.38 286 ASN B CA 1
ATOM 5331 C C . ASN B 1 286 ? -0.733 -39.844 5.055 1 83.38 286 ASN B C 1
ATOM 5333 O O . ASN B 1 286 ? 0.31 -40.375 5.434 1 83.38 286 ASN B O 1
ATOM 5337 N N . ASP B 1 287 ? -1.226 -39.969 3.875 1 89.88 287 ASP B N 1
ATOM 5338 C CA . ASP B 1 287 ? -0.457 -40.688 2.848 1 89.88 287 ASP B CA 1
ATOM 5339 C C . ASP B 1 287 ? 0.662 -39.781 2.303 1 89.88 287 ASP B C 1
ATOM 5341 O O . ASP B 1 287 ? 0.472 -39.094 1.315 1 89.88 287 ASP B O 1
ATOM 5345 N N . GLU B 1 288 ? 1.711 -39.938 2.859 1 89.81 288 GLU B N 1
ATOM 5346 C CA . GLU B 1 288 ? 2.855 -39.094 2.562 1 89.81 288 GLU B CA 1
ATOM 5347 C C . GLU B 1 288 ? 3.297 -39.25 1.109 1 89.81 288 GLU B C 1
ATOM 5349 O O . GLU B 1 288 ? 3.621 -38.25 0.445 1 89.81 288 GLU B O 1
ATOM 5354 N N . ARG B 1 289 ? 3.357 -40.469 0.708 1 90.62 289 ARG B N 1
ATOM 5355 C CA . ARG B 1 289 ? 3.775 -40.719 -0.668 1 90.62 289 ARG B CA 1
ATOM 5356 C C . ARG B 1 289 ? 2.865 -40 -1.657 1 90.62 289 ARG B C 1
ATOM 5358 O O . ARG B 1 289 ? 3.342 -39.312 -2.566 1 90.62 289 ARG B O 1
ATOM 5365 N N . TYR B 1 290 ? 1.629 -40.156 -1.458 1 92.38 290 TYR B N 1
ATOM 5366 C CA . TYR B 1 290 ? 0.683 -39.5 -2.346 1 92.38 290 TYR B CA 1
ATOM 5367 C C . TYR B 1 290 ? 0.816 -38 -2.252 1 92.38 290 TYR B C 1
ATOM 5369 O O . TYR B 1 290 ? 0.859 -37.281 -3.271 1 92.38 290 TYR B O 1
ATOM 5377 N N . MET B 1 291 ? 0.908 -37.5 -1.023 1 91.5 291 MET B N 1
ATOM 5378 C CA . MET B 1 291 ? 0.922 -36.062 -0.818 1 91.5 291 MET B CA 1
ATOM 5379 C C . MET B 1 291 ? 2.152 -35.438 -1.463 1 91.5 291 MET B C 1
ATOM 5381 O O . MET B 1 291 ? 2.045 -34.438 -2.16 1 91.5 291 MET B O 1
ATOM 5385 N N . PHE B 1 292 ? 3.287 -36.062 -1.357 1 93 292 PHE B N 1
ATOM 5386 C CA . PHE B 1 292 ? 4.531 -35.406 -1.762 1 93 292 PHE B CA 1
ATOM 5387 C C . PHE B 1 292 ? 4.891 -35.781 -3.195 1 93 292 PHE B C 1
ATOM 5389 O O . PHE B 1 292 ? 5.699 -35.094 -3.832 1 93 292 PHE B O 1
ATOM 5396 N N . GLU B 1 293 ? 4.219 -36.812 -3.756 1 91.19 293 GLU B N 1
ATOM 5397 C CA . GLU B 1 293 ? 4.668 -37.25 -5.07 1 91.19 293 GLU B CA 1
ATOM 5398 C C . GLU B 1 293 ? 3.553 -37.125 -6.105 1 91.19 293 GLU B C 1
ATOM 5400 O O . GLU B 1 293 ? 3.818 -36.875 -7.285 1 91.19 293 GLU B O 1
ATOM 5405 N N . ASP B 1 294 ? 2.291 -37.281 -5.621 1 92.94 294 ASP B N 1
ATOM 5406 C CA . ASP B 1 294 ? 1.275 -37.5 -6.648 1 92.94 294 ASP B CA 1
ATOM 5407 C C . ASP B 1 294 ? 0.143 -36.469 -6.516 1 92.94 294 ASP B C 1
ATOM 5409 O O . ASP B 1 294 ? -0.681 -36.344 -7.422 1 92.94 294 ASP B O 1
ATOM 5413 N N . SER B 1 295 ? 0.079 -35.719 -5.492 1 92.5 295 SER B N 1
ATOM 5414 C CA . SER B 1 295 ? -1.069 -34.844 -5.219 1 92.5 295 SER B CA 1
ATOM 5415 C C . SER B 1 295 ? -1.028 -33.594 -6.066 1 92.5 295 SER B C 1
ATOM 5417 O O . SER B 1 295 ? -2.027 -32.875 -6.172 1 92.5 295 SER B O 1
ATOM 5419 N N . SER B 1 296 ? 0.169 -33.25 -6.605 1 94.31 296 SER B N 1
ATOM 5420 C CA . SER B 1 296 ? 0.454 -32 -7.312 1 94.31 296 SER B CA 1
ATOM 5421 C C . SER B 1 296 ? 0.374 -30.797 -6.379 1 94.31 296 SER B C 1
ATOM 5423 O O . SER B 1 296 ? 0.278 -29.656 -6.832 1 94.31 296 SER B O 1
ATOM 5425 N N . GLY B 1 297 ? 0.376 -31.094 -5.066 1 94.56 297 GLY B N 1
ATOM 5426 C CA . GLY B 1 297 ? 0.229 -30.016 -4.105 1 94.56 297 GLY B CA 1
ATOM 5427 C C . GLY B 1 297 ? 1.523 -29.672 -3.393 1 94.56 297 GLY B C 1
ATOM 5428 O O . GLY B 1 297 ? 1.587 -28.688 -2.648 1 94.56 297 GLY B O 1
ATOM 5429 N N . PHE B 1 298 ? 2.564 -30.484 -3.643 1 96.19 298 PHE B N 1
ATOM 5430 C CA . PHE B 1 298 ? 3.828 -30.266 -2.947 1 96.19 298 PHE B CA 1
ATOM 5431 C C . PHE B 1 298 ? 5.004 -30.438 -3.902 1 96.19 298 PHE B C 1
ATOM 5433 O O . PHE B 1 298 ? 4.906 -31.141 -4.902 1 96.19 298 PHE B O 1
ATOM 5440 N N . ILE B 1 299 ? 6.062 -29.75 -3.689 1 97.69 299 ILE B N 1
ATOM 5441 C CA . ILE B 1 299 ? 7.406 -29.984 -4.211 1 97.69 299 ILE B CA 1
ATOM 5442 C C . ILE B 1 299 ? 8.391 -30.125 -3.051 1 97.69 299 ILE B C 1
ATOM 5444 O O . ILE B 1 299 ? 8.75 -29.125 -2.416 1 97.69 299 ILE B O 1
ATOM 5448 N N . VAL B 1 300 ? 8.781 -31.359 -2.791 1 97.88 300 VAL B N 1
ATOM 5449 C CA . VAL B 1 300 ? 9.547 -31.609 -1.575 1 97.88 300 VAL B CA 1
ATOM 5450 C C . VAL B 1 300 ? 10.711 -32.562 -1.888 1 97.88 300 VAL B C 1
ATOM 5452 O O . VAL B 1 300 ? 10.516 -33.594 -2.527 1 97.88 300 VAL B O 1
ATOM 5455 N N . GLY B 1 301 ? 11.906 -32.219 -1.436 1 98.12 301 GLY B N 1
ATOM 5456 C CA . GLY B 1 301 ? 13.062 -33.094 -1.584 1 98.12 301 GLY B CA 1
ATOM 5457 C C . GLY B 1 301 ? 14.367 -32.312 -1.727 1 98.12 301 GLY B C 1
ATOM 5458 O O . GLY B 1 301 ? 14.43 -31.141 -1.414 1 98.12 301 GLY B O 1
ATOM 5459 N N . ASP B 1 302 ? 15.375 -33.031 -2.014 1 97.81 302 ASP B N 1
ATOM 5460 C CA . ASP B 1 302 ? 16.625 -32.375 -2.387 1 97.81 302 ASP B CA 1
ATOM 5461 C C . ASP B 1 302 ? 16.516 -31.734 -3.77 1 97.81 302 ASP B C 1
ATOM 5463 O O . ASP B 1 302 ? 15.469 -31.828 -4.422 1 97.81 302 ASP B O 1
ATOM 5467 N N . PRO B 1 303 ? 17.484 -30.969 -4.281 1 97.38 303 PRO B N 1
ATOM 5468 C CA . PRO B 1 303 ? 17.359 -30.266 -5.559 1 97.38 303 PRO B CA 1
ATOM 5469 C C . PRO B 1 303 ? 17.016 -31.188 -6.719 1 97.38 303 PRO B C 1
ATOM 5471 O O . PRO B 1 303 ? 16.203 -30.828 -7.582 1 97.38 303 PRO B O 1
ATOM 5474 N N . ASP B 1 304 ? 17.562 -32.406 -6.738 1 97.19 304 ASP B N 1
ATOM 5475 C CA . ASP B 1 304 ? 17.25 -33.344 -7.82 1 97.19 304 ASP B CA 1
ATOM 5476 C C . ASP B 1 304 ? 15.773 -33.75 -7.777 1 97.19 304 ASP B C 1
ATOM 5478 O O . ASP B 1 304 ? 15.125 -33.844 -8.82 1 97.19 304 ASP B O 1
ATOM 5482 N N . ASP B 1 305 ? 15.297 -34.031 -6.602 1 97.62 305 ASP B N 1
ATOM 5483 C CA . ASP B 1 305 ? 13.883 -34.344 -6.438 1 97.62 305 ASP B CA 1
ATOM 5484 C C . ASP B 1 305 ? 13.016 -33.188 -6.945 1 97.62 305 ASP B C 1
ATOM 5486 O O . ASP B 1 305 ? 12.031 -33.438 -7.656 1 97.62 305 ASP B O 1
ATOM 5490 N N . CYS B 1 306 ? 13.359 -32 -6.539 1 98.44 306 CYS B N 1
ATOM 5491 C CA . CYS B 1 306 ? 12.594 -30.828 -6.914 1 98.44 306 CYS B CA 1
ATOM 5492 C C . CYS B 1 306 ? 12.602 -30.625 -8.422 1 98.44 306 CYS B C 1
ATOM 5494 O O . CYS B 1 306 ? 11.57 -30.297 -9.023 1 98.44 306 CYS B O 1
ATOM 5496 N N . VAL B 1 307 ? 13.766 -30.797 -9.078 1 97.62 307 VAL B N 1
ATOM 5497 C CA . VAL B 1 307 ? 13.867 -30.688 -10.531 1 97.62 307 VAL B CA 1
ATOM 5498 C C . VAL B 1 307 ? 12.906 -31.672 -11.195 1 97.62 307 VAL B C 1
ATOM 5500 O O . VAL B 1 307 ? 12.188 -31.297 -12.133 1 97.62 307 VAL B O 1
ATOM 5503 N N . ALA B 1 308 ? 12.953 -32.906 -10.695 1 97.75 308 ALA B N 1
ATOM 5504 C CA . ALA B 1 308 ? 12.086 -33.938 -11.266 1 97.75 308 ALA B CA 1
ATOM 5505 C C . ALA B 1 308 ? 10.617 -33.562 -11.133 1 97.75 308 ALA B C 1
ATOM 5507 O O . ALA B 1 308 ? 9.828 -33.75 -12.055 1 97.75 308 ALA B O 1
ATOM 5508 N N . GLN B 1 309 ? 10.273 -33.094 -10.023 1 97.38 309 GLN B N 1
ATOM 5509 C CA . GLN B 1 309 ? 8.883 -32.719 -9.781 1 97.38 309 GLN B CA 1
ATOM 5510 C C . GLN B 1 309 ? 8.492 -31.516 -10.641 1 97.38 309 GLN B C 1
ATOM 5512 O O . GLN B 1 309 ? 7.41 -31.484 -11.227 1 97.38 309 GLN B O 1
ATOM 5517 N N . VAL B 1 310 ? 9.328 -30.453 -10.672 1 98.31 310 VAL B N 1
ATOM 5518 C CA . VAL B 1 310 ? 9.07 -29.297 -11.516 1 98.31 310 VAL B CA 1
ATOM 5519 C C . VAL B 1 310 ? 8.898 -29.734 -12.969 1 98.31 310 VAL B C 1
ATOM 5521 O O . VAL B 1 310 ? 8.055 -29.203 -13.688 1 98.31 310 VAL B O 1
ATOM 5524 N N . GLN B 1 311 ? 9.727 -30.703 -13.391 1 97.81 311 GLN B N 1
ATOM 5525 C CA . GLN B 1 311 ? 9.648 -31.203 -14.758 1 97.81 311 GLN B CA 1
ATOM 5526 C C . GLN B 1 311 ? 8.266 -31.75 -15.07 1 97.81 311 GLN B C 1
ATOM 5528 O O . GLN B 1 311 ? 7.766 -31.609 -16.188 1 97.81 311 GLN B O 1
ATOM 5533 N N . ARG B 1 312 ? 7.629 -32.406 -14.133 1 97.44 312 ARG B N 1
ATOM 5534 C CA . ARG B 1 312 ? 6.285 -32.938 -14.344 1 97.44 312 ARG B CA 1
ATOM 5535 C C . ARG B 1 312 ? 5.305 -31.828 -14.672 1 97.44 312 ARG B C 1
ATOM 5537 O O . ARG B 1 312 ? 4.457 -31.969 -15.555 1 97.44 312 ARG B O 1
ATOM 5544 N N . PHE B 1 313 ? 5.398 -30.734 -13.922 1 97.94 313 PHE B N 1
ATOM 5545 C CA . PHE B 1 313 ? 4.543 -29.578 -14.203 1 97.94 313 PHE B CA 1
ATOM 5546 C C . PHE B 1 313 ? 4.852 -29 -15.578 1 97.94 313 PHE B C 1
ATOM 5548 O O . PHE B 1 313 ? 3.941 -28.641 -16.328 1 97.94 313 PHE B O 1
ATOM 5555 N N . ALA B 1 314 ? 6.148 -28.875 -15.891 1 97.31 314 ALA B N 1
ATOM 5556 C CA . ALA B 1 314 ? 6.57 -28.359 -17.188 1 97.31 314 ALA B CA 1
ATOM 5557 C C . ALA B 1 314 ? 6.023 -29.219 -18.328 1 97.31 314 ALA B C 1
ATOM 5559 O O . ALA B 1 314 ? 5.574 -28.688 -19.344 1 97.31 314 ALA B O 1
ATOM 5560 N N . ASP B 1 315 ? 6.047 -30.5 -18.141 1 97.44 315 ASP B N 1
ATOM 5561 C CA . ASP B 1 315 ? 5.586 -31.438 -19.156 1 97.44 315 ASP B CA 1
ATOM 5562 C C . ASP B 1 315 ? 4.09 -31.281 -19.406 1 97.44 315 ASP B C 1
ATOM 5564 O O . ASP B 1 315 ? 3.607 -31.562 -20.516 1 97.44 315 ASP B O 1
ATOM 5568 N N . LEU B 1 316 ? 3.379 -30.859 -18.406 1 96.88 316 LEU B N 1
ATOM 5569 C CA . LEU B 1 316 ? 1.943 -30.641 -18.531 1 96.88 316 LEU B CA 1
ATOM 5570 C C . LEU B 1 316 ? 1.654 -29.297 -19.188 1 96.88 316 LEU B C 1
ATOM 5572 O O . LEU B 1 316 ? 0.499 -28.984 -19.484 1 96.88 316 LEU B O 1
ATOM 5576 N N . GLY B 1 317 ? 2.66 -28.5 -19.344 1 97.12 317 GLY B N 1
ATOM 5577 C CA . GLY B 1 317 ? 2.479 -27.25 -20.047 1 97.12 317 GLY B CA 1
ATOM 5578 C C . GLY B 1 317 ? 2.232 -26.078 -19.109 1 97.12 317 GLY B C 1
ATOM 5579 O O . GLY B 1 317 ? 1.748 -25.031 -19.531 1 97.12 317 GLY B O 1
ATOM 5580 N N . ALA B 1 318 ? 2.57 -26.219 -17.844 1 97.75 318 ALA B N 1
ATOM 5581 C CA . ALA B 1 318 ? 2.488 -25.094 -16.922 1 97.75 318 ALA B CA 1
ATOM 5582 C C . ALA B 1 318 ? 3.453 -23.984 -17.328 1 97.75 318 ALA B C 1
ATOM 5584 O O . ALA B 1 318 ? 4.59 -24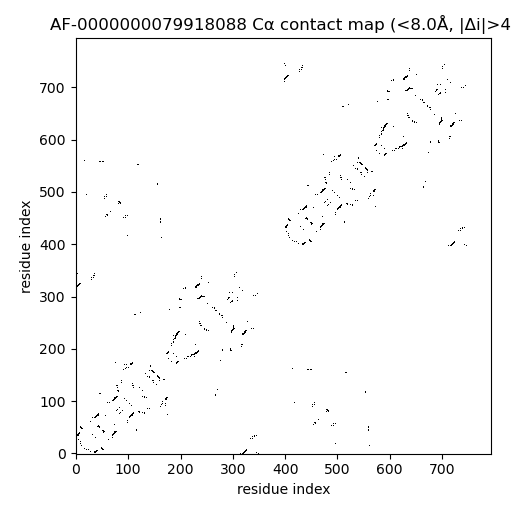.25 -17.719 1 97.75 318 ALA B O 1
ATOM 5585 N N . ASP B 1 319 ? 2.982 -22.734 -17.297 1 97.94 319 ASP B N 1
ATOM 5586 C CA . ASP B 1 319 ? 3.832 -21.594 -17.594 1 97.94 319 ASP B CA 1
ATOM 5587 C C . ASP B 1 319 ? 4.535 -21.094 -16.344 1 97.94 319 ASP B C 1
ATOM 5589 O O . ASP B 1 319 ? 5.629 -20.531 -16.422 1 97.94 319 ASP B O 1
ATOM 5593 N N . SER B 1 320 ? 3.871 -21.188 -15.219 1 98.38 320 SER B N 1
ATOM 5594 C CA . SER B 1 320 ? 4.355 -20.688 -13.938 1 98.38 320 SER B CA 1
ATOM 5595 C C . SER B 1 320 ? 4.004 -21.641 -12.805 1 98.38 320 SER B C 1
ATOM 5597 O O . SER B 1 320 ? 2.961 -22.312 -12.844 1 98.38 320 SER B O 1
ATOM 5599 N N . LEU B 1 321 ? 4.855 -21.719 -11.867 1 98.56 321 LEU B N 1
ATOM 5600 C CA . LEU B 1 321 ? 4.566 -22.391 -10.609 1 98.56 321 LEU B CA 1
ATOM 5601 C C . LEU B 1 321 ? 4.457 -21.375 -9.469 1 98.56 321 LEU B C 1
ATOM 5603 O O . LEU B 1 321 ? 5.383 -20.594 -9.234 1 98.56 321 LEU B O 1
ATOM 5607 N N . VAL B 1 322 ? 3.303 -21.312 -8.844 1 98.69 322 VAL B N 1
ATOM 5608 C CA . VAL B 1 322 ? 3.107 -20.547 -7.613 1 98.69 322 VAL B CA 1
ATOM 5609 C C . VAL B 1 322 ? 3.375 -21.453 -6.406 1 98.69 322 VAL B C 1
ATOM 5611 O O . VAL B 1 322 ? 2.557 -22.312 -6.074 1 98.69 322 VAL B O 1
ATOM 5614 N N . MET B 1 323 ? 4.477 -21.234 -5.746 1 98.38 323 MET B N 1
ATOM 5615 C CA . MET B 1 323 ? 4.93 -22.172 -4.73 1 98.38 323 MET B CA 1
ATOM 5616 C C . MET B 1 323 ? 4.859 -21.562 -3.338 1 98.38 323 MET B C 1
ATOM 5618 O O . MET B 1 323 ? 5.52 -20.562 -3.062 1 98.38 323 MET B O 1
ATOM 5622 N N . ARG B 1 324 ? 4.094 -22.172 -2.541 1 96.94 324 ARG B N 1
ATOM 5623 C CA . ARG B 1 324 ? 4.02 -21.719 -1.158 1 96.94 324 ARG B CA 1
ATOM 5624 C C . ARG B 1 324 ? 5.27 -22.109 -0.382 1 96.94 324 ARG B C 1
ATOM 5626 O O . ARG B 1 324 ? 5.578 -23.297 -0.249 1 96.94 324 ARG B O 1
ATOM 5633 N N . ILE B 1 325 ? 6.023 -21.219 0.056 1 97.56 325 ILE B N 1
ATOM 5634 C CA . ILE B 1 325 ? 7.18 -21.359 0.934 1 97.56 325 ILE B CA 1
ATOM 5635 C C . ILE B 1 325 ? 6.93 -20.625 2.248 1 97.56 325 ILE B C 1
ATOM 5637 O O . ILE B 1 325 ? 7.211 -19.438 2.357 1 97.56 325 ILE B O 1
ATOM 5641 N N . ASP B 1 326 ? 6.398 -21.328 3.18 1 95.69 326 ASP B N 1
ATOM 5642 C CA . ASP B 1 326 ? 5.898 -20.766 4.43 1 95.69 326 ASP B CA 1
ATOM 5643 C C . ASP B 1 326 ? 5.758 -21.844 5.5 1 95.69 326 ASP B C 1
ATOM 5645 O O . ASP B 1 326 ? 5.969 -23.031 5.227 1 95.69 326 ASP B O 1
ATOM 5649 N N . GLY B 1 327 ? 5.531 -21.484 6.734 1 92.44 327 GLY B N 1
ATOM 5650 C CA . GLY B 1 327 ? 5.094 -22.406 7.773 1 92.44 327 GLY B CA 1
ATOM 5651 C C . GLY B 1 327 ? 6.238 -23.141 8.43 1 92.44 327 GLY B C 1
ATOM 5652 O O . GLY B 1 327 ? 6.02 -24.078 9.211 1 92.44 327 GLY B O 1
ATOM 5653 N N . LEU B 1 328 ? 7.434 -22.859 8.07 1 94.75 328 LEU B N 1
ATOM 5654 C CA . LEU B 1 328 ? 8.625 -23.453 8.664 1 94.75 328 LEU B CA 1
ATOM 5655 C C . LEU B 1 328 ? 9.5 -22.391 9.312 1 94.75 328 LEU B C 1
ATOM 5657 O O . LEU B 1 328 ? 9.312 -21.188 9.062 1 94.75 328 LEU B O 1
ATOM 5661 N N . PRO B 1 329 ? 10.383 -22.781 10.219 1 93.25 329 PRO B N 1
ATOM 5662 C CA . PRO B 1 329 ? 11.281 -21.797 10.805 1 93.25 329 PRO B CA 1
ATOM 5663 C C . PRO B 1 329 ? 12.055 -21 9.75 1 93.25 329 PRO B C 1
ATOM 5665 O O . PRO B 1 329 ? 12.477 -21.578 8.734 1 93.25 329 PRO B O 1
ATOM 5668 N N . HIS B 1 330 ? 12.258 -19.781 10.047 1 96 330 HIS B N 1
ATOM 5669 C CA . HIS B 1 330 ? 12.859 -18.844 9.109 1 96 330 HIS B CA 1
ATOM 5670 C C . HIS B 1 330 ? 14.148 -19.391 8.523 1 96 330 HIS B C 1
ATOM 5672 O O . HIS B 1 330 ? 14.391 -19.266 7.32 1 96 330 HIS B O 1
ATOM 5678 N N . ARG B 1 331 ? 14.977 -19.984 9.359 1 95.44 331 ARG B N 1
ATOM 5679 C CA . ARG B 1 331 ? 16.25 -20.516 8.906 1 95.44 331 ARG B CA 1
ATOM 5680 C C . ARG B 1 331 ? 16.047 -21.578 7.824 1 95.44 331 ARG B C 1
ATOM 5682 O O . ARG B 1 331 ? 16.797 -21.625 6.844 1 95.44 331 ARG B O 1
ATOM 5689 N N . GLU B 1 332 ? 15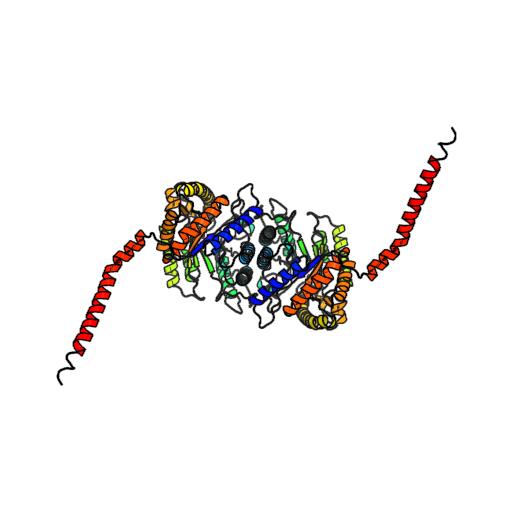.078 -22.406 7.957 1 96.31 332 GLU B N 1
ATOM 5690 C CA . GLU B 1 332 ? 14.797 -23.453 6.992 1 96.31 332 GLU B CA 1
ATOM 5691 C C . GLU B 1 332 ? 14.195 -22.891 5.707 1 96.31 332 GLU B C 1
ATOM 5693 O O . GLU B 1 332 ? 14.477 -23.391 4.613 1 96.31 332 GLU B O 1
ATOM 5698 N N . LEU B 1 333 ? 13.352 -21.906 5.848 1 97.94 333 LEU B N 1
ATOM 5699 C CA . LEU B 1 333 ? 12.789 -21.25 4.676 1 97.94 333 LEU B CA 1
ATOM 5700 C C . LEU B 1 333 ? 13.883 -20.609 3.838 1 97.94 333 LEU B C 1
ATOM 5702 O O . LEU B 1 333 ? 13.906 -20.75 2.613 1 97.94 333 LEU B O 1
ATOM 5706 N N . MET B 1 334 ? 14.781 -19.906 4.508 1 98.5 334 MET B N 1
ATOM 5707 C CA . MET B 1 334 ? 15.891 -19.266 3.812 1 98.5 334 MET B CA 1
ATOM 5708 C C . MET B 1 334 ? 16.734 -20.281 3.072 1 98.5 334 MET B C 1
ATOM 5710 O O . MET B 1 334 ? 17.109 -20.078 1.918 1 98.5 334 MET B O 1
ATOM 5714 N N . LYS B 1 335 ? 17.031 -21.391 3.742 1 97.56 335 LYS B N 1
ATOM 5715 C CA . LYS B 1 335 ? 17.797 -22.469 3.121 1 97.56 335 LYS B CA 1
ATOM 5716 C C . LYS B 1 335 ? 17.062 -23.031 1.901 1 97.56 335 LYS B C 1
ATOM 5718 O O . LYS B 1 335 ? 17.672 -23.266 0.857 1 97.56 335 LYS B O 1
ATOM 5723 N N . SER B 1 336 ? 15.812 -23.266 2.047 1 98.69 336 SER B N 1
ATOM 5724 C CA . SER B 1 336 ? 14.992 -23.797 0.968 1 98.69 336 SER B CA 1
ATOM 5725 C C . SER B 1 336 ? 14.984 -22.859 -0.238 1 98.69 336 SER B C 1
ATOM 5727 O O . SER B 1 336 ? 15.148 -23.312 -1.376 1 98.69 336 SER B O 1
ATOM 5729 N N . ILE B 1 337 ? 14.766 -21.578 0.004 1 98.88 337 ILE B N 1
ATOM 5730 C CA . ILE B 1 337 ? 14.758 -20.562 -1.048 1 98.88 337 ILE B CA 1
ATOM 5731 C C . ILE B 1 337 ? 16.109 -20.562 -1.767 1 98.88 337 ILE B C 1
ATOM 5733 O O . ILE B 1 337 ? 16.156 -20.562 -2.998 1 98.88 337 ILE B O 1
ATOM 5737 N N . GLU B 1 338 ? 17.141 -20.609 -1.024 1 98.44 338 GLU B N 1
ATOM 5738 C CA . GLU B 1 338 ? 18.484 -20.562 -1.596 1 98.44 338 GLU B CA 1
ATOM 5739 C C . GLU B 1 338 ? 18.766 -21.781 -2.459 1 98.44 338 GLU B C 1
ATOM 5741 O O . GLU B 1 338 ? 19.219 -21.656 -3.598 1 98.44 338 GLU B O 1
ATOM 5746 N N . LEU B 1 339 ? 18.516 -22.969 -1.933 1 98.38 339 LEU B N 1
ATOM 5747 C CA . LEU B 1 339 ? 18.781 -24.219 -2.646 1 98.38 339 LEU B CA 1
ATOM 5748 C C . LEU B 1 339 ? 17.969 -24.297 -3.928 1 98.38 339 LEU B C 1
ATOM 5750 O O . LEU B 1 339 ? 18.5 -24.625 -4.992 1 98.38 339 LEU B O 1
ATOM 5754 N N . PHE B 1 340 ? 16.703 -24.016 -3.832 1 98.69 340 PHE B N 1
ATOM 5755 C CA . PHE B 1 340 ? 15.836 -24.078 -5 1 98.69 340 PHE B CA 1
ATOM 5756 C C . PHE B 1 340 ? 16.281 -23.078 -6.059 1 98.69 340 PHE B C 1
ATOM 5758 O O . PHE B 1 340 ? 16.344 -23.406 -7.246 1 98.69 340 PHE B O 1
ATOM 5765 N N . GLY B 1 341 ? 16.547 -21.859 -5.66 1 98.38 341 GLY B N 1
ATOM 5766 C CA . GLY B 1 341 ? 16.969 -20.812 -6.566 1 98.38 341 GLY B CA 1
ATOM 5767 C C . GLY B 1 341 ? 18.266 -21.125 -7.281 1 98.38 341 GLY B C 1
ATOM 5768 O O . GLY B 1 341 ? 18.375 -20.938 -8.5 1 98.38 341 GLY B O 1
ATOM 5769 N N . LYS B 1 342 ? 19.25 -21.656 -6.586 1 95.81 342 LYS B N 1
ATOM 5770 C CA . LYS B 1 342 ? 20.594 -21.844 -7.117 1 95.81 342 LYS B CA 1
ATOM 5771 C C . LYS B 1 342 ? 20.672 -23.125 -7.953 1 95.81 342 LYS B C 1
ATOM 5773 O O . LYS B 1 342 ? 21.422 -23.188 -8.93 1 95.81 342 LYS B O 1
ATOM 5778 N N . TYR B 1 343 ? 19.828 -24.094 -7.559 1 95.88 343 TYR B N 1
ATOM 5779 C CA . TYR B 1 343 ? 20.125 -25.391 -8.133 1 95.88 343 TYR B CA 1
ATOM 5780 C C . TYR B 1 343 ? 18.938 -25.953 -8.906 1 95.88 343 TYR B C 1
ATOM 5782 O O . TYR B 1 343 ? 19.078 -26.891 -9.688 1 95.88 343 TYR B O 1
ATOM 5790 N N . VAL B 1 344 ? 17.75 -25.422 -8.75 1 98 344 VAL B N 1
ATOM 5791 C CA . VAL B 1 344 ? 16.578 -25.938 -9.453 1 98 344 VAL B CA 1
ATOM 5792 C C . VAL B 1 344 ? 16.188 -24.969 -10.57 1 98 344 VAL B C 1
ATOM 5794 O O . VAL B 1 344 ? 16.109 -25.375 -11.734 1 98 344 VAL B O 1
ATOM 5797 N N . ILE B 1 345 ? 16.062 -23.672 -10.305 1 98.12 345 ILE B N 1
ATOM 5798 C CA . ILE B 1 345 ? 15.539 -22.672 -11.219 1 98.12 345 ILE B CA 1
ATOM 5799 C C . ILE B 1 345 ? 16.422 -22.609 -12.469 1 98.12 345 ILE B C 1
ATOM 5801 O O . ILE B 1 345 ? 15.906 -22.625 -13.594 1 98.12 345 ILE B O 1
ATOM 5805 N N . PRO B 1 346 ? 17.766 -22.656 -12.375 1 94 346 PRO B N 1
ATOM 5806 C CA . PRO B 1 346 ? 18.594 -22.531 -13.57 1 94 346 PRO B CA 1
ATOM 5807 C C . PRO B 1 346 ? 18.375 -23.656 -14.578 1 94 346 PRO B C 1
ATOM 5809 O O . PRO B 1 346 ? 18.547 -23.453 -15.781 1 94 346 PRO B O 1
ATOM 5812 N N . LYS B 1 347 ? 17.953 -24.797 -14.125 1 94.69 347 LYS B N 1
ATOM 5813 C CA . LYS B 1 347 ? 17.734 -25.938 -15.008 1 94.69 347 LYS B CA 1
ATOM 5814 C C . LYS B 1 347 ? 16.562 -25.688 -15.945 1 94.69 347 LYS B C 1
ATOM 5816 O O . LYS B 1 347 ? 16.438 -26.328 -17 1 94.69 347 LYS B O 1
ATOM 5821 N N . PHE B 1 348 ? 15.727 -24.812 -15.555 1 96.5 348 PHE B N 1
ATOM 5822 C CA . PHE B 1 348 ? 14.523 -24.562 -16.344 1 96.5 348 PHE B CA 1
ATOM 5823 C C . PHE B 1 348 ? 14.602 -23.203 -17.031 1 96.5 348 PHE B C 1
ATOM 5825 O O . PHE B 1 348 ? 13.812 -22.906 -17.922 1 96.5 348 PHE B O 1
ATOM 5832 N N . LYS B 1 349 ? 15.516 -22.344 -16.656 1 91.69 349 LYS B N 1
ATOM 5833 C CA . LYS B 1 349 ? 15.633 -21.016 -17.219 1 91.69 349 LYS B CA 1
ATOM 5834 C C . LYS B 1 349 ? 16.828 -20.922 -18.172 1 91.69 349 LYS B C 1
ATOM 5836 O O . LYS B 1 349 ? 16.734 -20.297 -19.234 1 91.69 349 LYS B O 1
ATOM 5841 N N . ASN B 1 350 ? 17.938 -21.453 -17.719 1 84.69 350 ASN B N 1
ATOM 5842 C CA . ASN B 1 350 ? 19.172 -21.406 -18.5 1 84.69 350 ASN B CA 1
ATOM 5843 C C . ASN B 1 350 ? 19.922 -22.734 -18.438 1 84.69 350 ASN B C 1
ATOM 5845 O O . ASN B 1 350 ? 21.062 -22.781 -17.984 1 84.69 350 ASN B O 1
ATOM 5849 N N . PRO B 1 351 ? 19.25 -23.672 -19.047 1 83.19 351 PRO B N 1
ATOM 5850 C CA . PRO B 1 351 ? 19.875 -25 -18.906 1 83.19 351 PRO B CA 1
ATOM 5851 C C . PRO B 1 351 ? 21.266 -25.062 -19.5 1 83.19 351 PRO B C 1
ATOM 5853 O O . PRO B 1 351 ? 22.125 -25.781 -19 1 83.19 351 PRO B O 1
ATOM 5856 N N . ARG B 1 352 ? 21.547 -24.281 -20.484 1 80.5 352 ARG B N 1
ATOM 5857 C CA . ARG B 1 352 ? 22.859 -24.312 -21.141 1 80.5 352 ARG B CA 1
ATOM 5858 C C . ARG B 1 352 ? 23.938 -23.703 -20.25 1 80.5 352 ARG B C 1
ATOM 5860 O O . ARG B 1 352 ? 25.125 -23.938 -20.453 1 80.5 352 ARG B O 1
ATOM 5867 N N . ALA B 1 353 ? 23.453 -22.906 -19.391 1 77.38 353 ALA B N 1
ATOM 5868 C CA . ALA B 1 353 ? 24.406 -22.219 -18.5 1 77.38 353 ALA B CA 1
ATOM 5869 C C . ALA B 1 353 ? 24.719 -23.094 -17.281 1 77.38 353 ALA B C 1
ATOM 5871 O O . ALA B 1 353 ? 25.641 -22.766 -16.516 1 77.38 353 ALA B O 1
ATOM 5872 N N . VAL B 1 354 ? 24.016 -24.188 -17.156 1 81.44 354 VAL B N 1
ATOM 5873 C CA . VAL B 1 354 ? 24.297 -25.094 -16.062 1 81.44 354 VAL B CA 1
ATOM 5874 C C . VAL B 1 354 ? 25.516 -25.938 -16.391 1 81.44 354 VAL B C 1
ATOM 5876 O O . VAL B 1 354 ? 25.531 -26.672 -17.391 1 81.44 354 VAL B O 1
ATOM 5879 N N . VAL B 1 355 ? 26.531 -25.859 -15.562 1 82.19 355 VAL B N 1
ATOM 5880 C CA . VAL B 1 355 ? 27.812 -26.5 -15.836 1 82.19 355 VAL B CA 1
ATOM 5881 C C . VAL B 1 355 ? 27.641 -28.016 -15.75 1 82.19 355 VAL B C 1
ATOM 5883 O O . VAL B 1 355 ? 27.078 -28.531 -14.789 1 82.19 355 VAL B O 1
ATOM 5886 N N . ARG B 1 356 ? 28.109 -28.688 -16.797 1 86.5 356 ARG B N 1
ATOM 5887 C CA . ARG B 1 356 ? 28.078 -30.141 -16.891 1 86.5 356 ARG B CA 1
ATOM 5888 C C . ARG B 1 356 ? 29.406 -30.75 -16.438 1 86.5 356 ARG B C 1
ATOM 5890 O O . ARG B 1 356 ? 30.406 -30.031 -16.328 1 86.5 356 ARG B O 1
ATOM 5897 N N . THR B 1 357 ? 29.281 -32.031 -16.094 1 87.62 357 THR B N 1
ATOM 5898 C CA . THR B 1 357 ? 30.531 -32.688 -15.758 1 87.62 357 THR B CA 1
ATOM 5899 C C . THR B 1 357 ? 31.469 -32.75 -16.969 1 87.62 357 THR B C 1
ATOM 5901 O O . THR B 1 357 ? 31 -32.844 -18.109 1 87.62 357 THR B O 1
ATOM 5904 N N . PRO B 1 358 ? 32.75 -32.594 -16.641 1 82.62 358 PRO B N 1
ATOM 5905 C CA . PRO B 1 358 ? 33.688 -32.719 -17.766 1 82.62 358 PRO B CA 1
ATOM 5906 C C . PRO B 1 358 ? 33.5 -34 -18.562 1 82.62 358 PRO B C 1
ATOM 5908 O O . PRO B 1 358 ? 33.562 -33.969 -19.797 1 82.62 358 PRO B O 1
ATOM 5911 N N . ALA B 1 359 ? 33.188 -35 -17.844 1 91.38 359 ALA B N 1
ATOM 5912 C CA . ALA B 1 359 ? 33 -36.281 -18.5 1 91.38 359 ALA B CA 1
ATOM 5913 C C . ALA B 1 359 ? 31.844 -36.219 -19.484 1 91.38 359 ALA B C 1
ATOM 5915 O O . ALA B 1 359 ? 31.938 -36.719 -20.609 1 91.38 359 ALA B O 1
ATOM 5916 N N . ALA B 1 360 ? 30.797 -35.594 -19.094 1 87.88 360 ALA B N 1
ATOM 5917 C CA . ALA B 1 360 ? 29.625 -35.469 -19.953 1 87.88 360 ALA B CA 1
ATOM 5918 C C . ALA B 1 360 ? 29.922 -34.625 -21.188 1 87.88 360 ALA B C 1
ATOM 5920 O O . ALA B 1 360 ? 29.5 -34.969 -22.297 1 87.88 360 ALA B O 1
ATOM 5921 N N . VAL B 1 361 ? 30.641 -33.594 -21.031 1 86.75 361 VAL B N 1
ATOM 5922 C CA . VAL B 1 361 ? 31 -32.719 -22.125 1 86.75 361 VAL B CA 1
ATOM 5923 C C . VAL B 1 361 ? 31.953 -33.438 -23.078 1 86.75 361 VAL B C 1
ATOM 5925 O O . VAL B 1 361 ? 31.812 -33.344 -24.297 1 86.75 361 VAL B O 1
ATOM 5928 N N . LEU B 1 362 ? 32.844 -34.031 -22.484 1 88.44 362 LEU B N 1
ATOM 5929 C CA . LEU B 1 362 ? 33.844 -34.781 -23.266 1 88.44 362 LEU B CA 1
ATOM 5930 C C . LEU B 1 362 ? 33.188 -35.875 -24.078 1 88.44 362 LEU B C 1
ATOM 5932 O O . LEU B 1 362 ? 33.562 -36.125 -25.219 1 88.44 362 LEU B O 1
ATOM 5936 N N . ASP B 1 363 ? 32.219 -36.469 -23.5 1 91.94 363 ASP B N 1
ATOM 5937 C CA . ASP B 1 363 ? 31.484 -37.5 -24.234 1 91.94 363 ASP B CA 1
ATOM 5938 C C . ASP B 1 363 ? 30.797 -36.906 -25.469 1 91.94 363 ASP B C 1
ATOM 5940 O O . ASP B 1 363 ? 30.828 -37.5 -26.547 1 91.94 363 ASP B O 1
ATOM 5944 N N . ASP B 1 364 ? 30.25 -35.781 -25.359 1 89.44 364 ASP B N 1
ATOM 5945 C CA . ASP B 1 364 ? 29.625 -35.094 -26.484 1 89.44 364 ASP B CA 1
ATOM 5946 C C . ASP B 1 364 ? 30.641 -34.688 -27.547 1 89.44 364 ASP B C 1
ATOM 5948 O O . ASP B 1 364 ? 30.391 -34.812 -28.734 1 89.44 364 ASP B O 1
ATOM 5952 N N . ILE B 1 365 ? 31.766 -34.188 -27.031 1 88.88 365 ILE B N 1
ATOM 5953 C CA . ILE B 1 365 ? 32.844 -33.812 -27.938 1 88.88 365 ILE B CA 1
ATOM 5954 C C . ILE B 1 365 ? 33.312 -35.031 -28.734 1 88.88 365 ILE B C 1
ATOM 5956 O O . ILE B 1 365 ? 33.438 -34.969 -29.969 1 88.88 365 ILE B O 1
ATOM 5960 N N . ARG B 1 366 ? 33.469 -36.125 -28.094 1 92.56 366 ARG B N 1
ATOM 5961 C CA . ARG B 1 366 ? 33.906 -37.344 -28.75 1 92.56 366 ARG B CA 1
ATOM 5962 C C . ARG B 1 366 ? 32.875 -37.844 -29.766 1 92.56 366 ARG B C 1
ATOM 5964 O O . ARG B 1 366 ? 33.25 -38.281 -30.844 1 92.56 366 ARG B O 1
ATOM 5971 N N . ALA B 1 367 ? 31.688 -37.688 -29.438 1 92.56 367 ALA B N 1
ATOM 5972 C CA . ALA B 1 367 ? 30.594 -38.094 -30.312 1 92.56 367 ALA B CA 1
ATOM 5973 C C . ALA B 1 367 ? 30.531 -37.25 -31.562 1 92.56 367 ALA B C 1
ATOM 5975 O O . ALA B 1 367 ? 30.094 -37.688 -32.625 1 92.56 367 ALA B O 1
ATOM 5976 N N . ALA B 1 368 ? 31.016 -36.062 -31.422 1 89.75 368 ALA B N 1
ATOM 5977 C CA . ALA B 1 368 ? 30.922 -35.094 -32.531 1 89.75 368 ALA B CA 1
ATOM 5978 C C . ALA B 1 368 ? 32.156 -35.125 -33.406 1 89.75 368 ALA B C 1
ATOM 5980 O O . ALA B 1 368 ? 32.156 -34.594 -34.531 1 89.75 368 ALA B O 1
ATOM 5981 N N . ARG B 1 369 ? 33.188 -35.719 -32.906 1 90 369 ARG B N 1
ATOM 5982 C CA . ARG B 1 369 ? 34.5 -35.656 -33.562 1 90 369 ARG B CA 1
ATOM 5983 C C . ARG B 1 369 ? 34.438 -36.25 -34.969 1 90 369 ARG B C 1
ATOM 5985 O O . ARG B 1 369 ? 34.969 -35.656 -35.906 1 90 369 ARG B O 1
ATOM 5992 N N . PRO B 1 370 ? 33.719 -37.406 -35.188 1 91.38 370 PRO B N 1
ATOM 5993 C CA . PRO B 1 370 ? 33.719 -38 -36.531 1 91.38 370 PRO B CA 1
ATOM 5994 C C . PRO B 1 370 ? 33.125 -37.062 -37.562 1 91.38 370 PRO B C 1
ATOM 5996 O O . PRO B 1 370 ? 33.656 -36.969 -38.688 1 91.38 370 PRO B O 1
ATOM 5999 N N . ALA B 1 371 ? 32.125 -36.438 -37.281 1 89.12 371 ALA B N 1
ATOM 6000 C CA . ALA B 1 371 ? 31.516 -35.531 -38.219 1 89.12 371 ALA B CA 1
ATOM 6001 C C . ALA B 1 371 ? 32.469 -34.375 -38.562 1 89.12 371 ALA B C 1
ATOM 6003 O O . ALA B 1 371 ? 32.531 -33.938 -39.719 1 89.12 371 ALA B O 1
ATOM 6004 N N . HIS B 1 372 ? 33.156 -33.906 -37.594 1 87.12 372 HIS B N 1
ATOM 6005 C CA . HIS B 1 372 ? 34.156 -32.844 -37.812 1 87.12 372 HIS B CA 1
ATOM 6006 C C . HIS B 1 372 ? 35.25 -33.312 -38.781 1 87.12 372 HIS B C 1
ATOM 6008 O O . HIS B 1 372 ? 35.594 -32.594 -39.719 1 87.12 372 HIS B O 1
ATOM 6014 N N . TYR B 1 373 ? 35.656 -34.5 -38.562 1 90.31 373 TYR B N 1
ATOM 6015 C CA . TYR B 1 373 ? 36.75 -34.969 -39.406 1 90.31 373 TYR B CA 1
A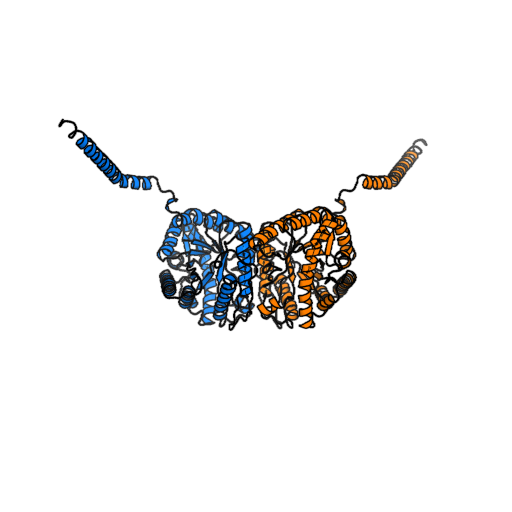TOM 6016 C C . TYR B 1 373 ? 36.281 -35.344 -40.781 1 90.31 373 TYR B C 1
ATOM 6018 O O . TYR B 1 373 ? 37.031 -35.188 -41.781 1 90.31 373 TYR B O 1
ATOM 6026 N N . ALA B 1 374 ? 35.062 -35.781 -40.906 1 89.88 374 ALA B N 1
ATOM 6027 C CA . ALA B 1 374 ? 34.469 -35.969 -42.25 1 89.88 374 ALA B CA 1
ATOM 6028 C C . ALA B 1 374 ? 34.375 -34.656 -43 1 89.88 374 ALA B C 1
ATOM 6030 O O . ALA B 1 374 ? 34.625 -34.594 -44.188 1 89.88 374 ALA B O 1
ATOM 6031 N N . GLU B 1 375 ? 34.062 -33.594 -42.25 1 90.19 375 GLU B N 1
ATOM 6032 C CA . GLU B 1 375 ? 34 -32.25 -42.844 1 90.19 375 GLU B CA 1
ATOM 6033 C C . GLU B 1 375 ? 35.375 -31.781 -43.312 1 90.19 375 GLU B C 1
ATOM 6035 O O . GLU B 1 375 ? 35.531 -31.172 -44.375 1 90.19 375 GLU B O 1
ATOM 6040 N N . VAL B 1 376 ? 36.312 -32.094 -42.438 1 88.12 376 VAL B N 1
ATOM 6041 C CA . VAL B 1 376 ? 37.688 -31.734 -42.781 1 88.12 376 VAL B CA 1
ATOM 6042 C C . VAL B 1 376 ? 38.125 -32.469 -44.031 1 88.12 376 VAL B C 1
ATOM 6044 O O . VAL B 1 376 ? 38.688 -31.875 -44.969 1 88.12 376 VAL B O 1
ATOM 6047 N N . GLU B 1 377 ? 37.875 -33.781 -44.188 1 90.56 377 GLU B N 1
ATOM 6048 C CA . GLU B 1 377 ? 38.25 -34.594 -45.344 1 90.56 377 GLU B CA 1
ATOM 6049 C C . GLU B 1 377 ? 37.531 -34.125 -46.594 1 90.56 377 GLU B C 1
ATOM 6051 O O . GLU B 1 377 ? 38.156 -34.062 -47.688 1 90.56 377 GLU B O 1
ATOM 6056 N N . ALA B 1 378 ? 36.375 -33.844 -46.531 1 89.12 378 ALA B N 1
ATOM 6057 C CA . ALA B 1 378 ? 35.625 -33.312 -47.656 1 89.12 378 ALA B CA 1
ATOM 6058 C C . ALA B 1 378 ? 36.188 -32 -48.156 1 89.12 378 ALA B C 1
ATOM 6060 O O . ALA B 1 378 ? 36.281 -31.766 -49.375 1 89.12 378 ALA B O 1
ATOM 6061 N N . PHE B 1 379 ? 36.594 -31.234 -47.125 1 88.56 379 PHE B N 1
ATOM 6062 C CA . PHE B 1 379 ? 37.188 -29.938 -47.469 1 88.56 379 PHE B CA 1
ATOM 6063 C C . PHE B 1 379 ? 38.5 -30.141 -48.188 1 88.56 379 PHE B C 1
ATOM 6065 O O . PHE B 1 379 ? 38.75 -29.484 -49.188 1 88.56 379 PHE B O 1
ATOM 6072 N N . GLU B 1 380 ? 39.312 -31.047 -47.688 1 89.81 380 GLU B N 1
ATOM 6073 C CA . GLU B 1 380 ? 40.625 -31.328 -48.25 1 89.81 380 GLU B CA 1
ATOM 6074 C C . GLU B 1 380 ? 40.5 -31.969 -49.625 1 89.81 380 GLU B C 1
ATOM 6076 O O . GLU B 1 380 ? 41.281 -31.656 -50.531 1 89.81 380 GLU B O 1
ATOM 6081 N N . SER B 1 381 ? 39.625 -32.75 -49.969 1 90.12 381 SER B N 1
ATOM 6082 C CA . SER B 1 381 ? 39.375 -33.375 -51.25 1 90.12 381 SER B CA 1
ATOM 6083 C C . SER B 1 381 ? 38.906 -32.375 -52.281 1 90.12 381 SER B C 1
ATOM 6085 O O . SER B 1 381 ? 39.312 -32.438 -53.438 1 90.12 381 SER B O 1
ATOM 6087 N N . ALA B 1 382 ? 38.188 -31.484 -51.875 1 87.62 382 ALA B N 1
ATOM 6088 C CA . ALA B 1 382 ? 37.688 -30.438 -52.781 1 87.62 382 ALA B CA 1
ATOM 6089 C C . ALA B 1 382 ? 38.812 -29.5 -53.219 1 87.62 382 ALA B C 1
ATOM 6091 O O . ALA B 1 382 ? 38.844 -29.047 -54.344 1 87.62 382 ALA B O 1
ATOM 6092 N N . GLN B 1 383 ? 39.688 -29.406 -52.25 1 81.44 383 GLN B N 1
ATOM 6093 C CA . GLN B 1 383 ? 40.844 -28.547 -52.562 1 81.44 383 GLN B CA 1
ATOM 6094 C C . GLN B 1 383 ? 41.781 -29.234 -53.531 1 81.44 383 GLN B C 1
ATOM 6096 O O . GLN B 1 383 ? 42.312 -28.594 -54.438 1 81.44 383 GLN B O 1
ATOM 6101 N N . LYS B 1 384 ? 41.969 -30.5 -53.531 1 84.56 384 LYS B N 1
ATOM 6102 C CA . LYS B 1 384 ? 42.812 -31.266 -54.438 1 84.56 384 LYS B CA 1
ATOM 6103 C C . LYS B 1 384 ? 42.219 -31.297 -55.844 1 84.56 384 LYS B C 1
ATOM 6105 O O . LYS B 1 384 ? 42.969 -31.203 -56.844 1 84.56 384 LYS B O 1
ATOM 6110 N N . GLU B 1 385 ? 41.031 -31.375 -55.938 1 77.75 385 GLU B N 1
ATOM 6111 C CA . GLU B 1 385 ? 40.344 -31.375 -57.25 1 77.75 385 GLU B CA 1
ATOM 6112 C C . GLU B 1 385 ? 40.438 -30.016 -57.906 1 77.75 385 GLU B C 1
ATOM 6114 O O . GLU B 1 385 ? 40.656 -29.922 -59.125 1 77.75 385 GLU B O 1
ATOM 6119 N N . THR B 1 386 ? 40.5 -28.984 -57.219 1 74.62 386 THR B N 1
ATOM 6120 C CA . THR B 1 386 ? 40.594 -27.641 -57.75 1 74.62 386 THR B CA 1
ATOM 6121 C C . THR B 1 386 ? 42.031 -27.328 -58.188 1 74.62 386 THR B C 1
ATOM 6123 O O . THR B 1 386 ? 42.25 -26.656 -59.188 1 74.62 386 THR B O 1
ATOM 6126 N N . THR B 1 387 ? 42.969 -27.844 -57.438 1 73.75 387 THR B N 1
ATOM 6127 C CA . THR B 1 387 ? 44.375 -27.609 -57.812 1 73.75 387 THR B CA 1
ATOM 6128 C C . THR B 1 387 ? 44.812 -28.531 -58.938 1 73.75 387 THR B C 1
ATOM 6130 O O . THR B 1 387 ? 45.656 -28.156 -59.75 1 73.75 387 THR B O 1
ATOM 6133 N N . GLY B 1 388 ? 44.281 -29.688 -59.031 1 66.69 388 GLY B N 1
ATOM 6134 C CA . GLY B 1 388 ? 44.594 -30.594 -60.125 1 66.69 388 GLY B CA 1
ATOM 6135 C C . GLY B 1 388 ? 44.031 -30.141 -61.438 1 66.69 388 GLY B C 1
ATOM 6136 O O . GLY B 1 388 ? 44.656 -30.328 -62.5 1 66.69 388 GLY B O 1
ATOM 6137 N N . ASN B 1 389 ? 42.969 -29.562 -61.562 1 63.19 389 ASN B N 1
ATOM 6138 C CA . ASN B 1 389 ? 42.406 -29.062 -62.812 1 63.19 389 ASN B CA 1
ATOM 6139 C C . ASN B 1 389 ? 43.094 -27.797 -63.281 1 63.19 389 ASN B C 1
ATOM 6141 O O . ASN B 1 389 ? 43.031 -27.453 -64.438 1 63.19 389 ASN B O 1
ATOM 6145 N N . SER B 1 390 ? 43.75 -27.047 -62.5 1 57.88 390 SER B N 1
ATOM 6146 C CA . SER B 1 390 ? 44.469 -25.844 -62.938 1 57.88 390 SER B CA 1
ATOM 6147 C C . SER B 1 390 ? 45.812 -26.188 -63.562 1 57.88 390 SER B C 1
ATOM 6149 O O . SER B 1 390 ? 46.406 -25.344 -64.25 1 57.88 390 SER B O 1
ATOM 6151 N N . VAL B 1 391 ? 46.5 -27.328 -63.438 1 57.72 391 VAL B N 1
ATOM 6152 C CA . VAL B 1 391 ? 47.812 -27.672 -64 1 57.72 391 VAL B CA 1
ATOM 6153 C C . VAL B 1 391 ? 47.594 -28.234 -65.438 1 57.72 391 VAL B C 1
ATOM 6155 O O . VAL B 1 391 ? 48.469 -28.094 -66.312 1 57.72 391 VAL B O 1
ATOM 6158 N N . GLU B 1 392 ? 46.562 -28.875 -65.75 1 52.53 392 GLU B N 1
ATOM 6159 C CA . GLU B 1 392 ? 46.469 -29.484 -67.062 1 52.53 392 GLU B CA 1
ATOM 6160 C C . GLU B 1 392 ? 46.156 -28.438 -68.125 1 52.53 392 GLU B C 1
ATOM 6162 O O . GLU B 1 392 ? 46.312 -28.719 -69.312 1 52.53 392 GLU B O 1
ATOM 6167 N N . VAL B 1 393 ? 45.719 -27.266 -67.812 1 53.56 393 VAL B N 1
ATOM 6168 C CA . VAL B 1 393 ? 45.438 -26.297 -68.875 1 53.56 393 VAL B CA 1
ATOM 6169 C C . VAL B 1 393 ? 46.719 -25.562 -69.312 1 53.56 393 VAL B C 1
ATOM 6171 O O . VAL B 1 393 ? 46.75 -24.891 -70.312 1 53.56 393 VAL B O 1
ATOM 6174 N N . GLY B 1 394 ? 47.719 -25.641 -68.375 1 45.16 394 GLY B N 1
ATOM 6175 C CA . GLY B 1 394 ? 48.875 -24.781 -68.688 1 45.16 394 GLY B CA 1
ATOM 6176 C C . GLY B 1 394 ? 49.844 -25.422 -69.688 1 45.16 394 GLY B C 1
ATOM 6177 O O . GLY B 1 394 ? 50.75 -24.781 -70.188 1 45.16 394 GLY B O 1
ATOM 6178 N N . GLU B 1 395 ? 49.938 -26.812 -69.75 1 42.88 395 GLU B N 1
ATOM 6179 C CA . GLU B 1 395 ? 51.062 -27.266 -70.5 1 42.88 395 GLU B CA 1
ATOM 6180 C C . GLU B 1 395 ? 50.656 -27.438 -72 1 42.88 395 GLU B C 1
ATOM 6182 O O . GLU B 1 395 ? 51.469 -27.875 -72.812 1 42.88 395 GLU B O 1
ATOM 6187 N N . ALA B 1 396 ? 49.5 -27.469 -72.438 1 41.78 396 ALA B N 1
ATOM 6188 C CA . ALA B 1 396 ? 49.25 -27.672 -73.875 1 41.78 396 ALA B CA 1
ATOM 6189 C C . ALA B 1 396 ? 49.656 -26.438 -74.688 1 41.78 396 ALA B C 1
ATOM 6191 O O . ALA B 1 396 ? 49.469 -26.391 -75.875 1 41.78 396 ALA B O 1
ATOM 6192 N N . ARG B 1 397 ? 50.438 -25.391 -74.125 1 28.78 397 ARG B N 1
ATOM 6193 C CA . ARG B 1 397 ? 51.156 -24.672 -75.188 1 28.78 397 ARG B CA 1
ATOM 6194 C C . ARG B 1 397 ? 52.469 -25.328 -75.5 1 28.78 397 ARG B C 1
ATOM 6196 O O . ARG B 1 397 ? 53.219 -25.75 -74.625 1 28.78 397 ARG B O 1
#

Foldseek 3Di:
DAEEEEEQLQDAPPDDSVVSLVLVLVLVVLLLVLAHQAYEYEQDPPDPRGGDRNDVLVSVLVSLVVDQGHAYEYPAAAQDCLSDNLLNVLQSQQVSLASNVRRYEHEYEQDQFPVVCVVSVHAPVCSVVRRVQSVVVSLQQQQDQWDADDDDRDGGPIDHRPPHHDDPSGHAYEYEDLDLVRLLVCLQQLGEYAYELLLQFVVSVLVSVVSSVVSNVPHDYPDPHHYAYEYELALAEFADQFLVVQLVQSVQSLVVSVVVLVSLCVRCVRDVVSVSSNVNVPDDSPPSCSRDPTSSNYQTGHLVSNLVSVVSCVVSPHPYYHGHQDDGPSVRSSNRSNRCSNRRNCCVVPVVPDDDDPVVVVVVVVVCVVVVVVVVVVVVVVVVVVVVVVPVVPPPD/DAEEEEEQLQDAPPDDSVVSLVLVLVLVQLLLVLAHQAYEYEQDPPDPRGGDRNDVLVSVLVSLVVDQGHAYEYPAAAQDCLSDNLLNVLQSQQVSLASNVRRYEHEYEQDQFPVVCVVSVHAPVCSVVRRVQSVVVSLQQQQDQWDADDDDRDGGPIDHRPPHHDDPSGHAYEYEDLDLVRLLVCLQQLGEYAYELLLQFVVSVLVSVVSSVVSNVPHDYPDPHHYAYEYELALAEFADQFLVVQLVQSVQSLVVVVVVLVSLCVRCVRDVVSVSSNVNVPDDSPPSCSRDPTSSNYQTGHLVSNLVSVVSCVVSPHPYYHGHQDDGPSVRSSNRSNRCSNRRNCCVVPVVPDDDDPVVVVVVVVVCVVVVVVVVVVVVVVVVVVVVVVVVVPPPD

InterPro domains:
  IPR011251 Luciferase-like domain [PF00296] (1-319)
  IPR036661 Luciferase-like domain superfamily [G3DSA:3.20.20.30] (1-351)
  IPR036661 Luciferase-like domain superfamily [SSF51679] (1-349)
  IPR050766 Bacterial Luciferase Oxidoreductase [PTHR30137] (2-350)

Nearest PDB structures (foldseek):
  1luc-assembly1_A  TM=8.754E-01  e=1.103E-20  Vibrio harveyi
  3fgc-assembly1_A  TM=8.172E-01  e=2.708E-19  Vibrio harveyi
  1brl-assembly2_C  TM=8.459E-01  e=1.686E-18  Vibrio harveyi
  1xkj-assembly1_A  TM=8.382E-01  e=3.545E-18  Vibrio harveyi
  6fri-assembly2_C  TM=7.843E-01  e=2.475E-17  Photobacterium leiognathi

Solvent-accessible surface area (backbone atoms only — not comparable to full-atom values): 39904 Å² total; per-residue (Å²): 103,41,44,27,47,22,40,34,59,46,50,60,91,92,61,53,56,53,61,45,51,54,50,50,52,53,46,52,56,48,31,44,74,32,64,37,48,24,39,30,33,35,54,32,54,56,34,80,77,52,32,38,27,42,36,49,67,30,55,47,28,24,50,35,62,77,50,89,73,50,25,38,35,37,54,27,45,46,24,27,56,53,72,29,28,33,68,57,51,40,28,41,48,19,49,43,14,40,71,43,71,55,33,42,33,41,22,33,32,46,71,82,48,67,69,39,30,47,53,52,68,50,55,82,86,48,19,61,63,31,26,55,52,27,52,48,50,26,51,39,41,57,61,36,73,65,30,65,46,80,61,96,86,46,67,30,64,81,45,40,59,29,38,59,50,69,44,75,68,44,58,54,43,31,28,62,23,74,43,71,66,44,28,31,49,23,18,36,66,21,27,10,30,34,38,57,31,77,50,62,14,55,68,53,40,47,52,47,53,48,45,25,54,55,32,33,73,72,42,78,58,96,58,86,70,47,67,42,44,29,35,32,20,70,56,26,44,38,32,31,93,36,44,67,60,15,50,60,59,47,53,59,38,46,55,53,45,56,58,54,49,53,49,32,44,55,42,21,72,74,35,79,90,32,40,62,47,36,64,48,74,77,59,63,78,79,40,55,65,47,44,50,71,42,10,48,16,34,42,54,10,15,47,68,49,34,41,56,52,52,45,54,45,47,73,65,60,42,44,27,39,38,29,25,54,64,83,59,60,66,71,57,48,49,48,16,47,46,45,36,22,67,60,30,48,40,62,60,71,38,49,86,73,52,85,70,55,67,68,59,52,48,51,52,50,59,69,46,42,60,61,52,53,51,51,49,50,54,51,54,54,52,51,52,56,57,58,56,62,62,58,68,70,64,60,81,110,101,41,42,28,47,23,40,34,61,45,49,59,88,92,62,52,55,54,60,45,50,55,50,49,52,53,46,52,57,49,32,45,74,31,63,36,48,24,39,29,33,35,55,32,53,57,33,80,77,51,32,38,28,42,37,48,66,31,54,46,29,24,51,35,62,76,50,90,72,50,24,39,35,35,54,26,45,46,25,26,57,54,72,30,27,34,69,57,51,40,28,39,49,19,49,45,15,42,71,43,71,53,32,42,33,43,21,34,33,45,72,83,47,69,70,39,31,48,54,53,67,50,57,81,86,49,18,61,64,30,24,56,54,28,51,49,51,27,50,39,41,57,60,36,73,66,28,64,47,78,59,96,87,46,66,30,62,82,44,41,58,28,38,60,50,70,44,75,69,43,59,54,43,33,29,61,21,76,44,71,65,46,30,32,51,23,18,35,67,21,26,10,31,34,38,56,32,76,51,62,13,54,66,53,40,46,51,49,51,48,45,25,55,55,32,34,73,71,40,79,59,94,56,86,69,48,67,40,44,28,36,34,20,71,58,27,42,36,32,32,95,37,44,68,60,14,50,60,56,46,53,60,39,45,55,54,44,55,59,53,49,54,48,32,42,55,43,22,73,73,34,80,88,32,41,63,47,36,66,48,74,75,58,64,78,81,40,54,64,47,45,49,72,43,10,50,17,35,41,53,9,15,47,69,48,35,42,55,51,52,46,54,45,48,72,65,60,43,44,26,40,39,30,24,54,65,83,57,59,66,70,56,48,49,48,15,48,47,45,35,24,68,60,29,48,40,64,60,70,38,48,87,74,52,84,70,54,66,66,60,51,49,50,52,50,59,68,45,45,61,60,51,51,52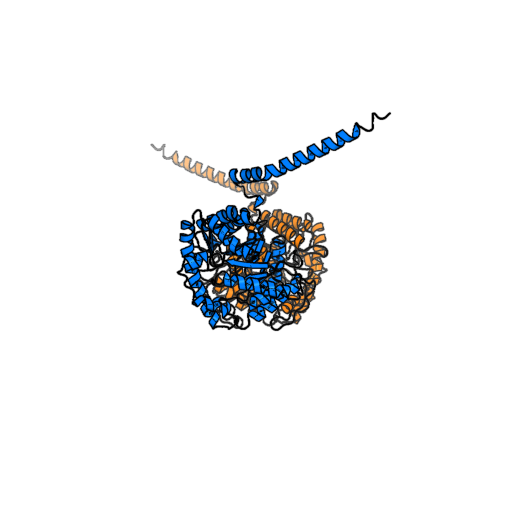,52,50,50,54,51,55,52,53,50,51,56,58,56,56,61,62,57,68,70,64,62,81,113